Protein AF-A0A9X3EZK0-F1 (afdb_monomer)

pLDDT: mean 82.01, std 22.67, range [21.42, 98.69]

Nearest PDB structures (foldseek):
  5jm8-assembly1_A  TM=9.265E-01  e=2.446E-46  Klebsiella pneumoniae subsp. pneumoniae
  2x3j-assembly1_B  TM=8.415E-01  e=5.810E-31  Dickeya chrysanthemi
  2x3j-assembly1_A  TM=8.431E-01  e=9.894E-31  Dickeya chrysanthemi
  2x3k-assembly1_A  TM=8.236E-01  e=7.188E-31  Dickeya chrysanthemi
  2w02-assembly2_B  TM=8.451E-01  e=2.288E-29  Dickeya chrysanthemi

Sequence (748 aa):
MTTRDDIRLGERDDAAFEPAGRALLSALLRELGGWTPMRAPGREWLRLDMPAQGGAIEVPLARPAGVGRIAAGQARWRDAAGASEPLPLARLIARLVEEPAVAAALGLSSGPGLDRFVARVRASAANLEATLAARAADLDALFTGPLGFIEAEQGLLLGHSVHPAPRLREGLGDGDEALVPELRGRTPLCVWAVRRERLLHGGDDAHALLARLIASDPAWAAQAAAAGPEFVLLPLHPLQHRALQGEPALDGGRRRGDLVPLGPLGRAWSVTSSLRTLHADGAPFMLKQSLPVRLTNSRRTLSLAELDRGLLLGRILGDTDAPLPRHPDFHILREPAWFGLRDDANQPGPSVSFFALRDNPFRADQPAEMLATLLQDDPRSGRSRLVLRLERAAAQLGVRPIALAEKWFERFLAVVFAPIVAAQAELGLLLSAHQQNLVIGLADDGLTPTRAWFRDAQGTAYTDLALRRHGERVPGLERAVFRSPLAERVWAYSVVINGVFNTVASLAMIPGLDQGLLLEHLRACLLGLRAQEPADPRAIDYLLKSPELWTKANVRCFASGVDEVSLADPLTIYRAIPSPLHRPPVDLPAPTSGRAADFAGGDAQVELAQITPSQFTGDVDGAHAFTLTLADGHATVAWDHPFDARARDLLSDRLFTGRLGLRHLAHVQRTSAKSSPARPSISARCGTTAASGCRRLPRSPRPARSSTRCAGTTATRCCTAATAPPSIAPSACAASTWRATSTCSARG

Mean predicted aligned error: 13.55 Å

Foldseek 3Di:
DDDDDPPPPADDDDFFAQLLQLQAVQLCVAQDPQWDWDDDVVWTWTWHDQVVQQWIKIFTFDPPQDAARTTDGFIWIAHNVRDIGGQDPLNVLVSQCPRPVNCVSLVNDDDDLSVVLSVQLVQLSVQLVVLCVLCVVCLCCLQANFFFPLCQQLSLRSAQSHFNRRRRKAPDDPPCLLLRSVNQRKFFFWKKWAFPLFKDKDFDPQVVLQVLQQVLWPFSVVVQVVSDDRTGIQTAHPQLVVVVVPAPQCVVCVVVVRIGTPTGITGIWTQGNVSQWTDDPSRQWIKRAAHCIDGQLAHSFDDPVLLVLLCLVVQLCVVDPCQPVLAPQEAEKGQRMKMFTATPVSHGDDSNRIMTTIGDPGDRRASKHQQSSQLAARSGSRAGSLLSNLVVVCVVVVHASLVVLVQQLLQCCRAPVLSCVLCCLAQQKLQLQFRRQKIFGDDPSSRHGDHIYGYRSSPIAGEVNNCVVCVVPRPPNVVRYDYPPVSLQSSCQRPPNRRVSSSLVNSSVRPPHDSLVSLVSVLVSLVVSVVVVTNHNNNSCCLQAPQWHKYFSSSSSVSVSDRCVPDPDNCVGIDIDGRPNYQPQDPWDDFDFDDDDDDDDDDWDWGWDDPDPFWIWIDTPVPWTWIWGDDRLEIETETADDDDPVSVVVVVCCCVVRTDRRDYYHYHYDDDDDDDDDDDDDDDDDDDDDDDDDDDDDDDDDDDDDDDDDDDDDDDDDDDDDDDDDDDDDDDDDDDDDDDDDDDDDDD

Solvent-accessible surface area (backbone atoms only — not comparable to full-atom values): 42312 Å² total; per-residue (Å²): 141,79,85,78,80,81,78,63,85,79,74,71,79,97,54,70,45,38,67,58,45,27,10,28,46,30,26,45,69,74,64,51,81,75,66,43,84,45,78,53,94,98,45,48,30,37,35,36,77,34,74,91,74,49,30,29,44,35,36,34,44,29,70,78,73,72,54,49,63,34,47,27,49,47,37,26,39,29,44,76,89,64,54,74,43,83,36,56,54,74,57,45,52,50,56,46,62,69,27,65,71,53,12,53,73,39,57,40,56,90,56,76,51,39,55,51,42,54,52,41,32,51,48,8,46,53,47,37,52,55,41,49,64,76,38,57,91,47,45,67,51,73,36,53,49,78,50,20,29,50,53,20,29,21,50,44,70,75,53,51,62,52,22,54,27,44,46,29,58,48,74,66,62,93,88,43,57,46,56,32,12,58,72,65,6,49,39,46,32,23,32,28,43,30,30,56,90,41,55,35,73,44,47,78,64,34,69,59,54,50,50,52,52,38,58,60,32,69,54,44,34,53,49,42,63,72,63,33,96,62,37,43,76,46,82,28,53,62,68,26,45,61,57,56,76,76,36,76,61,44,47,63,38,39,76,73,63,40,45,39,80,70,42,70,52,54,71,61,31,35,24,25,71,76,51,39,33,32,42,44,72,84,37,70,43,24,43,40,42,10,30,88,30,38,46,70,49,31,64,43,54,48,51,71,73,42,52,50,35,14,33,52,52,34,53,62,54,66,75,39,100,59,81,50,75,95,35,80,46,46,42,76,53,38,25,53,24,35,41,30,38,36,24,71,86,71,41,87,31,65,45,46,55,24,34,32,39,26,62,41,92,63,47,50,73,38,52,25,34,28,41,46,35,43,49,34,55,38,75,74,78,59,48,24,20,50,41,49,34,44,44,53,49,16,64,76,70,74,49,62,40,61,64,54,49,52,57,41,49,53,32,39,41,63,37,47,49,50,46,54,50,43,36,32,21,72,53,11,36,40,61,53,44,23,29,84,23,31,34,36,26,33,40,96,84,58,67,47,52,61,27,23,35,40,44,70,38,64,61,47,36,26,30,72,57,25,44,74,75,40,38,93,82,39,83,69,46,79,81,45,51,41,60,78,74,58,38,46,35,59,35,41,22,24,35,41,52,53,25,50,26,32,48,44,42,28,54,24,64,42,80,92,41,58,54,68,59,55,51,47,54,53,49,50,50,47,51,57,53,56,71,67,66,48,85,41,52,62,55,55,47,46,55,50,66,32,65,54,39,39,39,75,29,48,49,42,39,43,33,65,68,53,46,64,91,70,51,92,58,72,64,82,39,47,41,78,41,82,30,90,60,32,68,78,88,75,86,70,77,80,83,76,83,68,89,66,87,73,92,87,72,81,92,68,45,70,49,71,47,79,78,50,102,42,32,31,40,34,30,40,70,87,76,40,43,32,39,40,38,50,56,96,38,33,36,40,36,36,24,72,50,95,72,54,74,64,56,52,49,54,53,47,52,50,47,59,74,73,33,91,70,58,78,46,77,45,82,44,78,55,78,82,79,85,83,82,90,81,86,89,86,89,84,90,80,88,75,90,80,86,83,88,78,88,86,81,90,88,85,87,84,87,88,90,86,84,89,83,88,85,87,79,90,82,90,88,83,90,83,90,84,89,86,85,86,87,90,86,85,87,87,88,86,87,79,88,85,84,84,90,81,89,82,91,83,85,90,134

Secondary structure (DSSP, 8-state):
-PPP----TT---S----HHHHHHHHHHHHH---EEEEEETTEEEEEEEEGGGTEEEEEEBPSS--SS--B-S--EEEETT--EEE--HHHHHHHHHHSHHHHHHTT--SSHHHHHHHHHHHHHHHHHHHHHHHTGGGHHHHHHS---HHHHHTT--S--TT-S-TT--BT--TT-GGG-GGGT-EEEEEEEEEEGGGEEEESTTHHHHHHHHHHHSHHHHHHHHHH-TTEEEEEE-HHHHHHHHT-GGGHHHHHTTSEEEEEEEEEEEEE-TTSSEEE-TT-SEEEEE-EEEEETTEEE---HHHHHHHHHHHHHHTTSS-SSTT-TTEEE----EEEEEB-TTSSB--GGG-EEEEE----TTSSEEEHHHHHPBPTTT--BHHHHHHHHHHHHHTS-HHHHHHHHHHHHIIIIIHHHHHHHHHH-EE----GGGEEEEE-TTSSSEEEEEE--GGG-EE-HHHHHHHTTTSTTGGGGB--TTHHHHHHHIIIIIIIIHHHHHHHTTSTT--HHHHHHHHHHHHHHHHTT--S--HHHHHHHH-SEEEEE-HHHHHHH---GGG-S-GGGGEEEEE-TT------PPPPPP---PPTTSS---EEEEEEETTEEEEEETTTEEEEEEEETTEEEEEESSPPPHHHHHHHHHHHHHH-TT--EEEEEE-------PPPP--------------------------------------------------------------------

InterPro domains:
  IPR007310 Aerobactin siderophore biosynthesis, IucA/IucC, N-terminal [PF04183] (149-375)
  IPR022770 Aerobactin siderophore biosynthesis IucA/IucC-like, C-terminal [PF06276] (407-555)
  IPR037455 Aerobactin siderophore biosynthesis, IucA/IucC-like [PTHR34384] (44-583)

Organism: NCBI:txid889268

Radius of gyration: 33.39 Å; Cα contacts (8 Å, |Δi|>4): 1273; chains: 1; bounding box: 81×99×103 Å

Structure (mmCIF, N/CA/C/O backbone):
data_AF-A0A9X3EZK0-F1
#
_entry.id   AF-A0A9X3EZK0-F1
#
loop_
_atom_site.group_PDB
_atom_site.id
_atom_site.type_symbol
_atom_site.label_atom_id
_atom_site.label_alt_id
_atom_site.label_comp_id
_atom_site.label_asym_id
_atom_site.label_entity_id
_atom_site.label_seq_id
_atom_site.pdbx_PDB_ins_code
_atom_site.Cartn_x
_atom_site.Cartn_y
_atom_site.Cartn_z
_atom_site.occupancy
_atom_site.B_iso_or_equiv
_atom_site.auth_seq_id
_atom_site.auth_comp_id
_atom_site.auth_asym_id
_atom_site.auth_atom_id
_atom_site.pdbx_PDB_model_num
ATOM 1 N N . MET A 1 1 ? -48.547 3.116 28.433 1.00 28.88 1 MET A N 1
ATOM 2 C CA . MET A 1 1 ? -47.912 2.217 27.447 1.00 28.88 1 MET A CA 1
ATOM 3 C C . MET A 1 1 ? -47.568 3.051 26.230 1.00 28.88 1 MET A C 1
ATOM 5 O O . MET A 1 1 ? -48.389 3.207 25.342 1.00 28.88 1 MET A O 1
ATOM 9 N N . THR A 1 2 ? -46.402 3.684 26.263 1.00 24.39 2 THR A N 1
ATOM 10 C CA . THR A 1 2 ? -45.820 4.418 25.140 1.00 24.39 2 THR A CA 1
ATOM 11 C C . THR A 1 2 ? -44.720 3.542 24.559 1.00 24.39 2 THR A C 1
ATOM 13 O O . THR A 1 2 ? -43.870 3.023 25.284 1.00 24.39 2 THR A O 1
ATOM 16 N N . THR A 1 3 ? -44.829 3.301 23.261 1.00 25.91 3 THR A N 1
ATOM 17 C CA . THR A 1 3 ? -43.888 2.580 22.409 1.00 25.91 3 THR A CA 1
ATOM 18 C C . THR A 1 3 ? -42.487 3.160 22.580 1.00 25.91 3 THR A C 1
ATOM 20 O O . THR A 1 3 ? -42.272 4.341 22.326 1.00 25.91 3 THR A O 1
ATOM 23 N N . ARG A 1 4 ? -41.552 2.336 23.067 1.00 27.44 4 ARG A N 1
ATOM 24 C CA . ARG A 1 4 ? -40.119 2.637 23.039 1.00 27.44 4 ARG A CA 1
ATOM 25 C C . ARG A 1 4 ? -39.674 2.635 21.581 1.00 27.44 4 ARG A C 1
ATOM 27 O O . ARG A 1 4 ? -39.881 1.639 20.895 1.00 27.44 4 ARG A O 1
ATOM 34 N N . ASP A 1 5 ? -39.083 3.744 21.159 1.00 30.11 5 ASP A N 1
ATOM 35 C CA . ASP A 1 5 ? -38.412 3.897 19.875 1.00 30.11 5 ASP A CA 1
ATOM 36 C C . ASP A 1 5 ? -37.325 2.828 19.705 1.00 30.11 5 ASP A C 1
ATOM 38 O O . ASP A 1 5 ? -36.302 2.829 20.398 1.00 30.11 5 ASP A O 1
ATOM 42 N N . ASP A 1 6 ? -37.555 1.923 18.755 1.00 30.41 6 ASP A N 1
ATOM 43 C CA . ASP A 1 6 ? -36.544 1.048 18.172 1.00 30.41 6 ASP A CA 1
ATOM 44 C C . ASP A 1 6 ? -35.576 1.901 17.337 1.00 30.41 6 ASP A C 1
ATOM 46 O O . ASP A 1 6 ? -35.684 1.995 16.113 1.00 30.41 6 ASP A O 1
ATOM 50 N N . ILE A 1 7 ? -34.595 2.528 17.989 1.00 27.42 7 ILE A N 1
ATOM 51 C CA . ILE A 1 7 ? -33.428 3.065 17.283 1.00 27.42 7 ILE A CA 1
ATOM 52 C C . ILE A 1 7 ? -32.608 1.864 16.804 1.00 27.42 7 ILE A C 1
ATOM 54 O O . ILE A 1 7 ? -31.819 1.275 17.550 1.00 27.42 7 ILE A O 1
ATOM 58 N N . ARG A 1 8 ? -32.800 1.483 15.538 1.00 28.05 8 ARG A N 1
ATOM 59 C CA . ARG A 1 8 ? -31.933 0.524 14.850 1.00 28.05 8 ARG A CA 1
ATOM 60 C C . ARG A 1 8 ? -30.504 1.070 14.860 1.00 28.05 8 ARG A C 1
ATOM 62 O O . ARG A 1 8 ? -30.214 2.102 14.260 1.00 28.05 8 ARG A O 1
ATOM 69 N N . LEU A 1 9 ? -29.596 0.357 15.527 1.00 31.36 9 LEU A N 1
ATOM 70 C CA . LEU A 1 9 ? -28.146 0.569 15.459 1.00 31.36 9 LEU A CA 1
ATOM 71 C C . LEU A 1 9 ? -27.674 0.417 14.001 1.00 31.36 9 LEU A C 1
ATOM 73 O O . LEU A 1 9 ? -27.341 -0.678 13.555 1.00 31.36 9 LEU A O 1
ATOM 77 N N . GLY A 1 10 ? -27.689 1.517 13.246 1.00 35.31 10 GLY A N 1
ATOM 78 C CA . GLY A 1 10 ? -27.326 1.540 11.828 1.00 35.31 10 GLY A CA 1
ATOM 79 C C . GLY A 1 10 ? -27.829 2.759 11.051 1.00 35.31 10 GLY A C 1
ATOM 80 O O . GLY A 1 10 ? -27.199 3.121 10.059 1.00 35.31 10 GLY A O 1
ATOM 81 N N . GLU A 1 11 ? -28.892 3.427 11.504 1.00 32.28 11 GLU A N 1
ATOM 82 C CA . GLU A 1 11 ? -29.330 4.693 10.903 1.00 32.28 11 GLU A CA 1
ATOM 83 C C . GLU A 1 11 ? -28.474 5.840 11.456 1.00 32.28 11 GLU A C 1
ATOM 85 O O . GLU A 1 11 ? -28.446 6.117 12.657 1.00 32.28 11 GLU A O 1
ATOM 90 N N . ARG A 1 12 ? -27.666 6.440 10.574 1.00 45.25 12 ARG A N 1
ATOM 91 C CA . ARG A 1 12 ? -26.888 7.640 10.885 1.00 45.25 12 ARG A CA 1
ATOM 92 C C . ARG A 1 12 ? -27.842 8.820 11.043 1.00 45.25 12 ARG A C 1
ATOM 94 O O . ARG A 1 12 ? -28.714 9.011 10.210 1.00 45.25 12 ARG A O 1
ATOM 101 N N . ASP A 1 13 ? -27.574 9.632 12.059 1.00 44.44 13 ASP A N 1
ATOM 102 C CA . ASP A 1 13 ? -27.968 11.040 12.128 1.00 44.44 13 ASP A CA 1
ATOM 103 C C . ASP A 1 13 ? -27.510 11.728 10.820 1.00 44.44 13 ASP A C 1
ATOM 105 O O . ASP A 1 13 ? -26.347 11.570 10.427 1.00 44.44 13 ASP A O 1
ATOM 109 N N . ASP A 1 14 ? -28.425 12.399 10.117 1.00 40.81 14 ASP A N 1
ATOM 110 C CA . ASP A 1 14 ? -28.306 12.904 8.739 1.00 40.81 14 ASP A CA 1
ATOM 111 C C . ASP A 1 14 ? -27.133 13.888 8.519 1.00 40.81 14 ASP A C 1
ATOM 113 O O . ASP A 1 14 ? -27.292 15.105 8.406 1.00 40.81 14 ASP A O 1
ATOM 117 N N . ALA A 1 15 ? -25.914 13.360 8.407 1.00 50.62 15 ALA A N 1
ATOM 118 C CA . ALA A 1 15 ? -24.743 14.069 7.906 1.00 50.62 15 ALA A CA 1
ATOM 119 C C . ALA A 1 15 ? -24.048 13.213 6.838 1.00 50.62 15 ALA A C 1
ATOM 121 O O . ALA A 1 15 ? -23.599 12.093 7.105 1.00 50.62 15 ALA A O 1
ATOM 122 N N . ALA A 1 16 ? -23.973 13.750 5.617 1.00 64.00 16 ALA A N 1
ATOM 123 C CA . ALA A 1 16 ? -23.376 13.103 4.454 1.00 64.00 16 ALA A CA 1
ATOM 124 C C . ALA A 1 16 ? -21.976 12.545 4.770 1.00 64.00 16 ALA A C 1
ATOM 126 O O . ALA A 1 16 ? -21.146 13.202 5.404 1.00 64.00 16 ALA A O 1
ATOM 127 N N . PHE A 1 17 ? -21.699 11.312 4.336 1.00 80.31 17 PHE A N 1
ATOM 128 C CA . PHE A 1 17 ? -20.348 10.765 4.404 1.00 80.31 17 PHE A CA 1
ATOM 129 C C . PHE A 1 17 ? -19.423 11.616 3.531 1.00 80.31 17 PHE A C 1
ATOM 131 O O . PHE A 1 17 ? -19.641 11.726 2.330 1.00 80.31 17 PHE A O 1
ATOM 138 N N . GLU A 1 18 ? -18.391 12.207 4.132 1.00 86.25 18 GLU A N 1
ATOM 139 C CA . GLU A 1 18 ? -17.416 13.039 3.426 1.00 86.25 18 GLU A CA 1
ATOM 140 C C . GLU A 1 18 ? -16.045 12.338 3.472 1.00 86.25 18 GLU A C 1
ATOM 142 O O . GLU A 1 18 ? -15.359 12.383 4.501 1.00 86.25 18 GLU A O 1
ATOM 147 N N . PRO A 1 19 ? -15.650 11.602 2.412 1.00 88.94 19 PRO A N 1
ATOM 148 C CA . PRO A 1 19 ? -14.517 10.681 2.498 1.00 88.94 19 PRO A CA 1
ATOM 149 C C . PRO A 1 19 ? -13.168 11.373 2.751 1.00 88.94 19 PRO A C 1
ATOM 151 O O . PRO A 1 19 ? -12.340 10.859 3.507 1.00 88.94 19 PRO A O 1
ATOM 154 N N . ALA A 1 20 ? -12.941 12.536 2.130 1.00 90.38 20 ALA A N 1
ATOM 155 C CA . ALA A 1 20 ? -11.692 13.283 2.261 1.00 90.38 20 ALA A CA 1
ATOM 156 C C . ALA A 1 20 ? -11.539 13.870 3.676 1.00 90.38 20 ALA A C 1
ATOM 158 O O . ALA A 1 20 ? -10.503 13.674 4.318 1.00 90.38 20 ALA A O 1
ATOM 159 N N . GLY A 1 21 ? -12.599 14.480 4.209 1.00 91.69 21 GLY A N 1
ATOM 160 C CA . GLY A 1 21 ? -12.700 14.919 5.596 1.00 91.69 21 GLY A CA 1
ATOM 161 C C . GLY A 1 21 ? -12.463 13.784 6.580 1.00 91.69 21 GLY A C 1
ATOM 162 O O . GLY A 1 21 ? -11.631 13.925 7.473 1.00 91.69 21 GLY A O 1
ATOM 163 N N . ARG A 1 22 ? -13.080 12.609 6.389 1.00 90.31 22 ARG A N 1
ATOM 164 C CA . ARG A 1 22 ? -12.841 11.450 7.269 1.00 90.31 22 ARG A CA 1
ATOM 165 C C . ARG A 1 22 ? -11.375 11.012 7.284 1.00 90.31 22 ARG A C 1
ATOM 167 O O . ARG A 1 22 ? -10.866 10.670 8.355 1.00 90.31 22 ARG A O 1
ATOM 174 N N . ALA A 1 23 ? -10.700 10.999 6.134 1.00 92.19 23 ALA A N 1
ATOM 175 C CA . ALA A 1 23 ? -9.289 10.617 6.051 1.00 92.19 23 ALA A CA 1
ATOM 176 C C . ALA A 1 23 ? -8.378 11.621 6.778 1.00 92.19 23 ALA A C 1
ATOM 178 O O . ALA A 1 23 ? -7.486 11.206 7.526 1.00 92.19 23 ALA A O 1
ATOM 179 N N . LEU A 1 24 ? -8.646 12.924 6.616 1.00 93.94 24 LEU A N 1
ATOM 180 C CA . LEU A 1 24 ? -7.956 13.996 7.334 1.00 93.94 24 LEU A CA 1
ATOM 181 C C . LEU A 1 24 ? -8.203 13.898 8.844 1.00 93.94 24 LEU A C 1
ATOM 183 O O . LEU A 1 24 ? -7.248 13.854 9.615 1.00 93.94 24 LEU A O 1
ATOM 187 N N . LEU A 1 25 ? -9.462 13.796 9.273 1.00 93.38 25 LEU A N 1
ATOM 188 C CA . LEU A 1 25 ? -9.840 13.685 10.683 1.00 93.38 25 LEU A CA 1
ATOM 189 C C . LEU A 1 25 ? -9.222 12.445 11.331 1.00 93.38 25 LEU A C 1
ATOM 191 O O . LEU A 1 25 ? -8.618 12.548 12.392 1.00 93.38 25 LEU A O 1
ATOM 195 N N . SER A 1 26 ? -9.278 11.286 10.669 1.00 91.69 26 SER A N 1
ATOM 196 C CA . SER A 1 26 ? -8.657 10.054 11.178 1.00 91.69 26 SER A CA 1
ATOM 197 C C . SER A 1 26 ? -7.145 10.195 11.371 1.00 91.69 26 SER A C 1
ATOM 199 O O . SER A 1 26 ? -6.589 9.553 12.260 1.00 91.69 26 SER A O 1
ATOM 201 N N . ALA A 1 27 ? -6.475 11.015 10.555 1.00 91.81 27 ALA A N 1
ATOM 202 C CA . ALA A 1 27 ? -5.059 11.327 10.726 1.00 91.81 27 ALA A CA 1
ATOM 203 C C . ALA A 1 27 ? -4.829 12.322 11.875 1.00 91.81 27 ALA A C 1
ATOM 205 O O . ALA A 1 27 ? -4.008 12.065 12.751 1.00 91.81 27 ALA A O 1
ATOM 206 N N . LEU A 1 28 ? -5.614 13.401 11.945 1.00 92.25 28 LEU A N 1
ATOM 207 C CA . LEU A 1 28 ? -5.524 14.407 13.008 1.00 92.25 28 LEU A CA 1
ATOM 208 C C . LEU A 1 28 ? -5.763 13.813 14.401 1.00 92.25 28 LEU A C 1
ATOM 210 O O . LEU A 1 28 ? -5.005 14.114 15.320 1.00 92.25 28 LEU A O 1
ATOM 214 N N . LEU A 1 29 ? -6.746 12.920 14.547 1.00 91.12 29 LEU A N 1
ATOM 215 C CA . LEU A 1 29 ? -7.040 12.229 15.809 1.00 91.12 29 LEU A CA 1
ATOM 216 C C . LEU A 1 29 ? -5.854 11.406 16.342 1.00 91.12 29 LEU A C 1
ATOM 218 O O . LEU A 1 29 ? -5.788 11.134 17.535 1.00 91.12 29 LEU A O 1
ATOM 222 N N . ARG A 1 30 ? -4.918 11.002 15.473 1.00 88.19 30 ARG A N 1
ATOM 223 C CA . ARG A 1 30 ? -3.704 10.261 15.857 1.00 88.19 30 ARG A CA 1
ATOM 224 C C . ARG A 1 30 ? -2.503 11.165 16.140 1.00 88.19 30 ARG A C 1
ATOM 226 O O . ARG A 1 30 ? -1.535 10.712 16.740 1.00 88.19 30 ARG A O 1
ATOM 233 N N . GLU A 1 31 ? -2.522 12.403 15.653 1.00 88.94 31 GLU A N 1
ATOM 234 C CA . GLU A 1 31 ? -1.340 13.277 15.582 1.00 88.94 31 GLU A CA 1
ATOM 235 C C . GLU A 1 31 ? -1.430 14.532 16.453 1.00 88.94 31 GLU A C 1
ATOM 237 O O . GLU A 1 31 ? -0.400 15.148 16.772 1.00 88.94 31 GLU A O 1
ATOM 242 N N . LEU A 1 32 ? -2.653 14.924 16.803 1.00 88.94 32 LEU A N 1
ATOM 243 C CA . LEU A 1 32 ? -2.960 16.060 17.656 1.00 88.94 32 LEU A CA 1
ATOM 244 C C . LEU A 1 32 ? -3.433 15.578 19.025 1.00 88.94 32 LEU A C 1
ATOM 246 O O . LEU A 1 32 ? -4.267 14.682 19.124 1.00 88.94 32 LEU A O 1
ATOM 250 N N . GLY A 1 33 ? -2.904 16.207 20.074 1.00 87.88 33 GLY A N 1
ATOM 251 C CA . GLY A 1 33 ? -3.487 16.150 21.413 1.00 87.88 33 GLY A CA 1
ATOM 252 C C . GLY A 1 33 ? -4.600 17.190 21.579 1.00 87.88 33 GLY A C 1
ATOM 253 O O . GLY A 1 33 ? -4.931 17.905 20.637 1.00 87.88 33 GLY A O 1
ATOM 254 N N . GLY A 1 34 ? -5.154 17.294 22.788 1.00 89.56 34 GLY A N 1
ATOM 255 C CA . GLY A 1 34 ? -6.176 18.300 23.118 1.00 89.56 34 GLY A CA 1
ATOM 256 C C . GLY A 1 34 ? -7.617 17.898 22.786 1.00 89.56 34 GLY A C 1
ATOM 257 O O . GLY A 1 34 ? -8.526 18.708 22.937 1.00 89.56 34 GLY A O 1
ATOM 258 N N . TRP A 1 35 ? -7.844 16.652 22.364 1.00 92.81 35 TRP A N 1
ATOM 259 C CA . TRP A 1 35 ? -9.187 16.115 22.157 1.00 92.81 35 TRP A CA 1
ATOM 260 C C . TRP A 1 35 ? -9.860 15.782 23.490 1.00 92.81 35 TRP A C 1
ATOM 262 O O . TRP A 1 35 ? -9.344 14.985 24.272 1.00 92.81 35 TRP A O 1
ATOM 272 N N . THR A 1 36 ? -11.047 16.337 23.708 1.00 94.31 36 THR A N 1
ATOM 273 C CA . THR A 1 36 ? -11.907 16.027 24.853 1.00 94.31 36 THR A CA 1
ATOM 274 C C . THR A 1 36 ? -12.991 15.033 24.428 1.00 94.31 36 THR A C 1
ATOM 276 O O . THR A 1 36 ? -13.741 15.329 23.492 1.00 94.31 36 THR A O 1
ATOM 279 N N . PRO A 1 37 ? -13.106 13.857 25.073 1.00 92.38 37 PRO A N 1
ATOM 280 C CA . PRO A 1 37 ? -14.167 12.908 24.771 1.00 92.38 37 PRO A CA 1
ATOM 281 C C . PRO A 1 37 ? -15.513 13.396 25.297 1.00 92.38 37 PRO A C 1
ATOM 283 O O . PRO A 1 37 ? -15.647 13.794 26.452 1.00 92.38 37 PRO A O 1
ATOM 286 N N . MET A 1 38 ? -16.524 13.312 24.441 1.00 91.44 38 MET A N 1
ATOM 287 C CA . MET A 1 38 ? -17.894 13.709 24.728 1.00 91.44 38 MET A CA 1
ATOM 288 C C . MET A 1 38 ? -18.836 12.528 24.484 1.00 91.44 38 MET A C 1
ATOM 290 O O . MET A 1 38 ? -18.669 11.763 23.527 1.00 91.44 38 MET A O 1
ATOM 294 N N . ARG A 1 39 ? -19.838 12.377 25.354 1.00 88.69 39 ARG A N 1
ATOM 295 C CA . ARG A 1 39 ? -20.812 11.282 25.304 1.00 88.69 39 ARG A CA 1
ATOM 296 C C . ARG A 1 39 ? -22.221 11.797 25.563 1.00 88.69 39 ARG A C 1
ATOM 298 O O . ARG A 1 39 ? -22.437 12.602 26.463 1.00 88.69 39 ARG A O 1
ATOM 305 N N . ALA A 1 40 ? -23.170 11.280 24.797 1.00 85.06 40 ALA A N 1
ATOM 306 C CA . ALA A 1 40 ? -24.605 11.391 25.022 1.00 85.06 40 ALA A CA 1
ATOM 307 C C . ALA A 1 40 ? -25.264 10.043 24.663 1.00 85.06 40 ALA A C 1
ATOM 309 O O . ALA A 1 40 ? -24.635 9.226 23.980 1.00 85.06 40 ALA A O 1
ATOM 310 N N . PRO A 1 41 ? -26.505 9.764 25.099 1.00 82.44 41 PRO A N 1
ATOM 311 C CA . PRO A 1 41 ? -27.210 8.548 24.699 1.00 82.44 41 PRO A CA 1
ATOM 312 C C . PRO A 1 41 ? -27.199 8.393 23.175 1.00 82.44 41 PRO A C 1
ATOM 314 O O . PRO A 1 41 ? -27.625 9.285 22.449 1.00 82.44 41 PRO A O 1
ATOM 317 N N . GLY A 1 42 ? -26.625 7.297 22.679 1.00 76.50 42 GLY A N 1
ATOM 318 C CA . GLY A 1 42 ? -26.530 7.059 21.240 1.00 76.50 42 GLY A CA 1
ATOM 319 C C . GLY A 1 42 ? -25.581 7.993 20.467 1.00 76.50 42 GLY A C 1
ATOM 320 O O . GLY A 1 42 ? -25.546 7.891 19.239 1.00 76.50 42 GLY A O 1
ATOM 321 N N . ARG A 1 43 ? -24.750 8.830 21.117 1.00 81.25 43 ARG A N 1
ATOM 322 C CA . ARG A 1 43 ? -23.744 9.707 20.471 1.00 81.25 43 ARG A CA 1
ATOM 323 C C . ARG A 1 43 ? -22.394 9.710 21.211 1.00 81.25 43 ARG A C 1
ATOM 325 O O . ARG A 1 43 ? -22.337 9.942 22.410 1.00 81.25 43 ARG A O 1
ATOM 332 N N . GLU A 1 44 ? -21.290 9.516 20.487 1.00 88.12 44 GLU A N 1
ATOM 333 C CA . GLU A 1 44 ? -19.923 9.696 21.006 1.00 88.12 44 GLU A CA 1
ATOM 334 C C . GLU A 1 44 ? -19.133 10.533 20.002 1.00 88.12 44 GLU A C 1
ATOM 336 O O . GLU A 1 44 ? -19.238 10.312 18.791 1.00 88.12 44 GLU A O 1
ATOM 341 N N . TRP A 1 45 ? -18.390 11.523 20.487 1.00 92.19 45 TRP A N 1
ATOM 342 C CA . TRP A 1 45 ? -17.589 12.408 19.647 1.00 92.19 45 TRP A CA 1
ATOM 343 C C . TRP A 1 45 ? -16.368 12.926 20.402 1.00 92.19 45 TRP A C 1
ATOM 345 O O . TRP A 1 45 ? -16.323 12.904 21.631 1.00 92.19 45 TRP A O 1
ATOM 355 N N . LEU A 1 46 ? -15.370 13.390 19.658 1.00 93.94 46 LEU A N 1
ATOM 356 C CA . LEU A 1 46 ? -14.231 14.122 20.202 1.00 93.94 46 LEU A CA 1
ATOM 357 C C . LEU A 1 46 ? -14.404 15.608 19.911 1.00 93.94 46 LEU A C 1
ATOM 359 O O . LEU A 1 46 ? -14.815 15.985 18.816 1.00 93.94 46 LEU A O 1
ATOM 363 N N . ARG A 1 47 ? -14.083 16.448 20.890 1.00 95.12 47 ARG A N 1
ATOM 364 C CA . ARG A 1 47 ? -14.116 17.906 20.783 1.00 95.12 47 ARG A CA 1
ATOM 365 C C . ARG A 1 47 ? -12.696 18.461 20.841 1.00 95.12 47 ARG A C 1
ATOM 367 O O . ARG A 1 47 ? -11.954 18.110 21.752 1.00 95.12 47 ARG A O 1
ATOM 374 N N . LEU A 1 48 ? -12.342 19.331 19.903 1.00 96.06 48 LEU A N 1
ATOM 375 C CA . LEU A 1 48 ? -11.112 20.122 19.919 1.00 96.06 48 LEU A CA 1
ATOM 376 C C . LEU A 1 48 ? -11.484 21.599 20.039 1.00 96.06 48 LEU A C 1
ATOM 378 O O . LEU A 1 48 ? -12.149 22.138 19.154 1.00 96.06 48 LEU A O 1
ATOM 382 N N . ASP A 1 49 ? -11.080 22.234 21.135 1.00 95.81 49 ASP A N 1
ATOM 383 C CA . ASP A 1 49 ? -11.340 23.656 21.359 1.00 95.81 49 ASP A CA 1
ATOM 384 C C . ASP A 1 49 ? -10.436 24.534 20.488 1.00 95.81 49 ASP A C 1
ATOM 386 O O . ASP A 1 49 ? -9.243 24.271 20.340 1.00 95.81 49 ASP A O 1
ATOM 390 N N . MET A 1 50 ? -11.028 25.589 19.928 1.00 95.56 50 MET A N 1
ATOM 391 C CA . MET A 1 50 ? -10.409 26.539 19.001 1.00 95.56 50 MET A CA 1
ATOM 392 C C . MET A 1 50 ? -10.514 27.948 19.615 1.00 95.56 50 MET A C 1
ATOM 394 O O . MET A 1 50 ? -11.374 28.744 19.215 1.00 95.56 50 MET A O 1
ATOM 398 N N . PRO A 1 51 ? -9.733 28.235 20.676 1.00 94.06 51 PRO A N 1
ATOM 399 C CA . PRO A 1 51 ? -9.914 29.417 21.516 1.00 94.06 51 PRO A CA 1
ATOM 400 C C . PRO A 1 51 ? -9.740 30.733 20.757 1.00 94.06 51 PRO A C 1
ATOM 402 O O . PRO A 1 51 ? -10.496 31.667 21.019 1.00 94.06 51 PRO A O 1
ATOM 405 N N . ALA A 1 52 ? -8.815 30.816 19.792 1.00 94.06 52 ALA A N 1
ATOM 406 C CA . ALA A 1 52 ? -8.632 32.036 19.001 1.00 94.06 52 ALA A CA 1
ATOM 407 C C . ALA A 1 52 ? -9.852 32.358 18.118 1.00 94.06 52 ALA A C 1
ATOM 409 O O . ALA A 1 52 ? -10.052 33.505 17.724 1.00 94.06 52 ALA A O 1
ATOM 410 N N . GLN A 1 53 ? -10.679 31.353 17.830 1.00 94.94 53 GLN A N 1
ATOM 411 C CA . GLN A 1 53 ? -11.851 31.456 16.962 1.00 94.94 53 GLN A CA 1
ATOM 412 C C . GLN A 1 53 ? -13.183 31.410 17.722 1.00 94.94 53 GLN A C 1
ATOM 414 O O . GLN A 1 53 ? -14.240 31.463 17.093 1.00 94.94 53 GLN A O 1
ATOM 419 N N . GLY A 1 54 ? -13.154 31.304 19.056 1.00 94.31 54 GLY A N 1
ATOM 420 C CA . GLY A 1 54 ? -14.357 31.311 19.892 1.00 94.31 54 GLY A CA 1
ATOM 421 C C . GLY A 1 54 ? -15.301 30.130 19.637 1.00 94.31 54 GLY A C 1
ATOM 422 O O . GLY A 1 54 ? -16.517 30.307 19.646 1.00 94.31 54 GLY A O 1
ATOM 423 N N . GLY A 1 55 ? -14.770 28.931 19.379 1.00 95.81 55 GLY A N 1
ATOM 424 C CA . GLY A 1 55 ? -15.591 27.738 19.159 1.00 95.81 55 GLY A CA 1
ATOM 425 C C . GLY A 1 55 ? -14.814 26.431 19.261 1.00 95.81 55 GLY A C 1
ATOM 426 O O . GLY A 1 55 ? -13.737 26.383 19.854 1.00 95.81 55 GLY A O 1
ATOM 427 N N . ALA A 1 56 ? -15.369 25.354 18.710 1.00 96.81 56 ALA A N 1
ATOM 428 C CA . ALA A 1 56 ? -14.777 24.024 18.755 1.00 96.81 56 ALA A CA 1
ATOM 429 C C . ALA A 1 56 ? -15.104 23.192 17.508 1.00 96.81 56 ALA A C 1
ATOM 431 O O . ALA A 1 56 ? -16.177 23.311 16.914 1.00 96.81 56 ALA A O 1
ATOM 432 N N . ILE A 1 57 ? -14.187 22.296 17.145 1.00 96.50 57 ILE A N 1
ATOM 433 C CA . ILE A 1 57 ? -14.424 21.246 16.153 1.00 96.50 57 ILE A CA 1
ATOM 434 C C . ILE A 1 57 ? -14.905 19.993 16.885 1.00 96.50 57 ILE A C 1
ATOM 436 O O . ILE A 1 57 ? -14.236 19.493 17.788 1.00 96.50 57 ILE A O 1
ATOM 440 N N . GLU A 1 58 ? -16.047 19.457 16.471 1.00 95.12 58 GLU A N 1
ATOM 441 C CA . GLU A 1 58 ? -16.599 18.195 16.955 1.00 95.12 58 GLU A CA 1
ATOM 442 C C . GLU A 1 58 ? -16.470 17.112 15.878 1.00 95.12 58 GLU A C 1
ATOM 444 O O . GLU A 1 58 ? -16.926 17.278 14.747 1.00 95.12 58 GLU A O 1
ATOM 449 N N . VAL A 1 59 ? -15.864 15.981 16.229 1.00 93.12 59 VAL A N 1
ATOM 450 C CA . VAL A 1 59 ? -15.631 14.846 15.332 1.00 93.12 59 VAL A CA 1
ATOM 451 C C . VAL A 1 59 ? -16.431 13.651 15.833 1.00 93.12 59 VAL A C 1
ATOM 453 O O . VAL A 1 59 ? -16.097 13.116 16.895 1.00 93.12 59 VAL A O 1
ATOM 456 N N . PRO A 1 60 ? -17.474 13.205 15.112 1.00 90.06 60 PRO A N 1
ATOM 457 C CA . PRO A 1 60 ? -18.207 12.010 15.503 1.00 90.06 60 PRO A CA 1
ATOM 458 C C . PRO A 1 60 ? -17.276 10.794 15.486 1.00 90.06 60 PRO A C 1
ATOM 460 O O . PRO A 1 60 ? -16.392 10.688 14.633 1.00 90.06 60 PRO A O 1
ATOM 463 N N . LEU A 1 61 ? -17.467 9.867 16.423 1.00 86.88 61 LEU A N 1
ATOM 464 C CA . LEU A 1 61 ? -16.699 8.625 16.476 1.00 86.88 61 LEU A CA 1
ATOM 465 C C . LEU A 1 61 ? -17.477 7.461 15.864 1.00 86.88 61 LEU A C 1
ATOM 467 O O . LEU A 1 61 ? -18.690 7.333 16.042 1.00 86.88 61 LEU A O 1
ATOM 471 N N . ALA A 1 62 ? -16.763 6.594 15.146 1.00 78.12 62 ALA A N 1
ATOM 472 C CA . ALA A 1 62 ? -17.290 5.314 14.694 1.00 78.12 62 ALA A CA 1
ATOM 473 C C . ALA A 1 62 ? -17.607 4.444 15.909 1.00 78.12 62 ALA A C 1
ATOM 475 O O . ALA A 1 62 ? -16.839 4.432 16.870 1.00 78.12 62 ALA A O 1
ATOM 476 N N . ARG A 1 63 ? -18.734 3.723 15.865 1.00 69.25 63 ARG A N 1
ATOM 477 C CA . ARG A 1 63 ? -19.105 2.773 16.914 1.00 69.25 63 ARG A CA 1
ATOM 478 C C . ARG A 1 63 ? -18.933 1.324 16.464 1.00 69.25 63 ARG A C 1
ATOM 480 O O . ARG A 1 63 ? -19.378 1.013 15.360 1.00 69.25 63 ARG A O 1
ATOM 487 N N . PRO A 1 64 ? -18.379 0.458 17.333 1.00 62.59 64 PRO A N 1
ATOM 488 C CA . PRO A 1 64 ? -17.708 0.813 18.593 1.00 62.59 64 PRO A CA 1
ATOM 489 C C . PRO A 1 64 ? -16.414 1.615 18.336 1.00 62.59 64 PRO A C 1
ATOM 491 O O . PRO A 1 64 ? -15.733 1.390 17.334 1.00 62.59 64 PRO A O 1
ATOM 494 N N . ALA A 1 65 ? -16.085 2.572 19.212 1.00 67.88 65 ALA A N 1
ATOM 495 C CA . ALA A 1 65 ? -14.823 3.306 19.115 1.00 67.88 65 ALA A CA 1
ATOM 496 C C . ALA A 1 65 ? -13.671 2.371 19.508 1.00 67.88 65 ALA A C 1
ATOM 498 O O . ALA A 1 65 ? -13.754 1.677 20.519 1.00 67.88 65 ALA A O 1
ATOM 499 N N . GLY A 1 66 ? -12.598 2.331 18.717 1.00 80.56 66 GLY A N 1
ATOM 500 C CA . GLY A 1 66 ? -11.513 1.382 18.957 1.00 80.56 66 GLY A CA 1
ATOM 501 C C . GLY A 1 66 ? -10.285 1.640 18.098 1.00 80.56 66 GLY A C 1
ATOM 502 O O . GLY A 1 66 ? -9.705 2.721 18.144 1.00 80.56 66 GLY A O 1
ATOM 503 N N . VAL A 1 67 ? -9.849 0.640 17.342 1.00 86.38 67 VAL A N 1
ATOM 504 C CA . VAL A 1 67 ? -8.628 0.732 16.531 1.00 86.38 67 VAL A CA 1
ATOM 505 C C . VAL A 1 67 ? -8.931 1.185 15.098 1.00 86.38 67 VAL A C 1
ATOM 507 O O . VAL A 1 67 ? -10.080 1.265 14.678 1.00 86.38 67 VAL A O 1
ATOM 510 N N . GLY A 1 68 ? -7.894 1.504 14.318 1.00 84.88 68 GLY A N 1
ATOM 511 C CA . GLY A 1 68 ? -8.045 1.841 12.899 1.00 84.88 68 GLY A CA 1
ATOM 512 C C . GLY A 1 68 ? -8.644 3.233 12.649 1.00 84.88 68 GLY A C 1
ATOM 513 O O . GLY A 1 68 ? -8.168 4.228 13.206 1.00 84.88 68 GLY A O 1
ATOM 514 N N . ARG A 1 69 ? -9.611 3.341 11.729 1.00 84.12 69 ARG A N 1
ATOM 515 C CA . ARG A 1 69 ? -10.222 4.619 11.311 1.00 84.12 69 ARG A CA 1
ATOM 516 C C . ARG A 1 69 ? -11.434 4.977 12.178 1.00 84.12 69 ARG A C 1
ATOM 518 O O . ARG A 1 69 ? -12.562 4.594 11.880 1.00 84.12 69 ARG A O 1
ATOM 525 N N . ILE A 1 70 ? -11.168 5.729 13.245 1.00 80.50 70 ILE A N 1
ATOM 526 C CA . ILE A 1 70 ? -12.127 6.008 14.324 1.00 80.50 70 ILE A CA 1
ATOM 527 C C . ILE A 1 70 ? -13.042 7.216 14.091 1.00 80.50 70 ILE A C 1
ATOM 529 O O . ILE A 1 70 ? -14.065 7.312 14.759 1.00 80.50 70 ILE A O 1
ATOM 533 N N . ALA A 1 71 ? -12.725 8.122 13.158 1.00 84.19 71 ALA A N 1
ATOM 534 C CA . ALA A 1 71 ? -13.647 9.200 12.800 1.00 84.19 71 ALA A CA 1
ATOM 535 C C . ALA A 1 71 ? -14.851 8.628 12.032 1.00 84.19 71 ALA A C 1
ATOM 537 O O . ALA A 1 71 ? -14.680 7.811 11.117 1.00 84.19 71 ALA A O 1
ATOM 538 N N . ALA A 1 72 ? -16.053 9.077 12.385 1.00 78.31 72 ALA A N 1
ATOM 539 C CA . ALA A 1 72 ? -17.295 8.797 11.681 1.00 78.31 72 ALA A CA 1
ATOM 540 C C . ALA A 1 72 ? -17.867 10.075 11.074 1.00 78.31 72 ALA A C 1
ATOM 542 O O . ALA A 1 72 ? -17.964 11.094 11.745 1.00 78.31 72 ALA A O 1
ATOM 543 N N . GLY A 1 73 ? -18.298 9.989 9.817 1.00 79.12 73 GLY A N 1
ATOM 544 C CA . GLY A 1 73 ? -19.015 11.075 9.150 1.00 79.12 73 GLY A CA 1
ATOM 545 C C . GLY A 1 73 ? -18.232 12.389 9.052 1.00 79.12 73 GLY A C 1
ATOM 546 O O . GLY A 1 73 ? -17.000 12.412 9.098 1.00 79.12 73 GLY A O 1
ATOM 547 N N . GLN A 1 74 ? -18.984 13.471 8.863 1.00 86.56 74 GLN A N 1
ATOM 548 C CA . GLN A 1 74 ? -18.482 14.834 8.717 1.00 86.56 74 GLN A CA 1
ATOM 549 C C . GLN A 1 74 ? -18.232 15.487 10.087 1.00 86.56 74 GLN A C 1
ATOM 551 O O . GLN A 1 74 ? -19.004 15.285 11.028 1.00 86.56 74 GLN A O 1
ATOM 556 N N . ALA A 1 75 ? -17.173 16.296 10.199 1.00 92.31 75 ALA A N 1
ATOM 557 C CA . ALA A 1 75 ? -16.963 17.138 11.377 1.00 92.31 75 ALA A CA 1
ATOM 558 C C . ALA A 1 75 ? -18.082 18.181 11.517 1.00 92.31 75 ALA A C 1
ATOM 560 O O . ALA A 1 75 ? -18.758 18.529 10.548 1.00 92.31 75 ALA A O 1
ATOM 561 N N . ARG A 1 76 ? -18.244 18.721 12.723 1.00 93.88 76 ARG A N 1
ATOM 562 C CA . ARG A 1 76 ? -19.150 19.833 13.011 1.00 93.88 76 ARG A CA 1
ATOM 563 C C . ARG A 1 76 ? -18.391 20.977 13.666 1.00 93.88 76 ARG A C 1
ATOM 565 O O . ARG A 1 76 ? -17.440 20.749 14.408 1.00 93.88 76 ARG A O 1
ATOM 572 N N . TRP A 1 77 ? -18.807 22.203 13.388 1.00 95.94 77 TRP A N 1
ATOM 573 C CA . TRP A 1 77 ? -18.354 23.389 14.102 1.00 95.94 77 TRP A CA 1
ATOM 574 C C . TRP A 1 77 ? -19.364 23.728 15.184 1.00 95.94 77 TRP A C 1
ATOM 576 O O . TRP A 1 77 ? -20.561 23.782 14.905 1.00 95.94 77 TRP A O 1
ATOM 586 N N . ARG A 1 78 ? -18.876 23.958 16.402 1.00 95.56 78 ARG A N 1
ATOM 587 C CA . ARG A 1 78 ? -19.665 24.468 17.515 1.00 95.56 78 ARG A CA 1
ATOM 588 C C . ARG A 1 78 ? -19.201 25.871 17.872 1.00 95.56 78 ARG A C 1
ATOM 590 O O . ARG A 1 78 ? -18.036 26.047 18.216 1.00 95.56 78 ARG A O 1
ATOM 597 N N . ASP A 1 79 ? -20.086 26.854 17.786 1.00 93.81 79 ASP A N 1
ATOM 598 C CA . ASP A 1 79 ? -19.760 28.238 18.140 1.00 93.81 79 ASP A CA 1
ATOM 599 C C . ASP A 1 79 ? -19.864 28.508 19.656 1.00 93.81 79 ASP A C 1
ATOM 601 O O . ASP A 1 79 ? -20.272 27.645 20.440 1.00 93.81 79 ASP A O 1
ATOM 605 N N . ALA A 1 80 ? -19.495 29.723 20.075 1.00 88.75 80 ALA A N 1
ATOM 606 C CA . ALA A 1 80 ? -19.591 30.173 21.465 1.00 88.75 80 ALA A CA 1
ATOM 607 C C . ALA A 1 80 ? -21.030 30.195 22.014 1.00 88.75 80 ALA A C 1
ATOM 609 O O . ALA A 1 80 ? -21.220 30.052 23.221 1.00 88.75 80 ALA A O 1
ATOM 610 N N . ALA A 1 81 ? -22.039 30.357 21.149 1.00 89.56 81 ALA A N 1
ATOM 611 C CA . ALA A 1 81 ? -23.452 30.304 21.527 1.00 89.56 81 ALA A CA 1
ATOM 612 C C . ALA A 1 81 ? -23.962 28.857 21.686 1.00 89.56 81 ALA A C 1
ATOM 614 O O . ALA A 1 81 ? -25.076 28.629 22.156 1.00 89.56 81 ALA A O 1
ATOM 615 N N . GLY A 1 82 ? -23.138 27.868 21.330 1.00 88.38 82 GLY A N 1
ATOM 616 C CA . GLY A 1 82 ? -23.428 26.448 21.440 1.00 88.38 82 GLY A CA 1
ATOM 617 C C . GLY A 1 82 ? -24.129 25.854 20.220 1.00 88.38 82 GLY A C 1
ATOM 618 O O . GLY A 1 82 ? -24.413 24.650 20.257 1.00 88.38 82 GLY A O 1
ATOM 619 N N . ALA A 1 83 ? -24.370 26.637 19.162 1.00 91.44 83 ALA A N 1
ATOM 620 C CA . ALA A 1 83 ? -24.951 26.159 17.913 1.00 91.44 83 ALA A CA 1
ATOM 621 C C . ALA A 1 83 ? -23.952 25.257 17.174 1.00 91.44 83 ALA A C 1
ATOM 623 O O . ALA A 1 83 ? -22.750 25.515 17.180 1.00 91.44 83 ALA A O 1
ATOM 624 N N . SER A 1 84 ? -24.449 24.173 16.567 1.00 91.56 84 SER A N 1
ATOM 625 C CA . SER A 1 84 ? -23.626 23.152 15.908 1.00 91.56 84 SER A CA 1
ATOM 626 C C . SER A 1 84 ? -24.025 22.982 14.445 1.00 91.56 84 SER A C 1
ATOM 628 O O . SER A 1 84 ? -25.136 22.535 14.155 1.00 91.56 84 SER A O 1
ATOM 630 N N . GLU A 1 85 ? -23.105 23.252 13.524 1.00 92.44 85 GLU A N 1
ATOM 631 C CA . GLU A 1 85 ? -23.312 23.125 12.075 1.00 92.44 85 GLU A CA 1
ATOM 632 C C . GLU A 1 85 ? -22.327 22.124 11.443 1.00 92.44 85 GLU A C 1
ATOM 634 O O . GLU A 1 85 ? -21.217 21.955 11.953 1.00 92.44 85 GLU A O 1
ATOM 639 N N . PRO A 1 86 ? -22.686 21.443 10.338 1.00 91.44 86 PRO A N 1
ATOM 640 C CA . PRO A 1 86 ? -21.734 20.637 9.579 1.00 91.44 86 PRO A CA 1
ATOM 641 C C . PRO A 1 86 ? -20.534 21.465 9.100 1.00 91.44 86 PRO A C 1
ATOM 643 O O . PRO A 1 86 ? -20.678 22.617 8.690 1.00 91.44 86 PRO A O 1
ATOM 646 N N . LEU A 1 87 ? -19.342 20.868 9.125 1.00 92.19 87 LEU A N 1
ATOM 647 C CA . LEU A 1 87 ? -18.083 21.515 8.766 1.00 92.19 87 LEU A CA 1
ATOM 648 C C . LEU A 1 87 ? -17.455 20.819 7.544 1.00 92.19 87 LEU A C 1
ATOM 650 O O . LEU A 1 87 ? -16.713 19.847 7.707 1.00 92.19 87 LEU A O 1
ATOM 654 N N . PRO A 1 88 ? -17.732 21.299 6.314 1.00 90.88 88 PRO A N 1
ATOM 655 C CA . PRO A 1 88 ? -17.116 20.779 5.096 1.00 90.88 88 PRO A CA 1
ATOM 656 C C . PRO A 1 88 ? -15.597 20.926 5.105 1.00 90.88 88 PRO A C 1
ATOM 658 O O . PRO A 1 88 ? -15.072 21.890 5.667 1.00 90.88 88 PRO A O 1
ATOM 661 N N . LEU A 1 89 ? -14.900 20.035 4.397 1.00 91.31 89 LEU A N 1
ATOM 662 C CA . LEU A 1 89 ? -13.439 19.991 4.322 1.00 91.31 89 LEU A CA 1
ATOM 663 C C . LEU A 1 89 ? -12.770 21.356 4.101 1.00 91.31 89 LEU A C 1
ATOM 665 O O . LEU A 1 89 ? -11.805 21.680 4.787 1.00 91.31 89 LEU A O 1
ATOM 669 N N . ALA A 1 90 ? -13.284 22.182 3.185 1.00 90.44 90 ALA A N 1
ATOM 670 C CA . ALA A 1 90 ? -12.708 23.500 2.914 1.00 90.44 90 ALA A CA 1
ATOM 671 C C . ALA A 1 90 ? -12.717 24.416 4.154 1.00 90.44 90 ALA A C 1
ATOM 673 O O . ALA A 1 90 ? -11.709 25.065 4.441 1.00 90.44 90 ALA A O 1
ATOM 674 N N . ARG A 1 91 ? -13.826 24.428 4.909 1.00 93.00 91 ARG A N 1
ATOM 675 C CA . ARG A 1 91 ? -13.951 25.177 6.169 1.00 93.00 91 ARG A CA 1
ATOM 676 C C . ARG A 1 91 ? -13.167 24.499 7.293 1.00 93.00 91 ARG A C 1
ATOM 678 O O . ARG A 1 91 ? -12.545 25.200 8.079 1.00 93.00 91 ARG A O 1
ATOM 685 N N . LEU A 1 92 ? -13.138 23.164 7.349 1.00 93.94 92 LEU A N 1
ATOM 686 C CA . LEU A 1 92 ? -12.325 22.410 8.311 1.00 93.94 92 LEU A CA 1
ATOM 687 C C . LEU A 1 92 ? -10.845 22.791 8.199 1.00 93.94 92 LEU A C 1
ATOM 689 O O . LEU A 1 92 ? -10.227 23.131 9.200 1.00 93.94 92 LEU A O 1
ATOM 693 N N . ILE A 1 93 ? -10.286 22.780 6.986 1.00 93.19 93 ILE A N 1
ATOM 694 C CA . ILE A 1 93 ? -8.886 23.153 6.761 1.00 93.19 93 ILE A CA 1
ATOM 695 C C . ILE A 1 93 ? -8.648 24.599 7.186 1.00 93.19 93 ILE A C 1
ATOM 697 O O . ILE A 1 93 ? -7.698 24.830 7.922 1.00 93.19 93 ILE A O 1
ATOM 701 N N . ALA A 1 94 ? -9.511 25.538 6.769 1.00 92.50 94 ALA A N 1
ATOM 702 C CA . ALA A 1 94 ? -9.405 26.952 7.141 1.00 92.50 94 ALA A CA 1
ATOM 703 C C . ALA A 1 94 ? -9.349 27.127 8.668 1.00 92.50 94 ALA A C 1
ATOM 705 O O . ALA A 1 94 ? -8.394 27.692 9.190 1.00 92.50 94 ALA A O 1
ATOM 706 N N . ARG A 1 95 ? -10.292 26.510 9.394 1.00 94.19 95 ARG A N 1
ATOM 707 C CA . ARG A 1 95 ? -10.321 26.519 10.864 1.00 94.19 95 ARG A CA 1
ATOM 708 C C . ARG A 1 95 ? -9.026 25.971 11.475 1.00 94.19 95 ARG A C 1
ATOM 710 O O . ARG A 1 95 ? -8.510 26.561 12.418 1.00 94.19 95 ARG A O 1
ATOM 717 N N . LEU A 1 96 ? -8.503 24.855 10.961 1.00 92.62 96 LEU A N 1
ATOM 718 C CA . LEU A 1 96 ? -7.281 24.224 11.482 1.00 92.62 96 LEU A CA 1
ATOM 719 C C . LEU A 1 96 ? -6.028 25.081 11.260 1.00 92.62 96 LEU A C 1
ATOM 721 O O . LEU A 1 96 ? -5.155 25.095 12.123 1.00 92.62 96 LEU A O 1
ATOM 725 N N . VAL A 1 97 ? -5.923 25.761 10.113 1.00 91.50 97 VAL A N 1
ATOM 726 C CA . VAL A 1 97 ? -4.757 26.598 9.785 1.00 91.50 97 VAL A CA 1
ATOM 727 C C . VAL A 1 97 ? -4.810 27.984 10.426 1.00 91.50 97 VAL A C 1
ATOM 729 O O . VAL A 1 97 ? -3.760 28.564 10.683 1.00 91.50 97 VAL A O 1
ATOM 732 N N . GLU A 1 98 ? -6.009 28.502 10.698 1.00 92.19 98 GLU A N 1
ATOM 733 C CA . GLU A 1 98 ? -6.220 29.793 11.366 1.00 92.19 98 GLU A CA 1
ATOM 734 C C . GLU A 1 98 ? -6.089 29.701 12.892 1.00 92.19 98 GLU A C 1
ATOM 736 O O . GLU A 1 98 ? -5.855 30.719 13.538 1.00 92.19 98 GLU A O 1
ATOM 741 N N . GLU A 1 99 ? -6.194 28.503 13.483 1.00 93.62 99 GLU A N 1
ATOM 742 C CA . GLU A 1 99 ? -5.971 28.311 14.918 1.00 93.62 99 GLU A CA 1
ATOM 743 C C . GLU A 1 99 ? -4.472 28.235 15.234 1.00 93.62 99 GLU A C 1
ATOM 745 O O . GLU A 1 99 ? -3.837 27.221 14.918 1.00 93.62 99 GLU A O 1
ATOM 750 N N . PRO A 1 100 ? -3.884 29.234 15.921 1.00 91.62 100 PRO A N 1
ATOM 751 C CA . PRO A 1 100 ? -2.433 29.316 16.073 1.00 91.62 100 PRO A CA 1
ATOM 752 C C . PRO A 1 100 ? -1.823 28.094 16.767 1.00 91.62 100 PRO A C 1
ATOM 754 O O . PRO A 1 100 ? -0.777 27.598 16.350 1.00 91.62 100 PRO A O 1
ATOM 757 N N . ALA A 1 101 ? -2.491 27.569 17.801 1.00 90.81 101 ALA A N 1
ATOM 758 C CA . ALA A 1 101 ? -2.018 26.402 18.542 1.00 90.81 101 ALA A CA 1
ATOM 759 C C . ALA A 1 101 ? -2.022 25.124 17.685 1.00 90.81 101 ALA A C 1
ATOM 761 O O . ALA A 1 101 ? -1.085 24.325 17.753 1.00 90.81 101 ALA A O 1
ATOM 762 N N . VAL A 1 102 ? -3.047 24.942 16.847 1.00 91.25 102 VAL A N 1
ATOM 763 C CA . VAL A 1 102 ? -3.165 23.778 15.957 1.00 91.25 102 VAL A CA 1
ATOM 764 C C . VAL A 1 102 ? -2.176 23.886 14.802 1.00 91.25 102 VAL A C 1
ATOM 766 O O . VAL A 1 102 ? -1.447 22.929 14.539 1.00 91.25 102 VAL A O 1
ATOM 769 N N . ALA A 1 103 ? -2.088 25.050 14.155 1.00 89.25 103 ALA A N 1
ATOM 770 C CA . ALA A 1 103 ? -1.136 25.300 13.080 1.00 89.25 103 ALA A CA 1
ATOM 771 C C . ALA A 1 103 ? 0.310 25.066 13.551 1.00 89.25 103 ALA A C 1
ATOM 773 O O . ALA A 1 103 ? 1.053 24.300 12.930 1.00 89.25 103 ALA A O 1
ATOM 774 N N . ALA A 1 104 ? 0.682 25.607 14.717 1.00 88.38 104 ALA A N 1
ATOM 775 C CA . ALA A 1 104 ? 1.986 25.362 15.329 1.00 88.38 104 ALA A CA 1
ATOM 776 C C . ALA A 1 104 ? 2.213 23.871 15.632 1.00 88.38 104 ALA A C 1
ATOM 778 O O . ALA A 1 104 ? 3.269 23.325 15.305 1.00 88.38 104 ALA A O 1
ATOM 779 N N . ALA A 1 105 ? 1.216 23.175 16.194 1.00 87.69 105 ALA A N 1
ATOM 780 C CA . ALA A 1 105 ? 1.313 21.743 16.474 1.00 87.69 105 ALA A CA 1
ATOM 781 C C . ALA A 1 105 ? 1.507 20.901 15.201 1.00 87.69 105 ALA A C 1
ATOM 783 O O . ALA A 1 105 ? 2.210 19.891 15.241 1.00 87.69 105 ALA A O 1
ATOM 784 N N . LEU A 1 106 ? 0.932 21.312 14.070 1.00 86.12 106 LEU A N 1
ATOM 785 C CA . LEU A 1 106 ? 1.104 20.649 12.776 1.00 86.12 106 LEU A CA 1
ATOM 786 C C . LEU A 1 106 ? 2.411 21.024 12.058 1.00 86.12 106 LEU A C 1
ATOM 788 O O . LEU A 1 106 ? 2.714 20.438 11.021 1.00 86.12 106 LEU A O 1
ATOM 792 N N . GLY A 1 107 ? 3.204 21.950 12.607 1.00 83.94 107 GLY A N 1
ATOM 793 C CA . GLY A 1 107 ? 4.403 22.471 11.944 1.00 83.94 107 GLY A CA 1
ATOM 794 C C . GLY A 1 107 ? 4.077 23.379 10.756 1.00 83.94 107 GLY A C 1
ATOM 795 O O . GLY A 1 107 ? 4.885 23.526 9.844 1.00 83.94 107 GLY A O 1
ATOM 796 N N . LEU A 1 108 ? 2.880 23.962 10.755 1.00 82.25 108 LEU A N 1
ATOM 797 C CA . LEU A 1 108 ? 2.394 24.912 9.770 1.00 82.25 108 LEU A CA 1
ATOM 798 C C . LEU A 1 108 ? 2.641 26.335 10.298 1.00 82.25 108 LEU A C 1
ATOM 800 O O . LEU A 1 108 ? 1.712 27.030 10.698 1.00 82.25 108 LEU A O 1
ATOM 804 N N . SER A 1 109 ? 3.905 26.762 10.361 1.00 65.19 109 SER A N 1
ATOM 805 C CA . SER A 1 109 ? 4.222 28.181 10.565 1.00 65.19 109 SER A CA 1
ATOM 806 C C . SER A 1 109 ? 3.833 28.979 9.312 1.00 65.19 109 SER A C 1
ATOM 808 O O . SER A 1 109 ? 3.873 28.456 8.195 1.00 65.19 109 SER A O 1
ATOM 810 N N . SER A 1 110 ? 3.391 30.224 9.496 1.00 65.06 110 SER A N 1
ATOM 811 C CA . SER A 1 110 ? 2.892 31.095 8.423 1.00 65.06 110 SER A CA 1
ATOM 812 C C . SER A 1 110 ? 3.845 31.171 7.217 1.00 65.06 110 SER A C 1
ATOM 814 O O . SER A 1 110 ? 5.067 31.115 7.364 1.00 65.06 110 SER A O 1
ATOM 816 N N . GLY A 1 111 ? 3.286 31.299 6.008 1.00 74.94 111 GLY A N 1
ATOM 817 C CA . GLY A 1 111 ? 4.046 31.431 4.758 1.00 74.94 111 GLY A CA 1
ATOM 818 C C . GLY A 1 111 ? 3.836 30.279 3.756 1.00 74.94 111 GLY A C 1
ATOM 819 O O . GLY A 1 111 ? 2.854 29.543 3.855 1.00 74.94 111 GLY A O 1
ATOM 820 N N . PRO A 1 112 ? 4.765 30.071 2.799 1.00 78.06 112 PRO A N 1
ATOM 821 C CA . PRO A 1 112 ? 4.563 29.189 1.635 1.00 78.06 112 PRO A CA 1
ATOM 822 C C . PRO A 1 112 ? 4.292 27.707 1.951 1.00 78.06 112 PRO A C 1
ATOM 824 O O . PRO A 1 112 ? 3.779 26.966 1.110 1.00 78.06 112 PRO A O 1
ATOM 827 N N . GLY A 1 113 ? 4.672 27.233 3.144 1.00 81.06 113 GLY A N 1
ATOM 828 C CA . GLY A 1 113 ? 4.388 25.868 3.597 1.00 81.06 113 GLY A CA 1
ATOM 829 C C . GLY A 1 113 ? 2.902 25.628 3.867 1.00 81.06 113 GLY A C 1
ATOM 830 O O . GLY A 1 113 ? 2.375 24.580 3.486 1.00 81.06 113 GLY A O 1
ATOM 831 N N . LEU A 1 114 ? 2.236 26.627 4.451 1.00 86.06 114 LEU A N 1
ATOM 832 C CA . LEU A 1 114 ? 0.803 26.631 4.726 1.00 86.06 114 LEU A CA 1
ATOM 833 C C . LEU A 1 114 ? -0.000 26.565 3.426 1.00 86.06 114 LEU A C 1
ATOM 835 O O . LEU A 1 114 ? -0.809 25.656 3.241 1.00 86.06 114 LEU A O 1
ATOM 839 N N . ASP A 1 115 ? 0.293 27.478 2.498 1.00 88.25 115 ASP A N 1
ATOM 840 C CA . ASP A 1 115 ? -0.410 27.587 1.217 1.00 88.25 115 ASP A CA 1
ATOM 841 C C . ASP A 1 115 ? -0.288 26.293 0.414 1.00 88.25 115 ASP A C 1
ATOM 843 O O . ASP A 1 115 ? -1.273 25.776 -0.116 1.00 88.25 115 ASP A O 1
ATOM 847 N N . ARG A 1 116 ? 0.913 25.700 0.399 1.00 89.69 116 ARG A N 1
ATOM 848 C CA . ARG A 1 116 ? 1.161 24.404 -0.239 1.00 89.69 116 ARG A CA 1
ATOM 849 C C . ARG A 1 116 ? 0.353 23.280 0.410 1.00 89.69 116 ARG A C 1
ATOM 851 O O . ARG A 1 116 ? -0.201 22.451 -0.309 1.00 89.69 116 ARG A O 1
ATOM 858 N N . PHE A 1 117 ? 0.288 23.215 1.742 1.00 91.38 117 PHE A N 1
ATOM 859 C CA . PHE A 1 117 ? -0.523 22.214 2.442 1.00 91.38 117 PHE A CA 1
ATOM 860 C C . PHE A 1 117 ? -2.001 22.342 2.052 1.00 91.38 117 PHE A C 1
ATOM 862 O O . PHE A 1 117 ? -2.600 21.365 1.596 1.00 91.38 117 PHE A O 1
ATOM 869 N N . VAL A 1 118 ? -2.562 23.552 2.147 1.00 92.62 118 VAL A N 1
ATOM 870 C CA . VAL A 1 118 ? -3.966 23.833 1.807 1.00 92.62 118 VAL A CA 1
ATOM 871 C C . VAL A 1 118 ? -4.257 23.492 0.345 1.00 92.62 118 VAL A C 1
ATOM 873 O O . VAL A 1 118 ? -5.220 22.774 0.064 1.00 92.62 118 VAL A O 1
ATOM 876 N N . ALA A 1 119 ? -3.411 23.946 -0.584 1.00 92.56 119 ALA A N 1
ATOM 877 C CA . ALA A 1 119 ? -3.564 23.688 -2.013 1.00 92.56 119 ALA A CA 1
ATOM 878 C C . ALA A 1 119 ? -3.577 22.187 -2.324 1.00 92.56 119 ALA A C 1
ATOM 880 O O . ALA A 1 119 ? -4.433 21.714 -3.069 1.00 92.56 119 ALA A O 1
ATOM 881 N N . ARG A 1 120 ? -2.686 21.407 -1.703 1.00 93.81 120 ARG A N 1
ATOM 882 C CA . ARG A 1 120 ? -2.622 19.961 -1.932 1.00 93.81 120 ARG A CA 1
ATOM 883 C C . ARG A 1 120 ? -3.808 19.198 -1.358 1.00 93.81 120 ARG A C 1
ATOM 885 O O . ARG A 1 120 ? -4.272 18.247 -1.987 1.00 93.81 120 ARG A O 1
ATOM 892 N N . VAL A 1 121 ? -4.303 19.578 -0.178 1.00 94.44 121 VAL A N 1
ATOM 893 C CA . VAL A 1 121 ? -5.510 18.947 0.378 1.00 94.44 121 VAL A CA 1
ATOM 894 C C . VAL A 1 121 ? -6.710 19.228 -0.529 1.00 94.44 121 VAL A C 1
ATOM 896 O O . VAL A 1 121 ? -7.440 18.298 -0.871 1.00 94.44 121 VAL A O 1
ATOM 899 N N . ARG A 1 122 ? -6.862 20.469 -1.012 1.00 93.69 122 ARG A N 1
ATOM 900 C CA . ARG A 1 122 ? -7.905 20.831 -1.987 1.00 93.69 122 ARG A CA 1
ATOM 901 C C . ARG A 1 122 ? -7.766 20.060 -3.301 1.00 93.69 122 ARG A C 1
ATOM 903 O O . ARG A 1 122 ? -8.747 19.492 -3.765 1.00 93.69 122 ARG A O 1
ATOM 910 N N . ALA A 1 123 ? -6.558 19.968 -3.857 1.00 94.44 123 ALA A N 1
ATOM 911 C CA . ALA A 1 123 ? -6.300 19.205 -5.079 1.00 94.44 123 ALA A CA 1
ATOM 912 C C . ALA A 1 123 ? -6.641 17.716 -4.910 1.00 94.44 123 ALA A C 1
ATOM 914 O O . ALA A 1 123 ? -7.251 17.106 -5.782 1.00 94.44 123 ALA A O 1
ATOM 915 N N . SER A 1 124 ? -6.307 17.126 -3.758 1.00 96.00 124 SER A N 1
ATOM 916 C CA . SER A 1 124 ? -6.699 15.752 -3.441 1.00 96.00 124 SER A CA 1
ATOM 917 C C . SER A 1 124 ? -8.217 15.576 -3.364 1.00 96.00 124 SER A C 1
ATOM 919 O O . SER A 1 124 ? -8.715 14.539 -3.796 1.00 96.00 124 SER A O 1
ATOM 921 N N . ALA A 1 125 ? -8.947 16.536 -2.794 1.00 94.62 125 ALA A N 1
ATOM 922 C CA . ALA A 1 125 ? -10.404 16.478 -2.718 1.00 94.62 125 ALA A CA 1
ATOM 923 C C . ALA A 1 125 ? -11.046 16.582 -4.110 1.00 94.62 125 ALA A C 1
ATOM 925 O O . ALA A 1 125 ? -11.849 15.727 -4.466 1.00 94.62 125 ALA A O 1
ATOM 926 N N . ALA A 1 126 ? -10.600 17.532 -4.937 1.00 94.50 126 ALA A N 1
ATOM 927 C CA . ALA A 1 126 ? -11.073 17.682 -6.315 1.00 94.50 126 ALA A CA 1
ATOM 928 C C . ALA A 1 126 ? -10.803 16.422 -7.162 1.00 94.50 126 ALA A C 1
ATOM 930 O O . ALA A 1 126 ? -11.681 15.933 -7.870 1.00 94.50 126 ALA A O 1
ATOM 931 N N . ASN A 1 127 ? -9.611 15.831 -7.026 1.00 95.69 127 ASN A N 1
ATOM 932 C CA . ASN A 1 127 ? -9.268 14.566 -7.676 1.00 95.69 127 ASN A CA 1
ATOM 933 C C . ASN A 1 127 ? -10.199 13.424 -7.255 1.00 95.69 127 ASN A C 1
ATOM 935 O O . ASN A 1 127 ? -10.545 12.572 -8.076 1.00 95.69 127 ASN A O 1
ATOM 939 N N . LEU A 1 128 ? -10.573 13.373 -5.974 1.00 95.88 128 LEU A N 1
ATOM 940 C CA . LEU A 1 128 ? -11.509 12.380 -5.465 1.00 95.88 128 LEU A CA 1
ATOM 941 C C . LEU A 1 128 ? -12.907 12.596 -6.047 1.00 95.88 128 LEU A C 1
ATOM 943 O O . LEU A 1 128 ? -13.481 11.644 -6.560 1.00 95.88 128 LEU A O 1
ATOM 947 N N . GLU A 1 129 ? -13.421 13.824 -6.030 1.00 95.00 129 GLU A N 1
ATOM 948 C CA . GLU A 1 129 ? -14.728 14.168 -6.604 1.00 95.00 129 GLU A CA 1
ATOM 949 C C . GLU A 1 129 ? -14.817 13.786 -8.087 1.00 95.00 129 GLU A C 1
ATOM 951 O O . GLU A 1 129 ? -15.731 13.060 -8.479 1.00 95.00 129 GLU A O 1
ATOM 956 N N . ALA A 1 130 ? -13.822 14.170 -8.893 1.00 95.25 130 ALA A N 1
ATOM 957 C CA . ALA A 1 130 ? -13.761 13.812 -10.310 1.00 95.25 130 ALA A CA 1
ATOM 958 C C . ALA A 1 130 ? -13.715 12.289 -10.524 1.00 95.25 130 ALA A C 1
ATOM 960 O O . ALA A 1 130 ? -14.388 11.750 -11.403 1.00 95.25 130 ALA A O 1
ATOM 961 N N . THR A 1 131 ? -12.961 11.576 -9.682 1.00 96.50 131 THR A N 1
ATOM 962 C CA . THR A 1 131 ? -12.878 10.110 -9.730 1.00 96.50 131 THR A CA 1
ATOM 963 C C . THR A 1 131 ? -14.220 9.466 -9.394 1.00 96.50 131 THR A C 1
ATOM 965 O O . THR A 1 131 ? -14.655 8.554 -10.090 1.00 96.50 131 THR A O 1
ATOM 968 N N . LEU A 1 132 ? -14.894 9.931 -8.341 1.00 96.31 132 LEU A N 1
ATOM 969 C CA . LEU A 1 132 ? -16.196 9.406 -7.933 1.00 96.31 132 LEU A CA 1
ATOM 970 C C . LEU A 1 132 ? -17.268 9.674 -8.992 1.00 96.31 132 LEU A C 1
ATOM 972 O O . LEU A 1 132 ? -18.070 8.784 -9.264 1.00 96.31 132 LEU A O 1
ATOM 976 N N . ALA A 1 133 ? -17.245 10.845 -9.633 1.00 96.50 133 ALA A N 1
ATOM 977 C CA . ALA A 1 133 ? -18.130 11.159 -10.751 1.00 96.50 133 ALA A CA 1
ATOM 978 C C . ALA A 1 133 ? -17.897 10.211 -11.941 1.00 96.50 133 ALA A C 1
ATOM 980 O O . ALA A 1 133 ? -18.847 9.624 -12.458 1.00 96.50 133 ALA A O 1
ATOM 981 N N . ALA A 1 134 ? -16.637 9.985 -12.326 1.00 96.94 134 ALA A N 1
ATOM 982 C CA . ALA A 1 134 ? -16.283 9.080 -13.422 1.00 96.94 134 ALA A CA 1
ATOM 983 C C . ALA A 1 134 ? -16.621 7.604 -13.133 1.00 96.94 134 ALA A C 1
ATOM 985 O O . ALA A 1 134 ? -16.843 6.822 -14.055 1.00 96.94 134 ALA A O 1
ATOM 986 N N . ARG A 1 135 ? -16.660 7.219 -11.853 1.00 97.06 135 ARG A N 1
ATOM 987 C CA . ARG A 1 135 ? -16.915 5.848 -11.383 1.00 97.06 135 ARG A CA 1
ATOM 988 C C . ARG A 1 135 ? -18.333 5.637 -10.852 1.00 97.06 135 ARG A C 1
ATOM 990 O O . ARG A 1 135 ? -18.643 4.576 -10.325 1.00 97.06 135 ARG A O 1
ATOM 997 N N . ALA A 1 136 ? -19.223 6.621 -10.993 1.00 96.19 136 ALA A N 1
ATOM 998 C CA . ALA A 1 136 ? -20.561 6.569 -10.403 1.00 96.19 136 ALA A CA 1
ATOM 999 C C . ALA A 1 136 ? -21.361 5.329 -10.847 1.00 96.19 136 ALA A C 1
ATOM 1001 O O . ALA A 1 136 ? -22.051 4.715 -10.035 1.00 96.19 136 ALA A O 1
ATOM 1002 N N . ALA A 1 137 ? -21.224 4.933 -12.117 1.00 96.19 137 ALA A N 1
ATOM 1003 C CA . ALA A 1 137 ? -21.968 3.824 -12.711 1.00 96.19 137 ALA A CA 1
ATOM 1004 C C . ALA A 1 137 ? -21.518 2.429 -12.237 1.00 96.19 137 ALA A C 1
ATOM 1006 O O . ALA A 1 137 ? -22.282 1.477 -12.371 1.00 96.19 137 ALA A O 1
ATOM 1007 N N . ASP A 1 138 ? -20.300 2.281 -11.702 1.00 95.88 138 ASP A N 1
ATOM 1008 C CA . ASP A 1 138 ? -19.753 0.978 -11.303 1.00 95.88 138 ASP A CA 1
ATOM 1009 C C . ASP A 1 138 ? -19.515 0.832 -9.794 1.00 95.88 138 ASP A C 1
ATOM 1011 O O . ASP A 1 138 ? -19.013 -0.207 -9.363 1.00 95.88 138 ASP A O 1
ATOM 1015 N N . LEU A 1 139 ? -19.917 1.817 -8.977 1.00 95.94 139 LEU A N 1
ATOM 1016 C CA . LEU A 1 139 ? -19.763 1.762 -7.517 1.00 95.94 139 LEU A CA 1
ATOM 1017 C C . LEU A 1 139 ? -20.402 0.505 -6.908 1.00 95.94 139 LEU A C 1
ATOM 1019 O O . LEU A 1 139 ? -19.776 -0.157 -6.085 1.00 95.94 139 LEU A O 1
ATOM 1023 N N . ASP A 1 140 ? -21.609 0.115 -7.322 1.00 95.00 140 ASP A N 1
ATOM 1024 C CA . ASP A 1 140 ? -22.274 -1.061 -6.736 1.00 95.00 140 ASP A CA 1
ATOM 1025 C C . ASP A 1 140 ? -21.500 -2.359 -6.986 1.00 95.00 140 ASP A C 1
ATOM 1027 O O . ASP A 1 140 ? -21.310 -3.161 -6.064 1.00 95.00 140 ASP A O 1
ATOM 1031 N N . ALA A 1 141 ? -20.992 -2.544 -8.207 1.00 95.38 141 ALA A N 1
ATOM 1032 C CA . ALA A 1 141 ? -20.132 -3.673 -8.546 1.00 95.38 141 ALA A CA 1
ATOM 1033 C C . ALA A 1 141 ? -18.819 -3.611 -7.751 1.00 95.38 141 ALA A C 1
ATOM 1035 O O . ALA A 1 141 ? -18.429 -4.593 -7.116 1.00 95.38 141 ALA A O 1
ATOM 1036 N N . LEU A 1 142 ? -18.197 -2.429 -7.694 1.00 96.69 142 LEU A N 1
ATOM 1037 C CA . LEU A 1 142 ? -16.938 -2.195 -6.995 1.00 96.69 142 LEU A CA 1
ATOM 1038 C C . LEU A 1 142 ? -17.025 -2.373 -5.480 1.00 96.69 142 LEU A C 1
ATOM 1040 O O . LEU A 1 142 ? -16.001 -2.641 -4.860 1.00 96.69 142 LEU A O 1
ATOM 1044 N N . PHE A 1 143 ? -18.194 -2.244 -4.855 1.00 96.50 143 PHE A N 1
ATOM 1045 C CA . PHE A 1 143 ? -18.342 -2.354 -3.398 1.00 96.50 143 PHE A CA 1
ATOM 1046 C C . PHE A 1 143 ? -19.028 -3.637 -2.928 1.00 96.50 143 PHE A C 1
ATOM 1048 O O . PHE A 1 143 ? -18.844 -4.024 -1.776 1.00 96.50 143 PHE A O 1
ATOM 1055 N N . THR A 1 144 ? -19.757 -4.339 -3.799 1.00 94.38 144 THR A N 1
ATOM 1056 C CA . THR A 1 144 ? -20.504 -5.548 -3.403 1.00 94.38 144 THR A CA 1
ATOM 1057 C C . THR A 1 144 ? -20.163 -6.801 -4.212 1.00 94.38 144 THR A C 1
ATOM 1059 O O . THR A 1 144 ? -20.372 -7.909 -3.718 1.00 94.38 144 THR A O 1
ATOM 1062 N N . GLY A 1 145 ? -19.639 -6.655 -5.432 1.00 93.38 145 GLY A N 1
ATOM 1063 C CA . GLY A 1 145 ? -19.263 -7.770 -6.304 1.00 93.38 145 GLY A CA 1
ATOM 1064 C C . GLY A 1 145 ? -17.845 -8.287 -6.042 1.00 93.38 145 GLY A C 1
ATOM 1065 O O . GLY A 1 145 ? -17.071 -7.607 -5.364 1.00 93.38 145 GLY A O 1
ATOM 1066 N N . PRO A 1 146 ? -17.480 -9.482 -6.540 1.00 94.25 146 PRO A N 1
ATOM 1067 C CA . PRO A 1 146 ? -16.083 -9.920 -6.598 1.00 94.25 146 PRO A CA 1
ATOM 1068 C C . PRO A 1 146 ? -15.273 -9.033 -7.557 1.00 94.25 146 PRO A C 1
ATOM 1070 O O . PRO A 1 146 ? -15.850 -8.413 -8.447 1.00 94.25 146 PRO A O 1
ATOM 1073 N N . LEU A 1 147 ? -13.953 -8.979 -7.372 1.00 96.75 147 LEU A N 1
ATOM 1074 C CA . LEU A 1 147 ? -13.034 -8.270 -8.267 1.00 96.75 147 LEU A CA 1
ATOM 1075 C C . LEU A 1 147 ? -11.881 -9.181 -8.688 1.00 96.75 147 LEU A C 1
ATOM 1077 O O . LEU A 1 147 ? -11.384 -9.973 -7.880 1.00 96.75 147 LEU A O 1
ATOM 1081 N N . GLY A 1 148 ? -11.426 -9.011 -9.928 1.00 97.06 148 GLY A N 1
ATOM 1082 C CA . GLY A 1 148 ? -10.127 -9.508 -10.369 1.00 97.06 148 GLY A CA 1
ATOM 1083 C C . GLY A 1 148 ? -8.962 -8.684 -9.802 1.00 97.06 148 GLY A C 1
ATOM 1084 O O . GLY A 1 148 ? -9.151 -7.580 -9.283 1.00 97.06 148 GLY A O 1
ATOM 1085 N N . PHE A 1 149 ? -7.735 -9.186 -9.955 1.00 98.38 149 PHE A N 1
ATOM 1086 C CA . PHE A 1 149 ? -6.506 -8.515 -9.524 1.00 98.38 149 PHE A CA 1
ATOM 1087 C C . PHE A 1 149 ? -6.419 -7.070 -10.004 1.00 98.38 149 PHE A C 1
ATOM 1089 O O . PHE A 1 149 ? -6.226 -6.155 -9.199 1.00 98.38 149 PHE A O 1
ATOM 1096 N N . ILE A 1 150 ? -6.579 -6.843 -11.310 1.00 98.38 150 ILE A N 1
ATOM 1097 C CA . ILE A 1 150 ? -6.383 -5.496 -11.847 1.00 98.38 150 ILE A CA 1
ATOM 1098 C C . ILE A 1 150 ? -7.537 -4.559 -11.486 1.00 98.38 150 ILE A C 1
ATOM 1100 O O . ILE A 1 150 ? -7.310 -3.383 -11.207 1.00 98.38 150 ILE A O 1
ATOM 1104 N N . GLU A 1 151 ? -8.762 -5.082 -11.416 1.00 98.19 151 GLU A N 1
ATOM 1105 C CA . GLU A 1 151 ? -9.926 -4.314 -10.975 1.00 98.19 151 GLU A CA 1
ATOM 1106 C C . GLU A 1 151 ? -9.776 -3.886 -9.517 1.00 98.19 151 GLU A C 1
ATOM 1108 O O . GLU A 1 151 ? -10.134 -2.763 -9.169 1.00 98.19 151 GLU A O 1
ATOM 1113 N N . ALA A 1 152 ? -9.194 -4.738 -8.668 1.00 98.25 152 ALA A N 1
ATOM 1114 C CA . ALA A 1 152 ? -8.905 -4.394 -7.287 1.00 98.25 152 ALA A CA 1
ATOM 1115 C C . ALA A 1 152 ? -7.806 -3.326 -7.176 1.00 98.25 152 ALA A C 1
ATOM 1117 O O . ALA A 1 152 ? -7.941 -2.394 -6.382 1.00 98.25 152 ALA A O 1
ATOM 1118 N N . GLU A 1 153 ? -6.747 -3.402 -7.986 1.00 98.50 153 GLU A N 1
ATOM 1119 C CA . GLU A 1 153 ? -5.702 -2.368 -8.051 1.00 98.50 153 GLU A CA 1
ATOM 1120 C C . GLU A 1 153 ? -6.241 -0.999 -8.493 1.00 98.50 153 GLU A C 1
ATOM 1122 O O . GLU A 1 153 ? -5.867 0.032 -7.933 1.00 98.50 153 GLU A O 1
ATOM 1127 N N . GLN A 1 154 ? -7.146 -0.996 -9.471 1.00 98.44 154 GLN A N 1
ATOM 1128 C CA . GLN A 1 154 ? -7.813 0.193 -10.021 1.00 98.44 154 GLN A CA 1
ATOM 1129 C C . GLN A 1 154 ? -9.085 0.581 -9.245 1.00 98.44 154 GLN A C 1
ATOM 1131 O O . GLN A 1 154 ? -9.777 1.555 -9.561 1.00 98.44 154 GLN A O 1
ATOM 1136 N N . GLY A 1 155 ? -9.414 -0.209 -8.226 1.00 97.94 155 GLY A N 1
ATOM 1137 C CA . GLY A 1 155 ? -10.635 -0.121 -7.443 1.00 97.94 155 GLY A CA 1
ATOM 1138 C C . GLY A 1 155 ? -10.482 0.661 -6.148 1.00 97.94 155 GLY A C 1
ATOM 1139 O O . GLY A 1 155 ? -11.486 1.012 -5.536 1.00 97.94 155 GLY A O 1
ATOM 1140 N N . LEU A 1 156 ? -9.259 0.970 -5.710 1.00 97.94 156 LEU A N 1
ATOM 1141 C CA . LEU A 1 156 ? -9.059 1.859 -4.570 1.00 97.94 156 LEU A CA 1
ATOM 1142 C C . LEU A 1 156 ? -9.482 3.267 -5.014 1.00 97.94 156 LEU A C 1
ATOM 1144 O O . LEU A 1 156 ? -8.721 3.892 -5.746 1.00 97.94 156 LEU A O 1
ATOM 1148 N N . LEU A 1 157 ? -10.620 3.800 -4.541 1.00 97.69 157 LEU A N 1
ATOM 1149 C CA . LEU A 1 157 ? -11.141 5.142 -4.885 1.00 97.69 157 LEU A CA 1
ATOM 1150 C C . LEU A 1 157 ? -10.896 6.198 -3.809 1.00 97.69 157 LEU A C 1
ATOM 1152 O O . LEU A 1 157 ? -10.557 7.328 -4.132 1.00 97.69 157 LEU A O 1
ATOM 1156 N N . LEU A 1 158 ? -10.896 5.828 -2.523 1.00 95.75 158 LEU A N 1
ATOM 1157 C CA . LEU A 1 158 ? -10.710 6.800 -1.425 1.00 95.75 158 LEU A CA 1
ATOM 1158 C C . LEU A 1 158 ? -9.245 7.083 -1.063 1.00 95.75 158 LEU A C 1
ATOM 1160 O O . LEU A 1 158 ? -8.866 8.215 -0.780 1.00 95.75 158 LEU A O 1
ATOM 1164 N N . GLY A 1 159 ? -8.401 6.057 -1.137 1.00 94.81 159 GLY A N 1
ATOM 1165 C CA . GLY A 1 159 ? -6.952 6.157 -0.984 1.00 94.81 159 GLY A CA 1
ATOM 1166 C C . GLY A 1 159 ? -6.544 5.817 0.438 1.00 94.81 159 GLY A C 1
ATOM 1167 O O . GLY A 1 159 ? -7.181 4.992 1.090 1.00 94.81 159 GLY A O 1
ATOM 1168 N N . HIS A 1 160 ? -5.469 6.425 0.933 1.00 93.88 160 HIS A N 1
ATOM 1169 C CA . HIS A 1 160 ? -5.013 6.173 2.296 1.00 93.88 160 HIS A CA 1
ATOM 1170 C C . HIS A 1 160 ? -6.008 6.745 3.325 1.00 93.88 160 HIS A C 1
ATOM 1172 O O . HIS A 1 160 ? -6.118 7.958 3.476 1.00 93.88 160 HIS A O 1
ATOM 1178 N N . SER A 1 161 ? -6.678 5.887 4.101 1.00 91.50 161 SER A N 1
ATOM 1179 C CA . SER A 1 161 ? -7.766 6.268 5.029 1.00 91.50 161 SER A CA 1
ATOM 1180 C C . SER A 1 161 ? -7.346 7.120 6.241 1.00 91.50 161 SER A C 1
ATOM 1182 O O . SER A 1 161 ? -8.160 7.409 7.111 1.00 91.50 161 SER A O 1
ATOM 1184 N N . VAL A 1 162 ? -6.059 7.455 6.341 1.00 92.25 162 VAL A N 1
ATOM 1185 C CA . VAL A 1 162 ? -5.422 8.194 7.446 1.00 92.25 162 VAL A CA 1
ATOM 1186 C C . VAL A 1 162 ? -4.318 9.090 6.872 1.00 92.25 162 VAL A C 1
ATOM 1188 O O . VAL A 1 162 ? -3.131 8.892 7.129 1.00 92.25 162 VAL A O 1
ATOM 1191 N N . HIS A 1 163 ? -4.681 9.980 5.957 1.00 94.06 163 HIS A N 1
ATOM 1192 C CA . HIS A 1 163 ? -3.760 10.902 5.291 1.00 94.06 163 HIS A CA 1
ATOM 1193 C C . HIS A 1 163 ? -4.522 12.186 4.927 1.00 94.06 163 HIS A C 1
ATOM 1195 O O . HIS A 1 163 ? -5.686 12.082 4.545 1.00 94.06 163 HIS A O 1
ATOM 1201 N N . PRO A 1 164 ? -3.905 13.381 5.001 1.00 93.69 164 PRO A N 1
ATOM 1202 C CA . PRO A 1 164 ? -4.597 14.639 4.696 1.00 93.69 164 PRO A CA 1
ATOM 1203 C C . PRO A 1 164 ? -4.982 14.787 3.215 1.00 93.69 164 PRO A C 1
ATOM 1205 O O . PRO A 1 164 ? -5.970 15.429 2.894 1.00 93.69 164 PRO A O 1
ATOM 1208 N N . ALA A 1 165 ? -4.201 14.199 2.308 1.00 95.06 165 ALA A N 1
ATOM 1209 C CA . ALA A 1 165 ? -4.379 14.324 0.858 1.00 95.06 165 ALA A CA 1
ATOM 1210 C C . ALA A 1 165 ? -4.177 12.973 0.128 1.00 95.06 165 ALA A C 1
ATOM 1212 O O . ALA A 1 165 ? -3.173 12.785 -0.563 1.00 95.06 165 ALA A O 1
ATOM 1213 N N . PRO A 1 166 ? -5.045 11.968 0.354 1.00 93.69 166 PRO A N 1
ATOM 1214 C CA . PRO A 1 166 ? -4.830 10.593 -0.112 1.00 93.69 166 PRO A CA 1
ATOM 1215 C C . PRO A 1 166 ? -4.894 10.418 -1.637 1.00 93.69 166 PRO A C 1
ATOM 1217 O O . PRO A 1 166 ? -4.422 9.405 -2.146 1.00 93.69 166 PRO A O 1
ATOM 1220 N N . ARG A 1 167 ? -5.456 11.396 -2.354 1.00 95.56 167 ARG A N 1
ATOM 1221 C CA . ARG A 1 167 ? -5.622 11.432 -3.817 1.00 95.56 167 ARG A CA 1
ATOM 1222 C C . ARG A 1 167 ? -4.840 12.542 -4.493 1.00 95.56 167 ARG A C 1
ATOM 1224 O O . ARG A 1 167 ? -5.112 12.891 -5.641 1.00 95.56 167 ARG A O 1
ATOM 1231 N N . LEU A 1 168 ? -3.834 13.069 -3.803 1.00 94.56 168 LEU A N 1
ATOM 1232 C CA . LEU A 1 168 ? -2.868 13.958 -4.421 1.00 94.56 168 LEU A CA 1
ATOM 1233 C C . LEU A 1 168 ? -2.057 13.209 -5.488 1.00 94.56 168 LEU A C 1
ATOM 1235 O O . LEU A 1 168 ? -1.466 12.165 -5.206 1.00 94.56 168 LEU A O 1
ATOM 1239 N N . ARG A 1 169 ? -2.011 13.785 -6.691 1.00 92.69 169 ARG A N 1
ATOM 1240 C CA . ARG A 1 169 ? -1.292 13.273 -7.864 1.00 92.69 169 ARG A CA 1
ATOM 1241 C C . ARG A 1 169 ? -0.466 14.394 -8.509 1.00 92.69 169 ARG A C 1
ATOM 1243 O O . ARG A 1 169 ? -0.698 14.765 -9.652 1.00 92.69 169 ARG A O 1
ATOM 1250 N N . GLU A 1 170 ? 0.460 14.992 -7.756 1.00 92.25 170 GLU A N 1
ATOM 1251 C CA . GLU A 1 170 ? 1.287 16.091 -8.280 1.00 92.25 170 GLU A CA 1
ATOM 1252 C C . GLU A 1 170 ? 2.243 15.582 -9.364 1.00 92.25 170 GLU A C 1
ATOM 1254 O O . GLU A 1 170 ? 2.982 14.619 -9.142 1.00 92.25 170 GLU A O 1
ATOM 1259 N N . GLY A 1 171 ? 2.260 16.268 -10.507 1.00 90.69 171 GLY A N 1
ATOM 1260 C CA . GLY A 1 171 ? 3.062 15.903 -11.677 1.00 90.69 171 GLY A CA 1
ATOM 1261 C C . GLY A 1 171 ? 2.278 15.191 -12.783 1.00 90.69 171 GLY A C 1
ATOM 1262 O O . GLY A 1 171 ? 2.875 14.869 -13.805 1.00 90.69 171 GLY A O 1
ATOM 1263 N N . LEU A 1 172 ? 0.974 14.958 -12.596 1.00 93.12 172 LEU A N 1
ATOM 1264 C CA . LEU A 1 172 ? 0.048 14.626 -13.684 1.00 93.12 172 LEU A CA 1
ATOM 1265 C C . LEU A 1 172 ? -0.627 15.913 -14.168 1.00 93.12 172 LEU A C 1
ATOM 1267 O O . LEU A 1 172 ? -0.977 16.760 -13.343 1.00 93.12 172 LEU A O 1
ATOM 1271 N N . GLY A 1 173 ? -0.783 16.051 -15.483 1.00 87.75 173 GLY A N 1
ATOM 1272 C CA . GLY A 1 173 ? -1.491 17.166 -16.112 1.00 87.75 173 GLY A CA 1
ATOM 1273 C C . GLY A 1 173 ? -2.769 16.728 -16.824 1.00 87.75 173 GLY A C 1
ATOM 1274 O O . GLY A 1 173 ? -3.137 15.552 -16.803 1.00 87.75 173 GLY A O 1
ATOM 1275 N N . ASP A 1 174 ? -3.420 17.684 -17.482 1.00 85.00 174 ASP A N 1
ATOM 1276 C CA . ASP A 1 174 ? -4.562 17.416 -18.358 1.00 85.00 174 ASP A CA 1
ATOM 1277 C C . ASP A 1 174 ? -4.148 16.437 -19.474 1.00 85.00 174 ASP A C 1
ATOM 1279 O O . ASP A 1 174 ? -3.081 16.593 -20.078 1.00 85.00 174 ASP A O 1
ATOM 1283 N N . GLY A 1 175 ? -4.963 15.411 -19.742 1.00 89.00 175 GLY A N 1
ATOM 1284 C CA . GLY A 1 175 ? -4.647 14.362 -20.722 1.00 89.00 175 GLY A CA 1
ATOM 1285 C C . GLY A 1 175 ? -3.905 13.139 -20.160 1.00 89.00 175 GLY A C 1
ATOM 1286 O O . GLY A 1 175 ? -3.646 12.185 -20.898 1.00 89.00 175 GLY A O 1
ATOM 1287 N N . ASP A 1 176 ? -3.559 13.130 -18.866 1.00 95.38 176 ASP A N 1
ATOM 1288 C CA . ASP A 1 176 ? -2.915 11.990 -18.197 1.00 95.38 176 ASP A CA 1
ATOM 1289 C C . ASP A 1 176 ? -3.915 10.993 -17.573 1.00 95.38 176 ASP A C 1
ATOM 1291 O O . ASP A 1 176 ? -3.523 10.136 -16.778 1.00 95.38 176 ASP A O 1
ATOM 1295 N N . GLU A 1 177 ? -5.203 11.039 -17.930 1.00 94.94 177 GLU A N 1
ATOM 1296 C CA . GLU A 1 177 ? -6.255 10.193 -17.341 1.00 94.94 177 GLU A CA 1
ATOM 1297 C C . GLU A 1 177 ? -5.984 8.698 -17.561 1.00 94.94 177 GLU A C 1
ATOM 1299 O O . GLU A 1 177 ? -6.218 7.880 -16.670 1.00 94.94 177 GLU A O 1
ATOM 1304 N N . ALA A 1 178 ? -5.395 8.332 -18.705 1.00 96.25 178 ALA A N 1
ATOM 1305 C CA . ALA A 1 178 ? -4.981 6.958 -19.000 1.00 96.25 178 ALA A CA 1
ATOM 1306 C C . ALA A 1 178 ? -3.858 6.442 -18.075 1.00 96.25 178 ALA A C 1
ATOM 1308 O O . ALA A 1 178 ? -3.564 5.245 -18.071 1.00 96.25 178 ALA A O 1
ATOM 1309 N N . LEU A 1 179 ? -3.230 7.325 -17.293 1.00 96.88 179 LEU A N 1
ATOM 1310 C CA . LEU A 1 179 ? -2.188 7.011 -16.313 1.00 96.88 179 LEU A CA 1
ATOM 1311 C C . LEU A 1 179 ? -2.736 6.951 -14.878 1.00 96.88 179 LEU A C 1
ATOM 1313 O O . LEU A 1 179 ? -1.982 6.712 -13.937 1.00 96.88 179 LEU A O 1
ATOM 1317 N N . VAL A 1 180 ? -4.037 7.183 -14.695 1.00 96.88 180 VAL A N 1
ATOM 1318 C CA . VAL A 1 180 ? -4.691 7.223 -13.388 1.00 96.88 180 VAL A CA 1
ATOM 1319 C C . VAL A 1 180 ? -5.338 5.865 -13.095 1.00 96.88 180 VAL A C 1
ATOM 1321 O O . VAL A 1 180 ? -6.291 5.487 -13.782 1.00 96.88 180 VAL A O 1
ATOM 1324 N N . PRO A 1 181 ? -4.888 5.119 -12.068 1.00 97.25 181 PRO A N 1
ATOM 1325 C CA . PRO A 1 181 ? -5.438 3.795 -11.779 1.00 97.25 181 PRO A CA 1
ATOM 1326 C C . PRO A 1 181 ? -6.932 3.842 -11.443 1.00 97.25 181 PRO A C 1
ATOM 1328 O O . PRO A 1 181 ? -7.692 2.998 -11.904 1.00 97.25 181 PRO A O 1
ATOM 1331 N N . GLU A 1 182 ? -7.391 4.855 -10.710 1.00 96.75 182 GLU A N 1
ATOM 1332 C CA . GLU A 1 182 ? -8.789 4.986 -10.290 1.00 96.75 182 GLU A CA 1
ATOM 1333 C C . GLU A 1 182 ? -9.750 5.268 -11.459 1.00 96.75 182 GLU A C 1
ATOM 1335 O O . GLU A 1 182 ? -10.955 5.051 -11.334 1.00 96.75 182 GLU A O 1
ATOM 1340 N N . LEU A 1 183 ? -9.225 5.705 -12.607 1.00 97.12 183 LEU A N 1
ATOM 1341 C CA . LEU A 1 183 ? -9.959 5.872 -13.867 1.00 97.12 183 LEU A CA 1
ATOM 1342 C C . LEU A 1 183 ? -9.787 4.660 -14.795 1.00 97.12 183 LEU A C 1
ATOM 1344 O O . LEU A 1 183 ? -10.040 4.750 -15.993 1.00 97.12 183 LEU A O 1
ATOM 1348 N N . ARG A 1 184 ? -9.355 3.519 -14.240 1.00 97.38 184 ARG A N 1
ATOM 1349 C CA . ARG A 1 184 ? -9.028 2.288 -14.975 1.00 97.38 184 ARG A CA 1
ATOM 1350 C C . ARG A 1 184 ? -7.926 2.501 -16.021 1.00 97.38 184 ARG A C 1
ATOM 1352 O O . ARG A 1 184 ? -7.934 1.887 -17.088 1.00 97.38 184 ARG A O 1
ATOM 1359 N N . GLY A 1 185 ? -6.968 3.373 -15.695 1.00 97.38 185 GLY A N 1
ATOM 1360 C CA . GLY A 1 185 ? -5.886 3.788 -16.578 1.00 97.38 185 GLY A CA 1
ATOM 1361 C C . GLY A 1 185 ? -5.108 2.613 -17.164 1.00 97.38 185 GLY A C 1
ATOM 1362 O O . GLY A 1 185 ? -4.616 1.733 -16.447 1.00 97.38 185 GLY A O 1
ATOM 1363 N N . ARG A 1 186 ? -4.998 2.602 -18.490 1.00 97.62 186 ARG A N 1
ATOM 1364 C CA . ARG A 1 186 ? -4.272 1.598 -19.259 1.00 97.62 186 ARG A CA 1
ATOM 1365 C C . ARG A 1 186 ? -3.626 2.270 -20.462 1.00 97.62 186 ARG A C 1
ATOM 1367 O O . ARG A 1 186 ? -4.294 2.987 -21.200 1.00 97.62 186 ARG A O 1
ATOM 1374 N N . THR A 1 187 ? -2.336 2.031 -20.672 1.00 97.19 187 THR A N 1
ATOM 1375 C CA . THR A 1 187 ? -1.562 2.743 -21.696 1.00 97.19 187 THR A CA 1
ATOM 1376 C C . THR A 1 187 ? -0.453 1.869 -22.295 1.00 97.19 187 THR A C 1
ATOM 1378 O O . THR A 1 187 ? 0.145 1.067 -21.571 1.00 97.19 187 THR A O 1
ATOM 1381 N N . PRO A 1 188 ? -0.168 1.941 -23.609 1.00 97.38 188 PRO A N 1
ATOM 1382 C CA . PRO A 1 188 ? 1.072 1.388 -24.148 1.00 97.38 188 PRO A CA 1
ATOM 1383 C C . PRO A 1 188 ? 2.284 2.114 -23.551 1.00 97.38 188 PRO A C 1
ATOM 1385 O O . PRO A 1 188 ? 2.240 3.310 -23.260 1.00 97.38 188 PRO A O 1
ATOM 1388 N N . LEU A 1 189 ? 3.391 1.394 -23.377 1.00 98.19 189 LEU A N 1
ATOM 1389 C CA . LEU A 1 189 ? 4.633 2.004 -22.902 1.00 98.19 189 LEU A CA 1
ATOM 1390 C C . LEU A 1 189 ? 5.401 2.630 -24.053 1.00 98.19 189 LEU A C 1
ATOM 1392 O O . LEU A 1 189 ? 5.362 2.147 -25.184 1.00 98.19 189 LEU A O 1
ATOM 1396 N N . CYS A 1 190 ? 6.127 3.697 -23.742 1.00 98.31 190 CYS A N 1
ATOM 1397 C CA . CYS A 1 190 ? 7.061 4.291 -24.677 1.00 98.31 190 CYS A CA 1
ATOM 1398 C C . CYS A 1 190 ? 8.343 3.463 -24.681 1.00 98.31 190 CYS A C 1
ATOM 1400 O O . CYS A 1 190 ? 8.936 3.244 -23.630 1.00 98.31 190 CYS A O 1
ATOM 1402 N N . VAL A 1 191 ? 8.801 3.029 -25.846 1.00 98.31 191 VAL A N 1
ATOM 1403 C CA . VAL A 1 191 ? 10.001 2.201 -25.969 1.00 98.31 191 VAL A CA 1
ATOM 1404 C C . VAL A 1 191 ? 11.151 3.037 -26.507 1.00 98.31 191 VAL A C 1
ATOM 1406 O O . VAL A 1 191 ? 10.974 3.855 -27.410 1.00 98.31 191 VAL A O 1
ATOM 1409 N N . TRP A 1 192 ? 12.339 2.857 -25.939 1.00 98.12 192 TRP A N 1
ATOM 1410 C CA . TRP A 1 192 ? 13.590 3.369 -26.496 1.00 98.12 192 TRP A CA 1
ATOM 1411 C C . TRP A 1 192 ? 14.454 2.197 -26.962 1.00 98.12 192 TRP A C 1
ATOM 1413 O O . TRP A 1 192 ? 14.544 1.195 -26.257 1.00 98.12 192 TRP A O 1
ATOM 1423 N N . ALA A 1 193 ? 15.115 2.327 -28.111 1.00 98.38 193 ALA A N 1
ATOM 1424 C CA . ALA A 1 193 ? 16.269 1.497 -28.440 1.00 98.38 193 ALA A CA 1
ATOM 1425 C C . ALA A 1 193 ? 17.519 2.144 -27.832 1.00 98.38 193 ALA A C 1
ATOM 1427 O O . ALA A 1 193 ? 17.829 3.304 -28.098 1.00 98.38 193 ALA A O 1
ATOM 1428 N N . VAL A 1 194 ? 18.216 1.397 -26.983 1.00 98.38 194 VAL A N 1
ATOM 1429 C CA . VAL A 1 194 ? 19.351 1.860 -26.179 1.00 98.38 194 VAL A CA 1
ATOM 1430 C C . VAL A 1 194 ? 20.560 0.995 -26.512 1.00 98.38 194 VAL A C 1
ATOM 1432 O O . VAL A 1 194 ? 20.473 -0.228 -26.405 1.00 98.38 194 VAL A O 1
ATOM 1435 N N . ARG A 1 195 ? 21.691 1.591 -26.909 1.00 98.12 195 ARG A N 1
ATOM 1436 C CA . ARG A 1 195 ? 22.946 0.837 -27.060 1.00 98.12 195 ARG A CA 1
ATOM 1437 C C . ARG A 1 195 ? 23.289 0.131 -25.754 1.00 98.12 195 ARG A C 1
ATOM 1439 O O . ARG A 1 195 ? 23.193 0.738 -24.688 1.00 98.12 195 ARG A O 1
ATOM 1446 N N . ARG A 1 196 ? 23.728 -1.128 -25.830 1.00 96.62 196 ARG A N 1
ATOM 1447 C CA . ARG A 1 196 ? 24.044 -1.966 -24.653 1.00 96.62 196 ARG A CA 1
ATOM 1448 C C . ARG A 1 196 ? 24.956 -1.268 -23.645 1.00 96.62 196 ARG A C 1
ATOM 1450 O O . ARG A 1 196 ? 24.679 -1.301 -22.453 1.00 96.62 196 ARG A O 1
ATOM 1457 N N . GLU A 1 197 ? 25.986 -0.574 -24.118 1.00 95.56 197 GLU A N 1
ATOM 1458 C CA . GLU A 1 197 ? 26.928 0.185 -23.280 1.00 95.56 197 GLU A CA 1
ATOM 1459 C C . GLU A 1 197 ? 26.288 1.323 -22.468 1.00 95.56 197 GLU A C 1
ATOM 1461 O O . GLU A 1 197 ? 26.833 1.734 -21.448 1.00 95.56 197 GLU A O 1
ATOM 1466 N N . ARG A 1 198 ? 25.120 1.824 -22.888 1.00 97.69 198 ARG A N 1
ATOM 1467 C CA . ARG A 1 198 ? 24.367 2.879 -22.198 1.00 97.69 198 ARG A CA 1
ATOM 1468 C C . ARG A 1 198 ? 23.375 2.334 -21.178 1.00 97.69 198 ARG A C 1
ATOM 1470 O O . ARG A 1 198 ? 22.806 3.124 -20.425 1.00 97.69 198 ARG A O 1
ATOM 1477 N N . LEU A 1 199 ? 23.164 1.020 -21.136 1.00 97.75 199 LEU A N 1
ATOM 1478 C CA . LEU A 1 199 ? 22.290 0.386 -20.161 1.00 97.75 199 LEU A CA 1
ATOM 1479 C C . LEU A 1 199 ? 23.012 0.270 -18.813 1.00 97.75 199 LEU A C 1
ATOM 1481 O O . LEU A 1 199 ? 24.093 -0.308 -18.696 1.00 97.75 199 LEU A O 1
ATOM 1485 N N . LEU A 1 200 ? 22.386 0.807 -17.775 1.00 97.88 200 LEU A N 1
ATOM 1486 C CA . LEU A 1 200 ? 22.713 0.496 -16.391 1.00 97.88 200 LEU A CA 1
ATOM 1487 C C . LEU A 1 200 ? 21.771 -0.616 -15.923 1.00 97.88 200 LEU A C 1
ATOM 1489 O O . LEU A 1 200 ? 20.581 -0.576 -16.232 1.00 97.88 200 LEU A O 1
ATOM 1493 N N . HIS A 1 201 ? 22.274 -1.597 -15.179 1.00 97.75 201 HIS A N 1
ATOM 1494 C CA . HIS A 1 201 ? 21.440 -2.666 -14.639 1.00 97.75 201 HIS A CA 1
ATOM 1495 C C . HIS A 1 201 ? 22.006 -3.228 -13.335 1.00 97.75 201 HIS A C 1
ATOM 1497 O O . HIS A 1 201 ? 23.194 -3.083 -13.043 1.00 97.75 201 HIS A O 1
ATOM 1503 N N . GLY A 1 202 ? 21.156 -3.934 -12.599 1.00 96.94 202 GLY A N 1
ATOM 1504 C CA . GLY A 1 202 ? 21.541 -4.772 -11.473 1.00 96.94 202 GLY A CA 1
ATOM 1505 C C . GLY A 1 202 ? 20.653 -6.008 -11.381 1.00 96.94 202 GLY A C 1
ATOM 1506 O O . GLY A 1 202 ? 19.545 -6.033 -11.919 1.00 96.94 202 GLY A O 1
ATOM 1507 N N . GLY A 1 203 ? 21.161 -7.030 -10.698 1.00 95.06 203 GLY A N 1
ATOM 1508 C CA . GLY A 1 203 ? 20.517 -8.332 -10.550 1.00 95.06 203 GLY A CA 1
ATOM 1509 C C . GLY A 1 203 ? 21.201 -9.417 -11.367 1.00 95.06 203 GLY A C 1
ATOM 1510 O O . GLY A 1 203 ? 21.854 -9.141 -12.378 1.00 95.06 203 GLY A O 1
ATOM 1511 N N . ASP A 1 204 ? 21.047 -10.649 -10.898 1.00 89.50 204 ASP A N 1
ATOM 1512 C CA . ASP A 1 204 ? 21.583 -11.828 -11.565 1.00 89.50 204 ASP A CA 1
ATOM 1513 C C . ASP A 1 204 ? 20.783 -12.062 -12.858 1.00 89.50 204 ASP A C 1
ATOM 1515 O O . ASP A 1 204 ? 19.561 -11.901 -12.886 1.00 89.50 204 ASP A O 1
ATOM 1519 N N . ASP A 1 205 ? 21.472 -12.361 -13.961 1.00 93.62 205 ASP A N 1
ATOM 1520 C CA . ASP A 1 205 ? 20.867 -12.587 -15.283 1.00 93.62 205 ASP A CA 1
ATOM 1521 C C . ASP A 1 205 ? 19.970 -11.447 -15.813 1.00 93.62 205 ASP A C 1
ATOM 1523 O O . ASP A 1 205 ? 19.110 -11.671 -16.670 1.00 93.62 205 ASP A O 1
ATOM 1527 N N . ALA A 1 206 ? 20.183 -10.201 -15.366 1.00 96.94 206 ALA A N 1
ATOM 1528 C CA . ALA A 1 206 ? 19.343 -9.051 -15.722 1.00 96.94 206 ALA A CA 1
ATOM 1529 C C . ALA A 1 206 ? 19.068 -8.943 -17.238 1.00 96.94 206 ALA A C 1
ATOM 1531 O O . ALA A 1 206 ? 17.921 -8.799 -17.659 1.00 96.94 206 ALA A O 1
ATOM 1532 N N . HIS A 1 207 ? 20.088 -9.105 -18.085 1.00 96.25 207 HIS A N 1
ATOM 1533 C CA . HIS A 1 207 ? 19.920 -9.079 -19.542 1.00 96.25 207 HIS A CA 1
ATOM 1534 C C . HIS A 1 207 ? 18.981 -10.173 -20.071 1.00 96.25 207 HIS A C 1
ATOM 1536 O O . HIS A 1 207 ? 18.164 -9.899 -20.950 1.00 96.25 207 HIS A O 1
ATOM 1542 N N . ALA A 1 208 ? 19.060 -11.393 -19.534 1.00 97.81 208 ALA A N 1
ATOM 1543 C CA . ALA A 1 208 ? 18.180 -12.490 -19.929 1.00 97.81 208 ALA A CA 1
ATOM 1544 C C . ALA A 1 208 ? 16.738 -12.242 -19.461 1.00 97.81 208 ALA A C 1
ATOM 1546 O O . ALA A 1 208 ? 15.790 -12.494 -20.207 1.00 97.81 208 ALA A O 1
ATOM 1547 N N . LEU A 1 209 ? 16.558 -11.685 -18.259 1.00 98.31 209 LEU A N 1
ATOM 1548 C CA . LEU A 1 209 ? 15.241 -11.309 -17.739 1.00 98.31 209 LEU A CA 1
ATOM 1549 C C . LEU A 1 209 ? 14.613 -10.174 -18.565 1.00 98.31 209 LEU A C 1
ATOM 1551 O O . LEU A 1 209 ? 13.429 -10.251 -18.900 1.00 98.31 209 LEU A O 1
ATOM 1555 N N . LEU A 1 210 ? 15.399 -9.170 -18.971 1.00 98.38 210 LEU A N 1
ATOM 1556 C CA . LEU A 1 210 ? 14.941 -8.119 -19.884 1.00 98.38 210 LEU A CA 1
ATOM 1557 C C . LEU A 1 210 ? 14.589 -8.692 -21.260 1.00 98.38 210 LEU A C 1
ATOM 1559 O O . LEU A 1 210 ? 13.519 -8.397 -21.781 1.00 98.38 210 LEU A O 1
ATOM 1563 N N . ALA A 1 211 ? 15.426 -9.563 -21.828 1.00 97.81 211 ALA A N 1
ATOM 1564 C CA . ALA A 1 211 ? 15.128 -10.225 -23.097 1.00 97.81 211 ALA A CA 1
ATOM 1565 C C . ALA A 1 211 ? 13.828 -11.043 -23.022 1.00 97.81 211 ALA A C 1
ATOM 1567 O O . ALA A 1 211 ? 13.017 -10.983 -23.942 1.00 97.81 211 ALA A O 1
ATOM 1568 N N . ARG A 1 212 ? 13.577 -11.739 -21.903 1.00 98.38 212 ARG A N 1
ATOM 1569 C CA . ARG A 1 212 ? 12.322 -12.466 -21.653 1.00 98.38 212 ARG A CA 1
ATOM 1570 C C . ARG A 1 212 ? 11.113 -11.532 -21.587 1.00 98.38 212 ARG A C 1
ATOM 1572 O O . ARG A 1 212 ? 10.058 -11.872 -22.115 1.00 98.38 212 ARG A O 1
ATOM 1579 N N . LEU A 1 213 ? 11.255 -10.360 -20.963 1.00 98.44 213 LEU A N 1
ATOM 1580 C CA . LEU A 1 213 ? 10.216 -9.328 -20.971 1.00 98.44 213 LEU A CA 1
ATOM 1581 C C . LEU A 1 213 ? 9.933 -8.845 -22.400 1.00 98.44 213 LEU A C 1
ATOM 1583 O O . LEU A 1 213 ? 8.778 -8.833 -22.815 1.00 98.44 213 LEU A O 1
ATOM 1587 N N . ILE A 1 214 ? 10.971 -8.481 -23.156 1.00 98.31 214 ILE A N 1
ATOM 1588 C CA . ILE A 1 214 ? 10.843 -7.990 -24.534 1.00 98.31 214 ILE A CA 1
ATOM 1589 C C . ILE A 1 214 ? 10.220 -9.050 -25.447 1.00 98.31 214 ILE A C 1
ATOM 1591 O O . ILE A 1 214 ? 9.281 -8.748 -26.176 1.00 98.31 214 ILE A O 1
ATOM 1595 N N . ALA A 1 215 ? 10.666 -10.302 -25.348 1.00 97.94 215 ALA A N 1
ATOM 1596 C CA . ALA A 1 215 ? 10.127 -11.423 -26.115 1.00 97.94 215 ALA A CA 1
ATOM 1597 C C . ALA A 1 215 ? 8.667 -11.749 -25.769 1.00 97.94 215 ALA A C 1
ATOM 1599 O O . ALA A 1 215 ? 7.966 -12.342 -26.586 1.00 97.94 215 ALA A O 1
ATOM 1600 N N . SER A 1 216 ? 8.195 -11.368 -24.576 1.00 97.56 216 SER A N 1
ATOM 1601 C CA . SER A 1 216 ? 6.802 -11.600 -24.196 1.00 97.56 216 SER A CA 1
ATOM 1602 C C . SER A 1 216 ? 5.823 -10.779 -25.032 1.00 97.56 216 SER A C 1
ATOM 1604 O O . SER A 1 216 ? 4.675 -11.200 -25.146 1.00 97.56 216 SER A O 1
ATOM 1606 N N . ASP A 1 217 ? 6.255 -9.662 -25.640 1.00 98.00 217 ASP A N 1
ATOM 1607 C CA . ASP A 1 217 ? 5.449 -8.790 -26.499 1.00 98.00 217 ASP A CA 1
ATOM 1608 C C . ASP A 1 217 ? 5.874 -8.866 -27.977 1.00 98.00 217 ASP A C 1
ATOM 1610 O O . ASP A 1 217 ? 6.997 -8.484 -28.302 1.00 98.00 217 ASP A O 1
ATOM 1614 N N . PRO A 1 218 ? 4.994 -9.312 -28.899 1.00 97.25 218 PRO A N 1
ATOM 1615 C CA . PRO A 1 218 ? 5.357 -9.477 -30.306 1.00 97.25 218 PRO A CA 1
ATOM 1616 C C . PRO A 1 218 ? 5.864 -8.199 -30.982 1.00 97.25 218 PRO A C 1
ATOM 1618 O O . PRO A 1 218 ? 6.775 -8.266 -31.807 1.00 97.25 218 PRO A O 1
ATOM 1621 N N . ALA A 1 219 ? 5.307 -7.034 -30.633 1.00 97.81 219 ALA A N 1
ATOM 1622 C CA . ALA A 1 219 ? 5.729 -5.771 -31.229 1.00 97.81 219 ALA A CA 1
ATOM 1623 C C . ALA A 1 219 ? 7.111 -5.359 -30.711 1.00 97.81 219 ALA A C 1
ATOM 1625 O O . ALA A 1 219 ? 7.955 -4.911 -31.487 1.00 97.81 219 ALA A O 1
ATOM 1626 N N . TRP A 1 220 ? 7.374 -5.558 -29.415 1.00 98.19 220 TRP A N 1
ATOM 1627 C CA . TRP A 1 220 ? 8.703 -5.315 -28.851 1.00 98.19 220 TRP A CA 1
ATOM 1628 C C . TRP A 1 220 ? 9.733 -6.306 -29.402 1.00 98.19 220 TRP A C 1
ATOM 1630 O O . TRP A 1 220 ? 10.834 -5.895 -29.752 1.00 98.19 220 TRP A O 1
ATOM 1640 N N . ALA A 1 221 ? 9.386 -7.585 -29.553 1.00 98.00 221 ALA A N 1
ATOM 1641 C CA . ALA A 1 221 ? 10.269 -8.594 -30.132 1.00 98.00 221 ALA A CA 1
ATOM 1642 C C . ALA A 1 221 ? 10.660 -8.262 -31.584 1.00 98.00 221 ALA A C 1
ATOM 1644 O O . ALA A 1 221 ? 11.845 -8.284 -31.923 1.00 98.00 221 ALA A O 1
ATOM 1645 N N . ALA A 1 222 ? 9.685 -7.892 -32.424 1.00 98.06 222 ALA A N 1
ATOM 1646 C CA . ALA A 1 222 ? 9.936 -7.475 -33.804 1.00 98.06 222 ALA A CA 1
ATOM 1647 C C . ALA A 1 222 ? 10.834 -6.230 -33.864 1.00 98.06 222 ALA A C 1
ATOM 1649 O O . ALA A 1 222 ? 11.796 -6.182 -34.632 1.00 98.06 222 ALA A O 1
ATOM 1650 N N . GLN A 1 223 ? 10.568 -5.248 -33.002 1.00 98.19 223 GLN A N 1
ATOM 1651 C CA . GLN A 1 223 ? 11.365 -4.030 -32.936 1.00 98.19 223 GLN A CA 1
ATOM 1652 C C . GLN A 1 223 ? 12.789 -4.278 -32.414 1.00 98.19 223 GLN A C 1
ATOM 1654 O O . GLN A 1 223 ? 13.729 -3.631 -32.873 1.00 98.19 223 GLN A O 1
ATOM 1659 N N . ALA A 1 224 ? 12.974 -5.221 -31.489 1.00 97.50 224 ALA A N 1
ATOM 1660 C CA . ALA A 1 224 ? 14.290 -5.600 -30.985 1.00 97.50 224 ALA A CA 1
ATOM 1661 C C . ALA A 1 224 ? 15.125 -6.277 -32.081 1.00 97.50 224 ALA A C 1
ATOM 1663 O O . ALA A 1 224 ? 16.309 -5.979 -32.220 1.00 97.50 224 ALA A O 1
ATOM 1664 N N . ALA A 1 225 ? 14.498 -7.131 -32.899 1.00 97.06 225 ALA A N 1
ATOM 1665 C CA . ALA A 1 225 ? 15.147 -7.733 -34.060 1.00 97.06 225 ALA A CA 1
ATOM 1666 C C . ALA A 1 225 ? 15.555 -6.673 -35.100 1.00 97.06 225 ALA A C 1
ATOM 1668 O O . ALA A 1 225 ? 16.672 -6.721 -35.611 1.00 97.06 225 ALA A O 1
ATOM 1669 N N . ALA A 1 226 ? 14.689 -5.688 -35.362 1.00 97.31 226 ALA A N 1
ATOM 1670 C CA . ALA A 1 226 ? 14.968 -4.595 -36.294 1.00 97.31 226 ALA A CA 1
ATOM 1671 C C . ALA A 1 226 ? 16.085 -3.649 -35.812 1.00 97.31 226 ALA A C 1
ATOM 1673 O O . ALA A 1 226 ? 16.862 -3.157 -36.625 1.00 97.31 226 ALA A O 1
ATOM 1674 N N . ALA A 1 227 ? 16.186 -3.399 -34.501 1.00 95.50 227 ALA A N 1
ATOM 1675 C CA . ALA A 1 227 ? 17.230 -2.546 -33.924 1.00 95.50 227 ALA A CA 1
ATOM 1676 C C . ALA A 1 227 ? 18.633 -3.190 -33.971 1.00 95.50 227 ALA A C 1
ATOM 1678 O O . ALA A 1 227 ? 19.639 -2.483 -33.948 1.00 95.50 227 ALA A O 1
ATOM 1679 N N . GLY A 1 228 ? 18.706 -4.521 -34.060 1.00 94.56 228 GLY A N 1
ATOM 1680 C CA . GLY A 1 228 ? 19.955 -5.266 -34.173 1.00 94.56 228 GLY A CA 1
ATOM 1681 C C . GLY A 1 228 ? 20.657 -5.556 -32.835 1.00 94.56 228 GLY A C 1
ATOM 1682 O O . GLY A 1 228 ? 20.251 -5.085 -31.769 1.00 94.56 228 GLY A O 1
ATOM 1683 N N . PRO A 1 229 ? 21.741 -6.353 -32.869 1.00 94.25 229 PRO A N 1
ATOM 1684 C CA . PRO A 1 229 ? 22.377 -6.939 -31.687 1.00 94.25 229 PRO A CA 1
ATOM 1685 C C . PRO A 1 229 ? 23.206 -5.957 -30.852 1.00 94.25 229 PRO A C 1
ATOM 1687 O O . PRO A 1 229 ? 23.736 -6.363 -29.826 1.00 94.25 229 PRO A O 1
ATOM 1690 N N . GLU A 1 230 ? 23.304 -4.686 -31.244 1.00 96.56 230 GLU A N 1
ATOM 1691 C CA . GLU A 1 230 ? 23.974 -3.630 -30.467 1.00 96.56 230 GLU A CA 1
ATOM 1692 C C . GLU A 1 230 ? 22.997 -2.891 -29.537 1.00 96.56 230 GLU A C 1
ATOM 1694 O O . GLU A 1 230 ? 23.396 -2.324 -28.518 1.00 96.56 230 GLU A O 1
ATOM 1699 N N . PHE A 1 231 ? 21.693 -2.974 -29.820 1.00 98.00 231 PHE A N 1
ATOM 1700 C CA . PHE A 1 231 ? 20.640 -2.283 -29.078 1.00 98.00 231 PHE A CA 1
ATOM 1701 C C . PHE A 1 231 ? 19.808 -3.228 -28.208 1.00 98.00 231 PHE A C 1
ATOM 1703 O O . PHE A 1 231 ? 19.569 -4.390 -28.544 1.00 98.00 231 PHE A O 1
ATOM 1710 N N . VAL A 1 232 ? 19.349 -2.708 -27.076 1.00 97.69 232 VAL A N 1
ATOM 1711 C CA . VAL A 1 232 ? 18.331 -3.314 -26.213 1.00 97.69 232 VAL A CA 1
ATOM 1712 C C . VAL A 1 232 ? 17.122 -2.391 -26.199 1.00 97.69 232 VAL A C 1
ATOM 1714 O O . VAL A 1 232 ? 17.264 -1.173 -26.311 1.00 97.69 232 VAL A O 1
ATOM 1717 N N . LEU A 1 233 ? 15.928 -2.953 -26.034 1.00 98.44 233 LEU A N 1
ATOM 1718 C CA . LEU A 1 233 ? 14.735 -2.141 -25.837 1.00 98.44 233 LEU A CA 1
ATOM 1719 C C . LEU A 1 233 ? 14.519 -1.835 -24.356 1.00 98.44 233 LEU A C 1
ATOM 1721 O O . LEU A 1 233 ? 14.548 -2.734 -23.515 1.00 98.44 233 LEU A O 1
ATOM 1725 N N . LEU A 1 234 ? 14.264 -0.564 -24.059 1.00 97.88 234 LEU A N 1
ATOM 1726 C CA . LEU A 1 234 ? 13.958 -0.059 -22.728 1.00 97.88 234 LEU A CA 1
ATOM 1727 C C . LEU A 1 234 ? 12.499 0.431 -22.692 1.00 97.88 234 LEU A C 1
ATOM 1729 O O . LEU A 1 234 ? 12.203 1.481 -23.272 1.00 97.88 234 LEU A O 1
ATOM 1733 N N . PRO A 1 235 ? 11.571 -0.311 -22.058 1.00 98.06 235 PRO A N 1
ATOM 1734 C CA . PRO A 1 235 ? 10.186 0.117 -21.910 1.00 98.06 235 PRO A CA 1
ATOM 1735 C C . PRO A 1 235 ? 10.054 1.134 -20.769 1.00 98.06 235 PRO A C 1
ATOM 1737 O O . PRO A 1 235 ? 10.373 0.854 -19.613 1.00 98.06 235 PRO A O 1
ATOM 1740 N N . LEU A 1 236 ? 9.538 2.312 -21.097 1.00 98.19 236 LEU A N 1
ATOM 1741 C CA . LEU A 1 236 ? 9.413 3.459 -20.207 1.00 98.19 236 LEU A CA 1
ATOM 1742 C C . LEU A 1 236 ? 7.948 3.855 -20.040 1.00 98.19 236 LEU A C 1
ATOM 1744 O O . LEU A 1 236 ? 7.163 3.875 -20.993 1.00 98.19 236 LEU A O 1
ATOM 1748 N N . HIS A 1 237 ? 7.587 4.249 -18.823 1.00 97.81 237 HIS A N 1
ATOM 1749 C CA . HIS A 1 237 ? 6.311 4.906 -18.577 1.00 97.81 237 HIS A CA 1
ATOM 1750 C C . HIS A 1 237 ? 6.213 6.209 -19.398 1.00 97.81 237 HIS A C 1
ATOM 1752 O O . HIS A 1 237 ? 7.215 6.923 -19.502 1.00 97.81 237 HIS A O 1
ATOM 1758 N N . PRO A 1 238 ? 5.032 6.612 -19.909 1.00 96.69 238 PRO A N 1
ATOM 1759 C CA . PRO A 1 238 ? 4.893 7.859 -20.675 1.00 96.69 238 PRO A CA 1
ATOM 1760 C C . PRO A 1 238 ? 5.405 9.121 -19.954 1.00 96.69 238 PRO A C 1
ATOM 1762 O O . PRO A 1 238 ? 5.945 10.028 -20.587 1.00 96.69 238 PRO A O 1
ATOM 1765 N N . LEU A 1 239 ? 5.292 9.177 -18.621 1.00 96.06 239 LEU A N 1
ATOM 1766 C CA . LEU A 1 239 ? 5.885 10.259 -17.810 1.00 96.06 239 LEU A CA 1
ATOM 1767 C C . LEU A 1 239 ? 7.420 10.201 -17.748 1.00 96.06 239 LEU A C 1
ATOM 1769 O O . LEU A 1 239 ? 8.061 11.247 -17.781 1.00 96.06 239 LEU A O 1
ATOM 1773 N N . GLN A 1 240 ? 8.021 9.007 -17.686 1.00 96.69 240 GLN A N 1
ATOM 1774 C CA . GLN A 1 240 ? 9.482 8.875 -17.764 1.00 96.69 240 GLN A CA 1
ATOM 1775 C C . GLN A 1 240 ? 9.981 9.286 -19.134 1.00 96.69 240 GLN A C 1
ATOM 1777 O O . GLN A 1 240 ? 10.934 10.046 -19.229 1.00 96.69 240 GLN A O 1
ATOM 1782 N N . HIS A 1 241 ? 9.309 8.818 -20.186 1.00 96.75 241 HIS A N 1
ATOM 1783 C CA . HIS A 1 241 ? 9.630 9.188 -21.553 1.00 96.75 241 HIS A CA 1
ATOM 1784 C C . HIS A 1 241 ? 9.668 10.710 -21.714 1.00 96.75 241 HIS A C 1
ATOM 1786 O O . HIS A 1 241 ? 10.690 11.236 -22.145 1.00 96.75 241 HIS A O 1
ATOM 1792 N N . ARG A 1 242 ? 8.602 11.414 -21.300 1.00 95.44 242 ARG A N 1
ATOM 1793 C CA . ARG A 1 242 ? 8.541 12.885 -21.339 1.00 95.44 242 ARG A CA 1
ATOM 1794 C C . ARG A 1 242 ? 9.688 13.537 -20.567 1.00 95.44 242 ARG A C 1
ATOM 1796 O O . ARG A 1 242 ? 10.335 14.427 -21.105 1.00 95.44 242 ARG A O 1
ATOM 1803 N N . ALA A 1 243 ? 9.970 13.073 -19.349 1.00 95.19 243 ALA A N 1
ATOM 1804 C CA . ALA A 1 243 ? 11.058 13.616 -18.538 1.00 95.19 243 ALA A CA 1
ATOM 1805 C C . ALA A 1 243 ? 12.444 13.390 -19.168 1.00 95.19 243 ALA A C 1
ATOM 1807 O O . ALA A 1 243 ? 13.301 14.262 -19.097 1.00 95.19 243 ALA A O 1
ATOM 1808 N N . LEU A 1 244 ? 12.661 12.242 -19.814 1.00 96.56 244 LEU A N 1
ATOM 1809 C CA . LEU A 1 244 ? 13.951 11.878 -20.398 1.00 96.56 244 LEU A CA 1
ATOM 1810 C C . LEU A 1 244 ? 14.229 12.558 -21.743 1.00 96.56 244 LEU A C 1
ATOM 1812 O O . LEU A 1 244 ? 15.401 12.710 -22.085 1.00 96.56 244 LEU A O 1
ATOM 1816 N N . GLN A 1 245 ? 13.202 12.966 -22.504 1.00 93.81 245 GLN A N 1
ATOM 1817 C CA . GLN A 1 245 ? 13.381 13.648 -23.799 1.00 93.81 245 GLN A CA 1
ATOM 1818 C C . GLN A 1 245 ? 14.237 14.916 -23.676 1.00 93.81 245 GLN A C 1
ATOM 1820 O O . GLN A 1 245 ? 15.098 15.150 -24.518 1.00 93.81 245 GLN A O 1
ATOM 1825 N N . GLY A 1 246 ? 14.021 15.706 -22.620 1.00 88.38 246 GLY A N 1
ATOM 1826 C CA . GLY A 1 246 ? 14.701 16.987 -22.397 1.00 88.38 246 GLY A CA 1
ATOM 1827 C C . GLY A 1 246 ? 15.858 16.940 -21.399 1.00 88.38 246 GLY A C 1
ATOM 1828 O O . GLY A 1 246 ? 16.285 17.990 -20.938 1.00 88.38 246 GLY A O 1
ATOM 1829 N N . GLU A 1 247 ? 16.322 15.753 -21.008 1.00 96.31 247 GLU A N 1
ATOM 1830 C CA . GLU A 1 247 ? 17.273 15.591 -19.904 1.00 96.31 247 GLU A CA 1
ATOM 1831 C C . GLU A 1 247 ? 18.730 15.817 -20.353 1.00 96.31 247 GLU A C 1
ATOM 1833 O O . GLU A 1 247 ? 19.263 14.955 -21.064 1.00 96.31 247 GLU A O 1
ATOM 1838 N N . PRO A 1 248 ? 19.402 16.918 -19.952 1.00 96.38 248 PRO A N 1
ATOM 1839 C CA . PRO A 1 248 ? 20.693 17.314 -20.523 1.00 96.38 248 PRO A CA 1
ATOM 1840 C C . PRO A 1 248 ? 21.802 16.270 -20.365 1.00 96.38 248 PRO A C 1
ATOM 1842 O O . PRO A 1 248 ? 22.660 16.145 -21.235 1.00 96.38 248 PRO A O 1
ATOM 1845 N N . ALA A 1 249 ? 21.763 15.462 -19.299 1.00 96.69 249 ALA A N 1
ATOM 1846 C CA . ALA A 1 249 ? 22.759 14.417 -19.041 1.00 96.69 249 ALA A CA 1
ATOM 1847 C C . ALA A 1 249 ? 22.794 13.290 -20.104 1.00 96.69 249 ALA A C 1
ATOM 1849 O O . ALA A 1 249 ? 23.689 12.441 -20.085 1.00 96.69 249 ALA A O 1
ATOM 1850 N N . LEU A 1 250 ? 21.808 13.253 -21.007 1.00 97.19 250 LEU A N 1
ATOM 1851 C CA . LEU A 1 250 ? 21.628 12.229 -22.042 1.00 97.19 250 LEU A CA 1
ATOM 1852 C C . LEU A 1 250 ? 21.741 12.785 -23.478 1.00 97.19 250 LEU A C 1
ATOM 1854 O O . LEU A 1 250 ? 21.529 12.051 -24.448 1.00 97.19 250 LEU A O 1
ATOM 1858 N N . ASP A 1 251 ? 22.044 14.075 -23.631 1.00 96.12 251 ASP A N 1
ATOM 1859 C CA . ASP A 1 251 ? 22.049 14.785 -24.914 1.00 96.12 251 ASP A CA 1
ATOM 1860 C C . ASP A 1 251 ? 23.075 14.243 -25.915 1.00 96.12 251 ASP A C 1
ATOM 1862 O O . ASP A 1 251 ? 22.784 14.090 -27.104 1.00 96.12 251 ASP A O 1
ATOM 1866 N N . GLY A 1 252 ? 24.288 13.952 -25.454 1.00 96.12 252 GLY A N 1
ATOM 1867 C CA . GLY A 1 252 ? 25.357 13.378 -26.260 1.00 96.12 252 GLY A CA 1
ATOM 1868 C C . GLY A 1 252 ? 24.989 11.993 -26.779 1.00 96.12 252 GLY A C 1
ATOM 1869 O O . GLY A 1 252 ? 25.130 11.742 -27.975 1.00 96.12 252 GLY A O 1
ATOM 1870 N N . GLY A 1 253 ? 24.460 11.124 -25.912 1.00 95.50 253 GLY A N 1
ATOM 1871 C CA . GLY A 1 253 ? 23.954 9.800 -26.286 1.00 95.50 253 GLY A CA 1
ATOM 1872 C C . GLY A 1 253 ? 22.852 9.857 -27.342 1.00 95.50 253 GLY A C 1
ATOM 1873 O O . GLY A 1 253 ? 22.891 9.099 -28.309 1.00 95.50 253 GLY A O 1
ATOM 1874 N N . ARG A 1 254 ? 21.910 10.803 -27.231 1.00 96.38 254 ARG A N 1
ATOM 1875 C CA . ARG A 1 254 ? 20.898 11.027 -28.277 1.00 96.38 254 ARG A CA 1
ATOM 1876 C C . ARG A 1 254 ? 21.516 11.487 -29.596 1.00 96.38 254 ARG A C 1
ATOM 1878 O O . ARG A 1 254 ? 21.205 10.914 -30.635 1.00 96.38 254 ARG A O 1
ATOM 1885 N N . ARG A 1 255 ? 22.421 12.475 -29.571 1.00 96.69 255 ARG A N 1
ATOM 1886 C CA . ARG A 1 255 ? 23.081 12.993 -30.789 1.00 96.69 255 ARG A CA 1
ATOM 1887 C C . ARG A 1 255 ? 23.895 11.931 -31.532 1.00 96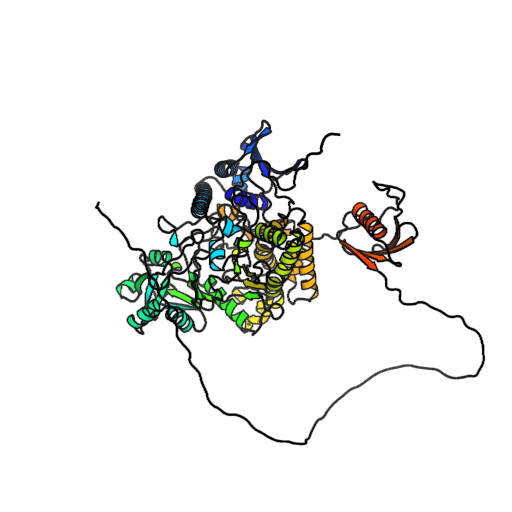.69 255 ARG A C 1
ATOM 1889 O O . ARG A 1 255 ? 23.953 11.975 -32.755 1.00 96.69 255 ARG A O 1
ATOM 1896 N N . ARG A 1 256 ? 24.505 10.984 -30.814 1.00 96.62 256 ARG A N 1
ATOM 1897 C CA . ARG A 1 256 ? 25.248 9.856 -31.408 1.00 96.62 256 ARG A CA 1
ATOM 1898 C C . ARG A 1 256 ? 24.352 8.720 -31.918 1.00 96.62 256 ARG A C 1
ATOM 1900 O O . ARG A 1 256 ? 24.851 7.801 -32.559 1.00 96.62 256 ARG A O 1
ATOM 1907 N N . GLY A 1 257 ? 23.045 8.775 -31.654 1.00 96.81 257 GLY A N 1
ATOM 1908 C CA . GLY A 1 257 ? 22.119 7.686 -31.967 1.00 96.81 257 GLY A CA 1
ATOM 1909 C C . GLY A 1 257 ? 22.233 6.496 -31.009 1.00 96.81 257 GLY A C 1
ATOM 1910 O O . GLY A 1 257 ? 21.774 5.406 -31.336 1.00 96.81 257 GLY A O 1
ATOM 1911 N N . ASP A 1 258 ? 22.828 6.686 -29.828 1.00 97.94 258 ASP A N 1
ATOM 1912 C CA . ASP A 1 258 ? 22.951 5.637 -28.810 1.00 97.94 258 ASP A CA 1
ATOM 1913 C C . ASP A 1 258 ? 21.634 5.432 -28.043 1.00 97.94 258 ASP A C 1
ATOM 1915 O O . ASP A 1 258 ? 21.403 4.373 -27.458 1.00 97.94 258 ASP A O 1
ATOM 1919 N N . LEU A 1 259 ? 20.783 6.463 -28.027 1.00 98.06 259 LEU A N 1
ATOM 1920 C CA . LEU A 1 259 ? 19.485 6.514 -27.356 1.00 98.06 259 LEU A CA 1
ATOM 1921 C C . LEU A 1 259 ? 18.424 6.964 -28.367 1.00 98.06 259 LEU A C 1
ATOM 1923 O O . LEU A 1 259 ? 18.323 8.152 -28.674 1.00 98.06 259 LEU A O 1
ATOM 1927 N N . VAL A 1 260 ? 17.635 6.024 -28.885 1.00 97.62 260 VAL A N 1
ATOM 1928 C CA . VAL A 1 260 ? 16.655 6.279 -29.949 1.00 97.62 260 VAL A CA 1
ATOM 1929 C C . VAL A 1 260 ? 15.233 6.097 -29.406 1.00 97.62 260 VAL A C 1
ATOM 1931 O O . VAL A 1 260 ? 14.819 4.963 -29.146 1.00 97.62 260 VAL A O 1
ATOM 1934 N N . PRO A 1 261 ? 14.456 7.178 -29.217 1.00 97.31 261 PRO A N 1
ATOM 1935 C CA . PRO A 1 261 ? 13.065 7.070 -28.799 1.00 97.31 261 PRO A CA 1
ATOM 1936 C C . PRO A 1 261 ? 12.195 6.543 -29.945 1.00 97.31 261 PRO A C 1
ATOM 1938 O O . PRO A 1 261 ? 12.108 7.162 -30.999 1.00 97.31 261 PRO A O 1
ATOM 1941 N N . LEU A 1 262 ? 11.516 5.417 -29.721 1.00 96.88 262 LEU A N 1
ATOM 1942 C CA . LEU A 1 262 ? 10.634 4.778 -30.707 1.00 96.88 262 LEU A CA 1
ATOM 1943 C C . LEU A 1 262 ? 9.154 5.135 -30.499 1.00 96.88 262 LEU A C 1
ATOM 1945 O O . LEU A 1 262 ? 8.322 4.865 -31.357 1.00 96.88 262 LEU A O 1
ATOM 1949 N N . GLY A 1 263 ? 8.827 5.751 -29.360 1.00 96.00 263 GLY A N 1
ATOM 1950 C CA . GLY A 1 263 ? 7.461 6.128 -29.003 1.00 96.00 263 GLY A CA 1
ATOM 1951 C C . GLY A 1 263 ? 6.646 4.970 -28.411 1.00 96.00 263 GLY A C 1
ATOM 1952 O O . GLY A 1 263 ? 7.220 3.958 -28.001 1.00 96.00 263 GLY A O 1
ATOM 1953 N N . PRO A 1 264 ? 5.318 5.135 -28.269 1.00 97.62 264 PRO A N 1
ATOM 1954 C CA . PRO A 1 264 ? 4.430 4.107 -27.731 1.00 97.62 264 PRO A CA 1
ATOM 1955 C C . PRO A 1 264 ? 4.386 2.861 -28.625 1.00 97.62 264 PRO A C 1
ATOM 1957 O O . PRO A 1 264 ? 4.124 2.972 -29.820 1.00 97.62 264 PRO A O 1
ATOM 1960 N N . LEU A 1 265 ? 4.610 1.676 -28.053 1.00 97.00 265 LEU A N 1
ATOM 1961 C CA . LEU A 1 265 ? 4.648 0.418 -28.805 1.00 97.00 265 LEU A CA 1
ATOM 1962 C C . LEU A 1 265 ? 4.151 -0.762 -27.960 1.00 97.00 265 LEU A C 1
ATOM 1964 O O . LEU A 1 265 ? 4.400 -0.818 -26.756 1.00 97.00 265 LEU A O 1
ATOM 1968 N N . GLY A 1 266 ? 3.535 -1.749 -28.614 1.00 96.88 266 GLY A N 1
ATOM 1969 C CA . GLY A 1 266 ? 3.149 -3.028 -28.010 1.00 96.88 266 GLY A CA 1
ATOM 1970 C C . GLY A 1 266 ? 1.832 -2.988 -27.247 1.00 96.88 266 GLY A C 1
ATOM 1971 O O . GLY A 1 266 ? 0.996 -2.103 -27.451 1.00 96.88 266 GLY A O 1
ATOM 1972 N N . ARG A 1 267 ? 1.615 -3.992 -26.391 1.00 96.88 267 ARG A N 1
ATOM 1973 C CA . ARG A 1 267 ? 0.388 -4.091 -25.594 1.00 96.88 267 ARG A CA 1
ATOM 1974 C C . ARG A 1 267 ? 0.240 -2.895 -24.658 1.00 96.88 267 ARG A C 1
ATOM 1976 O O . ARG A 1 267 ? 1.218 -2.352 -24.145 1.00 96.88 267 ARG A O 1
ATOM 1983 N N . ALA A 1 268 ? -1.005 -2.562 -24.339 1.00 97.56 268 ALA A N 1
ATOM 1984 C CA . ALA A 1 268 ? -1.282 -1.612 -23.276 1.00 97.56 268 ALA A CA 1
ATOM 1985 C C . ALA A 1 268 ? -1.183 -2.281 -21.894 1.00 97.56 268 ALA A C 1
ATOM 1987 O O . ALA A 1 268 ? -1.722 -3.374 -21.678 1.00 97.56 268 ALA A O 1
ATOM 1988 N N . TRP A 1 269 ? -0.510 -1.591 -20.977 1.00 98.62 269 TRP A N 1
ATOM 1989 C CA . TRP A 1 269 ? -0.262 -1.973 -19.593 1.00 98.62 269 TRP A CA 1
ATOM 1990 C C . TRP A 1 269 ? -1.206 -1.220 -18.664 1.00 98.62 269 TRP A C 1
ATOM 1992 O O . TRP A 1 269 ? -1.410 -0.015 -18.811 1.00 98.62 269 TRP A O 1
ATOM 2002 N N . SER A 1 270 ? -1.786 -1.933 -17.711 1.00 98.69 270 SER A N 1
ATOM 2003 C CA . SER A 1 270 ? -2.703 -1.374 -16.728 1.00 98.69 270 SER A CA 1
ATOM 2004 C C . SER A 1 270 ? -1.927 -0.762 -15.568 1.00 98.69 270 SER A C 1
ATOM 2006 O O . SER A 1 270 ? -0.999 -1.369 -15.021 1.00 98.69 270 SER A O 1
ATOM 2008 N N . VAL A 1 271 ? -2.316 0.449 -15.186 1.00 98.12 271 VAL A N 1
ATOM 2009 C CA . VAL A 1 271 ? -1.725 1.162 -14.057 1.00 98.12 271 VAL A CA 1
ATOM 2010 C C . VAL A 1 271 ? -2.303 0.618 -12.757 1.00 98.12 271 VAL A C 1
ATOM 2012 O O . VAL A 1 271 ? -3.521 0.544 -12.598 1.00 98.12 271 VAL A O 1
ATOM 2015 N N . THR A 1 272 ? -1.426 0.222 -11.834 1.00 98.25 272 THR A N 1
ATOM 2016 C CA . THR A 1 272 ? -1.822 -0.303 -10.517 1.00 98.25 272 THR A CA 1
ATOM 2017 C C . THR A 1 272 ? -1.953 0.808 -9.476 1.00 98.25 272 THR A C 1
ATOM 2019 O O . THR A 1 272 ? -1.633 1.968 -9.745 1.00 98.25 272 THR A O 1
ATOM 2022 N N . SER A 1 273 ? -2.362 0.472 -8.250 1.00 96.50 273 SER A N 1
ATOM 2023 C CA . SER A 1 273 ? -2.684 1.453 -7.206 1.00 96.50 273 SER A CA 1
ATOM 2024 C C . SER A 1 273 ? -1.516 2.374 -6.805 1.00 96.50 273 SER A C 1
ATOM 2026 O O . SER A 1 273 ? -1.729 3.387 -6.140 1.00 96.50 273 SER A O 1
ATOM 2028 N N . SER A 1 274 ? -0.271 2.021 -7.150 1.00 94.88 274 SER A N 1
ATOM 2029 C CA . SER A 1 274 ? 0.923 2.833 -6.876 1.00 94.88 274 SER A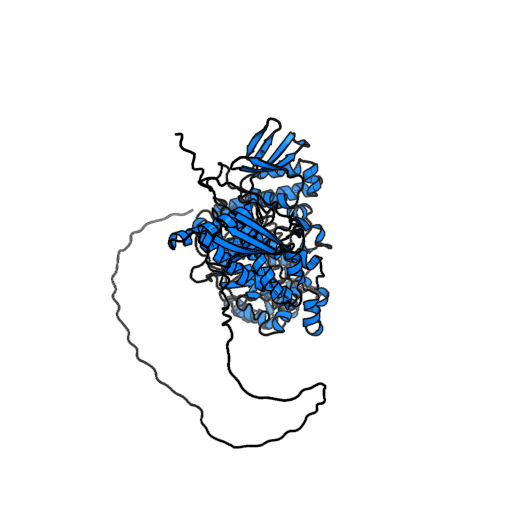 CA 1
ATOM 2030 C C . SER A 1 274 ? 1.209 3.890 -7.948 1.00 94.88 274 SER A C 1
ATOM 2032 O O . SER A 1 274 ? 2.160 4.660 -7.782 1.00 94.88 274 SER A O 1
ATOM 2034 N N . LEU A 1 275 ? 0.440 3.903 -9.048 1.00 94.56 275 LEU A N 1
ATOM 2035 C CA . LEU A 1 275 ? 0.644 4.659 -10.296 1.00 94.56 275 LEU A CA 1
ATOM 2036 C C . LEU A 1 275 ? 1.896 4.237 -11.081 1.00 94.56 275 LEU A C 1
ATOM 2038 O O . LEU A 1 275 ? 1.885 4.108 -12.298 1.00 94.56 275 LEU A O 1
ATOM 2042 N N . ARG A 1 276 ? 2.993 3.971 -10.377 1.00 95.75 276 ARG A N 1
ATOM 2043 C CA . ARG A 1 276 ? 4.291 3.649 -10.969 1.00 95.75 276 ARG A CA 1
ATOM 2044 C C . ARG A 1 276 ? 4.519 2.172 -11.260 1.00 95.75 276 ARG A C 1
ATOM 2046 O O . ARG A 1 276 ? 5.502 1.837 -11.911 1.00 95.75 276 ARG A O 1
ATOM 2053 N N . THR A 1 277 ? 3.684 1.281 -10.735 1.00 97.88 277 THR A N 1
ATOM 2054 C CA . THR A 1 277 ? 3.761 -0.147 -11.052 1.00 97.88 277 THR A CA 1
ATOM 2055 C C . THR A 1 277 ? 2.720 -0.491 -12.107 1.00 97.88 277 THR A C 1
ATOM 2057 O O . THR A 1 277 ? 1.554 -0.119 -11.983 1.00 97.88 277 THR A O 1
ATOM 2060 N N . LEU A 1 278 ? 3.152 -1.201 -13.140 1.00 98.56 278 LEU A N 1
ATOM 2061 C CA . LEU A 1 278 ? 2.351 -1.553 -14.302 1.00 98.56 278 LEU A CA 1
ATOM 2062 C C . LEU A 1 278 ? 2.174 -3.066 -14.381 1.00 98.56 278 LEU A C 1
ATOM 2064 O O . LEU A 1 278 ? 3.123 -3.819 -14.146 1.00 98.56 278 LEU A O 1
ATOM 2068 N N . HIS A 1 279 ? 0.972 -3.498 -14.743 1.00 98.56 279 HIS A N 1
ATOM 2069 C CA . HIS A 1 279 ? 0.607 -4.898 -14.946 1.00 98.56 279 HIS A CA 1
ATOM 2070 C C . HIS A 1 279 ? 0.148 -5.131 -16.384 1.00 98.56 279 HIS A C 1
ATOM 2072 O O . HIS A 1 279 ? -0.496 -4.275 -16.987 1.00 98.56 279 HIS A O 1
ATOM 2078 N N . ALA A 1 280 ? 0.469 -6.298 -16.930 1.00 97.88 280 ALA A N 1
ATOM 2079 C CA . ALA A 1 280 ? -0.136 -6.784 -18.155 1.00 97.88 280 ALA A CA 1
ATOM 2080 C C . ALA A 1 280 ? -0.264 -8.307 -18.099 1.00 97.88 280 ALA A C 1
ATOM 2082 O O . ALA A 1 280 ? 0.642 -9.004 -17.635 1.00 97.88 280 ALA A O 1
ATOM 2083 N N . ASP A 1 281 ? -1.371 -8.824 -18.625 1.00 95.00 281 ASP A N 1
ATOM 2084 C CA . ASP A 1 281 ? -1.584 -10.263 -18.726 1.00 95.00 281 ASP A CA 1
ATOM 2085 C C . ASP A 1 281 ? -0.543 -10.934 -19.618 1.00 95.00 281 ASP A C 1
ATOM 2087 O O . ASP A 1 281 ? -0.135 -10.406 -20.660 1.00 95.00 281 ASP A O 1
ATOM 2091 N N . GLY A 1 282 ? -0.092 -12.108 -19.175 1.00 92.38 282 GLY A N 1
ATOM 2092 C CA . GLY A 1 282 ? 0.930 -12.903 -19.853 1.00 92.38 282 GLY A CA 1
ATOM 2093 C C . GLY A 1 282 ? 2.335 -12.293 -19.833 1.00 92.38 282 GLY A C 1
ATOM 2094 O O . GLY A 1 282 ? 3.262 -12.924 -20.336 1.00 92.38 282 GLY A O 1
ATOM 2095 N N . ALA A 1 283 ? 2.528 -11.098 -19.262 1.00 97.62 283 ALA A N 1
ATOM 2096 C CA . ALA A 1 283 ? 3.863 -10.557 -19.052 1.00 97.62 283 ALA A CA 1
ATOM 2097 C C . ALA A 1 283 ? 4.532 -11.283 -17.871 1.00 97.62 283 ALA A C 1
ATOM 2099 O O . ALA A 1 283 ? 3.911 -11.410 -16.813 1.00 97.62 283 ALA A O 1
ATOM 2100 N N . PRO A 1 284 ? 5.801 -11.715 -17.997 1.00 98.00 284 PRO A N 1
ATOM 2101 C CA . PRO A 1 284 ? 6.499 -12.438 -16.930 1.00 98.00 284 PRO A CA 1
ATOM 2102 C C . PRO A 1 284 ? 6.782 -11.566 -15.700 1.00 98.00 284 PRO A C 1
ATOM 2104 O O . PRO A 1 284 ? 7.066 -12.091 -14.624 1.00 98.00 284 PRO A O 1
ATOM 2107 N N . PHE A 1 285 ? 6.723 -10.240 -15.861 1.00 98.62 285 PHE A N 1
ATOM 2108 C CA . PHE A 1 285 ? 7.017 -9.273 -14.815 1.00 98.62 285 PHE A CA 1
ATOM 2109 C C . PHE A 1 285 ? 6.034 -8.105 -14.838 1.00 98.62 285 PHE A C 1
ATOM 2111 O O . PHE A 1 285 ? 5.605 -7.657 -15.900 1.00 98.62 285 PHE A O 1
ATOM 2118 N N . MET A 1 286 ? 5.744 -7.576 -13.654 1.00 98.69 286 MET A N 1
ATOM 2119 C CA . MET A 1 286 ? 5.232 -6.225 -13.475 1.00 98.69 286 MET A CA 1
ATOM 2120 C C . MET A 1 286 ? 6.405 -5.242 -13.564 1.00 98.69 286 MET A C 1
ATOM 2122 O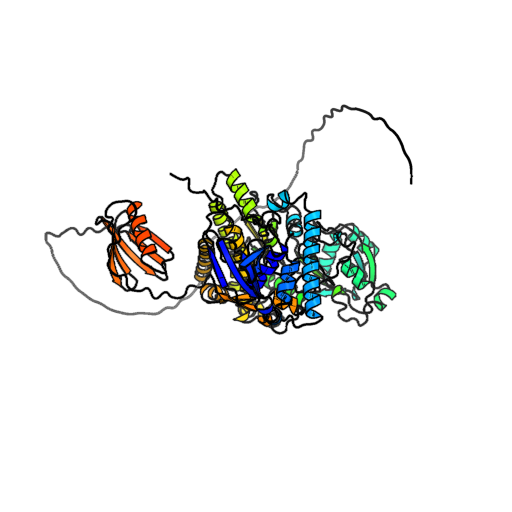 O . MET A 1 286 ? 7.528 -5.571 -13.173 1.00 98.69 286 MET A O 1
ATOM 2126 N N . LEU A 1 287 ? 6.150 -4.019 -14.027 1.00 98.62 287 LEU A N 1
ATOM 2127 C CA . LEU A 1 287 ? 7.189 -2.994 -14.173 1.00 98.62 287 LEU A CA 1
ATOM 2128 C C . LEU A 1 287 ? 7.002 -1.906 -13.124 1.00 98.62 287 LEU A C 1
ATOM 2130 O O . LEU A 1 287 ? 6.009 -1.186 -13.162 1.00 98.62 287 LEU A O 1
ATOM 2134 N N . LYS A 1 288 ? 7.940 -1.785 -12.182 1.00 98.38 288 LYS A N 1
ATOM 2135 C CA . LYS A 1 288 ? 7.966 -0.731 -11.158 1.00 98.38 288 LYS A CA 1
ATOM 2136 C C . LYS A 1 288 ? 8.872 0.401 -11.635 1.00 98.38 288 LYS A C 1
ATOM 2138 O O . LYS A 1 288 ? 10.089 0.312 -11.528 1.00 98.38 288 LYS A O 1
ATOM 2143 N N . GLN A 1 289 ? 8.261 1.450 -12.157 1.00 97.62 289 GLN A N 1
ATOM 2144 C CA . GLN A 1 289 ? 8.918 2.562 -12.834 1.00 97.62 289 GLN A CA 1
ATOM 2145 C C . GLN A 1 289 ? 9.291 3.691 -11.856 1.00 97.62 289 GLN A C 1
ATOM 2147 O O . GLN A 1 289 ? 8.634 3.898 -10.835 1.00 97.62 289 GLN A O 1
ATOM 2152 N N . SER A 1 290 ? 10.347 4.442 -12.152 1.00 97.31 290 SER A N 1
ATOM 2153 C CA . SER A 1 290 ? 10.731 5.651 -11.417 1.00 97.31 290 SER A CA 1
ATOM 2154 C C . SER A 1 290 ? 10.007 6.854 -12.013 1.00 97.31 290 SER A C 1
ATOM 2156 O O . SER A 1 290 ? 10.302 7.254 -13.131 1.00 97.31 290 SER A O 1
ATOM 2158 N N . LEU A 1 291 ? 9.038 7.436 -11.306 1.00 95.75 291 LEU A N 1
ATOM 2159 C CA . LEU A 1 291 ? 8.202 8.509 -11.860 1.00 95.75 291 LEU A CA 1
ATOM 2160 C C . LEU A 1 291 ? 8.498 9.874 -11.221 1.00 95.75 291 LEU A C 1
ATOM 2162 O O . LEU A 1 291 ? 8.620 9.954 -9.995 1.00 95.75 291 LEU A O 1
ATOM 2166 N N . PRO A 1 292 ? 8.516 10.973 -12.003 1.00 92.50 292 PRO A N 1
ATOM 2167 C CA . PRO A 1 292 ? 8.727 12.333 -11.504 1.00 92.50 292 PRO A CA 1
ATOM 2168 C C . PRO A 1 292 ? 7.448 12.926 -10.878 1.00 92.50 292 PRO A C 1
ATOM 2170 O O . PRO A 1 292 ? 7.142 14.099 -11.061 1.00 92.50 292 PRO A O 1
ATOM 2173 N N . VAL A 1 293 ? 6.694 12.113 -10.136 1.00 93.62 293 VAL A N 1
ATOM 2174 C CA . VAL A 1 293 ? 5.422 12.490 -9.503 1.00 93.62 293 VAL A CA 1
ATOM 2175 C C . VAL A 1 293 ? 5.545 12.428 -7.988 1.00 93.62 293 VAL A C 1
ATOM 2177 O O . VAL A 1 293 ? 6.352 11.660 -7.450 1.00 93.62 293 VAL A O 1
ATOM 2180 N N . ARG A 1 294 ? 4.719 13.200 -7.282 1.00 92.75 294 ARG A N 1
ATOM 2181 C CA . ARG A 1 294 ? 4.558 13.088 -5.829 1.00 92.75 294 ARG A CA 1
ATOM 2182 C C . ARG A 1 294 ? 3.172 12.559 -5.505 1.00 92.75 294 ARG A C 1
ATOM 2184 O O . ARG A 1 294 ? 2.165 13.149 -5.885 1.00 92.75 294 ARG A O 1
ATOM 2191 N N . LEU A 1 295 ? 3.147 11.467 -4.745 1.00 90.06 295 LEU A N 1
ATOM 2192 C CA . LEU A 1 295 ? 1.922 10.880 -4.207 1.00 90.06 295 LEU A CA 1
ATOM 2193 C C . LEU A 1 295 ? 2.054 10.829 -2.692 1.00 90.06 295 LEU A C 1
ATOM 2195 O O . LEU A 1 295 ? 3.050 10.309 -2.181 1.00 90.06 295 LEU A O 1
ATOM 2199 N N . THR A 1 296 ? 1.037 11.279 -1.962 1.00 87.25 296 THR A N 1
ATOM 2200 C CA . THR A 1 296 ? 1.059 11.322 -0.487 1.00 87.25 296 THR A CA 1
ATOM 2201 C C . THR A 1 296 ? 2.311 12.053 0.039 1.00 87.25 296 THR A C 1
ATOM 2203 O O . THR A 1 296 ? 2.527 13.209 -0.322 1.00 87.25 296 THR A O 1
ATOM 2206 N N . ASN A 1 297 ? 3.164 11.382 0.820 1.00 85.38 297 ASN A N 1
ATOM 2207 C CA . ASN A 1 297 ? 4.352 11.961 1.455 1.00 85.38 297 ASN A CA 1
ATOM 2208 C C . ASN A 1 297 ? 5.659 11.804 0.659 1.00 85.38 297 ASN A C 1
ATOM 2210 O O . ASN A 1 297 ? 6.696 12.278 1.119 1.00 85.38 297 ASN A O 1
ATOM 2214 N N . SER A 1 298 ? 5.639 11.192 -0.534 1.00 85.94 298 SER A N 1
ATOM 2215 C CA . SER A 1 298 ? 6.884 10.857 -1.243 1.00 85.94 298 SER A CA 1
ATOM 2216 C C . SER A 1 298 ? 6.867 11.123 -2.735 1.00 85.94 298 SER A C 1
ATOM 2218 O O . SER A 1 298 ? 5.845 10.955 -3.411 1.00 85.94 298 SER A O 1
ATOM 2220 N N . ARG A 1 299 ? 8.039 11.487 -3.267 1.00 90.62 299 ARG A N 1
ATOM 2221 C CA . ARG A 1 299 ? 8.311 11.381 -4.700 1.00 90.62 299 ARG A CA 1
ATOM 2222 C C . ARG A 1 299 ? 8.381 9.907 -5.074 1.00 90.62 299 ARG A C 1
ATOM 2224 O O . ARG A 1 299 ? 8.768 9.051 -4.283 1.00 90.62 299 ARG A O 1
ATOM 2231 N N . ARG A 1 300 ? 7.971 9.598 -6.296 1.00 94.06 300 ARG A N 1
ATOM 2232 C CA . ARG A 1 300 ? 7.913 8.224 -6.806 1.00 94.06 300 ARG A CA 1
ATOM 2233 C C . ARG A 1 300 ? 9.102 7.858 -7.685 1.00 94.06 300 ARG A C 1
ATOM 2235 O O . ARG A 1 300 ? 9.031 6.868 -8.412 1.00 94.06 300 ARG A O 1
ATOM 2242 N N . THR A 1 301 ? 10.201 8.594 -7.542 1.00 93.06 301 THR A N 1
ATOM 2243 C CA . THR A 1 301 ? 11.506 8.234 -8.093 1.00 93.06 301 THR A CA 1
ATOM 2244 C C . THR A 1 301 ? 12.126 7.072 -7.317 1.00 93.06 301 THR A C 1
ATOM 2246 O O . THR A 1 301 ? 11.812 6.870 -6.145 1.00 93.06 301 THR A O 1
ATOM 2249 N N . LEU A 1 302 ? 12.986 6.301 -7.975 1.00 94.50 302 LEU A N 1
ATOM 2250 C CA . LEU A 1 302 ? 13.756 5.207 -7.381 1.00 94.50 302 LEU A CA 1
ATOM 2251 C C . LEU A 1 302 ? 15.223 5.621 -7.259 1.00 94.50 302 LEU A C 1
ATOM 2253 O O . LEU A 1 302 ? 15.759 6.268 -8.154 1.00 94.50 302 LEU A O 1
ATOM 2257 N N . SER A 1 303 ? 15.880 5.228 -6.176 1.00 93.44 303 SER A N 1
ATOM 2258 C CA . SER A 1 303 ? 17.334 5.331 -6.014 1.00 93.44 303 SER A CA 1
ATOM 2259 C C . SER A 1 303 ? 18.011 3.972 -6.200 1.00 93.44 303 SER A C 1
ATOM 2261 O O . SER A 1 303 ? 17.385 2.931 -6.013 1.00 93.44 303 SER A O 1
ATOM 2263 N N . LEU A 1 304 ? 19.313 3.966 -6.506 1.00 93.88 304 LEU A N 1
ATOM 2264 C CA . LEU A 1 304 ? 20.087 2.720 -6.620 1.00 93.88 304 LEU A CA 1
ATOM 2265 C C . LEU A 1 304 ? 20.038 1.895 -5.328 1.00 93.88 304 LEU A C 1
ATOM 2267 O O . LEU A 1 304 ? 19.807 0.694 -5.373 1.00 93.88 304 LEU A O 1
ATOM 2271 N N . ALA A 1 305 ? 20.144 2.553 -4.169 1.00 90.50 305 ALA A N 1
ATOM 2272 C CA . ALA A 1 305 ? 20.056 1.880 -2.875 1.00 90.50 305 ALA A CA 1
ATOM 2273 C C . ALA A 1 305 ? 18.704 1.174 -2.667 1.00 90.50 305 ALA A C 1
ATOM 2275 O O . ALA A 1 305 ? 18.654 0.101 -2.075 1.00 90.50 305 ALA A O 1
ATOM 2276 N N . GLU A 1 306 ? 17.602 1.755 -3.148 1.00 91.62 306 GLU A N 1
ATOM 2277 C CA . GLU A 1 306 ? 16.274 1.136 -3.068 1.00 91.62 306 GLU A CA 1
ATOM 2278 C C . GLU A 1 306 ? 16.106 -0.022 -4.053 1.00 91.62 306 GLU A C 1
ATOM 2280 O O . GLU A 1 306 ? 15.448 -1.005 -3.721 1.00 91.62 306 GLU A O 1
ATOM 2285 N N . LEU A 1 307 ? 16.703 0.078 -5.241 1.00 94.56 307 LEU A N 1
ATOM 2286 C CA . LEU A 1 307 ? 16.707 -0.993 -6.236 1.00 94.56 307 LEU A CA 1
ATOM 2287 C C . LEU A 1 307 ? 17.532 -2.198 -5.758 1.00 94.56 307 LEU A C 1
ATOM 2289 O O . LEU A 1 307 ? 17.088 -3.342 -5.868 1.00 94.56 307 LEU A O 1
ATOM 2293 N N . ASP A 1 308 ? 18.682 -1.949 -5.132 1.00 92.38 308 ASP A N 1
ATOM 2294 C CA . ASP A 1 308 ? 19.543 -2.993 -4.572 1.00 92.38 308 ASP A CA 1
ATOM 2295 C C . ASP A 1 308 ? 18.895 -3.727 -3.389 1.00 92.38 308 ASP A C 1
ATOM 2297 O O . ASP A 1 308 ? 19.147 -4.920 -3.199 1.00 92.38 308 ASP A O 1
ATOM 2301 N N . ARG A 1 309 ? 17.998 -3.075 -2.629 1.00 91.38 309 ARG A N 1
ATOM 2302 C CA . ARG A 1 309 ? 17.179 -3.762 -1.608 1.00 91.38 309 ARG A CA 1
ATOM 2303 C C . ARG A 1 309 ? 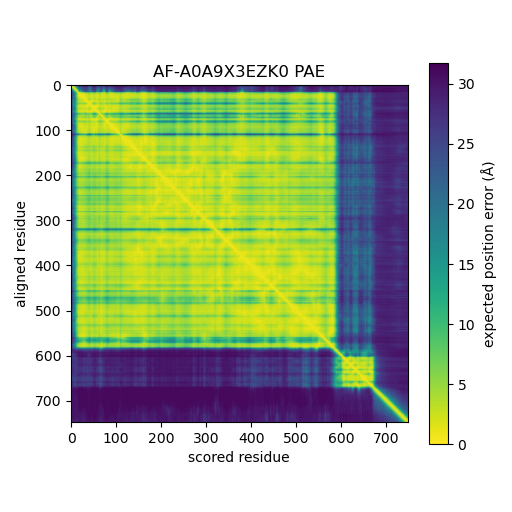16.280 -4.839 -2.218 1.00 91.38 309 ARG A C 1
ATOM 2305 O O . ARG A 1 309 ? 16.070 -5.868 -1.578 1.00 91.38 309 ARG A O 1
ATOM 2312 N N . GLY A 1 310 ? 15.791 -4.628 -3.442 1.00 93.00 310 GLY A N 1
ATOM 2313 C CA . GLY A 1 310 ? 15.027 -5.622 -4.200 1.00 93.00 310 GLY A CA 1
ATOM 2314 C C . GLY A 1 310 ? 15.824 -6.892 -4.472 1.00 93.00 310 GLY A C 1
ATOM 2315 O O . GLY A 1 310 ? 15.371 -7.994 -4.153 1.00 93.00 310 GLY A O 1
ATOM 2316 N N . LEU A 1 311 ? 17.054 -6.719 -4.956 1.00 94.62 311 LEU A N 1
ATOM 2317 C CA . LEU A 1 311 ? 17.985 -7.820 -5.201 1.00 94.62 311 LEU A CA 1
ATOM 2318 C C . LEU A 1 311 ? 18.368 -8.532 -3.902 1.00 94.62 311 LEU A C 1
ATOM 2320 O O . LEU A 1 311 ? 18.422 -9.759 -3.852 1.00 94.62 311 LEU A O 1
ATOM 2324 N N . LEU A 1 312 ? 18.609 -7.761 -2.838 1.00 93.38 312 LEU A N 1
ATOM 2325 C CA . LEU A 1 312 ? 18.968 -8.285 -1.524 1.00 93.38 312 LEU A CA 1
ATOM 2326 C C . LEU A 1 312 ? 17.873 -9.199 -0.956 1.00 93.38 312 LEU A C 1
ATOM 2328 O O . LEU A 1 312 ? 18.177 -10.298 -0.491 1.00 93.38 312 LEU A O 1
ATOM 2332 N N . LEU A 1 313 ? 16.606 -8.782 -1.060 1.00 93.88 313 LEU A N 1
ATOM 2333 C CA . LEU A 1 313 ? 15.468 -9.609 -0.663 1.00 93.88 313 LEU A CA 1
ATOM 2334 C C . LEU A 1 313 ? 15.404 -10.888 -1.504 1.00 93.88 313 LEU A C 1
ATOM 2336 O O . LEU A 1 313 ? 15.246 -11.974 -0.952 1.00 93.88 313 LEU A O 1
ATOM 2340 N N . GLY A 1 314 ? 15.578 -10.775 -2.825 1.00 92.69 314 GLY A N 1
ATOM 2341 C CA . GLY A 1 314 ? 15.614 -11.924 -3.731 1.00 92.69 314 GLY A CA 1
ATOM 2342 C C . GLY A 1 314 ? 16.676 -12.958 -3.344 1.00 92.69 314 GLY A C 1
ATOM 2343 O O . GLY A 1 314 ? 16.368 -14.147 -3.294 1.00 92.69 314 GLY A O 1
ATOM 2344 N N . ARG A 1 315 ? 17.889 -12.510 -2.992 1.00 92.00 315 ARG A N 1
ATOM 2345 C CA . ARG A 1 315 ? 18.983 -13.386 -2.539 1.00 92.00 315 ARG A CA 1
ATOM 2346 C C . ARG A 1 315 ? 18.665 -14.101 -1.227 1.00 92.00 315 ARG A C 1
ATOM 2348 O O . ARG A 1 315 ? 18.918 -15.294 -1.127 1.00 92.00 315 ARG A O 1
ATOM 2355 N N . ILE A 1 316 ? 18.066 -13.417 -0.248 1.00 91.19 316 ILE A N 1
ATOM 2356 C CA . ILE A 1 316 ? 17.667 -14.057 1.021 1.00 91.19 316 ILE A CA 1
ATOM 2357 C C . ILE A 1 316 ? 16.565 -15.094 0.795 1.00 91.19 316 ILE A C 1
ATOM 2359 O O . ILE A 1 316 ? 16.614 -16.180 1.365 1.00 91.19 316 ILE A O 1
ATOM 2363 N N . LEU A 1 317 ? 15.585 -14.794 -0.060 1.00 90.81 317 LEU A N 1
ATOM 2364 C CA . LEU A 1 317 ? 14.517 -15.743 -0.387 1.00 90.81 317 LEU A CA 1
ATOM 2365 C C . LEU A 1 317 ? 15.013 -16.941 -1.204 1.00 90.81 317 LEU A C 1
ATOM 2367 O O . LEU A 1 317 ? 14.388 -17.993 -1.145 1.00 90.81 317 LEU A O 1
ATOM 2371 N N . GLY A 1 318 ? 16.091 -16.777 -1.977 1.00 87.25 318 GLY A N 1
ATOM 2372 C CA . GLY A 1 318 ? 16.728 -17.844 -2.755 1.00 87.25 318 GLY A CA 1
ATOM 2373 C C . GLY A 1 318 ? 17.707 -18.710 -1.960 1.00 87.25 318 GLY A C 1
ATOM 2374 O O . GLY A 1 318 ? 18.187 -19.708 -2.481 1.00 87.25 318 GLY A O 1
ATOM 2375 N N . ASP A 1 319 ? 17.993 -18.354 -0.707 1.00 81.88 319 ASP A N 1
ATOM 2376 C CA . ASP A 1 319 ? 18.914 -19.088 0.167 1.00 81.88 319 ASP A CA 1
ATOM 2377 C C . ASP A 1 319 ? 18.335 -20.422 0.686 1.00 81.88 319 ASP A C 1
ATOM 2379 O O . ASP A 1 319 ? 19.030 -21.230 1.300 1.00 81.88 319 ASP A O 1
ATOM 2383 N N . THR A 1 320 ? 17.038 -20.647 0.467 1.00 75.19 320 THR A N 1
ATOM 2384 C CA . THR A 1 320 ? 16.300 -21.859 0.831 1.00 75.19 320 THR A CA 1
ATOM 2385 C C . THR A 1 320 ? 15.136 -22.064 -0.135 1.00 75.19 320 THR A C 1
ATOM 2387 O O . THR A 1 320 ? 14.499 -21.102 -0.560 1.00 75.19 320 THR A O 1
ATOM 2390 N N . ASP A 1 321 ? 14.809 -23.319 -0.443 1.00 72.06 321 ASP A N 1
ATOM 2391 C CA . ASP A 1 321 ? 13.691 -23.658 -1.335 1.00 72.06 321 ASP A CA 1
ATOM 2392 C C . ASP A 1 321 ? 12.320 -23.304 -0.733 1.00 72.06 321 ASP A C 1
ATOM 2394 O O . ASP A 1 321 ? 11.346 -23.084 -1.454 1.00 72.06 321 ASP A O 1
ATOM 2398 N N . ALA A 1 322 ? 12.235 -23.231 0.599 1.00 77.38 322 ALA A N 1
ATOM 2399 C CA . ALA A 1 322 ? 11.015 -22.909 1.330 1.00 77.38 322 ALA A CA 1
ATOM 2400 C C . ALA A 1 322 ? 11.338 -21.974 2.509 1.00 77.38 322 ALA A C 1
ATOM 2402 O O . ALA A 1 322 ? 11.565 -22.453 3.623 1.00 77.38 322 ALA A O 1
ATOM 2403 N N . PRO A 1 323 ? 11.361 -20.642 2.307 1.00 81.38 323 PRO A N 1
ATOM 2404 C CA . PRO A 1 323 ? 11.709 -19.695 3.368 1.00 81.38 323 PRO A CA 1
ATOM 2405 C C . PRO A 1 323 ? 10.702 -19.692 4.526 1.00 81.38 323 PRO A C 1
ATOM 2407 O O . PRO A 1 323 ? 11.085 -19.474 5.671 1.00 81.38 323 PRO A O 1
ATOM 2410 N N . LEU A 1 324 ? 9.426 -19.989 4.259 1.00 89.88 324 LEU A N 1
ATOM 2411 C CA . LEU A 1 324 ? 8.364 -20.061 5.267 1.00 89.88 324 LEU A CA 1
ATOM 2412 C C . LEU A 1 324 ? 7.586 -21.384 5.142 1.00 89.88 324 LEU A C 1
ATOM 2414 O O . LEU A 1 324 ? 6.439 -21.387 4.700 1.00 89.88 324 LEU A O 1
ATOM 2418 N N . PRO A 1 325 ? 8.167 -22.533 5.535 1.00 89.00 325 PRO A N 1
ATOM 2419 C CA . PRO A 1 325 ? 7.587 -23.851 5.253 1.00 89.00 325 PRO A CA 1
ATOM 2420 C C . PRO A 1 325 ? 6.254 -24.103 5.979 1.00 89.00 325 PRO A C 1
ATOM 2422 O O . PRO A 1 325 ? 5.434 -24.882 5.506 1.00 89.00 325 PRO A O 1
ATOM 2425 N N . ARG A 1 326 ? 6.006 -23.421 7.109 1.00 91.62 326 ARG A N 1
ATOM 2426 C CA . ARG A 1 326 ? 4.720 -23.461 7.835 1.00 91.62 326 ARG A CA 1
ATOM 2427 C C . ARG A 1 326 ? 3.626 -22.600 7.188 1.00 91.62 326 ARG A C 1
ATOM 2429 O O . ARG A 1 326 ? 2.479 -22.663 7.616 1.00 91.62 326 ARG A O 1
ATOM 2436 N N . HIS A 1 327 ? 3.974 -21.799 6.181 1.00 95.31 327 HIS A N 1
ATOM 2437 C CA . HIS A 1 327 ? 3.087 -20.829 5.541 1.00 95.31 327 HIS A CA 1
ATOM 2438 C C . HIS A 1 327 ? 3.193 -20.898 4.005 1.00 95.31 327 HIS A C 1
ATOM 2440 O O . HIS A 1 327 ? 3.570 -19.910 3.375 1.00 95.31 327 HIS A O 1
ATOM 2446 N N . PRO A 1 328 ? 2.861 -22.047 3.383 1.00 94.88 328 PRO A N 1
ATOM 2447 C CA . PRO A 1 328 ? 3.023 -22.249 1.938 1.00 94.88 328 PRO A CA 1
ATOM 2448 C C . PRO A 1 328 ? 2.141 -21.326 1.081 1.00 94.88 328 PRO A C 1
ATOM 2450 O O . PRO A 1 328 ? 2.471 -21.059 -0.072 1.00 94.88 328 PRO A O 1
ATOM 2453 N N . ASP A 1 329 ? 1.046 -20.821 1.650 1.00 96.00 329 ASP A N 1
ATOM 2454 C CA . ASP A 1 329 ? 0.087 -19.938 0.983 1.00 96.00 329 ASP A CA 1
ATOM 2455 C C . ASP A 1 329 ? 0.473 -18.446 1.034 1.00 96.00 329 ASP A C 1
ATOM 2457 O O . ASP A 1 329 ? -0.249 -17.594 0.505 1.00 96.00 329 ASP A O 1
ATOM 2461 N N . PHE A 1 330 ? 1.592 -18.109 1.687 1.00 97.88 330 PHE A N 1
ATOM 2462 C CA . PHE A 1 330 ? 2.113 -16.748 1.751 1.00 97.88 330 PHE A CA 1
ATOM 2463 C C . PHE A 1 330 ? 3.350 -16.600 0.870 1.00 97.88 330 PHE A C 1
ATOM 2465 O O . PHE A 1 330 ? 4.368 -17.266 1.055 1.00 97.88 330 PHE A O 1
ATOM 2472 N N . HIS A 1 331 ? 3.279 -15.672 -0.075 1.00 96.50 331 HIS A N 1
ATOM 2473 C CA . HIS A 1 331 ? 4.311 -15.462 -1.076 1.00 96.50 331 HIS A CA 1
ATOM 2474 C C . HIS A 1 331 ? 4.909 -14.058 -0.956 1.00 96.50 331 HIS A C 1
ATOM 2476 O O . HIS A 1 331 ? 4.196 -13.069 -0.812 1.00 96.50 331 HIS A O 1
ATOM 2482 N N . ILE A 1 332 ? 6.230 -13.953 -1.072 1.00 96.94 332 ILE A N 1
ATOM 2483 C CA . ILE A 1 332 ? 6.953 -12.677 -1.113 1.00 96.94 332 ILE A CA 1
ATOM 2484 C C . ILE A 1 332 ? 7.427 -12.481 -2.555 1.00 96.94 332 ILE A C 1
ATOM 2486 O O . ILE A 1 332 ? 8.241 -13.263 -3.047 1.00 96.94 332 ILE A O 1
ATOM 2490 N N . LEU A 1 333 ? 6.889 -11.475 -3.251 1.00 96.56 333 LEU A N 1
ATOM 2491 C CA . LEU A 1 333 ? 7.255 -11.204 -4.644 1.00 96.56 333 LEU A CA 1
ATOM 2492 C C . LEU A 1 333 ? 8.680 -10.662 -4.733 1.00 96.56 333 LEU A C 1
ATOM 2494 O O . LEU A 1 333 ? 9.041 -9.731 -4.008 1.00 96.56 333 LEU A O 1
ATOM 2498 N N . ARG A 1 334 ? 9.471 -11.216 -5.654 1.00 96.00 334 ARG A N 1
ATOM 2499 C CA . ARG A 1 334 ? 10.862 -10.808 -5.864 1.00 96.00 334 ARG A CA 1
ATOM 2500 C C . ARG A 1 334 ? 10.928 -9.642 -6.842 1.00 96.00 334 ARG A C 1
ATOM 2502 O O . ARG A 1 334 ? 10.071 -9.486 -7.715 1.00 96.00 334 ARG A O 1
ATOM 2509 N N . GLU A 1 335 ? 11.984 -8.849 -6.704 1.00 97.31 335 GLU A N 1
ATOM 2510 C CA . GLU A 1 335 ? 12.375 -7.819 -7.666 1.00 97.31 335 GLU A CA 1
ATOM 2511 C C . GLU A 1 335 ? 13.741 -8.217 -8.253 1.00 97.31 335 GLU A C 1
ATOM 2513 O O . GLU A 1 335 ? 14.764 -7.734 -7.771 1.00 97.31 335 GLU A O 1
ATOM 2518 N N . PRO A 1 336 ? 13.791 -9.185 -9.196 1.00 96.81 336 PRO A N 1
ATOM 2519 C CA . PRO A 1 336 ? 15.027 -9.902 -9.533 1.00 96.81 336 PRO A CA 1
ATOM 2520 C C . PRO A 1 336 ? 16.033 -9.091 -10.354 1.00 96.81 336 PRO A C 1
ATOM 2522 O O . PRO A 1 336 ? 17.206 -9.449 -10.398 1.00 96.81 336 PRO A O 1
ATOM 2525 N N . ALA A 1 337 ? 15.592 -8.019 -11.012 1.00 98.12 337 ALA A N 1
ATOM 2526 C CA . ALA A 1 337 ? 16.465 -7.152 -11.787 1.00 98.12 337 ALA A CA 1
ATOM 2527 C C . ALA A 1 337 ? 15.934 -5.723 -11.837 1.00 98.12 337 ALA A C 1
ATOM 2529 O O . ALA A 1 337 ? 14.725 -5.481 -11.766 1.00 98.12 337 ALA A O 1
ATOM 2530 N N . TRP A 1 338 ? 16.849 -4.782 -12.025 1.00 98.38 338 TRP A N 1
ATOM 2531 C CA . TRP A 1 338 ? 16.541 -3.382 -12.266 1.00 98.38 338 TRP A CA 1
ATOM 2532 C C . TRP A 1 338 ? 17.399 -2.819 -13.395 1.00 98.38 338 TRP A C 1
ATOM 2534 O O . TRP A 1 338 ? 18.474 -3.339 -13.689 1.00 98.38 338 TRP A O 1
ATOM 2544 N N . PHE A 1 339 ? 16.908 -1.758 -14.033 1.00 98.50 339 PHE A N 1
ATOM 2545 C CA . PHE A 1 339 ? 17.522 -1.120 -15.194 1.00 98.50 339 PHE A CA 1
ATOM 2546 C C . PHE A 1 339 ? 17.476 0.400 -15.079 1.00 98.50 339 PHE A C 1
ATOM 2548 O O . PHE A 1 339 ? 16.656 0.951 -14.347 1.00 98.50 339 PHE A O 1
ATOM 2555 N N . GLY A 1 340 ? 18.347 1.066 -15.826 1.00 97.81 340 GLY A N 1
ATOM 2556 C CA . GLY A 1 340 ? 18.450 2.512 -15.948 1.00 97.81 340 GLY A CA 1
ATOM 2557 C C . GLY A 1 340 ? 19.331 2.905 -17.130 1.00 97.81 340 GLY A C 1
ATOM 2558 O O . GLY A 1 340 ? 19.814 2.050 -17.874 1.00 97.81 340 GLY A O 1
ATOM 2559 N N . LEU A 1 341 ? 19.570 4.202 -17.292 1.00 98.12 341 LEU A N 1
ATOM 2560 C CA . LEU A 1 341 ? 20.488 4.728 -18.303 1.00 98.12 341 LEU A CA 1
ATOM 2561 C C . LEU A 1 341 ? 21.790 5.208 -17.664 1.00 98.12 341 LEU A C 1
ATOM 2563 O O . LEU A 1 341 ? 21.789 5.693 -16.534 1.00 98.12 341 LEU A O 1
ATOM 2567 N N . ARG A 1 342 ? 22.892 5.114 -18.408 1.00 98.00 342 ARG A N 1
ATOM 2568 C CA . ARG A 1 342 ? 24.130 5.846 -18.123 1.00 98.00 342 ARG A CA 1
ATOM 2569 C C . ARG A 1 342 ? 24.081 7.242 -18.734 1.00 98.00 342 ARG A C 1
ATOM 2571 O O . ARG A 1 342 ? 23.554 7.419 -19.839 1.00 98.00 342 ARG A O 1
ATOM 2578 N N . ASP A 1 343 ? 24.652 8.213 -18.033 1.00 96.50 343 ASP A N 1
ATOM 2579 C CA . ASP A 1 343 ? 24.852 9.562 -18.560 1.00 96.50 343 ASP A CA 1
ATOM 2580 C C . ASP A 1 343 ? 26.038 9.640 -19.534 1.00 96.50 343 ASP A C 1
ATOM 2582 O O . ASP A 1 343 ? 26.762 8.670 -19.785 1.00 96.50 343 ASP A O 1
ATOM 2586 N N . ASP A 1 344 ? 26.224 10.802 -20.154 1.00 95.69 344 ASP A N 1
ATOM 2587 C CA . ASP A 1 344 ? 27.325 11.040 -21.091 1.00 95.69 344 ASP A CA 1
ATOM 2588 C C . ASP A 1 344 ? 28.724 10.944 -20.465 1.00 95.69 344 ASP A C 1
ATOM 2590 O O . ASP A 1 344 ? 29.680 10.682 -21.193 1.00 95.69 344 ASP A O 1
ATOM 2594 N N . ALA A 1 345 ? 28.838 11.052 -19.139 1.00 95.62 345 ALA A N 1
ATOM 2595 C CA . ALA A 1 345 ? 30.065 10.807 -18.381 1.00 95.62 345 ALA A CA 1
ATOM 2596 C C . ALA A 1 345 ? 30.249 9.323 -17.988 1.00 95.62 345 ALA A C 1
ATOM 2598 O O . ALA A 1 345 ? 31.162 8.982 -17.231 1.00 95.62 345 ALA A O 1
ATOM 2599 N N . ASN A 1 346 ? 29.400 8.431 -18.513 1.00 95.00 346 ASN A N 1
ATOM 2600 C CA . ASN A 1 346 ? 29.374 6.993 -18.240 1.00 95.00 346 ASN A CA 1
ATOM 2601 C C . ASN A 1 346 ? 29.066 6.627 -16.769 1.00 95.00 346 ASN A C 1
ATOM 2603 O O . ASN A 1 346 ? 29.313 5.497 -16.332 1.00 95.00 346 ASN A O 1
ATOM 2607 N N . GLN A 1 347 ? 28.498 7.566 -16.013 1.00 96.25 347 GLN A N 1
ATOM 2608 C CA . GLN A 1 347 ? 28.024 7.390 -14.642 1.00 96.25 347 GLN A CA 1
ATOM 2609 C C . GLN A 1 347 ? 26.552 6.956 -14.626 1.00 96.25 347 GLN A C 1
ATOM 2611 O O . GLN A 1 347 ? 25.886 6.982 -15.669 1.00 96.25 347 GLN A O 1
ATOM 2616 N N . PRO A 1 348 ? 26.010 6.518 -13.471 1.00 96.69 348 PRO A N 1
ATOM 2617 C CA . PRO A 1 348 ? 24.573 6.337 -13.330 1.00 96.69 348 PRO A CA 1
ATOM 2618 C C . PRO A 1 348 ? 23.831 7.610 -13.731 1.00 96.69 348 PRO A C 1
ATOM 2620 O O . PRO A 1 348 ? 24.049 8.673 -13.156 1.00 96.69 348 PRO A O 1
ATOM 2623 N N . GLY A 1 349 ? 22.969 7.491 -14.735 1.00 94.56 349 GLY A N 1
ATOM 2624 C CA . GLY A 1 349 ? 22.215 8.610 -15.263 1.00 94.56 349 GLY A CA 1
ATOM 2625 C C . GLY A 1 349 ? 21.041 9.024 -14.370 1.00 94.56 349 GLY A C 1
ATOM 2626 O O . GLY A 1 349 ? 20.894 8.559 -13.236 1.00 94.56 349 GLY A O 1
ATOM 2627 N N . PRO A 1 350 ? 20.166 9.896 -14.893 1.00 95.44 350 PRO A N 1
ATOM 2628 C CA . PRO A 1 350 ? 19.019 10.429 -14.170 1.00 95.44 350 PRO A CA 1
ATOM 2629 C C . PRO A 1 350 ? 18.151 9.316 -13.578 1.00 95.44 350 PRO A C 1
ATOM 2631 O O . PRO A 1 350 ? 17.730 8.396 -14.287 1.00 95.44 350 PRO A O 1
ATOM 2634 N N . SER A 1 351 ? 17.808 9.433 -12.294 1.00 95.62 351 SER A N 1
ATOM 2635 C CA . SER A 1 351 ? 17.031 8.415 -11.575 1.00 95.62 351 SER A CA 1
ATOM 2636 C C . SER A 1 351 ? 15.639 8.174 -12.158 1.00 95.62 351 SER A C 1
ATOM 2638 O O . SER A 1 351 ? 15.067 7.102 -11.971 1.00 95.62 351 SER A O 1
ATOM 2640 N N . VAL A 1 352 ? 15.085 9.132 -12.907 1.00 96.06 352 VAL A N 1
ATOM 2641 C CA . VAL A 1 352 ? 13.818 8.967 -13.637 1.00 96.06 352 VAL A CA 1
ATOM 2642 C C . VAL A 1 352 ? 13.909 7.902 -14.741 1.00 96.06 352 VAL A C 1
ATOM 2644 O O . VAL A 1 352 ? 12.891 7.340 -15.126 1.00 96.06 352 VAL A O 1
ATOM 2647 N N . SER A 1 353 ? 15.113 7.544 -15.201 1.00 96.69 353 SER A N 1
ATOM 2648 C CA . SER A 1 353 ? 15.315 6.422 -16.132 1.00 96.69 353 SER A CA 1
ATOM 2649 C C . SER A 1 353 ? 15.145 5.043 -15.494 1.00 96.69 353 SER A C 1
ATOM 2651 O O . SER A 1 353 ? 15.055 4.051 -16.214 1.00 96.69 353 SER A O 1
ATOM 2653 N N . PHE A 1 354 ? 15.120 4.961 -14.162 1.00 98.12 354 PHE A N 1
ATOM 2654 C CA . PHE A 1 354 ? 15.205 3.681 -13.473 1.00 98.12 354 PHE A CA 1
ATOM 2655 C C . PHE A 1 354 ? 13.882 2.919 -13.456 1.00 98.12 354 PHE A C 1
ATOM 2657 O O . PHE A 1 354 ? 12.809 3.513 -13.333 1.00 98.12 354 PHE A O 1
ATOM 2664 N N . PHE A 1 355 ? 13.961 1.590 -13.472 1.00 97.62 355 PHE A N 1
ATOM 2665 C CA . PHE A 1 355 ? 12.840 0.716 -13.143 1.00 97.62 355 PHE A CA 1
ATOM 2666 C C . PHE A 1 355 ? 13.289 -0.650 -12.651 1.00 97.62 355 PHE A C 1
ATOM 2668 O O . PHE A 1 355 ? 14.392 -1.098 -12.947 1.00 97.62 355 PHE A O 1
ATOM 2675 N N . ALA A 1 356 ? 12.410 -1.326 -11.921 1.00 98.31 356 ALA A N 1
ATOM 2676 C CA . ALA A 1 356 ? 12.602 -2.699 -11.479 1.00 98.31 356 ALA A CA 1
ATOM 2677 C C . ALA A 1 356 ? 11.589 -3.635 -12.144 1.00 98.31 356 ALA A C 1
ATOM 2679 O O . ALA A 1 356 ? 10.419 -3.281 -12.336 1.00 98.31 356 ALA A O 1
ATOM 2680 N N . LEU A 1 357 ? 12.040 -4.847 -12.450 1.00 98.56 357 LEU A N 1
ATOM 2681 C CA . LEU A 1 357 ? 11.167 -5.976 -12.736 1.00 98.56 357 LEU A CA 1
ATOM 2682 C C . LEU A 1 357 ? 10.689 -6.548 -11.410 1.00 98.56 357 LEU A C 1
ATOM 2684 O O . LEU A 1 357 ? 11.490 -6.745 -10.503 1.00 98.56 357 LEU A O 1
ATOM 2688 N N . ARG A 1 358 ? 9.396 -6.839 -11.308 1.00 98.38 358 ARG A N 1
ATOM 2689 C CA . ARG A 1 358 ? 8.813 -7.600 -10.201 1.00 98.38 358 ARG A CA 1
ATOM 2690 C C . ARG A 1 358 ? 8.127 -8.832 -10.761 1.00 98.38 358 ARG A C 1
ATOM 2692 O O . ARG A 1 358 ? 7.442 -8.712 -11.772 1.00 98.38 358 ARG A O 1
ATOM 2699 N N . ASP A 1 359 ? 8.269 -9.982 -10.113 1.00 97.62 359 ASP A N 1
ATOM 2700 C CA . ASP A 1 359 ? 7.567 -11.201 -10.532 1.00 97.62 359 ASP A CA 1
ATOM 2701 C C . ASP A 1 359 ? 6.057 -10.954 -10.685 1.00 97.62 359 ASP A C 1
ATOM 2703 O O . ASP A 1 359 ? 5.435 -10.308 -9.835 1.00 97.62 359 ASP A O 1
ATOM 2707 N N . ASN A 1 360 ? 5.469 -11.467 -11.770 1.00 98.00 360 ASN A N 1
ATOM 2708 C CA . ASN A 1 360 ? 4.040 -11.336 -12.046 1.00 98.00 360 ASN A CA 1
ATOM 2709 C C . ASN A 1 360 ? 3.325 -12.692 -11.953 1.00 98.00 360 ASN A C 1
ATOM 2711 O O . ASN A 1 360 ? 3.256 -13.410 -12.951 1.00 98.00 360 ASN A O 1
ATOM 2715 N N . PRO A 1 361 ? 2.768 -13.056 -10.786 1.00 96.88 361 PRO A N 1
ATOM 2716 C CA . PRO A 1 361 ? 1.942 -14.254 -10.671 1.00 96.88 361 PRO A CA 1
ATOM 2717 C C . PRO A 1 361 ? 0.486 -14.014 -11.097 1.00 96.88 361 PRO A C 1
ATOM 2719 O O . PRO A 1 361 ? -0.307 -14.951 -11.047 1.00 96.88 361 PRO A O 1
ATOM 2722 N N . PHE A 1 362 ? 0.111 -12.778 -11.447 1.00 97.50 362 PHE A N 1
ATOM 2723 C CA . PHE A 1 362 ? -1.286 -12.376 -11.536 1.00 97.50 362 PHE A CA 1
ATOM 2724 C C . PHE A 1 362 ? -1.819 -12.393 -12.963 1.00 97.50 362 PHE A C 1
ATOM 2726 O O . PHE A 1 362 ? -1.288 -11.724 -13.856 1.00 97.50 362 PHE A O 1
ATOM 2733 N N . ARG A 1 363 ? -2.954 -13.067 -13.137 1.00 96.75 363 ARG A N 1
ATOM 2734 C CA . ARG A 1 363 ? -3.886 -12.773 -14.231 1.00 96.75 363 ARG A CA 1
ATOM 2735 C C . ARG A 1 363 ? -4.792 -11.611 -13.830 1.00 96.75 363 ARG A C 1
ATOM 2737 O O . ARG A 1 363 ? -5.118 -11.477 -12.653 1.00 96.75 363 ARG A O 1
ATOM 2744 N N . ALA A 1 364 ? -5.236 -10.808 -14.789 1.00 95.94 364 ALA A N 1
ATOM 2745 C CA . ALA A 1 364 ? -6.100 -9.655 -14.561 1.00 95.94 364 ALA A CA 1
ATOM 2746 C C . ALA A 1 364 ? -7.400 -10.031 -13.837 1.00 95.94 364 ALA A C 1
ATOM 2748 O O . ALA A 1 364 ? -7.824 -9.306 -12.940 1.00 95.94 364 ALA A O 1
ATOM 2749 N N . ASP A 1 365 ? -7.984 -11.173 -14.203 1.00 96.12 365 ASP A N 1
ATOM 2750 C CA . ASP A 1 365 ? -9.238 -11.725 -13.679 1.00 96.12 365 ASP A CA 1
ATOM 2751 C C . ASP A 1 365 ? -9.065 -12.599 -12.427 1.00 96.12 365 ASP A C 1
ATOM 2753 O O . ASP A 1 365 ? -10.050 -13.089 -11.879 1.00 96.12 365 ASP A O 1
ATOM 2757 N N . GLN A 1 366 ? -7.830 -12.811 -11.957 1.00 95.81 366 GLN A N 1
ATOM 2758 C CA . GLN A 1 366 ? -7.577 -13.657 -10.794 1.00 95.81 366 GLN A CA 1
ATOM 2759 C C . GLN A 1 366 ? -8.304 -13.089 -9.565 1.00 95.81 366 GLN A C 1
ATOM 2761 O O . GLN A 1 366 ? -8.137 -11.898 -9.303 1.00 95.81 366 GLN A O 1
ATOM 2766 N N . PRO A 1 367 ? -9.034 -13.905 -8.773 1.00 96.69 367 PRO A N 1
ATOM 2767 C CA . PRO A 1 367 ? -9.745 -13.456 -7.573 1.00 96.69 367 PRO A CA 1
ATOM 2768 C C . PRO A 1 367 ? -8.751 -13.119 -6.453 1.00 96.69 367 PRO A C 1
ATOM 2770 O O . PRO A 1 367 ? -8.512 -13.893 -5.524 1.00 96.69 367 PRO A O 1
ATOM 2773 N N . ALA A 1 368 ? -8.099 -11.971 -6.590 1.00 97.44 368 ALA A N 1
ATOM 2774 C CA . ALA A 1 368 ? -7.031 -11.505 -5.732 1.00 97.44 368 ALA A CA 1
ATOM 2775 C C . ALA A 1 368 ? -7.200 -10.004 -5.496 1.00 97.44 368 ALA A C 1
ATOM 2777 O O . ALA A 1 368 ? -6.996 -9.204 -6.398 1.00 97.44 368 ALA A O 1
ATOM 2778 N N . GLU A 1 369 ? -7.561 -9.597 -4.283 1.00 98.12 369 GLU A N 1
ATOM 2779 C CA . GLU A 1 369 ? -7.835 -8.192 -3.982 1.00 98.12 369 GLU A CA 1
ATOM 2780 C C . GLU A 1 369 ? -6.713 -7.573 -3.150 1.00 98.12 369 GLU A C 1
ATOM 2782 O O . GLU A 1 369 ? -6.305 -8.116 -2.123 1.00 98.12 369 GLU A O 1
ATOM 2787 N N . MET A 1 370 ? -6.224 -6.397 -3.549 1.00 98.25 370 MET A N 1
ATOM 2788 C CA . MET A 1 370 ? -5.341 -5.608 -2.689 1.00 98.25 370 MET A CA 1
ATOM 2789 C C . MET A 1 370 ? -6.088 -5.227 -1.398 1.00 98.25 370 MET A C 1
ATOM 2791 O O . MET A 1 370 ? -7.198 -4.689 -1.451 1.00 98.25 370 MET A O 1
ATOM 2795 N N . LEU A 1 371 ? -5.465 -5.449 -0.234 1.00 98.44 371 LEU A N 1
ATOM 2796 C CA . LEU A 1 371 ? -6.099 -5.282 1.078 1.00 98.44 371 LEU A CA 1
ATOM 2797 C C . LEU A 1 371 ? -6.687 -3.876 1.268 1.00 98.44 371 LEU A C 1
ATOM 2799 O O . LEU A 1 371 ? -7.783 -3.743 1.799 1.00 98.44 371 LEU A O 1
ATOM 2803 N N . ALA A 1 372 ? -6.021 -2.825 0.779 1.00 97.88 372 ALA A N 1
ATOM 2804 C CA . ALA A 1 372 ? -6.559 -1.464 0.881 1.00 97.88 372 ALA A CA 1
ATOM 2805 C C . ALA A 1 372 ? -7.896 -1.286 0.132 1.00 97.88 372 ALA A C 1
ATOM 2807 O O . ALA A 1 372 ? -8.753 -0.555 0.614 1.00 97.88 372 ALA A O 1
ATOM 2808 N N . THR A 1 373 ? -8.104 -1.958 -1.005 1.00 98.31 373 THR A N 1
ATOM 2809 C CA . THR A 1 373 ? -9.354 -1.903 -1.783 1.00 98.31 373 THR A CA 1
ATOM 2810 C C . THR A 1 373 ? -10.439 -2.668 -1.057 1.00 98.31 373 THR A C 1
ATOM 2812 O O . THR A 1 373 ? -11.553 -2.166 -0.930 1.00 98.31 373 THR A O 1
ATOM 2815 N N . LEU A 1 374 ? -10.097 -3.847 -0.533 1.00 97.75 374 LEU A N 1
ATOM 2816 C CA . LEU A 1 374 ? -11.018 -4.688 0.222 1.00 97.75 374 LEU A CA 1
ATOM 2817 C C . LEU A 1 374 ? -11.525 -3.989 1.493 1.00 97.75 374 LEU A C 1
ATOM 2819 O O . LEU A 1 374 ? -12.691 -4.126 1.855 1.00 97.75 374 LEU A O 1
ATOM 2823 N N . LEU A 1 375 ? -10.663 -3.215 2.158 1.00 97.00 375 LEU A N 1
ATOM 2824 C CA . LEU A 1 375 ? -10.996 -2.523 3.404 1.00 97.00 375 LEU A CA 1
ATOM 2825 C C . LEU A 1 375 ? -11.561 -1.114 3.213 1.00 97.00 375 LEU A C 1
ATOM 2827 O O . LEU A 1 375 ? -12.045 -0.547 4.193 1.00 97.00 375 LEU A O 1
ATOM 2831 N N . GLN A 1 376 ? -11.514 -0.534 2.010 1.00 96.44 376 GLN A N 1
ATOM 2832 C CA . GLN A 1 376 ? -11.982 0.837 1.795 1.00 96.44 376 GLN A CA 1
ATOM 2833 C C . GLN A 1 376 ? -13.488 0.979 2.066 1.00 96.44 376 GLN A C 1
ATOM 2835 O O . GLN A 1 376 ? -14.252 0.014 1.983 1.00 96.44 376 GLN A O 1
ATOM 2840 N N . ASP A 1 377 ? -13.911 2.205 2.359 1.00 94.25 377 ASP A N 1
ATOM 2841 C CA . ASP A 1 377 ? -15.316 2.527 2.591 1.00 94.25 377 ASP A CA 1
ATOM 2842 C C . ASP A 1 377 ? -16.029 2.905 1.286 1.00 94.25 377 ASP A C 1
ATOM 2844 O O . ASP A 1 377 ? -15.436 3.530 0.407 1.00 94.25 377 ASP A O 1
ATOM 2848 N N . ASP A 1 378 ? -17.309 2.555 1.175 1.00 94.31 378 ASP A N 1
ATOM 2849 C CA . ASP A 1 378 ? -18.198 3.038 0.121 1.00 94.31 378 ASP A CA 1
ATOM 2850 C C . ASP A 1 378 ? -18.343 4.565 0.255 1.00 94.31 378 ASP A C 1
ATOM 2852 O O . ASP A 1 378 ? -18.722 5.043 1.329 1.00 94.31 378 ASP A O 1
ATOM 2856 N N . PRO A 1 379 ? -18.059 5.351 -0.801 1.00 92.44 379 PRO A N 1
ATOM 2857 C CA . PRO A 1 379 ? -18.149 6.812 -0.782 1.00 92.44 379 PRO A CA 1
ATOM 2858 C C . PRO A 1 379 ? -19.560 7.356 -0.514 1.00 92.44 379 PRO A C 1
ATOM 2860 O O . PRO A 1 379 ? -19.700 8.549 -0.273 1.00 92.44 379 PRO A O 1
ATOM 2863 N N . ARG A 1 380 ? -20.600 6.518 -0.561 1.00 89.69 380 ARG A N 1
ATOM 2864 C CA . ARG A 1 380 ? -21.998 6.910 -0.337 1.00 89.69 380 ARG A CA 1
ATOM 2865 C C . ARG A 1 380 ? -22.437 6.600 1.089 1.00 89.69 380 ARG A C 1
ATOM 2867 O O . ARG A 1 380 ? -22.986 7.455 1.776 1.00 89.69 380 ARG A O 1
ATOM 2874 N N . SER A 1 381 ? -22.169 5.380 1.554 1.00 88.25 381 SER A N 1
ATOM 2875 C CA . SER A 1 381 ? -22.635 4.901 2.865 1.00 88.25 381 SER A CA 1
ATOM 2876 C C . SER A 1 381 ? -21.574 5.003 3.968 1.00 88.25 381 SER A C 1
ATOM 2878 O O . SER A 1 381 ? -21.888 5.015 5.159 1.00 88.25 381 SER A O 1
ATOM 2880 N N . GLY A 1 382 ? -20.292 5.082 3.607 1.00 89.31 382 GLY A N 1
ATOM 2881 C CA . GLY A 1 382 ? -19.164 5.000 4.532 1.00 89.31 382 GLY A CA 1
ATOM 2882 C C . GLY A 1 382 ? -18.977 3.625 5.182 1.00 89.31 382 GLY A C 1
ATOM 2883 O O . GLY A 1 382 ? -18.274 3.536 6.194 1.00 89.31 382 GLY A O 1
ATOM 2884 N N . ARG A 1 383 ? -19.631 2.588 4.641 1.00 91.38 383 ARG A N 1
ATOM 2885 C CA . ARG A 1 383 ? -19.516 1.179 5.047 1.00 91.38 383 ARG A CA 1
ATOM 2886 C C . ARG A 1 383 ? -18.350 0.523 4.316 1.00 91.38 383 ARG A C 1
ATOM 2888 O O . ARG A 1 383 ? -18.149 0.787 3.137 1.00 91.38 383 ARG A O 1
ATOM 2895 N N . SER A 1 384 ? -17.607 -0.355 4.980 1.00 94.00 384 SER A N 1
ATOM 2896 C CA . SER A 1 384 ? -16.492 -1.061 4.340 1.00 94.00 384 SER A CA 1
ATOM 2897 C C . SER A 1 384 ? -16.969 -2.022 3.245 1.00 94.00 384 SER A C 1
ATOM 2899 O O . SER A 1 384 ? -17.926 -2.768 3.463 1.00 94.00 384 SER A O 1
ATOM 2901 N N . ARG A 1 385 ? -16.250 -2.076 2.113 1.00 96.88 385 ARG A N 1
ATOM 2902 C CA . ARG A 1 385 ? -16.445 -3.081 1.051 1.00 96.88 385 ARG A CA 1
ATOM 2903 C C . ARG A 1 385 ? -16.469 -4.501 1.620 1.00 96.88 385 ARG A C 1
ATOM 2905 O O . ARG A 1 385 ? -17.412 -5.236 1.352 1.00 96.88 385 ARG A O 1
ATOM 2912 N N . LEU A 1 386 ? -15.486 -4.878 2.441 1.00 97.44 386 LEU A N 1
ATOM 2913 C CA . LEU A 1 386 ? -15.433 -6.201 3.074 1.00 97.44 386 LEU A CA 1
ATOM 2914 C C . LEU A 1 386 ? -16.738 -6.538 3.809 1.00 97.44 386 LEU A C 1
ATOM 2916 O O . LEU A 1 386 ? -17.283 -7.624 3.636 1.00 97.44 386 LEU A O 1
ATOM 2920 N N . VAL A 1 387 ? -17.268 -5.593 4.584 1.00 95.88 387 VAL A N 1
ATOM 2921 C CA . VAL A 1 387 ? -18.513 -5.794 5.334 1.00 95.88 387 VAL A CA 1
ATOM 2922 C C . VAL A 1 387 ? -19.718 -5.926 4.414 1.00 95.88 387 VAL A C 1
ATOM 2924 O O . VAL A 1 387 ? -20.493 -6.860 4.589 1.00 95.88 387 VAL A O 1
ATOM 2927 N N . LEU A 1 388 ? -19.845 -5.062 3.404 1.00 96.88 388 LEU A N 1
ATOM 2928 C CA . LEU A 1 388 ? -20.935 -5.154 2.428 1.00 96.88 388 LEU A CA 1
ATOM 2929 C C . LEU A 1 388 ? -20.949 -6.521 1.726 1.00 96.88 388 LEU A C 1
ATOM 2931 O O . LEU A 1 388 ? -22.012 -7.105 1.510 1.00 96.88 388 LEU A O 1
ATOM 2935 N N . ARG A 1 389 ? -19.768 -7.069 1.416 1.00 97.19 389 ARG A N 1
ATOM 2936 C CA . ARG A 1 389 ? -19.631 -8.404 0.819 1.00 97.19 389 ARG A CA 1
ATOM 2937 C C . ARG A 1 389 ? -19.996 -9.523 1.799 1.00 97.19 389 ARG A C 1
ATOM 2939 O O . ARG A 1 389 ? -20.727 -10.436 1.419 1.00 97.19 389 ARG A O 1
ATOM 2946 N N . LEU A 1 390 ? -19.538 -9.444 3.050 1.00 97.25 390 LEU A N 1
ATOM 2947 C CA . LEU A 1 390 ? -19.857 -10.429 4.090 1.00 97.25 390 LEU A CA 1
ATOM 2948 C C . LEU A 1 390 ? -21.353 -10.450 4.428 1.00 97.25 390 LEU A C 1
ATOM 2950 O O . LEU A 1 390 ? -21.925 -11.527 4.559 1.00 97.25 390 LEU A O 1
ATOM 2954 N N . GLU A 1 391 ? -22.005 -9.292 4.533 1.00 95.81 391 GLU A N 1
ATOM 2955 C CA . GLU A 1 391 ? -23.446 -9.199 4.804 1.00 95.81 391 GLU A CA 1
ATOM 2956 C C . GLU A 1 391 ? -24.278 -9.755 3.651 1.00 95.81 391 GLU A C 1
ATOM 2958 O O . GLU A 1 391 ? -25.215 -10.522 3.878 1.00 95.81 391 GLU A O 1
ATOM 2963 N N . ARG A 1 392 ? -23.899 -9.436 2.407 1.00 95.50 392 ARG A N 1
ATOM 2964 C CA . ARG A 1 392 ? -24.548 -9.994 1.217 1.00 95.50 392 ARG A CA 1
ATOM 2965 C C . ARG A 1 392 ? -24.440 -11.518 1.181 1.00 95.50 392 ARG A C 1
ATOM 2967 O O . ARG A 1 392 ? -25.433 -12.193 0.923 1.00 95.50 392 ARG A O 1
ATOM 2974 N N . ALA A 1 393 ? -23.261 -12.059 1.468 1.00 96.00 393 ALA A N 1
ATOM 2975 C CA . ALA A 1 393 ? -23.045 -13.501 1.496 1.00 96.00 393 ALA A CA 1
ATOM 2976 C C . ALA A 1 393 ? -23.762 -14.182 2.666 1.00 96.00 393 ALA A C 1
ATOM 2978 O O . ALA A 1 393 ? -24.352 -15.244 2.496 1.00 96.00 393 ALA A O 1
ATOM 2979 N N . ALA A 1 394 ? -23.778 -13.549 3.839 1.00 95.38 394 ALA A N 1
ATOM 2980 C CA . ALA A 1 394 ? -24.517 -14.030 4.998 1.00 95.38 394 ALA A CA 1
ATOM 2981 C C . ALA A 1 394 ? -26.018 -14.143 4.704 1.00 95.38 394 ALA A C 1
ATOM 2983 O O . ALA A 1 394 ? -26.625 -15.167 5.015 1.00 95.38 394 ALA A O 1
ATOM 2984 N N . ALA A 1 395 ? -26.590 -13.136 4.034 1.00 95.25 395 ALA A N 1
ATOM 2985 C CA . ALA A 1 395 ? -27.980 -13.155 3.595 1.00 95.25 395 ALA A CA 1
ATOM 2986 C C . ALA A 1 395 ? -28.259 -14.296 2.601 1.00 95.25 395 ALA A C 1
ATOM 2988 O O . ALA A 1 395 ? -29.271 -14.980 2.729 1.00 95.25 395 ALA A O 1
ATOM 2989 N N . GLN A 1 396 ? -27.351 -14.545 1.652 1.00 94.69 396 GLN A N 1
ATOM 2990 C CA . GLN A 1 396 ? -27.477 -15.645 0.685 1.00 94.69 396 GLN A CA 1
ATOM 2991 C C . GLN A 1 396 ? -27.369 -17.031 1.335 1.00 94.69 396 GLN A C 1
ATOM 2993 O O . GLN A 1 396 ? -28.061 -17.958 0.925 1.00 94.69 396 GLN A O 1
ATOM 2998 N N . LEU A 1 397 ? -26.511 -17.174 2.347 1.00 93.94 397 LEU A N 1
ATOM 2999 C CA . LEU A 1 397 ? -26.269 -18.433 3.055 1.00 93.94 397 LEU A CA 1
ATOM 3000 C C . LEU A 1 397 ? -27.245 -18.680 4.218 1.00 93.94 397 LEU A C 1
ATOM 3002 O O . LEU A 1 397 ? -27.218 -19.757 4.808 1.00 93.94 397 LEU A O 1
ATOM 3006 N N . GLY A 1 398 ? -28.074 -17.697 4.586 1.00 93.56 398 GLY A N 1
ATOM 3007 C CA . GLY A 1 398 ? -28.971 -17.792 5.741 1.00 93.56 398 GLY A CA 1
ATOM 3008 C C . GLY A 1 398 ? -28.236 -17.849 7.087 1.00 93.56 398 GLY A C 1
ATOM 3009 O O . GLY A 1 398 ? -28.710 -18.487 8.025 1.00 93.56 398 GLY A O 1
ATOM 3010 N N . VAL A 1 399 ? -27.067 -17.209 7.194 1.00 93.62 399 VAL A N 1
ATOM 3011 C CA . VAL A 1 399 ? -26.247 -17.178 8.419 1.00 93.62 399 VAL A CA 1
ATOM 3012 C C . VAL A 1 399 ? -26.100 -15.757 8.957 1.00 93.62 399 VAL A C 1
ATOM 3014 O O . VAL A 1 399 ? -26.381 -14.777 8.272 1.00 93.62 399 VAL A O 1
ATOM 3017 N N . ARG A 1 400 ? -25.628 -15.616 10.200 1.00 91.19 400 ARG A N 1
ATOM 3018 C CA . ARG A 1 400 ? -25.335 -14.293 10.772 1.00 91.19 400 ARG A CA 1
ATOM 3019 C C . ARG A 1 400 ? -24.033 -13.727 10.179 1.00 91.19 400 ARG A C 1
ATOM 3021 O O . ARG A 1 400 ? -23.031 -14.446 10.200 1.00 91.19 400 ARG A O 1
ATOM 3028 N N . PRO A 1 401 ? -23.982 -12.445 9.761 1.00 92.25 401 PRO A N 1
ATOM 3029 C CA . PRO A 1 401 ? -22.760 -11.817 9.244 1.00 92.25 401 PRO A CA 1
ATOM 3030 C C . PRO A 1 401 ? -21.565 -11.887 10.204 1.00 92.25 401 PRO A C 1
ATOM 3032 O O . PRO A 1 401 ? -20.440 -12.105 9.765 1.00 92.25 401 PRO A O 1
ATOM 3035 N N . ILE A 1 402 ? -21.822 -11.783 11.514 1.00 93.19 402 ILE A N 1
ATOM 3036 C CA . ILE A 1 402 ? -20.813 -11.904 12.581 1.00 93.19 402 ILE A CA 1
ATOM 3037 C C . ILE A 1 402 ? -20.022 -13.216 12.450 1.00 93.19 402 ILE A C 1
ATOM 3039 O O . ILE A 1 402 ? -18.796 -13.197 12.469 1.00 93.19 402 ILE A O 1
ATOM 3043 N N . ALA A 1 403 ? -20.704 -14.342 12.218 1.00 89.25 403 ALA A N 1
ATOM 3044 C CA . ALA A 1 403 ? -20.054 -15.650 12.132 1.00 89.25 403 ALA A CA 1
ATOM 3045 C C . ALA A 1 403 ? -19.151 -15.784 10.892 1.00 89.25 403 ALA A C 1
ATOM 3047 O O . ALA A 1 403 ? -18.140 -16.484 10.931 1.00 89.25 403 ALA A O 1
ATOM 3048 N N . LEU A 1 404 ? -19.503 -15.128 9.779 1.00 94.56 404 LEU A N 1
ATOM 3049 C CA . LEU A 1 404 ? -18.629 -15.075 8.604 1.00 94.56 404 LEU A CA 1
ATOM 3050 C C . LEU A 1 404 ? -17.438 -14.145 8.841 1.00 94.56 404 LEU A C 1
ATOM 3052 O O . LEU A 1 404 ? -16.330 -14.475 8.431 1.00 94.56 404 LEU A O 1
ATOM 3056 N N . ALA A 1 405 ? -17.646 -13.018 9.520 1.00 95.44 405 ALA A N 1
ATOM 3057 C CA . ALA A 1 405 ? -16.593 -12.063 9.844 1.00 95.44 405 ALA A CA 1
ATOM 3058 C C . ALA A 1 405 ? -15.513 -12.654 10.757 1.00 95.44 405 ALA A C 1
ATOM 3060 O O . ALA A 1 405 ? -14.328 -12.467 10.489 1.00 95.44 405 ALA A O 1
ATOM 3061 N N . GLU A 1 406 ? -15.906 -13.400 11.792 1.00 92.12 406 GLU A N 1
ATOM 3062 C CA . GLU A 1 406 ? -14.976 -14.087 12.697 1.00 92.12 406 GLU A CA 1
ATOM 3063 C C . GLU A 1 406 ? -14.121 -15.110 11.939 1.00 92.12 406 GLU A C 1
ATOM 3065 O O . GLU A 1 406 ? -12.893 -15.034 11.978 1.00 92.12 406 GLU A O 1
ATOM 3070 N N . LYS A 1 407 ? -14.757 -15.985 11.146 1.00 94.94 407 LYS A N 1
ATOM 3071 C CA . LYS A 1 407 ? -14.056 -16.963 10.295 1.00 94.94 407 LYS A CA 1
ATOM 3072 C C . LYS A 1 407 ? -13.134 -16.294 9.281 1.00 94.94 407 LYS A C 1
ATOM 3074 O O . LYS A 1 407 ? -12.011 -16.747 9.059 1.00 94.94 407 LYS A O 1
ATOM 3079 N N . TRP A 1 408 ? -13.595 -15.211 8.659 1.00 98.12 408 TRP A N 1
ATOM 3080 C CA . TRP A 1 408 ? -12.792 -14.438 7.718 1.00 98.12 408 TRP A CA 1
ATOM 3081 C C . TRP A 1 408 ? -11.554 -13.864 8.410 1.00 98.12 408 TRP A C 1
ATOM 3083 O O . TRP A 1 408 ? -10.449 -13.975 7.881 1.00 98.12 408 TRP A O 1
ATOM 3093 N N . PHE A 1 409 ? -11.713 -13.302 9.613 1.00 98.50 409 PHE A N 1
ATOM 3094 C CA . PHE A 1 409 ? -10.612 -12.717 10.371 1.00 98.50 409 PHE A CA 1
ATOM 3095 C C . PHE A 1 409 ? -9.602 -13.767 10.835 1.00 98.50 409 PHE A C 1
ATOM 3097 O O . PHE A 1 409 ? -8.401 -13.554 10.694 1.00 98.50 409 PHE A O 1
ATOM 3104 N N . GLU A 1 410 ? -10.056 -14.927 11.309 1.00 96.69 410 GLU A N 1
ATOM 3105 C CA . GLU A 1 410 ? -9.184 -16.062 11.636 1.00 96.69 410 GLU A CA 1
ATOM 3106 C C . GLU A 1 410 ? -8.351 -16.502 10.426 1.00 96.69 410 GLU A C 1
ATOM 3108 O O . GLU A 1 410 ? -7.131 -16.666 10.523 1.00 96.69 410 GLU A O 1
ATOM 3113 N N . ARG A 1 411 ? -8.986 -16.627 9.253 1.00 98.06 411 ARG A N 1
ATOM 3114 C CA . ARG A 1 411 ? -8.294 -16.950 7.997 1.00 98.06 411 ARG A CA 1
ATOM 3115 C C . ARG A 1 411 ? -7.316 -15.860 7.579 1.00 98.06 411 ARG A C 1
ATOM 3117 O O . ARG A 1 411 ? -6.198 -16.181 7.182 1.00 98.06 411 ARG A O 1
ATOM 3124 N N . PHE A 1 412 ? -7.687 -14.590 7.713 1.00 98.69 412 PHE A N 1
ATOM 3125 C CA . PHE A 1 412 ? -6.789 -13.462 7.477 1.00 98.69 412 PHE A CA 1
ATOM 3126 C C . PHE A 1 412 ? -5.566 -13.514 8.404 1.00 98.69 412 PHE A C 1
ATOM 3128 O O . PHE A 1 412 ? -4.435 -13.366 7.940 1.00 98.69 412 PHE A O 1
ATOM 3135 N N . LEU A 1 413 ? -5.753 -13.797 9.697 1.00 98.62 413 LEU A N 1
ATOM 3136 C CA . LEU A 1 413 ? -4.637 -13.941 10.628 1.00 98.62 413 LEU A CA 1
ATOM 3137 C C . LEU A 1 413 ? -3.714 -15.102 10.233 1.00 98.62 413 LEU A C 1
ATOM 3139 O O . LEU A 1 413 ? -2.498 -14.936 10.256 1.00 98.62 413 LEU A O 1
ATOM 3143 N N . ALA A 1 414 ? -4.272 -16.245 9.832 1.00 97.81 414 ALA A N 1
ATOM 3144 C CA . ALA A 1 414 ? -3.501 -17.433 9.467 1.00 97.81 414 ALA A CA 1
ATOM 3145 C C . ALA A 1 414 ? -2.734 -17.295 8.138 1.00 97.81 414 ALA A C 1
ATOM 3147 O O . ALA A 1 414 ? -1.600 -17.760 8.036 1.00 97.81 414 ALA A O 1
ATOM 3148 N N . VAL A 1 415 ? -3.344 -16.673 7.123 1.00 98.25 415 VAL A N 1
ATOM 3149 C CA . VAL A 1 415 ? -2.800 -16.582 5.751 1.00 98.25 415 VAL A CA 1
ATOM 3150 C C . VAL A 1 415 ? -1.975 -15.315 5.529 1.00 98.25 415 VAL A C 1
ATOM 3152 O O . VAL A 1 415 ? -1.131 -15.282 4.638 1.00 98.25 415 VAL A O 1
ATOM 3155 N N . VAL A 1 416 ? -2.197 -14.265 6.324 1.00 98.31 416 VAL A N 1
ATOM 3156 C CA . VAL A 1 416 ? -1.548 -12.959 6.137 1.00 98.31 416 VAL A CA 1
ATOM 3157 C C . VAL A 1 416 ? -0.677 -12.606 7.330 1.00 98.31 416 VAL A C 1
ATOM 3159 O O . VAL A 1 416 ? 0.532 -12.455 7.192 1.00 98.31 416 VAL A O 1
ATOM 3162 N N . PHE A 1 417 ? -1.274 -12.475 8.514 1.00 98.50 417 PHE A N 1
ATOM 3163 C CA . PHE A 1 417 ? -0.576 -11.902 9.663 1.00 98.50 417 PHE A CA 1
ATOM 3164 C C . PHE A 1 417 ? 0.512 -12.825 10.225 1.00 98.50 417 PHE A C 1
ATOM 3166 O O . PHE A 1 417 ? 1.661 -12.406 10.359 1.00 98.50 417 PHE A O 1
ATOM 3173 N N . ALA A 1 418 ? 0.175 -14.080 10.521 1.00 98.25 418 ALA A N 1
ATOM 3174 C CA . ALA A 1 418 ? 1.107 -15.055 11.076 1.00 98.25 418 ALA A CA 1
ATOM 3175 C C . ALA A 1 418 ? 2.347 -15.281 10.182 1.00 98.25 418 ALA A C 1
ATOM 3177 O O . ALA A 1 418 ? 3.453 -15.224 10.718 1.00 98.25 418 ALA A O 1
ATOM 3178 N N . PRO A 1 419 ? 2.226 -15.427 8.846 1.00 97.88 419 PRO A N 1
ATOM 3179 C CA . PRO A 1 419 ? 3.388 -15.508 7.961 1.00 97.88 419 PRO A CA 1
ATOM 3180 C C . PRO A 1 419 ? 4.286 -14.266 7.981 1.00 97.88 419 PRO A C 1
ATOM 3182 O O . PRO A 1 419 ? 5.505 -14.400 7.917 1.00 97.88 419 PRO A O 1
ATOM 3185 N N . ILE A 1 420 ? 3.720 -13.057 8.096 1.00 97.94 420 ILE A N 1
ATOM 3186 C CA . ILE A 1 420 ? 4.508 -11.813 8.187 1.00 97.94 420 ILE A CA 1
ATOM 3187 C C . ILE A 1 420 ? 5.281 -11.761 9.509 1.00 97.94 420 ILE A C 1
ATOM 3189 O O . ILE A 1 420 ? 6.447 -11.366 9.525 1.00 97.94 420 ILE A O 1
ATOM 3193 N N . VAL A 1 421 ? 4.655 -12.184 10.612 1.00 98.00 421 VAL A N 1
ATOM 3194 C CA . VAL A 1 421 ? 5.338 -12.332 11.906 1.00 98.00 421 VAL A CA 1
ATOM 3195 C C . VAL A 1 421 ? 6.447 -13.381 11.796 1.00 98.00 421 VAL A C 1
ATOM 3197 O O . VAL A 1 421 ? 7.566 -13.115 12.218 1.00 98.00 421 VAL A O 1
ATOM 3200 N N . ALA A 1 422 ? 6.177 -14.532 11.174 1.00 96.38 422 ALA A N 1
ATOM 3201 C CA . ALA A 1 422 ? 7.163 -15.590 10.958 1.00 96.38 422 ALA A CA 1
ATOM 3202 C C . ALA A 1 422 ? 8.344 -15.126 10.086 1.00 96.38 422 ALA A C 1
ATOM 3204 O O . ALA A 1 422 ? 9.487 -15.473 10.373 1.00 96.38 422 ALA A O 1
ATOM 3205 N N . ALA A 1 423 ? 8.108 -14.288 9.071 1.00 96.25 423 ALA A N 1
ATOM 3206 C CA . ALA A 1 423 ? 9.173 -13.699 8.258 1.00 96.25 423 ALA A CA 1
ATOM 3207 C C . ALA A 1 423 ? 10.162 -12.886 9.111 1.00 96.25 423 ALA A C 1
ATOM 3209 O O . ALA A 1 423 ? 11.375 -13.020 8.942 1.00 96.25 423 ALA A O 1
ATOM 3210 N N . GLN A 1 424 ? 9.678 -12.105 10.079 1.00 95.94 424 GLN A N 1
ATOM 3211 C CA . GLN A 1 424 ? 10.556 -11.418 11.030 1.00 95.94 424 GLN A CA 1
ATOM 3212 C C . GLN A 1 424 ? 11.190 -12.402 12.018 1.00 95.94 424 GLN A C 1
ATOM 3214 O O . GLN A 1 424 ? 12.405 -12.388 12.205 1.00 95.94 424 GLN A O 1
ATOM 3219 N N . ALA A 1 425 ? 10.372 -13.244 12.641 1.00 95.19 425 ALA A N 1
ATOM 3220 C CA . ALA A 1 425 ? 10.748 -14.083 13.768 1.00 95.19 425 ALA A CA 1
ATOM 3221 C C . ALA A 1 425 ? 11.741 -15.201 13.405 1.00 95.19 425 ALA A C 1
ATOM 3223 O O . ALA A 1 425 ? 12.582 -15.564 14.226 1.00 95.19 425 ALA A O 1
ATOM 3224 N N . GLU A 1 426 ? 11.673 -15.717 12.174 1.00 91.75 426 GLU A N 1
ATOM 3225 C CA . GLU A 1 426 ? 12.484 -16.847 11.714 1.00 91.75 426 GLU A CA 1
ATOM 3226 C C . GLU A 1 426 ? 13.578 -16.443 10.727 1.00 91.75 426 GLU A C 1
ATOM 3228 O O . GLU A 1 426 ? 14.683 -16.987 10.787 1.00 91.75 426 GLU A O 1
ATOM 3233 N N . LEU A 1 427 ? 13.308 -15.472 9.848 1.00 92.38 427 LEU A N 1
ATOM 3234 C CA . LEU A 1 427 ? 14.243 -15.044 8.798 1.00 92.38 427 LEU A CA 1
ATOM 3235 C C . LEU A 1 427 ? 14.890 -13.683 9.087 1.00 92.38 427 LEU A C 1
ATOM 3237 O O . LEU A 1 427 ? 15.864 -13.312 8.438 1.00 92.38 427 LEU A O 1
ATOM 3241 N N . GLY A 1 428 ? 14.368 -12.923 10.053 1.00 94.00 428 GLY A N 1
ATOM 3242 C CA . GLY A 1 428 ? 14.802 -11.553 10.316 1.00 94.00 428 GLY A CA 1
ATOM 3243 C C . GLY A 1 428 ? 14.339 -10.546 9.261 1.00 94.00 428 GLY A C 1
ATOM 3244 O O . GLY A 1 428 ? 14.956 -9.491 9.135 1.00 94.00 428 GLY A O 1
ATOM 3245 N N . LEU A 1 429 ? 13.283 -10.850 8.497 1.00 95.12 429 LEU A N 1
ATOM 3246 C CA . LEU A 1 429 ? 12.721 -9.966 7.472 1.00 95.12 429 LEU A CA 1
ATOM 3247 C C . LEU A 1 429 ? 11.664 -9.027 8.064 1.00 95.12 429 LEU A C 1
ATOM 3249 O O . LEU A 1 429 ? 10.584 -9.455 8.467 1.00 95.12 429 LEU A O 1
ATOM 3253 N N . LEU A 1 430 ? 11.934 -7.724 8.046 1.00 95.25 430 LEU A N 1
ATOM 3254 C CA . LEU A 1 430 ? 10.958 -6.689 8.378 1.00 95.25 430 LEU A CA 1
ATOM 3255 C C . LEU A 1 430 ? 10.249 -6.248 7.098 1.00 95.25 430 LEU A C 1
ATOM 3257 O O . LEU A 1 430 ? 10.678 -5.319 6.411 1.00 95.25 430 LEU A O 1
ATOM 3261 N N . LEU A 1 431 ? 9.158 -6.937 6.769 1.00 95.44 431 LEU A N 1
ATOM 3262 C CA . LEU A 1 431 ? 8.311 -6.594 5.628 1.00 95.44 431 LEU A CA 1
ATOM 3263 C C . LEU A 1 431 ? 7.450 -5.368 5.968 1.00 95.44 431 LEU A C 1
ATOM 3265 O O . LEU A 1 431 ? 6.659 -5.418 6.911 1.00 95.44 431 LEU A O 1
ATOM 3269 N N . SER A 1 432 ? 7.554 -4.289 5.184 1.00 93.94 432 SER A N 1
ATOM 3270 C CA . SER A 1 432 ? 6.676 -3.109 5.301 1.00 93.94 432 SER A CA 1
ATOM 3271 C C . SER A 1 432 ? 5.293 -3.398 4.699 1.00 93.94 432 SER A C 1
ATOM 3273 O O . SER A 1 432 ? 4.889 -2.865 3.660 1.00 93.94 432 SER A O 1
ATOM 3275 N N . ALA A 1 433 ? 4.581 -4.342 5.313 1.00 95.31 433 ALA A N 1
ATOM 3276 C CA . ALA A 1 433 ? 3.353 -4.936 4.797 1.00 95.31 433 ALA A CA 1
ATOM 3277 C C . ALA A 1 433 ? 2.110 -4.113 5.165 1.00 95.31 433 ALA A C 1
ATOM 3279 O O . ALA A 1 433 ? 1.174 -4.599 5.797 1.00 95.31 433 ALA A O 1
ATOM 3280 N N . HIS A 1 434 ? 2.101 -2.844 4.754 1.00 95.19 434 HIS A N 1
ATOM 3281 C CA . HIS A 1 434 ? 0.895 -2.020 4.803 1.00 95.19 434 HIS A CA 1
ATOM 3282 C C . HIS A 1 434 ? -0.149 -2.494 3.785 1.00 95.19 434 HIS A C 1
ATOM 3284 O O . HIS A 1 434 ? 0.158 -3.237 2.854 1.00 95.19 434 HIS A O 1
ATOM 3290 N N . GLN A 1 435 ? -1.382 -1.996 3.892 1.00 97.06 435 GLN A N 1
ATOM 3291 C CA . GLN A 1 435 ? -2.519 -2.488 3.102 1.00 97.06 435 GLN A CA 1
ATOM 3292 C C . GLN A 1 435 ? -2.287 -2.519 1.579 1.00 97.06 435 GLN A C 1
ATOM 3294 O O . GLN A 1 435 ? -2.753 -3.430 0.905 1.00 97.06 435 GLN A O 1
ATOM 3299 N N . GLN A 1 436 ? -1.550 -1.557 1.016 1.00 96.75 436 GLN A N 1
ATOM 3300 C CA . GLN A 1 436 ? -1.267 -1.528 -0.428 1.00 96.75 436 GLN A CA 1
ATOM 3301 C C . GLN A 1 436 ? -0.226 -2.569 -0.895 1.00 96.75 436 GLN A C 1
ATOM 3303 O O . GLN A 1 436 ? -0.176 -2.909 -2.079 1.00 96.75 436 GLN A O 1
ATOM 3308 N N . ASN A 1 437 ? 0.572 -3.110 0.028 1.00 97.75 437 ASN A N 1
ATOM 3309 C CA . ASN A 1 437 ? 1.609 -4.109 -0.238 1.00 97.75 437 ASN A CA 1
ATOM 3310 C C . ASN A 1 437 ? 1.119 -5.544 -0.018 1.00 97.75 437 ASN A C 1
ATOM 3312 O O . ASN A 1 437 ? 1.903 -6.475 -0.171 1.00 97.75 437 ASN A O 1
ATOM 3316 N N . LEU A 1 438 ? -0.159 -5.722 0.323 1.00 98.50 438 LEU A N 1
ATOM 3317 C CA . LEU A 1 438 ? -0.782 -7.018 0.552 1.00 98.50 438 LEU A CA 1
ATOM 3318 C C . LEU A 1 438 ? -1.885 -7.252 -0.475 1.00 98.50 438 LEU A C 1
ATOM 3320 O O . LEU A 1 438 ? -2.820 -6.459 -0.579 1.00 98.50 438 LEU A O 1
ATOM 3324 N N . VAL A 1 439 ? -1.776 -8.355 -1.210 1.00 98.69 439 VAL A N 1
ATOM 3325 C CA . VAL A 1 439 ? -2.796 -8.840 -2.147 1.00 98.69 439 VAL A CA 1
ATOM 3326 C C . VAL A 1 439 ? -3.338 -10.156 -1.608 1.00 98.69 439 VAL A C 1
ATOM 3328 O O . VAL A 1 439 ? -2.559 -11.065 -1.327 1.00 98.69 439 VAL A O 1
ATOM 3331 N N . ILE A 1 440 ? -4.653 -10.250 -1.429 1.00 98.62 440 ILE A N 1
ATOM 3332 C CA . ILE A 1 440 ? -5.335 -11.376 -0.790 1.00 98.62 440 ILE A CA 1
ATOM 3333 C C . ILE A 1 440 ? -6.007 -12.224 -1.863 1.00 98.62 440 ILE A C 1
ATOM 3335 O O . ILE A 1 440 ? -6.939 -11.764 -2.513 1.00 98.62 440 ILE A O 1
ATOM 3339 N N . GLY A 1 441 ? -5.539 -13.457 -2.034 1.00 98.38 441 GLY A N 1
ATOM 3340 C CA . GLY A 1 441 ? -6.189 -14.464 -2.865 1.00 98.38 441 GLY A CA 1
ATOM 3341 C C . GLY A 1 441 ? -7.407 -15.032 -2.154 1.00 98.38 441 GLY A C 1
ATOM 3342 O O . GLY A 1 441 ? -7.318 -15.434 -0.989 1.00 98.38 441 GLY A O 1
ATOM 3343 N N . LEU A 1 442 ? -8.530 -15.051 -2.860 1.00 97.94 442 LEU A N 1
ATOM 3344 C CA . LEU A 1 442 ? -9.821 -15.483 -2.345 1.00 97.94 442 LEU A CA 1
ATOM 3345 C C . LEU A 1 442 ? -10.177 -16.852 -2.936 1.00 97.94 442 LEU A C 1
ATOM 3347 O O . LEU A 1 442 ? -9.787 -17.172 -4.060 1.00 97.94 442 LEU A O 1
ATOM 3351 N N . ALA A 1 443 ? -10.884 -17.674 -2.161 1.00 96.12 443 ALA A N 1
ATOM 3352 C CA . ALA A 1 443 ? -11.464 -18.923 -2.651 1.00 96.12 443 ALA A CA 1
ATOM 3353 C C . ALA A 1 443 ? -12.554 -18.662 -3.709 1.00 96.12 443 ALA A C 1
ATOM 3355 O O . ALA A 1 443 ? -12.933 -17.519 -3.962 1.00 96.12 443 ALA A O 1
ATOM 3356 N N . ASP A 1 444 ? -13.110 -19.732 -4.280 1.00 91.38 444 ASP A N 1
ATOM 3357 C CA . ASP A 1 444 ? -14.188 -19.656 -5.279 1.00 91.38 444 ASP A CA 1
ATOM 3358 C C . ASP A 1 444 ? -15.483 -19.030 -4.726 1.00 91.38 444 ASP A C 1
ATOM 3360 O O . ASP A 1 444 ? -16.296 -18.508 -5.485 1.00 91.38 444 ASP A O 1
ATOM 3364 N N . ASP A 1 445 ? -15.652 -19.008 -3.397 1.00 90.62 445 ASP A N 1
ATOM 3365 C CA . ASP A 1 445 ? -16.712 -18.244 -2.719 1.00 90.62 445 ASP A CA 1
ATOM 3366 C C . ASP A 1 445 ? -16.521 -16.716 -2.826 1.00 90.62 445 ASP A C 1
ATOM 3368 O O . ASP A 1 445 ? -17.390 -15.931 -2.442 1.00 90.62 445 ASP A O 1
ATOM 3372 N N . GLY A 1 446 ? -15.367 -16.284 -3.338 1.00 90.56 446 GLY A N 1
ATOM 3373 C CA . GLY A 1 446 ? -14.964 -14.902 -3.512 1.00 90.56 446 GLY A CA 1
ATOM 3374 C C . GLY A 1 446 ? -14.673 -14.162 -2.209 1.00 90.56 446 GLY A C 1
ATOM 3375 O O . GLY A 1 446 ? -14.477 -12.953 -2.271 1.00 90.56 446 GLY A O 1
ATOM 3376 N N . LEU A 1 447 ? -14.666 -14.809 -1.044 1.00 93.25 447 LEU A N 1
ATOM 3377 C CA . LEU A 1 447 ? -14.578 -14.160 0.270 1.00 93.25 447 LEU A CA 1
ATOM 3378 C C . LEU A 1 447 ? -13.447 -14.706 1.126 1.00 93.25 447 LEU A C 1
ATOM 3380 O O . LEU A 1 447 ? -12.753 -13.926 1.776 1.00 93.25 447 LEU A O 1
ATOM 3384 N N . THR A 1 448 ? -13.278 -16.024 1.166 1.00 96.44 448 THR A N 1
ATOM 3385 C CA . THR A 1 448 ? -12.394 -16.680 2.128 1.00 96.44 448 THR A CA 1
ATOM 3386 C C . THR A 1 448 ? -10.928 -16.475 1.732 1.00 96.44 448 THR A C 1
ATOM 3388 O O . THR A 1 448 ? -10.544 -16.902 0.643 1.00 96.44 448 THR A O 1
ATOM 3391 N N . PRO A 1 449 ? -10.071 -15.890 2.597 1.00 98.19 449 PRO A N 1
ATOM 3392 C CA . PRO A 1 449 ? -8.638 -15.789 2.337 1.00 98.19 449 PRO A CA 1
ATOM 3393 C C . PRO A 1 449 ? -7.987 -17.177 2.257 1.00 98.19 449 PRO A C 1
ATOM 3395 O O . PRO A 1 449 ? -8.008 -17.961 3.219 1.00 98.19 449 PRO A O 1
ATOM 3398 N N . THR A 1 450 ? -7.386 -17.478 1.108 1.00 97.81 450 THR A N 1
ATOM 3399 C CA . THR A 1 450 ? -6.664 -18.738 0.866 1.00 97.81 450 THR A CA 1
ATOM 3400 C C . THR A 1 450 ? -5.187 -18.531 0.632 1.00 97.81 450 THR A C 1
ATOM 3402 O O . THR A 1 450 ? -4.416 -19.387 1.039 1.00 97.81 450 THR A O 1
ATOM 3405 N N . ARG A 1 451 ? -4.794 -17.409 0.024 1.00 97.81 451 ARG A N 1
ATOM 3406 C CA . ARG A 1 451 ? -3.395 -17.058 -0.246 1.00 97.81 451 ARG A CA 1
ATOM 3407 C C . ARG A 1 451 ? -3.156 -15.580 -0.023 1.00 97.81 451 ARG A C 1
ATOM 3409 O O . ARG A 1 451 ? -4.092 -14.781 -0.054 1.00 97.81 451 ARG A O 1
ATOM 3416 N N . ALA A 1 452 ? -1.900 -15.202 0.149 1.00 98.44 452 ALA A N 1
ATOM 3417 C CA . ALA A 1 452 ? -1.520 -13.803 0.160 1.00 98.44 452 ALA A CA 1
ATOM 3418 C C . ALA A 1 452 ? -0.158 -13.575 -0.483 1.00 98.44 452 ALA A C 1
ATOM 3420 O O . ALA A 1 452 ? 0.748 -14.401 -0.390 1.00 98.44 452 ALA A O 1
ATOM 3421 N N . TRP A 1 453 ? -0.019 -12.415 -1.116 1.00 98.44 453 TRP A N 1
ATOM 3422 C CA . TRP A 1 453 ? 1.237 -11.946 -1.676 1.00 98.44 453 TRP A CA 1
ATOM 3423 C C . TRP A 1 453 ? 1.641 -10.644 -0.998 1.00 98.44 453 TRP A C 1
ATOM 3425 O O . TRP A 1 453 ? 0.890 -9.665 -1.023 1.00 98.44 453 TRP A O 1
ATOM 3435 N N . PHE A 1 454 ? 2.844 -10.622 -0.432 1.00 98.25 454 PHE A N 1
ATOM 3436 C CA . PHE A 1 454 ? 3.543 -9.388 -0.114 1.00 98.25 454 PHE A CA 1
ATOM 3437 C C . PHE A 1 454 ? 4.315 -8.903 -1.340 1.00 98.25 454 PHE A C 1
ATOM 3439 O O . PHE A 1 454 ? 4.984 -9.681 -2.024 1.00 98.25 454 PHE A O 1
ATOM 3446 N N . ARG A 1 455 ? 4.262 -7.597 -1.593 1.00 95.81 455 ARG A N 1
ATOM 3447 C CA . ARG A 1 455 ? 5.001 -6.931 -2.667 1.00 95.81 455 ARG A CA 1
ATOM 3448 C C . ARG A 1 455 ? 5.691 -5.672 -2.157 1.00 95.81 455 ARG A C 1
ATOM 3450 O O . ARG A 1 455 ? 5.273 -5.103 -1.159 1.00 95.81 455 ARG A O 1
ATOM 3457 N N . ASP A 1 456 ? 6.653 -5.197 -2.943 1.00 91.31 456 ASP A N 1
ATOM 3458 C CA . ASP A 1 456 ? 7.467 -4.002 -2.691 1.00 91.31 456 ASP A CA 1
ATOM 3459 C C . ASP A 1 456 ? 8.633 -4.195 -1.724 1.00 91.31 456 ASP A C 1
ATOM 3461 O O . ASP A 1 456 ? 8.529 -4.018 -0.514 1.00 91.31 456 ASP A O 1
ATOM 3465 N N . ALA A 1 457 ? 9.790 -4.494 -2.313 1.00 88.25 457 ALA A N 1
ATOM 3466 C CA . ALA A 1 457 ? 11.028 -4.704 -1.579 1.00 88.25 457 ALA A CA 1
ATOM 3467 C C . ALA A 1 457 ? 11.695 -3.402 -1.098 1.00 88.25 457 ALA A C 1
ATOM 3469 O O . ALA A 1 457 ? 12.597 -3.453 -0.263 1.00 88.25 457 ALA A O 1
ATOM 3470 N N . GLN A 1 458 ? 11.260 -2.226 -1.579 1.00 85.75 458 GLN A N 1
ATOM 3471 C CA . GLN A 1 458 ? 11.879 -0.936 -1.230 1.00 85.75 458 GLN A CA 1
ATOM 3472 C C . GLN A 1 458 ? 11.823 -0.655 0.277 1.00 85.75 458 GLN A C 1
ATOM 3474 O O . GLN A 1 458 ? 12.760 -0.079 0.840 1.00 85.75 458 GLN A O 1
ATOM 3479 N N . GLY A 1 459 ? 10.719 -1.054 0.914 1.00 82.94 459 GLY A N 1
ATOM 3480 C CA . GLY A 1 459 ? 10.484 -0.886 2.346 1.00 82.94 459 GLY A CA 1
ATOM 3481 C C . GLY A 1 459 ? 10.979 -2.045 3.210 1.00 82.94 459 GLY A C 1
ATOM 3482 O O . GLY A 1 459 ? 10.759 -2.004 4.417 1.00 82.94 459 GLY A O 1
ATOM 3483 N N . THR A 1 460 ? 11.598 -3.078 2.629 1.00 90.56 460 THR A N 1
ATOM 3484 C CA . THR A 1 460 ? 12.094 -4.222 3.399 1.00 90.56 460 THR A CA 1
ATOM 3485 C C . THR A 1 460 ? 13.380 -3.858 4.130 1.00 90.56 460 THR A C 1
ATOM 3487 O O . THR A 1 460 ? 14.323 -3.328 3.538 1.00 90.56 460 THR A O 1
ATOM 3490 N N . ALA A 1 461 ? 13.415 -4.180 5.419 1.00 91.62 461 ALA A N 1
ATOM 3491 C CA . ALA A 1 461 ? 14.589 -4.064 6.272 1.00 91.62 461 ALA A CA 1
ATOM 3492 C C . ALA A 1 461 ? 14.890 -5.403 6.957 1.00 91.62 461 ALA A C 1
ATOM 3494 O O . ALA A 1 461 ? 14.097 -6.344 6.882 1.00 91.62 461 ALA A O 1
ATOM 3495 N N . TYR A 1 462 ? 16.037 -5.491 7.625 1.00 92.94 462 TYR A N 1
ATOM 3496 C CA . TYR A 1 462 ? 16.552 -6.756 8.150 1.00 92.94 462 TYR A CA 1
ATOM 3497 C C . TYR A 1 462 ? 16.936 -6.626 9.623 1.00 92.94 462 TYR A C 1
ATOM 3499 O O . TYR A 1 462 ? 17.492 -5.610 10.022 1.00 92.94 462 TYR A O 1
ATOM 3507 N N . THR A 1 463 ? 16.659 -7.628 10.452 1.00 93.69 463 THR A N 1
ATOM 3508 C CA . THR A 1 463 ? 17.102 -7.631 11.856 1.00 93.69 463 THR A CA 1
ATOM 3509 C C . THR A 1 463 ? 18.489 -8.263 11.995 1.00 93.69 463 THR A C 1
ATOM 3511 O O . THR A 1 463 ? 19.020 -8.873 11.065 1.00 93.69 463 THR A O 1
ATOM 3514 N N . ASP A 1 464 ? 19.064 -8.205 13.198 1.00 90.50 464 ASP A N 1
ATOM 3515 C CA . ASP A 1 464 ? 20.306 -8.927 13.514 1.00 90.50 464 ASP A CA 1
ATOM 3516 C C . ASP A 1 464 ? 20.189 -10.446 13.274 1.00 90.50 464 ASP A C 1
ATOM 3518 O O . ASP A 1 464 ? 21.200 -11.113 13.066 1.00 90.50 464 ASP A O 1
ATOM 3522 N N . LEU A 1 465 ? 18.973 -11.013 13.303 1.00 91.69 465 LEU A N 1
ATOM 3523 C CA . LEU A 1 465 ? 18.751 -12.424 12.980 1.00 91.69 465 LEU A CA 1
ATOM 3524 C C . LEU A 1 465 ? 19.084 -12.714 11.513 1.00 91.69 465 LEU A C 1
ATOM 3526 O O . LEU A 1 465 ? 19.788 -13.685 11.239 1.00 91.69 465 LEU A O 1
ATOM 3530 N N . ALA A 1 466 ? 18.630 -11.859 10.594 1.00 92.06 466 ALA A N 1
ATOM 3531 C CA . ALA A 1 466 ? 18.933 -11.999 9.174 1.00 92.06 466 ALA A CA 1
ATOM 3532 C C . ALA A 1 466 ? 20.443 -11.915 8.935 1.00 92.06 466 ALA A C 1
ATOM 3534 O O . ALA A 1 466 ? 20.996 -12.739 8.210 1.00 92.06 466 ALA A O 1
ATOM 3535 N N . LEU A 1 467 ? 21.126 -10.978 9.605 1.00 91.50 467 LEU A N 1
ATOM 3536 C CA . LEU A 1 467 ? 22.580 -10.854 9.515 1.00 91.50 467 LEU A CA 1
ATOM 3537 C C . LEU A 1 467 ? 23.290 -12.121 10.013 1.00 91.50 467 LEU A C 1
ATOM 3539 O O . LEU A 1 467 ? 24.156 -12.639 9.316 1.00 91.50 467 LEU A O 1
ATOM 3543 N N . ARG A 1 468 ? 22.896 -12.667 11.173 1.00 91.25 468 ARG A N 1
ATOM 3544 C CA . ARG A 1 468 ? 23.479 -13.915 11.700 1.00 91.25 468 ARG A CA 1
ATOM 3545 C C . ARG A 1 468 ? 23.235 -15.120 10.793 1.00 91.25 468 ARG A C 1
ATOM 3547 O O . ARG A 1 468 ? 24.083 -16.000 10.728 1.00 91.25 468 ARG A O 1
ATOM 3554 N N . ARG A 1 469 ? 22.076 -15.192 10.133 1.00 90.00 469 ARG A N 1
ATOM 3555 C CA . ARG A 1 469 ? 21.712 -16.329 9.274 1.00 90.00 469 ARG A CA 1
ATOM 3556 C C . ARG A 1 469 ? 22.315 -16.232 7.875 1.00 90.00 469 ARG A C 1
ATOM 3558 O O . ARG A 1 469 ? 22.748 -17.246 7.336 1.00 90.00 469 ARG A O 1
ATOM 3565 N N . HIS A 1 470 ? 22.322 -15.044 7.279 1.00 89.50 470 HIS A N 1
ATOM 3566 C CA . HIS A 1 470 ? 22.578 -14.862 5.847 1.00 89.50 470 HIS A CA 1
ATOM 3567 C C . HIS A 1 470 ? 23.781 -13.961 5.540 1.00 89.50 470 HIS A C 1
ATOM 3569 O O . HIS A 1 470 ? 24.219 -13.933 4.395 1.00 89.50 470 HIS A O 1
ATOM 3575 N N . GLY A 1 471 ? 24.343 -13.253 6.526 1.00 88.31 471 GLY A N 1
ATOM 3576 C CA . GLY A 1 471 ? 25.354 -12.209 6.311 1.00 88.31 471 GLY A CA 1
ATOM 3577 C C . GLY A 1 471 ? 26.609 -12.664 5.567 1.00 88.31 471 GLY A C 1
ATOM 3578 O O . GLY A 1 471 ? 27.098 -11.936 4.713 1.00 88.31 471 GLY A O 1
ATOM 3579 N N . GLU A 1 472 ? 27.094 -13.883 5.820 1.00 87.38 472 GLU A N 1
ATOM 3580 C CA . GLU A 1 472 ? 28.268 -14.432 5.117 1.00 87.38 472 GLU A CA 1
ATOM 3581 C C . GLU A 1 472 ? 27.993 -14.741 3.636 1.00 87.38 472 GLU A C 1
ATOM 3583 O O . GLU A 1 472 ? 28.898 -14.679 2.808 1.00 87.38 472 GLU A O 1
ATOM 3588 N N . ARG A 1 473 ? 26.743 -15.075 3.294 1.00 87.81 473 ARG A N 1
ATOM 3589 C CA . ARG A 1 473 ? 26.330 -15.522 1.951 1.00 87.81 473 ARG A CA 1
ATOM 3590 C C . ARG A 1 473 ? 25.703 -14.408 1.119 1.00 87.81 473 ARG A C 1
ATOM 3592 O O . ARG A 1 473 ? 25.627 -14.524 -0.101 1.00 87.81 473 ARG A O 1
ATOM 3599 N N . VAL A 1 474 ? 25.253 -13.334 1.765 1.00 86.94 474 VAL A N 1
ATOM 3600 C CA . VAL A 1 474 ? 24.525 -12.236 1.130 1.00 86.94 474 VAL A CA 1
ATOM 3601 C C . VAL A 1 474 ? 25.227 -10.901 1.421 1.00 86.94 474 VAL A C 1
ATOM 3603 O O . VAL A 1 474 ? 24.875 -10.213 2.384 1.00 86.94 474 VAL A O 1
ATOM 3606 N N . PRO A 1 475 ? 26.204 -10.501 0.583 1.00 84.94 475 PRO A N 1
ATOM 3607 C CA . PRO A 1 475 ? 26.936 -9.249 0.755 1.00 84.94 475 PRO A CA 1
ATOM 3608 C C . PRO A 1 475 ? 26.026 -8.013 0.736 1.00 84.94 475 PRO A C 1
ATOM 3610 O O . PRO A 1 475 ? 25.063 -7.944 -0.037 1.00 84.94 475 PRO A O 1
ATOM 3613 N N . GLY A 1 476 ? 26.355 -7.012 1.558 1.00 85.06 476 GLY A N 1
ATOM 3614 C CA . GLY A 1 476 ? 25.629 -5.743 1.647 1.00 85.06 476 GLY A CA 1
ATOM 3615 C C . GLY A 1 476 ? 24.430 -5.768 2.599 1.00 85.06 476 GLY A C 1
ATOM 3616 O O . GLY A 1 476 ? 23.816 -4.721 2.827 1.00 85.06 476 GLY A O 1
ATOM 3617 N N . LEU A 1 477 ? 24.099 -6.930 3.177 1.00 86.94 477 LEU A N 1
ATOM 3618 C CA . LEU A 1 477 ? 23.014 -7.083 4.146 1.00 86.94 477 LEU A CA 1
ATOM 3619 C C . LEU A 1 4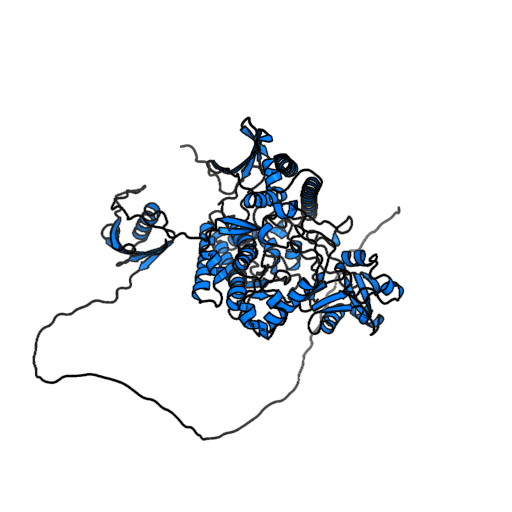77 ? 23.226 -6.211 5.388 1.00 86.94 477 LEU A C 1
ATOM 3621 O O . LEU A 1 477 ? 22.278 -5.613 5.890 1.00 86.94 477 LEU A O 1
ATOM 3625 N N . GLU A 1 478 ? 24.470 -6.072 5.846 1.00 87.06 478 GLU A N 1
ATOM 3626 C CA . GLU A 1 478 ? 24.855 -5.281 7.015 1.00 87.06 478 GLU A CA 1
ATOM 3627 C C . GLU A 1 478 ? 24.434 -3.808 6.913 1.00 87.06 478 GLU A C 1
ATOM 3629 O O . GLU A 1 478 ? 24.079 -3.193 7.918 1.00 87.06 478 GLU A O 1
ATOM 3634 N N . ARG A 1 479 ? 24.395 -3.256 5.693 1.00 85.31 479 ARG A N 1
ATOM 3635 C CA . ARG A 1 479 ? 23.974 -1.871 5.422 1.00 85.31 479 ARG A CA 1
ATOM 3636 C C . ARG A 1 479 ? 22.457 -1.689 5.451 1.00 85.31 479 ARG A C 1
ATOM 3638 O O . ARG A 1 479 ? 21.985 -0.557 5.520 1.00 85.31 479 ARG A O 1
ATOM 3645 N N . ALA A 1 480 ? 21.704 -2.783 5.368 1.00 84.69 480 ALA A N 1
ATOM 3646 C CA . ALA A 1 480 ? 20.247 -2.797 5.380 1.00 84.69 480 ALA A CA 1
ATOM 3647 C C . ALA A 1 480 ? 19.670 -3.289 6.724 1.00 84.69 480 ALA A C 1
ATOM 3649 O O . ALA A 1 480 ? 18.449 -3.403 6.869 1.00 84.69 480 ALA A O 1
ATOM 3650 N N . VAL A 1 481 ? 20.531 -3.563 7.714 1.00 87.56 481 VAL A N 1
ATOM 3651 C CA . VAL A 1 481 ? 20.097 -3.931 9.063 1.00 87.56 481 VAL A CA 1
ATOM 3652 C C . VAL A 1 481 ? 19.441 -2.739 9.748 1.00 87.56 481 VAL A C 1
ATOM 3654 O O . VAL A 1 481 ? 20.001 -1.646 9.827 1.00 87.56 481 VAL A O 1
ATOM 3657 N N . PHE A 1 482 ? 18.263 -2.978 10.308 1.00 86.31 482 PHE A N 1
ATOM 3658 C CA . PHE A 1 482 ? 17.505 -2.025 11.088 1.00 86.31 482 PHE A CA 1
ATOM 3659 C C . PHE A 1 482 ? 17.361 -2.530 12.518 1.00 86.31 482 PHE A C 1
ATOM 3661 O O . PHE A 1 482 ? 16.878 -3.635 12.772 1.00 86.31 482 PHE A O 1
ATOM 3668 N N . ARG A 1 483 ? 17.856 -1.728 13.460 1.00 84.06 483 ARG A N 1
ATOM 3669 C CA . ARG A 1 483 ? 18.093 -2.171 14.834 1.00 84.06 483 ARG A CA 1
ATOM 3670 C C . ARG A 1 483 ? 16.888 -1.926 15.741 1.00 84.06 483 ARG A C 1
ATOM 3672 O O . ARG A 1 483 ? 16.156 -0.944 15.610 1.00 84.06 483 ARG A O 1
ATOM 3679 N N . SER A 1 484 ? 16.727 -2.829 16.700 1.00 81.81 484 SER A N 1
ATOM 3680 C CA . SER A 1 484 ? 15.769 -2.720 17.803 1.00 81.81 484 SER A CA 1
ATOM 3681 C C . SER A 1 484 ? 16.132 -1.556 18.748 1.00 81.81 484 SER A C 1
ATOM 3683 O O . SER A 1 484 ? 17.317 -1.223 18.849 1.00 81.81 484 SER A O 1
ATOM 3685 N N . PRO A 1 485 ? 15.167 -0.909 19.441 1.00 80.44 485 PRO A N 1
ATOM 3686 C CA . PRO A 1 485 ? 13.712 -1.137 19.419 1.00 80.44 485 PRO A CA 1
ATOM 3687 C C . PRO A 1 485 ? 12.976 -0.429 18.270 1.00 80.44 485 PRO A C 1
ATOM 3689 O O . PRO A 1 485 ? 11.750 -0.485 18.171 1.00 80.44 485 PRO A O 1
ATOM 3692 N N . LEU A 1 486 ? 13.702 0.317 17.433 1.00 84.56 486 LEU A N 1
ATOM 3693 C CA . LEU A 1 486 ? 13.100 1.117 16.372 1.00 84.56 486 LEU A CA 1
ATOM 3694 C C . LEU A 1 486 ? 12.513 0.239 15.254 1.00 84.56 486 LEU A C 1
ATOM 3696 O O . LEU A 1 486 ? 11.439 0.540 14.728 1.00 84.56 486 LEU A O 1
ATOM 3700 N N . ALA A 1 487 ? 13.181 -0.875 14.959 1.00 87.00 487 ALA A N 1
ATOM 3701 C CA . ALA A 1 487 ? 12.716 -1.905 14.041 1.00 87.00 487 ALA A CA 1
ATOM 3702 C C . ALA A 1 487 ? 11.278 -2.355 14.319 1.00 87.00 487 ALA A C 1
ATOM 3704 O O . ALA A 1 487 ? 10.420 -2.266 13.438 1.00 87.00 487 ALA A O 1
ATOM 3705 N N . GLU A 1 488 ? 10.996 -2.783 15.550 1.00 90.25 488 GLU A N 1
ATOM 3706 C CA . GLU A 1 488 ? 9.688 -3.318 15.925 1.00 90.25 488 GLU A CA 1
ATOM 3707 C C . GLU A 1 488 ? 8.599 -2.241 15.860 1.00 90.25 488 GLU A C 1
ATOM 3709 O O . GLU A 1 488 ? 7.485 -2.523 15.425 1.00 90.25 488 GLU A O 1
ATOM 3714 N N . ARG A 1 489 ? 8.929 -0.992 16.217 1.00 91.44 489 ARG A N 1
ATOM 3715 C CA . ARG A 1 489 ? 8.003 0.154 16.179 1.00 91.44 489 ARG A CA 1
ATOM 3716 C C . ARG A 1 489 ? 7.526 0.468 14.760 1.00 91.44 489 ARG A C 1
ATOM 3718 O O . ARG A 1 489 ? 6.323 0.540 14.512 1.00 91.44 489 ARG A O 1
ATOM 3725 N N . VAL A 1 490 ? 8.460 0.637 13.824 1.00 89.62 490 VAL A N 1
ATOM 3726 C CA . VAL A 1 490 ? 8.151 0.962 12.419 1.00 89.62 490 VAL A CA 1
ATOM 3727 C C . VAL A 1 490 ? 7.459 -0.212 11.727 1.00 89.62 490 VAL A C 1
ATOM 3729 O O . VAL A 1 490 ? 6.475 -0.022 11.008 1.00 89.62 490 VAL A O 1
ATOM 3732 N N . TRP A 1 491 ? 7.926 -1.437 11.982 1.00 93.94 491 TRP A N 1
ATOM 3733 C CA . TRP A 1 491 ? 7.295 -2.641 11.451 1.00 93.94 491 TRP A CA 1
ATOM 3734 C C . TRP A 1 491 ? 5.850 -2.781 11.956 1.00 93.94 491 TRP A C 1
ATOM 3736 O O . TRP A 1 491 ? 4.932 -2.915 11.142 1.00 93.94 491 TRP A O 1
ATOM 3746 N N . ALA A 1 492 ? 5.612 -2.633 13.265 1.00 95.31 492 ALA A N 1
ATOM 3747 C CA . ALA A 1 492 ? 4.279 -2.720 13.862 1.00 95.31 492 ALA A CA 1
ATOM 3748 C C . ALA A 1 492 ? 3.314 -1.660 13.314 1.00 95.31 492 ALA A C 1
ATOM 3750 O O . ALA A 1 492 ? 2.134 -1.956 13.118 1.00 95.31 492 ALA A O 1
ATOM 3751 N N . TYR A 1 493 ? 3.792 -0.449 13.007 1.00 94.44 493 TYR A N 1
ATOM 3752 C CA . TYR A 1 493 ? 2.970 0.537 12.309 1.00 94.44 493 TYR A CA 1
ATOM 3753 C C . TYR A 1 493 ? 2.465 0.001 10.965 1.00 94.44 493 TYR A C 1
ATOM 3755 O O . TYR A 1 493 ? 1.261 0.032 10.704 1.00 94.44 493 TYR A O 1
ATOM 3763 N N . SER A 1 494 ? 3.373 -0.492 10.118 1.00 93.62 494 SER A N 1
ATOM 3764 C CA . SER A 1 494 ? 3.022 -0.940 8.767 1.00 93.62 494 SER A CA 1
ATOM 3765 C C . SER A 1 494 ? 2.081 -2.149 8.783 1.00 93.62 494 SER A C 1
ATOM 3767 O O . SER A 1 494 ? 1.066 -2.140 8.092 1.00 93.62 494 SER A O 1
ATOM 3769 N N . VAL A 1 495 ? 2.360 -3.147 9.623 1.00 96.31 495 VAL A N 1
ATOM 3770 C CA . VAL A 1 495 ? 1.622 -4.416 9.640 1.00 96.31 495 VAL A CA 1
ATOM 3771 C C . VAL A 1 495 ? 0.366 -4.317 10.500 1.00 96.31 495 VAL A C 1
ATOM 3773 O O . VAL A 1 495 ? -0.738 -4.615 10.045 1.00 96.31 495 VAL A O 1
ATOM 3776 N N . VAL A 1 496 ? 0.511 -3.877 11.750 1.00 97.25 496 VAL A N 1
ATOM 3777 C CA . VAL A 1 496 ? -0.559 -3.955 12.750 1.00 97.25 496 VAL A CA 1
ATOM 3778 C C . VAL A 1 496 ? -1.440 -2.717 12.709 1.00 97.25 496 VAL A C 1
ATOM 3780 O O . VAL A 1 496 ? -2.647 -2.848 12.542 1.00 97.25 496 VAL A O 1
ATOM 3783 N N . ILE A 1 497 ? -0.873 -1.512 12.802 1.00 95.06 497 ILE A N 1
ATOM 3784 C CA . ILE A 1 497 ? -1.681 -0.282 12.880 1.00 95.06 497 ILE A CA 1
ATOM 3785 C C . ILE A 1 497 ? -2.325 0.051 11.528 1.00 95.06 497 ILE A C 1
ATOM 3787 O O . ILE A 1 497 ? -3.497 0.428 11.471 1.00 95.06 497 ILE A O 1
ATOM 3791 N N . ASN A 1 498 ? -1.569 -0.062 10.434 1.00 93.94 498 ASN A N 1
ATOM 3792 C CA . ASN A 1 498 ? -2.070 0.235 9.095 1.00 93.94 498 ASN A CA 1
ATOM 3793 C C . ASN A 1 498 ? -2.864 -0.942 8.508 1.00 93.94 498 ASN A C 1
ATOM 3795 O O . ASN A 1 498 ? -3.912 -0.708 7.919 1.00 93.94 498 ASN A O 1
ATOM 3799 N N . GLY A 1 499 ? -2.414 -2.187 8.687 1.00 95.75 499 GLY A N 1
ATOM 3800 C CA . GLY A 1 499 ? -3.085 -3.382 8.165 1.00 95.75 499 GLY A CA 1
ATOM 3801 C C . GLY A 1 499 ? -4.164 -3.943 9.095 1.00 95.75 499 GLY A C 1
ATOM 3802 O O . GLY A 1 499 ? -5.364 -3.761 8.866 1.00 95.75 499 GLY A O 1
ATOM 3803 N N . VAL A 1 500 ? -3.745 -4.646 10.149 1.00 97.62 500 VAL A N 1
ATOM 3804 C CA . VAL A 1 500 ? -4.644 -5.459 10.993 1.00 97.62 500 VAL A CA 1
ATOM 3805 C C . VAL A 1 500 ? -5.702 -4.614 11.710 1.00 97.62 500 VAL A C 1
ATOM 3807 O O . VAL A 1 500 ? -6.880 -4.950 11.685 1.00 97.62 500 VAL A O 1
ATOM 3810 N N . PHE A 1 501 ? -5.339 -3.478 12.297 1.00 96.06 501 PHE A N 1
ATOM 3811 C CA . PHE A 1 501 ? -6.283 -2.608 13.004 1.00 96.06 501 PHE A CA 1
ATOM 3812 C C . PHE A 1 501 ? -7.311 -1.972 12.073 1.00 96.06 501 PHE A C 1
ATOM 3814 O O . PHE A 1 501 ? -8.469 -1.830 12.453 1.00 96.06 501 PHE A O 1
ATOM 3821 N N . ASN A 1 502 ? -6.943 -1.637 10.835 1.00 94.19 502 ASN A N 1
ATOM 3822 C CA . ASN A 1 502 ? -7.933 -1.196 9.852 1.00 94.19 502 ASN A CA 1
ATOM 3823 C C . ASN A 1 502 ? -8.844 -2.343 9.396 1.00 94.19 502 ASN A C 1
ATOM 3825 O O . ASN A 1 502 ? -9.996 -2.088 9.051 1.00 94.19 502 ASN A O 1
ATOM 3829 N N . THR A 1 503 ? -8.368 -3.588 9.435 1.00 96.81 503 THR A N 1
ATOM 3830 C CA . THR A 1 503 ? -9.195 -4.781 9.199 1.00 96.81 503 THR A CA 1
ATOM 3831 C C . THR A 1 503 ? -10.222 -4.950 10.320 1.00 96.81 503 THR A C 1
ATOM 3833 O O . THR A 1 503 ? -11.416 -5.018 10.042 1.00 96.81 503 THR A O 1
ATOM 3836 N N . VAL A 1 504 ? -9.778 -4.896 11.582 1.00 96.06 504 VAL A N 1
ATOM 3837 C CA . VAL A 1 504 ? -10.644 -4.929 12.777 1.00 96.06 504 VAL A CA 1
ATOM 3838 C C . VAL A 1 504 ? -11.692 -3.814 12.730 1.00 96.06 504 VAL A C 1
ATOM 3840 O O . VAL A 1 504 ? -12.882 -4.080 12.872 1.00 96.06 504 VAL A O 1
ATOM 3843 N N . ALA A 1 505 ? -11.269 -2.579 12.444 1.00 92.62 505 ALA A N 1
ATOM 3844 C CA . ALA A 1 505 ? -12.162 -1.427 12.328 1.00 92.62 505 ALA A CA 1
ATOM 3845 C C . ALA A 1 505 ? -13.199 -1.576 11.205 1.00 92.62 505 ALA A C 1
ATOM 3847 O O . ALA A 1 505 ? -14.306 -1.058 11.313 1.00 92.62 505 ALA A O 1
ATOM 3848 N N . SER A 1 506 ? -12.833 -2.260 10.116 1.00 93.56 506 SER A N 1
ATOM 3849 C CA . SER A 1 506 ? -13.747 -2.530 9.006 1.00 93.56 506 SER A CA 1
ATOM 3850 C C . SER A 1 506 ? -14.795 -3.551 9.424 1.00 93.56 506 SER A C 1
ATOM 3852 O O . SER A 1 506 ? -15.980 -3.267 9.313 1.00 93.56 506 SER A O 1
ATOM 3854 N N . LEU A 1 507 ? -14.370 -4.706 9.949 1.00 94.38 507 LEU A N 1
ATOM 3855 C CA . LEU A 1 507 ? -15.265 -5.791 10.358 1.00 94.38 507 LEU A CA 1
ATOM 3856 C C . LEU A 1 507 ? -16.256 -5.348 11.435 1.00 94.38 507 LEU A C 1
ATOM 3858 O O . LEU A 1 507 ? -17.435 -5.675 11.345 1.00 94.38 507 LEU A O 1
ATOM 3862 N N . ALA A 1 508 ? -15.813 -4.541 12.398 1.00 89.94 508 ALA A N 1
ATOM 3863 C CA . ALA A 1 508 ? -16.664 -4.023 13.466 1.00 89.94 508 ALA A CA 1
ATOM 3864 C C . ALA A 1 508 ? -17.762 -3.047 13.012 1.00 89.94 508 ALA A C 1
ATOM 3866 O O . ALA A 1 508 ? -18.553 -2.590 13.831 1.00 89.94 508 ALA A O 1
ATOM 3867 N N . MET A 1 509 ? -17.844 -2.728 11.715 1.00 90.31 509 MET A N 1
ATOM 3868 C CA . MET A 1 509 ? -19.026 -2.074 11.152 1.00 90.31 509 MET A CA 1
ATOM 3869 C C . MET A 1 509 ? -20.226 -3.030 11.041 1.00 90.31 509 MET A C 1
ATOM 3871 O O . MET A 1 509 ? -21.347 -2.564 10.834 1.00 90.31 509 MET A O 1
ATOM 3875 N N . ILE A 1 510 ? -20.023 -4.347 11.170 1.00 89.81 510 ILE A N 1
ATOM 3876 C CA . ILE A 1 510 ? -21.113 -5.320 11.288 1.00 89.81 510 ILE A CA 1
ATOM 3877 C C . ILE A 1 510 ? -21.820 -5.102 12.632 1.00 89.81 510 ILE A C 1
ATOM 3879 O O . ILE A 1 510 ? -21.170 -5.193 13.677 1.00 89.81 510 ILE A O 1
ATOM 3883 N N . PRO A 1 511 ? -23.141 -4.844 12.638 1.00 86.19 511 PRO A N 1
ATOM 3884 C CA . PRO A 1 511 ? -23.882 -4.646 13.877 1.00 86.19 511 PRO A CA 1
ATOM 3885 C C . PRO A 1 511 ? -23.719 -5.832 14.836 1.00 86.19 511 PRO A C 1
ATOM 3887 O O . PRO A 1 511 ? -23.924 -6.982 14.452 1.00 86.19 511 PRO A O 1
ATOM 3890 N N . GLY A 1 512 ? -23.358 -5.540 16.087 1.00 82.06 512 GLY A N 1
ATOM 3891 C CA . GLY A 1 512 ? -23.179 -6.538 17.146 1.00 82.06 512 GLY A CA 1
ATOM 3892 C C . GLY A 1 512 ? -21.800 -7.206 17.208 1.00 82.06 512 GLY A C 1
ATOM 3893 O O . GLY A 1 512 ? -21.567 -7.961 18.147 1.00 82.06 512 GLY A O 1
ATOM 3894 N N . LEU A 1 513 ? -20.880 -6.935 16.272 1.00 84.31 513 LEU A N 1
ATOM 3895 C CA . LEU A 1 513 ? -19.504 -7.432 16.365 1.00 84.31 513 LEU A CA 1
ATOM 3896 C C . LEU A 1 513 ? -18.638 -6.488 17.213 1.00 84.31 513 LEU A C 1
ATOM 3898 O O . LEU A 1 513 ? -18.428 -5.328 16.855 1.00 84.31 513 LEU A O 1
ATOM 3902 N N . ASP A 1 514 ? -18.103 -7.000 18.321 1.00 80.38 514 ASP A N 1
ATOM 3903 C CA . ASP A 1 514 ? -17.206 -6.249 19.201 1.00 80.38 514 ASP A CA 1
ATOM 3904 C C . ASP A 1 514 ? -15.752 -6.276 18.688 1.00 80.38 514 ASP A C 1
ATOM 3906 O O . ASP A 1 514 ? -15.178 -7.333 18.417 1.00 80.38 514 ASP A O 1
ATOM 3910 N N . GLN A 1 515 ? -15.118 -5.101 18.606 1.00 85.69 515 GLN A N 1
ATOM 3911 C CA . GLN A 1 515 ? -13.685 -4.993 18.314 1.00 85.69 515 GLN A CA 1
ATOM 3912 C C . GLN A 1 515 ? -12.828 -5.655 19.390 1.00 85.69 515 GLN A C 1
ATOM 3914 O O . GLN A 1 515 ? -11.766 -6.182 19.060 1.00 85.69 515 GLN A O 1
ATOM 3919 N N . GLY A 1 516 ? -13.269 -5.640 20.652 1.00 86.06 516 GLY A N 1
ATOM 3920 C CA . GLY A 1 516 ? -12.582 -6.302 21.758 1.00 86.06 516 GLY A CA 1
ATOM 3921 C C . GLY A 1 516 ? -12.335 -7.780 21.465 1.00 86.06 516 GLY A C 1
ATOM 3922 O O . GLY A 1 516 ? -11.205 -8.246 21.596 1.00 86.06 516 GLY A O 1
ATOM 3923 N N . LEU A 1 517 ? -13.348 -8.482 20.950 1.00 85.50 517 LEU A N 1
ATOM 3924 C CA . LEU A 1 517 ? -13.247 -9.892 20.573 1.00 85.50 517 LEU A CA 1
ATOM 3925 C C . LEU A 1 517 ? -12.223 -10.128 19.450 1.00 85.50 517 LEU A C 1
ATOM 3927 O O . LEU A 1 517 ? -11.362 -11.000 19.562 1.00 85.50 517 LEU A O 1
ATOM 3931 N N . LEU A 1 518 ? -12.245 -9.307 18.395 1.00 89.44 518 LEU A N 1
ATOM 3932 C CA . LEU A 1 518 ? -11.266 -9.406 17.304 1.00 89.44 518 LEU A CA 1
ATOM 3933 C C . LEU A 1 518 ? -9.834 -9.110 17.785 1.00 89.44 518 LEU A C 1
ATOM 3935 O O . LEU A 1 518 ? -8.873 -9.739 17.339 1.00 89.44 518 LEU A O 1
ATOM 3939 N N . LEU A 1 519 ? -9.664 -8.172 18.719 1.00 92.38 519 LEU A N 1
ATOM 3940 C CA . LEU A 1 519 ? -8.365 -7.902 19.336 1.00 92.38 519 LEU A CA 1
ATOM 3941 C C . LEU A 1 519 ? -7.884 -9.078 20.197 1.00 92.38 519 LEU A C 1
ATOM 3943 O O . LEU A 1 519 ? -6.685 -9.360 20.201 1.00 92.38 519 LEU A O 1
ATOM 3947 N N . GLU A 1 520 ? -8.787 -9.796 20.867 1.00 87.50 520 GLU A N 1
ATOM 3948 C CA . GLU A 1 520 ? -8.445 -11.038 21.570 1.00 87.50 520 GLU A CA 1
ATOM 3949 C C . GLU A 1 520 ? -8.064 -12.163 20.597 1.00 87.50 520 GLU A C 1
ATOM 3951 O O . GLU A 1 520 ? -7.093 -12.868 20.856 1.00 87.50 520 GLU A O 1
ATOM 3956 N N . HIS A 1 521 ? -8.707 -12.284 19.429 1.00 88.75 521 HIS A N 1
ATOM 3957 C CA . HIS A 1 521 ? -8.280 -13.237 18.389 1.00 88.75 521 HIS A CA 1
ATOM 3958 C C . HIS A 1 521 ? -6.860 -12.928 17.887 1.00 88.75 521 HIS A C 1
ATOM 3960 O O . HIS A 1 521 ? -6.021 -13.823 17.754 1.00 88.75 521 HIS A O 1
ATOM 3966 N N . LEU A 1 522 ? -6.551 -11.646 17.658 1.00 96.19 522 LEU A N 1
ATOM 3967 C CA . LEU A 1 522 ? -5.201 -11.204 17.304 1.00 96.19 522 LEU A CA 1
ATOM 3968 C C . LEU A 1 522 ? -4.193 -11.525 18.418 1.00 96.19 522 LEU A C 1
ATOM 3970 O O . LEU A 1 522 ? -3.101 -12.029 18.144 1.00 96.19 522 LEU A O 1
ATOM 3974 N N . ARG A 1 523 ? -4.553 -11.259 19.678 1.00 95.00 523 ARG A N 1
ATOM 3975 C CA . ARG A 1 523 ? -3.705 -11.558 20.836 1.00 95.00 523 ARG A CA 1
ATOM 3976 C C . ARG A 1 523 ? -3.473 -13.062 20.996 1.00 95.00 523 ARG A C 1
ATOM 3978 O O . ARG A 1 523 ? -2.334 -13.464 21.219 1.00 95.00 523 ARG A O 1
ATOM 3985 N N . ALA A 1 524 ? -4.502 -13.889 20.830 1.00 91.19 524 ALA A N 1
ATOM 3986 C CA . ALA A 1 524 ? -4.398 -15.345 20.863 1.00 91.19 524 ALA A CA 1
ATOM 3987 C C . ALA A 1 524 ? -3.474 -15.872 19.753 1.00 91.19 524 ALA A C 1
ATOM 3989 O O . ALA A 1 524 ? -2.616 -16.711 20.020 1.00 91.19 524 ALA A O 1
ATOM 3990 N N . CYS A 1 525 ? -3.571 -15.319 18.538 1.00 94.62 525 CYS A N 1
ATOM 3991 C CA . CYS A 1 525 ? -2.646 -15.623 17.445 1.00 94.62 525 CYS A CA 1
ATOM 3992 C C . CYS A 1 525 ? -1.191 -15.287 17.823 1.00 94.62 525 CYS A C 1
ATOM 3994 O O . CYS A 1 525 ? -0.307 -16.133 17.697 1.00 94.62 525 CYS A O 1
ATOM 3996 N N . LEU A 1 526 ? -0.940 -14.092 18.371 1.00 96.75 526 LEU A N 1
ATOM 3997 C CA . LEU A 1 526 ? 0.389 -13.685 18.847 1.00 96.75 526 LEU A CA 1
ATOM 3998 C C . LEU A 1 526 ? 0.932 -14.597 19.955 1.00 96.75 526 LEU A C 1
ATOM 4000 O O . LEU A 1 526 ? 2.105 -14.960 19.919 1.00 96.75 526 LEU A O 1
ATOM 4004 N N . LEU A 1 527 ? 0.099 -14.989 20.922 1.00 94.88 527 LEU A N 1
ATOM 4005 C CA . LEU A 1 527 ? 0.479 -15.924 21.985 1.00 94.88 527 LEU A CA 1
ATOM 4006 C C . LEU A 1 527 ? 0.799 -17.315 21.423 1.00 94.88 527 LEU A C 1
ATOM 4008 O O . LEU A 1 527 ? 1.803 -17.910 21.809 1.00 94.88 527 LEU A O 1
ATOM 4012 N N . GLY A 1 528 ? 0.003 -17.801 20.468 1.00 93.06 528 GLY A N 1
ATOM 4013 C CA . GLY A 1 528 ? 0.254 -19.060 19.768 1.00 93.06 528 GLY A CA 1
ATOM 4014 C C . GLY A 1 528 ? 1.562 -19.045 18.974 1.00 93.06 528 GLY A C 1
ATOM 4015 O O . GLY A 1 528 ? 2.302 -20.024 18.993 1.00 93.06 528 GLY A O 1
ATOM 4016 N N . LEU A 1 529 ? 1.896 -17.925 18.327 1.00 93.50 529 LEU A N 1
ATOM 4017 C CA . LEU A 1 529 ? 3.195 -17.732 17.671 1.00 93.50 529 LEU A CA 1
ATOM 4018 C C . LEU A 1 529 ? 4.332 -17.654 18.695 1.00 93.50 529 LEU A C 1
ATOM 4020 O O . LEU A 1 529 ? 5.380 -18.262 18.501 1.00 93.50 529 LEU A O 1
ATOM 4024 N N . ARG A 1 530 ? 4.124 -16.964 19.822 1.00 95.12 530 ARG A N 1
ATOM 4025 C CA . ARG A 1 530 ? 5.122 -16.857 20.893 1.00 95.12 530 ARG A CA 1
ATOM 4026 C C . ARG A 1 530 ? 5.448 -18.201 21.543 1.00 95.12 530 ARG A C 1
ATOM 4028 O O . ARG A 1 530 ? 6.596 -18.407 21.940 1.00 95.12 530 ARG A O 1
ATOM 4035 N N . ALA A 1 531 ? 4.450 -19.078 21.657 1.00 93.44 531 ALA A N 1
ATOM 4036 C CA . ALA A 1 531 ? 4.564 -20.423 22.218 1.00 93.44 531 ALA A CA 1
ATOM 4037 C C . ALA A 1 531 ? 5.343 -21.396 21.316 1.00 93.44 531 ALA A C 1
ATOM 4039 O O . ALA A 1 531 ? 5.778 -22.439 21.788 1.00 93.44 531 ALA A O 1
ATOM 4040 N N . GLN A 1 532 ? 5.564 -21.050 20.042 1.00 91.56 532 GLN A N 1
ATOM 4041 C CA . GLN A 1 532 ? 6.427 -21.818 19.135 1.00 91.56 532 GLN A CA 1
ATOM 4042 C C . GLN A 1 532 ? 7.924 -21.563 19.368 1.00 91.56 532 GLN A C 1
ATOM 4044 O O . GLN A 1 532 ? 8.736 -22.101 18.622 1.00 91.56 532 GLN A O 1
ATOM 4049 N N . GLU A 1 533 ? 8.271 -20.742 20.366 1.00 92.06 533 GLU A N 1
ATOM 4050 C CA . GLU A 1 533 ? 9.646 -20.360 20.716 1.00 92.06 533 GLU A CA 1
ATOM 4051 C C . GLU A 1 533 ? 10.453 -19.848 19.509 1.00 92.06 533 GLU A C 1
ATOM 4053 O O . GLU A 1 533 ? 11.488 -20.417 19.159 1.00 92.06 533 GLU A O 1
ATOM 4058 N N . PRO A 1 534 ? 9.982 -18.769 18.851 1.00 94.25 534 PRO A N 1
ATOM 4059 C CA . PRO A 1 534 ? 10.634 -18.254 17.656 1.00 94.25 534 PRO A CA 1
ATOM 4060 C C . PRO A 1 534 ? 12.062 -17.780 17.928 1.00 94.25 534 PRO A C 1
ATOM 4062 O O . PRO A 1 534 ? 12.372 -17.291 19.020 1.00 94.25 534 PRO A O 1
ATOM 4065 N N . ALA A 1 535 ? 12.908 -17.832 16.896 1.00 93.12 535 ALA A N 1
ATOM 4066 C CA . ALA A 1 535 ? 14.312 -17.428 16.998 1.00 93.12 535 ALA A CA 1
ATOM 4067 C C . ALA A 1 535 ? 14.498 -15.945 17.387 1.00 93.12 535 ALA A C 1
ATOM 4069 O O . ALA A 1 535 ? 15.476 -15.598 18.054 1.00 93.12 535 ALA A O 1
ATOM 4070 N N . ASP A 1 536 ? 13.576 -15.067 16.982 1.00 94.00 536 ASP A N 1
ATOM 4071 C CA . ASP A 1 536 ? 13.532 -13.659 17.383 1.00 94.00 536 ASP A CA 1
ATOM 4072 C C . ASP A 1 536 ? 12.115 -13.250 17.838 1.00 94.00 536 ASP A C 1
ATOM 4074 O O . ASP A 1 536 ? 11.290 -12.849 17.013 1.00 94.00 536 ASP A O 1
ATOM 4078 N N . PRO A 1 537 ? 11.808 -13.302 19.152 1.00 94.56 537 PRO A N 1
ATOM 4079 C CA . PRO A 1 537 ? 10.477 -12.993 19.672 1.00 94.56 537 PRO A CA 1
ATOM 4080 C C . PRO A 1 537 ? 10.193 -11.487 19.794 1.00 94.56 537 PRO A C 1
ATOM 4082 O O . PRO A 1 537 ? 9.109 -11.124 20.254 1.00 94.56 537 PRO A O 1
ATOM 4085 N N . ARG A 1 538 ? 11.135 -10.595 19.444 1.00 93.62 538 ARG A N 1
ATOM 4086 C CA . ARG A 1 538 ? 11.064 -9.164 19.799 1.00 93.62 538 ARG A CA 1
ATOM 4087 C C . ARG A 1 538 ? 9.818 -8.464 19.268 1.00 93.62 538 ARG A C 1
ATOM 4089 O O . ARG A 1 538 ? 9.194 -7.719 20.019 1.00 93.62 538 ARG A O 1
ATOM 4096 N N . ALA A 1 539 ? 9.415 -8.717 18.022 1.00 93.88 539 ALA A N 1
ATOM 4097 C CA . ALA A 1 539 ? 8.227 -8.074 17.461 1.00 93.88 539 ALA A CA 1
ATOM 4098 C C . ALA A 1 539 ? 6.932 -8.554 18.138 1.00 93.88 539 ALA A C 1
ATOM 4100 O O . ALA A 1 539 ? 6.047 -7.749 18.429 1.00 93.88 539 ALA A O 1
ATOM 4101 N N . ILE A 1 540 ? 6.841 -9.852 18.451 1.00 96.56 540 ILE A N 1
ATOM 4102 C CA . ILE A 1 540 ? 5.702 -10.435 19.175 1.00 96.56 540 ILE A CA 1
ATOM 4103 C C . ILE A 1 540 ? 5.632 -9.870 20.598 1.00 96.56 540 ILE A C 1
ATOM 4105 O O . ILE A 1 540 ? 4.580 -9.406 21.039 1.00 96.56 540 ILE A O 1
ATOM 4109 N N . ASP A 1 541 ? 6.765 -9.862 21.301 1.00 95.12 541 ASP A N 1
ATOM 4110 C CA . ASP A 1 541 ? 6.871 -9.339 22.659 1.00 95.12 541 ASP A CA 1
ATOM 4111 C C . ASP A 1 541 ? 6.559 -7.837 22.706 1.00 95.12 541 ASP A C 1
ATOM 4113 O O . ASP A 1 541 ? 5.855 -7.397 23.613 1.00 95.12 541 ASP A O 1
ATOM 4117 N N . TYR A 1 542 ? 7.005 -7.057 21.716 1.00 95.44 542 TYR A N 1
ATOM 4118 C CA . TYR A 1 542 ? 6.664 -5.640 21.596 1.00 95.44 542 TYR A CA 1
ATOM 4119 C C . TYR A 1 542 ? 5.145 -5.433 21.522 1.00 95.44 542 TYR A C 1
ATOM 4121 O O . TYR A 1 542 ? 4.596 -4.664 22.311 1.00 95.44 542 TYR A O 1
ATOM 4129 N N . LEU A 1 543 ? 4.453 -6.168 20.645 1.00 96.06 543 LEU A N 1
ATOM 4130 C CA . LEU A 1 543 ? 2.998 -6.063 20.489 1.00 96.06 543 LEU A CA 1
ATOM 4131 C C . LEU A 1 543 ? 2.227 -6.495 21.746 1.00 96.06 543 LEU A C 1
ATOM 4133 O O . LEU A 1 543 ? 1.226 -5.870 22.094 1.00 96.06 543 LEU A O 1
ATOM 4137 N N . LEU A 1 544 ? 2.674 -7.553 22.430 1.00 94.31 544 LEU A N 1
ATOM 4138 C CA . LEU A 1 544 ? 1.981 -8.104 23.600 1.00 94.31 544 LEU A CA 1
ATOM 4139 C C . LEU A 1 544 ? 2.246 -7.328 24.896 1.00 94.31 544 LEU A C 1
ATOM 4141 O O . LEU A 1 544 ? 1.367 -7.280 25.763 1.00 94.31 544 LEU A O 1
ATOM 4145 N N . LYS A 1 545 ? 3.460 -6.786 25.058 1.00 92.31 545 LYS A N 1
ATOM 4146 C CA . LYS A 1 545 ? 3.965 -6.271 26.341 1.00 92.31 545 LYS A CA 1
ATOM 4147 C C . LYS A 1 545 ? 4.131 -4.759 26.373 1.00 92.31 545 LYS A C 1
ATOM 4149 O O . LYS A 1 545 ? 4.124 -4.205 27.465 1.00 92.31 545 LYS A O 1
ATOM 4154 N N . SER A 1 546 ? 4.268 -4.075 25.237 1.00 93.81 546 SER A N 1
ATOM 4155 C CA . SER A 1 546 ? 4.462 -2.623 25.258 1.00 93.81 546 SER A CA 1
ATOM 4156 C C . SER A 1 546 ? 3.155 -1.889 25.568 1.00 93.81 546 SER A C 1
ATOM 4158 O O . SER A 1 546 ? 2.160 -2.169 24.898 1.00 93.81 546 SER A O 1
ATOM 4160 N N . PRO A 1 547 ? 3.140 -0.929 26.516 1.00 92.50 547 PRO A N 1
ATOM 4161 C CA . PRO A 1 547 ? 1.967 -0.094 26.780 1.00 92.50 547 PRO A CA 1
ATOM 4162 C C . PRO A 1 547 ? 1.635 0.850 25.620 1.00 92.50 547 PRO A C 1
ATOM 4164 O O . PRO A 1 547 ? 0.518 1.358 25.551 1.00 92.50 547 PRO A O 1
ATOM 4167 N N . GLU A 1 548 ? 2.568 1.055 24.687 1.00 93.62 548 GLU A N 1
ATOM 4168 C CA . GLU A 1 548 ? 2.434 2.011 23.594 1.00 93.62 548 GLU A CA 1
ATOM 4169 C C . GLU A 1 548 ? 2.860 1.419 22.248 1.00 93.62 548 GLU A C 1
ATOM 4171 O O . GLU A 1 548 ? 3.921 0.806 22.100 1.00 93.62 548 GLU A O 1
ATOM 4176 N N . LEU A 1 549 ? 2.058 1.687 21.221 1.00 94.00 549 LEU A N 1
ATOM 4177 C CA . LEU A 1 549 ? 2.411 1.445 19.828 1.00 94.00 549 LEU A CA 1
ATOM 4178 C C . LEU A 1 549 ? 2.798 2.755 19.152 1.00 94.00 549 LEU A C 1
ATOM 4180 O O . LEU A 1 549 ? 2.289 3.811 19.502 1.00 94.00 549 LEU A O 1
ATOM 4184 N N . TRP A 1 550 ? 3.702 2.709 18.179 1.00 93.31 550 TRP A N 1
ATOM 4185 C CA . TRP A 1 550 ? 4.143 3.914 17.477 1.00 93.31 550 TRP A CA 1
ATOM 4186 C C . TRP A 1 550 ? 3.438 4.005 16.127 1.00 93.31 550 TRP A C 1
ATOM 4188 O O . TRP A 1 550 ? 3.562 3.108 15.302 1.00 93.31 550 TRP A O 1
ATOM 4198 N N . THR A 1 551 ? 2.695 5.085 15.891 1.00 91.50 551 THR A N 1
ATOM 4199 C CA . THR A 1 551 ? 2.034 5.378 14.614 1.00 91.50 551 THR A CA 1
ATOM 4200 C C . THR A 1 551 ? 2.756 6.494 13.879 1.00 91.50 551 THR A C 1
ATOM 4202 O O . THR A 1 551 ? 3.320 7.401 14.490 1.00 91.50 551 THR A O 1
ATOM 4205 N N . LYS A 1 552 ? 2.700 6.458 12.551 1.00 90.44 552 LYS A N 1
ATOM 4206 C CA . LYS A 1 552 ? 3.206 7.536 11.709 1.00 90.44 552 LYS A CA 1
ATOM 4207 C C . LYS A 1 552 ? 2.279 8.754 11.741 1.00 90.44 552 LYS A C 1
ATOM 4209 O O . LYS A 1 552 ? 1.056 8.607 11.692 1.00 90.44 552 LYS A O 1
ATOM 4214 N N . ALA A 1 553 ? 2.886 9.933 11.773 1.00 90.56 553 ALA A N 1
ATOM 4215 C CA . ALA A 1 553 ? 2.270 11.245 11.720 1.00 90.56 553 ALA A CA 1
ATOM 4216 C C . ALA A 1 553 ? 2.243 11.762 10.270 1.00 90.56 553 ALA A C 1
ATOM 4218 O O . ALA A 1 553 ? 3.124 12.503 9.824 1.00 90.56 553 ALA A O 1
ATOM 4219 N N . ASN A 1 554 ? 1.252 11.301 9.506 1.00 91.81 554 ASN A N 1
ATOM 4220 C CA . ASN A 1 554 ? 1.104 11.615 8.092 1.00 91.81 554 ASN A CA 1
ATOM 4221 C C . ASN A 1 554 ? 0.773 13.093 7.839 1.00 91.81 554 ASN A C 1
ATOM 4223 O O . ASN A 1 554 ? 1.288 13.629 6.866 1.00 91.81 554 ASN A O 1
ATOM 4227 N N . VAL A 1 555 ? -0.032 13.758 8.676 1.00 91.75 555 VAL A N 1
ATOM 4228 C CA . VAL A 1 555 ? -0.351 15.190 8.525 1.00 91.75 555 VAL A CA 1
ATOM 4229 C C . VAL A 1 555 ? 0.893 16.038 8.746 1.00 91.75 555 VAL A C 1
ATOM 4231 O O . VAL A 1 555 ? 1.212 16.866 7.897 1.00 91.75 555 VAL A O 1
ATOM 4234 N N . ARG A 1 556 ? 1.637 15.799 9.832 1.00 88.62 556 ARG A N 1
ATOM 4235 C CA . ARG A 1 556 ? 2.882 16.535 10.122 1.00 88.62 556 ARG A CA 1
ATOM 4236 C C . ARG A 1 556 ? 3.952 16.305 9.055 1.00 88.62 556 ARG A C 1
ATOM 4238 O O . ARG A 1 556 ? 4.583 17.257 8.604 1.00 88.62 556 ARG A O 1
ATOM 4245 N N . CYS A 1 557 ? 4.137 15.055 8.625 1.00 88.31 557 CYS A N 1
ATOM 4246 C CA . CYS A 1 557 ? 5.056 14.725 7.533 1.00 88.31 557 CYS A CA 1
ATOM 4247 C C . CYS A 1 557 ? 4.665 15.449 6.237 1.00 88.31 557 CYS A C 1
ATOM 4249 O O . CYS A 1 557 ? 5.517 15.972 5.527 1.00 88.31 557 CYS A O 1
ATOM 4251 N N . PHE A 1 558 ? 3.370 15.508 5.937 1.00 89.12 558 PHE A N 1
ATOM 4252 C CA . PHE A 1 558 ? 2.869 16.166 4.739 1.00 89.12 558 PHE A CA 1
ATOM 4253 C C . PHE A 1 558 ? 3.023 17.693 4.796 1.00 89.12 558 PHE A C 1
ATOM 4255 O O . PHE A 1 558 ? 3.402 18.321 3.803 1.00 89.12 558 PHE A O 1
ATOM 4262 N N . ALA A 1 559 ? 2.766 18.284 5.966 1.00 86.50 559 ALA A N 1
ATOM 4263 C CA . ALA A 1 559 ? 2.907 19.710 6.241 1.00 86.50 559 ALA A CA 1
ATOM 4264 C C . ALA A 1 559 ? 4.357 20.194 6.081 1.00 86.50 559 ALA A C 1
ATOM 4266 O O . ALA A 1 559 ? 4.596 21.202 5.409 1.00 86.50 559 ALA A O 1
ATOM 4267 N N . SER A 1 560 ? 5.334 19.441 6.602 1.00 81.44 560 SER A N 1
ATOM 4268 C CA . SER A 1 560 ? 6.756 19.806 6.504 1.00 81.44 560 SER A CA 1
ATOM 4269 C C . SER A 1 560 ? 7.254 19.892 5.055 1.00 81.44 560 SER A C 1
ATOM 4271 O O . SER A 1 560 ? 8.201 20.617 4.759 1.00 81.44 560 SER A O 1
ATOM 4273 N N . GLY A 1 561 ? 6.605 19.177 4.127 1.00 74.81 561 GLY A N 1
ATOM 4274 C CA . GLY A 1 561 ? 6.995 19.110 2.718 1.00 74.81 561 GLY A CA 1
ATOM 4275 C C . GLY A 1 561 ? 8.250 18.275 2.454 1.00 74.81 561 GLY A C 1
ATOM 4276 O O . GLY A 1 561 ? 8.667 18.178 1.296 1.00 74.81 561 GLY A O 1
ATOM 4277 N N . VAL A 1 562 ? 8.825 17.664 3.494 1.00 76.06 562 VAL A N 1
ATOM 4278 C CA . VAL A 1 562 ? 9.976 16.764 3.394 1.00 76.06 562 VAL A CA 1
ATOM 4279 C C . VAL A 1 562 ? 9.536 15.447 2.765 1.00 76.06 562 VAL A C 1
ATOM 4281 O O . VAL A 1 562 ? 8.445 14.947 3.036 1.00 76.06 562 VAL A O 1
ATOM 4284 N N . ASP A 1 563 ? 10.381 14.888 1.900 1.00 75.06 563 ASP A N 1
ATOM 4285 C CA . ASP A 1 563 ? 10.139 13.556 1.364 1.00 75.06 563 ASP A CA 1
ATOM 4286 C C . ASP A 1 563 ? 10.442 12.504 2.432 1.00 75.06 563 ASP A C 1
ATOM 4288 O O . ASP A 1 563 ? 11.568 12.420 2.927 1.00 75.06 563 ASP A O 1
ATOM 4292 N N . GLU A 1 564 ? 9.444 11.692 2.768 1.00 75.88 564 GLU A N 1
ATOM 4293 C CA . GLU A 1 564 ? 9.560 10.643 3.781 1.00 75.88 564 GLU A CA 1
ATOM 4294 C C . GLU A 1 564 ? 10.757 9.716 3.544 1.00 75.88 564 GLU A C 1
ATOM 4296 O O . GLU A 1 564 ? 11.439 9.353 4.501 1.00 75.88 564 GLU A O 1
ATOM 4301 N N . VAL A 1 565 ? 11.050 9.359 2.288 1.00 70.50 565 VAL A N 1
ATOM 4302 C CA . VAL A 1 565 ? 12.146 8.420 1.984 1.00 70.50 565 VAL A CA 1
ATOM 4303 C C . VAL A 1 565 ? 13.537 9.039 2.168 1.00 70.50 565 VAL A C 1
ATOM 4305 O O . VAL A 1 565 ? 14.537 8.330 2.100 1.00 70.50 565 VAL A O 1
ATOM 4308 N N . SER A 1 566 ? 13.604 10.352 2.415 1.00 69.25 566 SER A N 1
ATOM 4309 C CA . SER A 1 566 ? 14.841 11.123 2.601 1.00 69.25 566 SER A CA 1
ATOM 4310 C C . SER A 1 566 ? 15.111 11.538 4.052 1.00 69.25 566 SER A C 1
ATOM 4312 O O . SER A 1 566 ? 16.098 12.223 4.319 1.00 69.25 566 SER A O 1
ATOM 4314 N N . LEU A 1 567 ? 14.250 11.149 5.000 1.00 71.69 567 LEU A N 1
ATOM 4315 C CA . LEU A 1 567 ? 14.408 11.515 6.408 1.00 71.69 567 LEU A CA 1
ATOM 4316 C C . LEU A 1 567 ? 15.652 10.859 7.022 1.00 71.69 567 LEU A C 1
ATOM 4318 O O . LEU A 1 567 ? 15.810 9.641 6.972 1.00 71.69 567 LEU A O 1
ATOM 4322 N N . ALA A 1 568 ? 16.503 11.674 7.655 1.00 68.19 568 ALA A N 1
ATOM 4323 C CA . ALA A 1 568 ? 17.696 11.202 8.361 1.00 68.19 568 ALA A CA 1
ATOM 4324 C C . ALA A 1 568 ? 17.350 10.379 9.615 1.00 68.19 568 ALA A C 1
ATOM 4326 O O . ALA A 1 568 ? 17.989 9.365 9.882 1.00 68.19 568 ALA A O 1
ATOM 4327 N N . ASP A 1 569 ? 16.318 10.796 10.356 1.00 74.12 569 ASP A N 1
ATOM 4328 C CA . ASP A 1 569 ? 15.738 10.031 11.460 1.00 74.12 569 ASP A CA 1
ATOM 4329 C C . ASP A 1 569 ? 14.253 9.744 11.173 1.00 74.12 569 ASP A C 1
ATOM 4331 O O . ASP A 1 569 ? 13.421 10.662 11.229 1.00 74.12 569 ASP A O 1
ATOM 4335 N N . PRO A 1 570 ? 13.893 8.477 10.891 1.00 72.50 570 PRO A N 1
ATOM 4336 C CA . PRO A 1 570 ? 12.510 8.072 10.692 1.00 72.50 570 PRO A CA 1
ATOM 4337 C C . PRO A 1 570 ? 11.595 8.420 11.871 1.00 72.50 570 PRO A C 1
ATOM 4339 O O . PRO A 1 570 ? 10.414 8.659 11.643 1.00 72.50 570 PRO A O 1
ATOM 4342 N N . LEU A 1 571 ? 12.097 8.492 13.114 1.00 74.94 571 LEU A N 1
ATOM 4343 C CA . LEU A 1 571 ? 11.274 8.751 14.305 1.00 74.94 571 LEU A CA 1
ATOM 4344 C C . LEU A 1 571 ? 10.689 10.156 14.379 1.00 74.94 571 LEU A C 1
ATOM 4346 O O . LEU A 1 571 ? 9.694 10.361 15.077 1.00 74.94 571 LEU A O 1
ATOM 4350 N N . THR A 1 572 ? 11.250 11.105 13.633 1.00 78.06 572 THR A N 1
ATOM 4351 C CA . THR A 1 572 ? 10.752 12.488 13.564 1.00 78.06 572 THR A CA 1
ATOM 4352 C C . THR A 1 572 ? 9.267 12.559 13.197 1.00 78.06 572 THR A C 1
ATOM 4354 O O . THR A 1 572 ? 8.551 13.452 13.657 1.00 78.06 572 THR A O 1
ATOM 4357 N N . ILE A 1 573 ? 8.789 11.572 12.434 1.00 84.50 573 ILE A N 1
ATOM 4358 C CA . ILE A 1 573 ? 7.406 11.455 11.976 1.00 84.50 573 ILE A CA 1
ATOM 4359 C C . ILE A 1 573 ? 6.621 10.337 12.676 1.00 84.50 573 ILE A C 1
ATOM 4361 O O . ILE A 1 573 ? 5.572 9.957 12.171 1.00 84.50 573 ILE A O 1
ATOM 4365 N N . TYR A 1 574 ? 7.076 9.796 13.810 1.00 88.44 574 TYR A N 1
ATOM 4366 C CA . TYR A 1 574 ? 6.295 8.835 14.602 1.00 88.44 574 TYR A CA 1
ATOM 4367 C C . TYR A 1 574 ? 5.852 9.420 15.947 1.00 88.44 574 TYR A C 1
ATOM 4369 O O . TYR A 1 574 ? 6.452 10.349 16.499 1.00 88.44 574 TYR A O 1
ATOM 4377 N N . ARG A 1 575 ? 4.750 8.876 16.468 1.00 88.69 575 ARG A N 1
ATOM 4378 C CA . ARG A 1 575 ? 4.131 9.239 17.746 1.00 88.69 575 ARG A CA 1
ATOM 4379 C C . ARG A 1 575 ? 3.637 7.988 18.461 1.00 88.69 575 ARG A C 1
ATOM 4381 O O . ARG A 1 575 ? 3.138 7.070 17.814 1.00 88.69 575 ARG A O 1
ATOM 4388 N N . ALA A 1 576 ? 3.767 7.964 19.782 1.00 90.75 576 ALA A N 1
ATOM 4389 C CA . ALA A 1 576 ? 3.209 6.904 20.608 1.00 90.75 576 ALA A CA 1
ATOM 4390 C C . ALA A 1 576 ? 1.682 7.050 20.721 1.00 90.75 576 ALA A C 1
ATOM 4392 O O . ALA A 1 576 ? 1.161 8.157 20.849 1.00 90.75 576 ALA A O 1
ATOM 4393 N N . ILE A 1 577 ? 0.980 5.924 20.673 1.00 89.38 577 ILE A N 1
ATOM 4394 C CA . ILE A 1 577 ? -0.441 5.775 20.979 1.00 89.38 577 ILE A CA 1
ATOM 4395 C C . ILE A 1 577 ? -0.609 4.624 21.978 1.00 89.38 577 ILE A C 1
ATOM 4397 O O . ILE A 1 577 ? 0.178 3.673 21.931 1.00 89.38 577 ILE A O 1
ATOM 4401 N N . PRO A 1 578 ? -1.628 4.652 22.852 1.00 90.44 578 PRO A N 1
ATOM 4402 C CA . PRO A 1 578 ? -1.899 3.540 23.756 1.00 90.44 578 PRO A CA 1
ATOM 4403 C C . PRO A 1 578 ? -2.069 2.222 22.994 1.00 90.44 578 PRO A C 1
ATOM 4405 O O . PRO A 1 578 ? -2.771 2.157 21.982 1.00 90.44 578 PRO A O 1
ATOM 4408 N N . SER A 1 579 ? -1.420 1.165 23.474 1.00 91.69 579 SER A N 1
ATOM 4409 C CA . SER A 1 579 ? -1.520 -0.162 22.876 1.00 91.69 579 SER A CA 1
ATOM 4410 C C . SER A 1 579 ? -2.832 -0.840 23.290 1.00 91.69 579 SER A C 1
ATOM 4412 O O . SER A 1 579 ? -3.014 -1.140 24.472 1.00 91.69 579 SER A O 1
ATOM 4414 N N . PRO A 1 580 ? -3.731 -1.175 22.345 1.00 90.75 580 PRO A N 1
ATOM 4415 C CA . PRO A 1 580 ? -4.965 -1.899 22.656 1.00 90.75 580 PRO A CA 1
ATOM 4416 C C . PRO A 1 580 ? -4.704 -3.379 22.996 1.00 90.75 580 PRO A C 1
ATOM 4418 O O . PRO A 1 580 ? -5.580 -4.064 23.529 1.00 90.75 580 PRO A O 1
ATOM 4421 N N . LEU A 1 581 ? -3.498 -3.879 22.700 1.00 90.38 581 LEU A N 1
ATOM 4422 C CA . LEU A 1 581 ? -3.064 -5.255 22.950 1.00 90.38 581 LEU A CA 1
ATOM 4423 C C . LEU A 1 581 ? -2.348 -5.419 24.290 1.00 90.38 581 LEU A C 1
ATOM 4425 O O . LEU A 1 581 ? -2.253 -6.544 24.791 1.00 90.38 581 LEU A O 1
ATOM 4429 N N . HIS A 1 582 ? -1.869 -4.318 24.877 1.00 87.50 582 HIS A N 1
ATOM 4430 C CA . HIS A 1 582 ? -1.220 -4.346 26.175 1.00 87.50 582 HIS A CA 1
ATOM 4431 C C . HIS A 1 582 ? -2.197 -4.783 27.261 1.00 87.50 582 HIS A C 1
ATOM 4433 O O . HIS A 1 582 ? -3.373 -4.400 27.288 1.00 87.50 582 HIS A O 1
ATOM 4439 N N . ARG A 1 583 ? -1.698 -5.607 28.173 1.00 72.94 583 ARG A N 1
ATOM 4440 C CA . ARG A 1 583 ? -2.423 -6.056 29.354 1.00 72.94 583 ARG A CA 1
ATOM 4441 C C . ARG A 1 583 ? -1.513 -5.759 30.545 1.00 72.94 583 ARG A C 1
ATOM 4443 O O . ARG A 1 583 ? -0.546 -6.499 30.723 1.00 72.94 583 ARG A O 1
ATOM 4450 N N . PRO A 1 584 ? -1.747 -4.670 31.301 1.00 61.00 584 PRO A N 1
ATOM 4451 C CA . PRO A 1 584 ? -0.991 -4.452 32.524 1.00 61.00 584 PRO A CA 1
ATOM 4452 C C . PRO A 1 584 ? -1.295 -5.602 33.498 1.00 61.00 584 PRO A C 1
ATOM 4454 O O . PRO A 1 584 ? -2.423 -6.113 33.481 1.00 61.00 584 PRO A O 1
ATOM 4457 N N . PRO A 1 585 ? -0.328 -6.021 34.332 1.00 52.41 585 PRO A N 1
ATOM 4458 C CA . PRO A 1 585 ? -0.606 -6.914 35.449 1.00 52.41 585 PRO A CA 1
ATOM 4459 C C . PRO A 1 585 ? -1.726 -6.299 36.290 1.00 52.41 585 PRO A C 1
ATOM 4461 O O . PRO A 1 585 ? -1.648 -5.129 36.665 1.00 52.41 585 PRO A O 1
ATOM 4464 N N . VAL A 1 586 ? -2.799 -7.051 36.522 1.00 48.66 586 VAL A N 1
ATOM 4465 C CA . VAL A 1 586 ? -3.895 -6.600 37.381 1.00 48.66 586 VAL A CA 1
ATOM 4466 C C . VAL A 1 586 ? -3.600 -7.105 38.786 1.00 48.66 586 VAL A C 1
ATOM 4468 O O . VAL A 1 586 ? -3.659 -8.312 39.017 1.00 48.66 586 VAL A O 1
ATOM 4471 N N . ASP A 1 587 ? -3.319 -6.197 39.721 1.00 39.41 587 ASP A N 1
ATOM 4472 C CA . ASP A 1 587 ? -3.448 -6.500 41.147 1.00 39.41 587 ASP A CA 1
ATOM 4473 C C . ASP A 1 587 ? -4.940 -6.662 41.439 1.00 39.41 587 ASP A C 1
ATOM 4475 O O . ASP A 1 587 ? -5.699 -5.693 41.494 1.00 39.41 587 ASP A O 1
ATOM 4479 N N . LEU A 1 588 ? -5.396 -7.910 41.538 1.00 40.00 588 LEU A N 1
ATOM 4480 C CA . LEU A 1 588 ? -6.784 -8.197 41.871 1.00 40.00 588 LEU A CA 1
ATOM 4481 C C . LEU A 1 588 ? -6.998 -7.921 43.368 1.00 40.00 588 LEU A C 1
ATOM 4483 O O . LEU A 1 588 ? -6.339 -8.564 44.190 1.00 40.00 588 LEU A O 1
ATOM 4487 N N . PRO A 1 589 ? -7.927 -7.029 43.764 1.00 38.69 589 PRO A N 1
ATOM 4488 C CA . PRO A 1 589 ? -8.341 -6.955 45.156 1.00 38.69 589 PRO A CA 1
ATOM 4489 C C . PRO A 1 589 ? -8.976 -8.287 45.585 1.00 38.69 589 PRO A C 1
ATOM 4491 O O . PRO A 1 589 ? -9.620 -8.981 44.788 1.00 38.69 589 PRO A O 1
ATOM 4494 N N . ALA A 1 590 ? -8.784 -8.649 46.856 1.00 37.78 590 ALA A N 1
ATOM 4495 C CA . ALA A 1 590 ? -9.413 -9.825 47.444 1.00 37.78 590 ALA A CA 1
ATOM 4496 C C . ALA A 1 590 ? -10.948 -9.729 47.304 1.00 37.78 590 ALA A C 1
ATOM 4498 O O . ALA A 1 590 ? -11.506 -8.650 47.523 1.00 37.78 590 ALA A O 1
ATOM 4499 N N . PRO A 1 591 ? -11.656 -10.818 46.956 1.00 41.28 591 PRO A N 1
ATOM 4500 C CA . PRO A 1 591 ? -13.111 -10.800 46.951 1.00 41.28 591 PRO A CA 1
ATOM 4501 C C . PRO A 1 591 ? -13.610 -10.631 48.383 1.00 41.28 591 PRO A C 1
ATOM 4503 O O . PRO A 1 591 ? -13.215 -11.383 49.273 1.00 41.28 591 PRO A O 1
ATOM 4506 N N . THR A 1 592 ? -14.514 -9.688 48.609 1.00 40.22 592 THR A N 1
ATOM 4507 C CA . THR A 1 592 ? -15.340 -9.694 49.813 1.00 40.22 592 THR A CA 1
ATOM 4508 C C . THR A 1 592 ? -16.407 -10.779 49.666 1.00 40.22 592 THR A C 1
ATOM 4510 O O . THR A 1 592 ? -17.096 -10.862 48.645 1.00 40.22 592 THR A O 1
ATOM 4513 N N . SER A 1 593 ? -16.535 -11.645 50.672 1.00 41.62 593 SER A N 1
ATOM 4514 C CA . SER A 1 593 ? -17.673 -12.556 50.788 1.00 41.62 593 SER A CA 1
ATOM 4515 C C . SER A 1 593 ? -18.964 -11.730 50.832 1.00 41.62 593 SER A C 1
ATOM 4517 O O . SER A 1 593 ? -19.071 -10.760 51.580 1.00 41.62 593 SER A O 1
ATOM 4519 N N . GLY A 1 594 ? -19.944 -12.063 49.991 1.00 46.78 594 GLY A N 1
ATOM 4520 C CA . GLY A 1 594 ? -21.183 -11.293 49.920 1.00 46.78 594 GLY A CA 1
ATOM 4521 C C . GLY A 1 594 ? -22.210 -11.879 48.959 1.00 46.78 594 GLY A C 1
ATOM 4522 O O . GLY A 1 594 ? -21.862 -12.316 47.858 1.00 46.78 594 GLY A O 1
ATOM 4523 N N . ARG A 1 595 ? -23.474 -11.855 49.404 1.00 43.00 595 ARG A N 1
ATOM 4524 C CA . ARG A 1 595 ? -24.675 -12.229 48.644 1.00 43.00 595 ARG A CA 1
ATOM 4525 C C . ARG A 1 595 ? -24.925 -11.208 47.529 1.00 43.00 595 ARG A C 1
ATOM 4527 O O . ARG A 1 595 ? -24.861 -10.009 47.787 1.00 43.00 595 ARG A O 1
ATOM 4534 N N . ALA A 1 596 ? -25.235 -11.671 46.323 1.00 39.28 596 ALA A N 1
ATOM 4535 C CA . ALA A 1 596 ? -25.736 -10.834 45.234 1.00 39.28 596 ALA A CA 1
ATOM 4536 C C . ALA A 1 596 ? -27.175 -11.270 44.923 1.00 39.28 596 ALA A C 1
ATOM 4538 O O . ALA A 1 596 ? -27.407 -12.451 44.695 1.00 39.28 596 ALA A O 1
ATOM 4539 N N . ALA A 1 597 ? -28.130 -10.339 44.973 1.00 38.00 597 ALA A N 1
ATOM 4540 C CA . ALA A 1 597 ? -29.504 -10.564 44.526 1.00 38.00 597 ALA A CA 1
ATOM 4541 C C . ALA A 1 597 ? -29.613 -10.196 43.039 1.00 38.00 597 ALA A C 1
ATOM 4543 O O . ALA A 1 597 ? -29.054 -9.172 42.639 1.00 38.00 597 ALA A O 1
ATOM 4544 N N . ASP A 1 598 ? -30.324 -11.001 42.245 1.00 44.09 598 ASP A N 1
ATOM 4545 C CA . ASP A 1 598 ? -30.520 -10.753 40.812 1.00 44.09 598 ASP A CA 1
ATOM 4546 C C . ASP A 1 598 ? -31.870 -10.085 40.487 1.00 44.09 598 ASP A C 1
ATOM 4548 O O . ASP A 1 598 ? -32.896 -10.301 41.144 1.00 44.09 598 ASP A O 1
ATOM 4552 N N . PHE A 1 599 ? -31.842 -9.282 39.423 1.00 45.34 599 PHE A N 1
ATOM 4553 C CA . PHE A 1 599 ? -32.983 -8.836 38.643 1.00 45.34 599 PHE A CA 1
ATOM 4554 C C . PHE A 1 599 ? -33.571 -10.048 37.903 1.00 45.34 599 PHE A C 1
ATOM 4556 O O . PHE A 1 599 ? -32.906 -10.656 37.081 1.00 45.34 599 PHE A O 1
ATOM 4563 N N . ALA A 1 600 ? -34.856 -10.329 38.136 1.00 39.94 600 ALA A N 1
ATOM 4564 C CA . ALA A 1 600 ? -35.645 -11.418 37.536 1.00 39.94 600 ALA A CA 1
ATOM 4565 C C . ALA A 1 600 ? -35.640 -12.783 38.267 1.00 39.94 600 ALA A C 1
ATOM 4567 O O . ALA A 1 600 ? -35.615 -13.835 37.642 1.00 39.94 600 ALA A O 1
ATOM 4568 N N . GLY A 1 601 ? -35.857 -12.758 39.588 1.00 42.69 601 GLY A N 1
ATOM 4569 C CA . GLY A 1 601 ? -36.585 -13.821 40.301 1.00 42.69 601 GLY A CA 1
ATOM 4570 C C . GLY A 1 601 ? -35.754 -14.748 41.200 1.00 42.69 601 GLY A C 1
ATOM 4571 O O . GLY A 1 601 ? -35.006 -15.581 40.713 1.00 42.69 601 GLY A O 1
ATOM 4572 N N . GLY A 1 602 ? 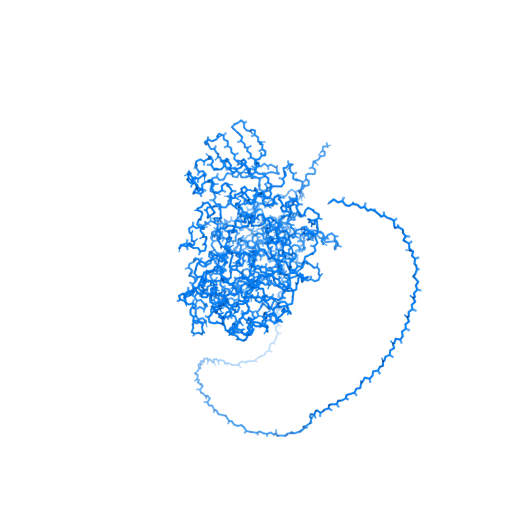-35.999 -14.648 42.515 1.00 50.41 602 GLY A N 1
ATOM 4573 C CA . GLY A 1 602 ? -35.845 -15.700 43.539 1.00 50.41 602 GLY A CA 1
ATOM 4574 C C . GLY A 1 602 ? -34.453 -16.308 43.785 1.00 50.41 602 GLY A C 1
ATOM 4575 O O . GLY A 1 602 ? -34.100 -17.291 43.143 1.00 50.41 602 GLY A O 1
ATOM 4576 N N . ASP A 1 603 ? -33.745 -15.774 44.791 1.00 56.75 603 ASP A N 1
ATOM 4577 C CA . ASP A 1 603 ? -32.699 -16.381 45.646 1.00 56.75 603 ASP A CA 1
ATOM 4578 C C . ASP A 1 603 ? -31.733 -17.422 45.033 1.00 56.75 603 ASP A C 1
ATOM 4580 O O . ASP A 1 603 ? -31.572 -18.515 45.573 1.00 56.75 603 ASP A O 1
ATOM 4584 N N . ALA A 1 604 ? -31.020 -17.073 43.959 1.00 58.00 604 ALA A N 1
ATOM 4585 C CA . ALA A 1 604 ? -29.822 -17.819 43.553 1.00 58.00 604 ALA A CA 1
ATOM 4586 C C . ALA A 1 604 ? -28.616 -17.472 44.458 1.00 58.00 604 ALA A C 1
ATOM 4588 O O . ALA A 1 604 ? -28.391 -16.301 44.781 1.00 58.00 604 ALA A O 1
ATOM 4589 N N . GLN A 1 605 ? -27.829 -18.470 44.875 1.00 66.00 605 GLN A N 1
ATOM 4590 C CA . GLN A 1 605 ? -26.694 -18.335 45.796 1.00 66.00 605 GLN A CA 1
ATOM 4591 C C . GLN A 1 605 ? -25.381 -18.773 45.135 1.00 66.00 605 GLN A C 1
ATOM 4593 O O . GLN A 1 605 ? -25.257 -19.894 44.662 1.00 66.00 605 GLN A O 1
ATOM 4598 N N . VAL A 1 606 ? -24.367 -17.901 45.149 1.00 72.75 606 VAL A N 1
ATOM 4599 C CA . VAL A 1 606 ? -22.985 -18.252 44.774 1.00 72.75 606 VAL A CA 1
ATOM 4600 C C . VAL A 1 606 ? -22.083 -18.018 45.978 1.00 72.75 606 VAL A C 1
ATOM 4602 O O . VAL A 1 606 ? -21.851 -16.869 46.369 1.00 72.75 606 VAL A O 1
ATOM 4605 N N . GLU A 1 607 ? -21.552 -19.095 46.549 1.00 74.88 607 GLU A N 1
ATOM 4606 C CA . GLU A 1 607 ? -20.572 -19.041 47.634 1.00 74.88 607 GLU A CA 1
ATOM 4607 C C . GLU A 1 607 ? -19.164 -19.297 47.096 1.00 74.88 607 GLU A C 1
ATOM 4609 O O . GLU A 1 607 ? -18.949 -20.151 46.242 1.00 74.88 607 GLU A O 1
ATOM 4614 N N . LEU A 1 608 ? -18.189 -18.526 47.579 1.00 77.44 608 LEU A N 1
ATOM 4615 C CA . LEU A 1 608 ? -16.795 -18.577 47.143 1.00 77.44 608 LEU A CA 1
ATOM 4616 C C . LEU A 1 608 ? -15.881 -18.429 48.361 1.00 77.44 608 LEU A C 1
ATOM 4618 O O . LEU A 1 608 ? -15.957 -17.439 49.087 1.00 77.44 608 LEU A O 1
ATOM 4622 N N . ALA A 1 609 ? -14.978 -19.384 48.538 1.00 74.81 609 ALA A N 1
ATOM 4623 C CA . ALA A 1 609 ? -13.926 -19.386 49.540 1.00 74.81 609 ALA A CA 1
ATOM 4624 C C . ALA A 1 609 ? -12.554 -19.392 48.855 1.00 74.81 609 ALA A C 1
ATOM 4626 O O . ALA A 1 609 ? -12.300 -20.149 47.917 1.00 74.81 609 ALA A O 1
ATOM 4627 N N . GLN A 1 610 ? -11.655 -18.528 49.315 1.00 75.12 610 GLN A N 1
ATOM 4628 C CA . GLN A 1 610 ? -10.302 -18.437 48.779 1.00 75.12 610 GLN A CA 1
ATOM 4629 C C . GLN A 1 610 ? -9.388 -19.498 49.406 1.00 75.12 610 GLN A C 1
ATOM 4631 O O . GLN A 1 610 ? -9.344 -19.628 50.626 1.00 75.12 610 GLN A O 1
ATOM 4636 N N . ILE A 1 611 ? -8.626 -20.212 48.571 1.00 75.31 611 ILE A N 1
ATOM 4637 C CA . ILE A 1 611 ? -7.597 -21.172 49.007 1.00 75.31 611 ILE A CA 1
ATOM 4638 C C . ILE A 1 611 ? -6.206 -20.543 48.879 1.00 75.31 611 ILE A C 1
ATOM 4640 O O . ILE A 1 611 ? -5.391 -20.627 49.794 1.00 75.31 611 ILE A O 1
ATOM 4644 N N . THR A 1 612 ? -5.932 -19.889 47.748 1.00 74.06 612 THR A N 1
ATOM 4645 C CA . THR A 1 612 ? -4.678 -19.167 47.474 1.00 74.06 612 THR A CA 1
ATOM 4646 C C . THR A 1 612 ? -4.984 -17.842 46.756 1.00 74.06 612 THR A C 1
ATOM 4648 O O . THR A 1 612 ? -6.130 -17.615 46.359 1.00 74.06 612 THR A O 1
ATOM 4651 N N . PRO A 1 613 ? -4.006 -16.939 46.532 1.00 69.69 613 PRO A N 1
ATOM 4652 C CA . PRO A 1 613 ? -4.222 -15.717 45.744 1.00 69.69 613 PRO A CA 1
ATOM 4653 C C . PRO A 1 613 ? -4.857 -15.958 44.364 1.00 69.69 613 PRO A C 1
ATOM 4655 O O . PRO A 1 613 ? -5.627 -15.131 43.882 1.00 69.69 613 PRO A O 1
ATOM 4658 N N . SER A 1 614 ? -4.578 -17.114 43.759 1.00 71.06 614 SER A N 1
ATOM 4659 C CA . SER A 1 614 ? -5.022 -17.498 42.419 1.00 71.06 614 SER A CA 1
ATOM 4660 C C . SER A 1 614 ? -6.006 -18.672 42.393 1.00 71.06 614 SER A C 1
ATOM 4662 O O . SER A 1 614 ? -6.438 -19.049 41.310 1.00 71.06 614 SER A O 1
ATOM 4664 N N . GLN A 1 615 ? -6.398 -19.263 43.527 1.00 79.62 615 GLN A N 1
ATOM 4665 C CA . GLN A 1 615 ? -7.363 -20.371 43.563 1.00 79.62 615 GLN A CA 1
ATOM 4666 C C . GLN A 1 615 ? -8.460 -20.182 44.606 1.00 79.62 615 GLN A C 1
ATOM 4668 O O . GLN A 1 615 ? -8.211 -19.803 45.751 1.00 79.62 615 GLN A O 1
ATOM 4673 N N . PHE A 1 616 ? -9.676 -20.526 44.197 1.00 85.88 616 PHE A N 1
ATOM 4674 C CA . PHE A 1 616 ? -10.902 -20.444 44.975 1.00 85.88 616 PHE A CA 1
ATOM 4675 C C . PHE A 1 616 ? -11.683 -21.744 44.812 1.00 85.88 616 PHE A C 1
ATOM 4677 O O . PHE A 1 616 ? -11.637 -22.383 43.762 1.00 85.88 616 PHE A O 1
ATOM 4684 N N . THR A 1 617 ? -12.442 -22.101 45.830 1.00 86.81 617 THR A N 1
ATOM 4685 C CA . THR A 1 617 ? -13.503 -23.106 45.748 1.00 86.81 617 THR A CA 1
ATOM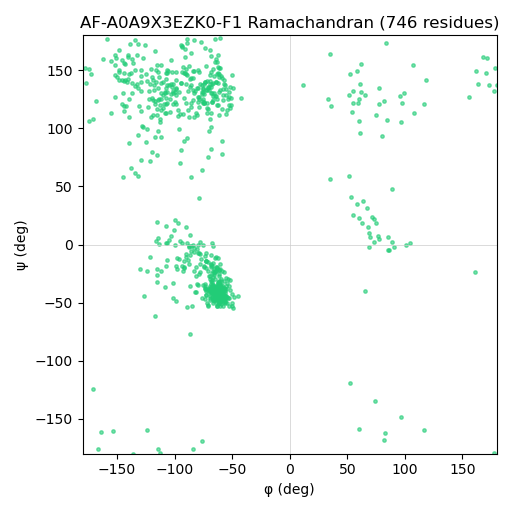 4686 C C . THR A 1 617 ? -14.829 -22.431 45.983 1.00 86.81 617 THR A C 1
ATOM 4688 O O . THR A 1 617 ? -14.897 -21.457 46.727 1.00 86.81 617 THR A O 1
ATOM 4691 N N . GLY A 1 618 ? -15.880 -22.932 45.366 1.00 86.38 618 GLY A N 1
ATOM 4692 C CA . GLY A 1 618 ? -17.201 -22.376 45.552 1.00 86.38 618 GLY A CA 1
ATOM 4693 C C . GLY A 1 618 ? -18.287 -23.360 45.199 1.00 86.38 618 GLY A C 1
ATOM 4694 O O . GLY A 1 618 ? -18.012 -24.473 44.753 1.00 86.38 618 GLY A O 1
ATOM 4695 N N . ASP A 1 619 ? -19.511 -22.919 45.416 1.00 85.62 619 ASP A N 1
ATOM 4696 C CA . ASP A 1 619 ? -20.707 -23.675 45.106 1.00 85.62 619 ASP A CA 1
ATOM 4697 C C . ASP A 1 619 ? -21.800 -22.726 44.591 1.00 85.62 619 ASP A C 1
ATOM 4699 O O . ASP A 1 619 ? -21.900 -21.580 45.045 1.00 85.62 619 ASP A O 1
ATOM 4703 N N . VAL A 1 620 ? -22.567 -23.187 43.598 1.00 83.06 620 VAL A N 1
ATOM 4704 C CA . VAL A 1 620 ? -23.777 -22.511 43.113 1.00 83.06 620 VAL A CA 1
ATOM 4705 C C . VAL A 1 620 ? -25.015 -23.288 43.572 1.00 83.06 620 VAL A C 1
ATOM 4707 O O . VAL A 1 620 ? -25.197 -24.455 43.211 1.00 83.06 620 VAL A O 1
ATOM 4710 N N . ASP A 1 621 ? -25.877 -22.610 44.330 1.00 77.69 621 ASP A N 1
ATOM 4711 C CA . ASP A 1 621 ? -27.158 -23.085 44.872 1.00 77.69 621 ASP A CA 1
ATOM 4712 C C . ASP A 1 621 ? -27.076 -24.314 45.807 1.00 77.69 621 ASP A C 1
ATOM 4714 O O . ASP A 1 621 ? -28.056 -25.036 45.987 1.00 77.69 621 ASP A O 1
ATOM 4718 N N . GLY A 1 622 ? -25.922 -24.571 46.424 1.00 79.06 622 GLY A N 1
ATOM 4719 C CA . GLY A 1 622 ? -25.685 -25.708 47.326 1.00 79.06 622 GLY A CA 1
ATOM 4720 C C . GLY A 1 622 ? -25.493 -27.057 46.618 1.00 79.06 622 GLY A C 1
ATOM 4721 O O . GLY A 1 622 ? -25.479 -28.092 47.289 1.00 79.06 622 GLY A O 1
ATOM 4722 N N . ALA A 1 623 ? -25.406 -27.073 45.284 1.00 80.88 623 ALA A N 1
ATOM 4723 C CA . ALA A 1 623 ? -25.425 -28.293 44.473 1.00 80.88 623 ALA A CA 1
ATOM 4724 C C . ALA A 1 623 ? -24.295 -28.389 43.435 1.00 80.88 623 ALA A C 1
ATOM 4726 O O . ALA A 1 623 ? -23.983 -29.492 42.975 1.00 80.88 623 ALA A O 1
ATOM 4727 N N . HIS A 1 624 ? -23.684 -27.269 43.047 1.00 86.44 624 HIS A N 1
ATOM 4728 C CA . HIS A 1 624 ? -22.720 -27.225 41.948 1.00 86.44 624 HIS A CA 1
ATOM 4729 C C . HIS A 1 624 ? -21.360 -26.735 42.434 1.00 86.44 624 HIS A C 1
ATOM 4731 O O . HIS A 1 624 ? -20.983 -25.579 42.227 1.00 86.44 624 HIS A O 1
ATOM 4737 N N . ALA A 1 625 ? -20.610 -27.646 43.048 1.00 89.50 625 ALA A N 1
ATOM 4738 C CA . ALA A 1 625 ? -19.263 -27.372 43.518 1.00 89.50 625 ALA A CA 1
ATOM 4739 C C . ALA A 1 625 ? -18.288 -27.129 42.353 1.00 89.50 625 ALA A C 1
ATOM 4741 O O . ALA A 1 625 ? -18.281 -27.845 41.340 1.00 89.50 625 ALA A O 1
ATOM 4742 N N . PHE A 1 626 ? -17.426 -26.128 42.515 1.00 90.19 626 PHE A N 1
ATOM 4743 C CA . PHE A 1 626 ? -16.398 -25.782 41.546 1.00 90.19 626 PHE A CA 1
ATOM 4744 C C . PHE A 1 626 ? -15.096 -25.310 42.197 1.00 90.19 626 PHE A C 1
ATOM 4746 O O . PHE A 1 626 ? -15.056 -24.769 43.300 1.00 90.19 626 PHE A O 1
ATOM 4753 N N . THR A 1 627 ? -14.003 -25.459 41.452 1.00 89.81 627 THR A N 1
ATOM 4754 C CA . THR A 1 627 ? -12.715 -24.821 41.718 1.00 89.81 627 THR A CA 1
ATOM 4755 C C . THR A 1 627 ? -12.466 -23.748 40.663 1.00 89.81 627 THR A C 1
ATOM 4757 O O . THR A 1 627 ? -12.384 -24.041 39.474 1.00 89.81 627 THR A O 1
ATOM 4760 N N . LEU A 1 628 ? -12.303 -22.504 41.086 1.00 87.12 628 LEU A N 1
ATOM 4761 C CA . LEU A 1 628 ? -11.949 -21.377 40.234 1.00 87.12 628 LEU A CA 1
ATOM 4762 C C . LEU A 1 628 ? -10.448 -21.106 40.351 1.00 87.12 628 LEU A C 1
ATOM 4764 O O . LEU A 1 628 ? -9.947 -20.803 41.429 1.00 87.12 628 LEU A O 1
ATOM 4768 N N . THR A 1 629 ? -9.730 -21.174 39.235 1.00 84.44 629 THR A N 1
ATOM 4769 C CA . THR A 1 629 ? -8.330 -20.743 39.140 1.00 84.44 629 THR A CA 1
ATOM 4770 C C . THR A 1 629 ? -8.251 -19.453 38.338 1.00 84.44 629 THR A C 1
ATOM 4772 O O . THR A 1 629 ? -8.831 -19.358 37.260 1.00 84.44 629 THR A O 1
ATOM 4775 N N . LEU A 1 630 ? -7.532 -18.469 38.863 1.00 74.62 630 LEU A N 1
ATOM 4776 C CA . LEU A 1 630 ? -7.299 -17.175 38.245 1.00 74.62 630 LEU A CA 1
ATOM 4777 C C . LEU A 1 630 ? -5.847 -17.0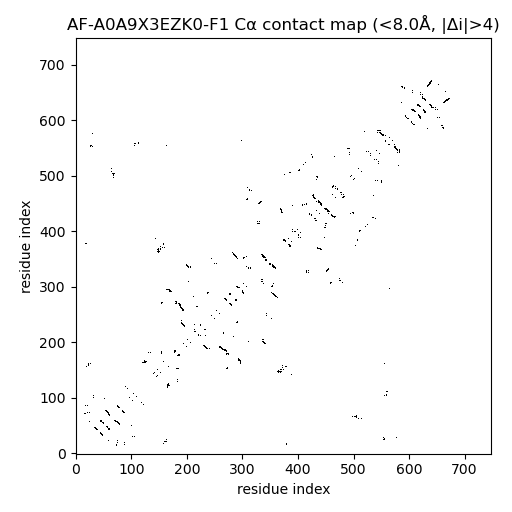59 37.816 1.00 74.62 630 LEU A C 1
ATOM 4779 O O . LEU A 1 630 ? -4.934 -17.254 38.616 1.00 74.62 630 LEU A O 1
ATOM 4783 N N . ALA A 1 631 ? -5.647 -16.682 36.564 1.00 75.81 631 ALA A N 1
ATOM 4784 C CA . ALA A 1 631 ? -4.343 -16.339 36.029 1.00 75.81 631 ALA A CA 1
ATOM 4785 C C . ALA A 1 631 ? -4.520 -15.222 34.999 1.00 75.81 631 ALA A C 1
ATOM 4787 O O . ALA A 1 631 ? -5.259 -15.385 34.034 1.00 75.81 631 ALA A O 1
ATOM 4788 N N . ASP A 1 632 ? -3.872 -14.077 35.215 1.00 67.00 632 ASP A N 1
ATOM 4789 C CA . ASP A 1 632 ? -3.735 -13.010 34.214 1.00 67.00 632 ASP A CA 1
ATOM 4790 C C . ASP A 1 632 ? -5.054 -12.514 33.578 1.00 67.00 632 ASP A C 1
ATOM 4792 O O . ASP A 1 632 ? -5.136 -12.267 32.375 1.00 67.00 632 ASP A O 1
ATOM 4796 N N . GLY A 1 633 ? -6.120 -12.364 34.375 1.00 55.06 633 GLY A N 1
ATOM 4797 C CA . GLY A 1 633 ? -7.444 -11.945 33.882 1.00 55.06 633 GLY A CA 1
ATOM 4798 C C . GLY A 1 633 ? -8.244 -13.057 33.188 1.00 55.06 633 GLY A C 1
ATOM 4799 O O . GLY A 1 633 ? -9.345 -12.800 32.702 1.00 55.06 633 GLY A O 1
ATOM 4800 N N . HIS A 1 634 ? -7.729 -14.287 33.175 1.00 68.12 634 HIS A N 1
ATOM 4801 C CA . HIS A 1 634 ? -8.459 -15.497 32.822 1.00 68.12 634 HIS A CA 1
ATOM 4802 C C . HIS A 1 634 ? -8.913 -16.215 34.093 1.00 68.12 634 HIS A C 1
ATOM 4804 O O . HIS A 1 634 ? -8.145 -16.404 35.038 1.00 68.12 634 HIS A O 1
ATOM 4810 N N . ALA A 1 635 ? -10.168 -16.641 34.089 1.00 80.69 635 ALA A N 1
ATOM 4811 C CA . ALA A 1 635 ? -10.726 -17.560 35.059 1.00 80.69 635 ALA A CA 1
ATOM 4812 C C . ALA A 1 635 ? -10.953 -18.915 34.396 1.00 80.69 635 ALA A C 1
ATOM 4814 O O . ALA A 1 635 ? -11.589 -18.998 33.346 1.00 80.69 635 ALA A O 1
ATOM 4815 N N . THR A 1 636 ? -10.486 -19.975 35.042 1.00 86.81 636 THR A N 1
ATOM 4816 C CA . THR A 1 636 ? -10.863 -21.347 34.712 1.00 86.81 636 THR A CA 1
ATOM 4817 C C . THR A 1 636 ? -11.692 -21.894 35.857 1.00 86.81 636 THR A C 1
ATOM 4819 O O . THR A 1 636 ? -11.192 -22.039 36.972 1.00 86.81 636 THR A O 1
ATOM 4822 N N . VAL A 1 637 ? -12.954 -22.199 35.581 1.00 89.69 637 VAL A N 1
ATOM 4823 C CA . VAL A 1 637 ? -13.872 -22.856 36.507 1.00 89.69 637 VAL A CA 1
ATOM 4824 C C . VAL A 1 637 ? -13.876 -24.341 36.187 1.00 89.69 637 VAL A C 1
ATOM 4826 O O . VAL A 1 637 ? -14.359 -24.761 35.139 1.00 89.69 637 VAL A O 1
ATOM 4829 N N . ALA A 1 638 ? -13.321 -25.134 37.091 1.00 90.62 638 ALA A N 1
ATOM 4830 C CA . ALA A 1 638 ? -13.369 -26.583 37.051 1.00 90.62 638 ALA A CA 1
ATOM 4831 C C . ALA A 1 638 ? -14.531 -27.071 37.922 1.00 90.62 638 ALA A C 1
ATOM 4833 O O . ALA A 1 638 ? -14.474 -26.928 39.140 1.00 90.62 638 ALA A O 1
ATOM 4834 N N . TRP A 1 639 ? -15.568 -27.638 37.315 1.00 90.56 639 TRP A N 1
ATOM 4835 C CA . TRP A 1 639 ? -16.731 -28.154 38.041 1.00 90.56 639 TRP A CA 1
ATOM 4836 C C . TRP A 1 639 ? -16.504 -29.595 38.485 1.00 90.56 639 TRP A C 1
ATOM 4838 O O . TRP A 1 639 ? -16.038 -30.421 37.691 1.00 90.56 639 TRP A O 1
ATOM 4848 N N . ASP A 1 640 ? -16.852 -29.898 39.735 1.00 84.00 640 ASP A N 1
ATOM 4849 C CA . ASP A 1 640 ? -16.694 -31.237 40.313 1.00 84.00 640 ASP A CA 1
ATOM 4850 C C . ASP A 1 640 ? -17.872 -32.170 39.946 1.00 84.00 640 ASP A C 1
ATOM 4852 O O . ASP A 1 640 ? -17.705 -33.389 39.869 1.00 84.00 640 ASP A O 1
ATOM 4856 N N . HIS A 1 641 ? -19.034 -31.597 39.609 1.00 78.25 641 HIS A N 1
ATOM 4857 C CA . HIS A 1 641 ? -20.228 -32.283 39.094 1.00 78.25 641 HIS A CA 1
ATOM 4858 C C . HIS A 1 641 ? -20.723 -31.629 37.793 1.00 78.25 641 HIS A C 1
ATOM 4860 O O . HIS A 1 641 ? -20.308 -30.505 37.498 1.00 78.25 641 HIS A O 1
ATOM 4866 N N . PRO A 1 642 ? -21.535 -32.310 36.958 1.00 76.12 642 PRO A N 1
ATOM 4867 C CA . PRO A 1 642 ? -22.124 -31.688 35.775 1.00 76.12 642 PRO A CA 1
ATOM 4868 C C . PRO A 1 642 ? -22.946 -30.464 36.179 1.00 76.12 642 PRO A C 1
ATOM 4870 O O . PRO A 1 642 ? -23.836 -30.570 37.017 1.00 76.12 642 PRO A O 1
ATOM 4873 N N . PHE A 1 643 ? -22.627 -29.317 35.595 1.00 76.88 643 PHE A N 1
ATOM 4874 C CA . PHE A 1 643 ? -23.367 -28.074 35.791 1.00 76.88 643 PHE A CA 1
ATOM 4875 C C . PHE A 1 643 ? -24.439 -27.913 34.705 1.00 76.88 643 PHE A C 1
ATOM 4877 O O . PHE A 1 643 ? -24.274 -28.413 33.588 1.00 76.88 643 PHE A O 1
ATOM 4884 N N . ASP A 1 644 ? -25.522 -27.197 35.010 1.00 79.56 644 ASP A N 1
ATOM 4885 C CA . ASP A 1 644 ? -26.517 -26.795 34.013 1.00 79.56 644 ASP A CA 1
ATOM 4886 C C . ASP A 1 644 ? -26.249 -25.378 33.462 1.00 79.56 644 ASP A C 1
ATOM 4888 O O . ASP A 1 644 ? -25.362 -24.651 33.925 1.00 79.56 644 ASP A O 1
ATOM 4892 N N . ALA A 1 645 ? -26.996 -24.983 32.424 1.00 69.00 645 ALA A N 1
ATOM 4893 C CA . ALA A 1 645 ? -26.837 -23.667 31.800 1.00 69.00 645 ALA A CA 1
ATOM 4894 C C . ALA A 1 645 ? -27.058 -22.523 32.804 1.00 69.00 645 ALA A C 1
ATOM 4896 O O . ALA A 1 645 ? -26.349 -21.523 32.749 1.00 69.00 645 ALA A O 1
ATOM 4897 N N . ARG A 1 646 ? -27.975 -22.702 33.762 1.00 74.12 646 ARG A N 1
ATOM 4898 C CA . ARG A 1 646 ? -28.305 -21.694 34.770 1.00 74.12 646 ARG A CA 1
ATOM 4899 C C . ARG A 1 646 ? -27.151 -21.498 35.755 1.00 74.12 646 ARG A C 1
ATOM 4901 O O . ARG A 1 646 ? -26.751 -20.362 35.982 1.00 74.12 646 ARG A O 1
ATOM 4908 N N . ALA A 1 647 ? -26.574 -22.572 36.289 1.00 75.50 647 ALA A N 1
ATOM 4909 C CA . ALA A 1 647 ? -25.440 -22.517 37.211 1.00 75.50 647 ALA A CA 1
ATOM 4910 C C . ALA A 1 647 ? -24.191 -21.915 36.547 1.00 75.50 647 ALA A C 1
ATOM 4912 O O . ALA A 1 647 ? -23.466 -21.126 37.163 1.00 75.50 647 ALA A O 1
ATOM 4913 N N . ARG A 1 648 ? -23.959 -22.240 35.266 1.00 79.38 648 ARG A N 1
ATOM 4914 C CA . ARG A 1 648 ? -22.891 -21.624 34.466 1.00 79.38 648 ARG A CA 1
ATOM 4915 C C . ARG A 1 648 ? -23.094 -20.121 34.326 1.00 79.38 648 ARG A C 1
ATOM 4917 O O . ARG A 1 648 ? -22.148 -19.368 34.559 1.00 79.38 648 ARG A O 1
ATOM 4924 N N . ASP A 1 649 ? -24.287 -19.703 33.922 1.00 72.38 649 ASP A N 1
ATOM 4925 C CA . ASP A 1 649 ? -24.580 -18.306 33.611 1.00 72.38 649 ASP A CA 1
ATOM 4926 C C . ASP A 1 649 ? -24.559 -17.453 34.894 1.00 72.38 649 ASP A C 1
ATOM 4928 O O . ASP A 1 649 ? -23.881 -16.430 34.924 1.00 72.38 649 ASP A O 1
ATOM 4932 N N . LEU A 1 650 ? -25.121 -17.947 36.006 1.00 71.81 650 LEU A N 1
ATOM 4933 C CA . LEU A 1 650 ? -25.066 -17.292 37.323 1.00 71.81 650 LEU A CA 1
ATOM 4934 C C . LEU A 1 650 ? -23.633 -17.062 37.824 1.00 71.81 650 LEU A C 1
ATOM 4936 O O . LEU A 1 650 ? -23.286 -15.966 38.274 1.00 71.81 650 LEU A O 1
ATOM 4940 N N . LEU A 1 651 ? -22.775 -18.086 37.751 1.00 77.50 651 LEU A N 1
ATOM 4941 C CA . LEU A 1 651 ? -21.376 -17.938 38.149 1.00 77.50 651 LEU A CA 1
ATOM 4942 C C . LEU A 1 651 ? -20.625 -16.999 37.199 1.00 77.50 651 LEU A C 1
ATOM 4944 O O . LEU A 1 651 ? -19.789 -16.214 37.651 1.00 77.50 651 LEU A O 1
ATOM 4948 N N . SER A 1 652 ? -20.926 -17.063 35.900 1.00 75.44 652 SER A N 1
ATOM 4949 C CA . SER A 1 652 ? -20.332 -16.178 34.896 1.00 75.44 652 SER A CA 1
ATOM 4950 C C . SER A 1 652 ? -20.654 -14.723 35.195 1.00 75.44 652 SER A C 1
ATOM 4952 O O . SER A 1 652 ? -19.737 -13.915 35.354 1.00 75.44 652 SER A O 1
ATOM 4954 N N . ASP A 1 653 ? -21.931 -14.409 35.378 1.00 65.56 653 ASP A N 1
ATOM 4955 C CA . ASP A 1 653 ? -22.397 -13.064 35.687 1.00 65.56 653 ASP A CA 1
ATOM 4956 C C . ASP A 1 653 ? -21.807 -12.568 37.004 1.00 65.56 653 ASP A C 1
ATOM 4958 O O . ASP A 1 653 ? -21.304 -11.446 37.063 1.00 65.56 653 ASP A O 1
ATOM 4962 N N . ARG A 1 654 ? -21.743 -13.407 38.049 1.00 70.94 654 ARG A N 1
ATOM 4963 C CA . ARG A 1 654 ? -21.102 -13.044 39.325 1.00 70.94 654 ARG A CA 1
ATOM 4964 C C . ARG A 1 654 ? -19.620 -12.709 39.162 1.00 70.94 654 ARG A C 1
ATOM 4966 O O . ARG A 1 654 ? -19.128 -11.769 39.792 1.00 70.94 654 ARG A O 1
ATOM 4973 N N . LEU A 1 655 ? -18.899 -13.471 38.345 1.00 71.19 655 LEU A N 1
ATOM 4974 C CA . LEU A 1 655 ? -17.474 -13.264 38.108 1.00 71.19 655 LEU A CA 1
ATOM 4975 C C . LEU A 1 655 ? -17.207 -12.029 37.239 1.00 71.19 655 LEU A C 1
ATOM 4977 O O . LEU A 1 655 ? -16.275 -11.287 37.542 1.00 71.19 655 LEU A O 1
ATOM 4981 N N . PHE A 1 656 ? -18.040 -11.758 36.232 1.00 61.59 656 PHE A N 1
ATOM 4982 C CA . PHE A 1 656 ? -17.921 -10.561 35.394 1.00 61.59 656 PHE A CA 1
ATOM 4983 C C . PHE A 1 656 ? -18.393 -9.278 36.097 1.00 61.59 656 PHE A C 1
ATOM 4985 O O . PHE A 1 656 ? -17.780 -8.228 35.915 1.00 61.59 656 PHE A O 1
ATOM 4992 N N . THR A 1 657 ? -19.427 -9.343 36.942 1.00 58.12 657 THR A N 1
ATOM 4993 C CA . THR A 1 657 ? -19.934 -8.183 37.704 1.00 58.12 657 THR A CA 1
ATOM 4994 C C . THR A 1 657 ? -19.104 -7.875 38.949 1.00 58.12 657 THR A C 1
ATOM 4996 O O . THR A 1 657 ? -18.940 -6.712 39.312 1.00 58.12 657 THR A O 1
ATOM 4999 N N . GLY A 1 658 ? -18.573 -8.903 39.619 1.00 57.06 658 GLY A N 1
ATOM 5000 C CA . GLY A 1 658 ? -17.856 -8.771 40.887 1.00 57.06 658 GLY A CA 1
ATOM 5001 C C . GLY A 1 658 ? -16.341 -8.597 40.768 1.00 57.06 658 GLY A C 1
ATOM 5002 O O . GLY A 1 658 ? -15.707 -8.230 41.757 1.00 57.06 658 GLY A O 1
ATOM 5003 N N . ARG A 1 659 ? -15.734 -8.862 39.600 1.00 60.12 659 ARG A N 1
ATOM 5004 C CA . ARG A 1 659 ? -14.278 -8.748 39.408 1.00 60.12 659 ARG A CA 1
ATOM 5005 C C . ARG A 1 659 ? -13.920 -7.817 38.258 1.00 60.12 659 ARG A C 1
ATOM 5007 O O . ARG A 1 659 ? -13.860 -8.211 37.095 1.00 60.12 659 ARG A O 1
ATOM 5014 N N . LEU A 1 660 ? -13.566 -6.587 38.625 1.00 42.12 660 LEU A N 1
ATOM 5015 C CA . LEU A 1 660 ? -12.879 -5.652 37.738 1.00 42.12 660 LEU A CA 1
ATOM 5016 C C . LEU A 1 660 ? -11.599 -6.311 37.193 1.00 42.12 660 LEU A C 1
ATOM 5018 O O . LEU A 1 660 ? -10.689 -6.637 37.950 1.00 42.12 660 LEU A O 1
ATOM 5022 N N . GLY A 1 661 ? -11.544 -6.519 35.875 1.00 47.53 661 GLY A N 1
ATOM 5023 C CA . GLY A 1 661 ? -10.364 -7.045 35.179 1.00 47.53 661 GLY A CA 1
ATOM 5024 C C . GLY A 1 661 ? -10.433 -8.509 34.732 1.00 47.53 661 GLY A C 1
ATOM 5025 O O . GLY A 1 661 ? -9.463 -8.976 34.133 1.00 47.53 661 GLY A O 1
ATOM 5026 N N . LEU A 1 662 ? -11.546 -9.220 34.960 1.00 53.62 662 LEU A N 1
ATOM 5027 C CA . LEU A 1 662 ? -11.777 -10.540 34.367 1.00 53.62 662 LEU A CA 1
ATOM 5028 C C . LEU A 1 662 ? -12.169 -10.407 32.883 1.00 53.62 662 LEU A C 1
ATOM 5030 O O . LEU A 1 662 ? -13.115 -9.701 32.550 1.00 53.62 662 LEU A O 1
ATOM 5034 N N . ARG A 1 663 ? -11.419 -11.059 31.988 1.00 50.28 663 ARG A N 1
ATOM 5035 C CA . ARG A 1 663 ? -11.520 -10.902 30.521 1.00 50.28 663 ARG A CA 1
ATOM 5036 C C . ARG A 1 663 ? -11.972 -12.169 29.805 1.00 50.28 663 ARG A C 1
ATOM 5038 O O . ARG A 1 663 ? -12.533 -12.089 28.721 1.00 50.28 663 ARG A O 1
ATOM 5045 N N . HIS A 1 664 ? -11.714 -13.328 30.398 1.00 53.09 664 HIS A N 1
ATOM 5046 C CA . HIS A 1 664 ? -12.091 -14.619 29.841 1.00 53.09 664 HIS A CA 1
ATOM 5047 C C . HIS A 1 664 ? -12.487 -15.567 30.965 1.00 53.09 664 HIS A C 1
ATOM 5049 O O . HIS A 1 664 ? -11.822 -15.624 32.001 1.00 53.09 664 HIS A O 1
ATOM 5055 N N . LEU A 1 665 ? -13.525 -16.357 30.720 1.00 75.19 665 LEU A N 1
ATOM 5056 C CA . LEU A 1 665 ? -14.013 -17.376 31.632 1.00 75.19 665 LEU A CA 1
ATOM 5057 C C . LEU A 1 665 ? -14.147 -18.695 30.869 1.00 75.19 665 LEU A C 1
ATOM 5059 O O . LEU A 1 665 ? -14.929 -18.805 29.930 1.00 75.19 665 LEU A O 1
ATOM 5063 N N . ALA A 1 666 ? -13.342 -19.683 31.243 1.00 76.38 666 ALA A N 1
ATOM 5064 C CA . ALA A 1 666 ? -13.420 -21.036 30.715 1.00 76.38 666 ALA A CA 1
ATOM 5065 C C . ALA A 1 666 ? -14.103 -21.935 31.745 1.00 76.38 666 ALA A C 1
ATOM 5067 O O . ALA A 1 666 ? -13.673 -21.981 32.896 1.00 76.38 666 ALA A O 1
ATOM 5068 N N . HIS A 1 667 ? -15.114 -22.692 31.327 1.00 85.31 667 HIS A N 1
ATOM 5069 C CA . HIS A 1 667 ? -15.696 -23.752 32.147 1.00 85.31 667 HIS A CA 1
ATOM 5070 C C . HIS A 1 667 ? -15.173 -25.102 31.672 1.00 85.31 667 HIS A C 1
ATOM 5072 O O . HIS A 1 667 ? -15.205 -25.409 30.481 1.00 85.31 667 HIS A O 1
ATOM 5078 N N . VAL A 1 668 ? -14.692 -25.908 32.609 1.00 84.81 668 VAL A N 1
ATOM 5079 C CA . VAL A 1 668 ? -14.124 -27.227 32.351 1.00 84.81 668 VAL A CA 1
ATOM 5080 C C . VAL A 1 668 ? -14.800 -28.226 33.280 1.00 84.81 668 VAL A C 1
ATOM 5082 O O . VAL A 1 668 ? -14.913 -27.993 34.482 1.00 84.81 668 VAL A O 1
ATOM 5085 N N . GLN A 1 669 ? -15.250 -29.352 32.735 1.00 85.19 669 GLN A N 1
ATOM 5086 C CA . GLN A 1 669 ? -15.781 -30.449 33.537 1.00 85.19 669 GLN A CA 1
ATOM 5087 C C . GLN A 1 669 ? -14.621 -31.315 34.037 1.00 85.19 669 GLN A C 1
ATOM 5089 O O . GLN A 1 669 ? -13.847 -31.823 33.220 1.00 85.19 669 GLN A O 1
ATOM 5094 N N . ARG A 1 670 ? -14.488 -31.536 35.352 1.00 75.62 670 ARG A N 1
ATOM 5095 C CA . ARG A 1 670 ? -13.545 -32.549 35.844 1.00 75.62 670 ARG A CA 1
ATOM 5096 C C . ARG A 1 670 ? -14.085 -33.936 35.519 1.00 75.62 670 ARG A C 1
ATOM 5098 O O . ARG A 1 670 ? -15.123 -34.353 36.022 1.00 75.62 670 ARG A O 1
ATOM 5105 N N . THR A 1 671 ? -13.363 -34.679 34.688 1.00 54.09 671 THR A N 1
ATOM 5106 C CA . THR A 1 671 ? -13.580 -36.119 34.540 1.00 54.09 671 THR A CA 1
ATOM 5107 C C . THR A 1 671 ? -13.073 -36.797 35.809 1.00 54.09 671 THR A C 1
ATOM 5109 O O . THR A 1 671 ? -11.871 -36.764 36.081 1.00 54.09 671 THR A O 1
ATOM 5112 N N . SER A 1 672 ? -13.963 -37.381 36.609 1.00 48.34 672 SER A N 1
ATOM 5113 C CA . SER A 1 672 ? -13.576 -38.082 37.831 1.00 48.34 672 SER A CA 1
ATOM 5114 C C . SER A 1 672 ? -12.661 -39.270 37.501 1.00 48.34 672 SER A C 1
ATOM 5116 O O . SER A 1 672 ? -13.065 -40.270 36.907 1.00 48.34 672 SER A O 1
ATOM 5118 N N . ALA A 1 673 ? -11.391 -39.177 37.897 1.00 40.16 673 ALA A N 1
ATOM 5119 C CA . ALA A 1 673 ? -10.549 -40.354 38.034 1.00 40.16 673 ALA A CA 1
ATOM 5120 C C . ALA A 1 673 ? -11.036 -41.120 39.275 1.00 40.16 673 ALA A C 1
ATOM 5122 O O . ALA A 1 673 ? -11.047 -40.589 40.383 1.00 40.16 673 ALA A O 1
ATOM 5123 N N . LYS A 1 674 ? -11.504 -42.351 39.050 1.00 36.47 674 LYS A N 1
ATOM 5124 C CA . LYS A 1 674 ? -12.099 -43.268 40.032 1.00 36.47 674 LYS A CA 1
ATOM 5125 C C . LYS A 1 674 ? -11.347 -43.305 41.369 1.00 36.47 674 LYS A C 1
ATOM 5127 O O . LYS A 1 674 ? -10.177 -43.674 41.415 1.00 36.47 674 LYS A O 1
ATOM 5132 N N . SER A 1 675 ? -12.078 -43.081 42.457 1.00 33.84 675 SER A N 1
ATOM 5133 C CA . SER A 1 675 ? -11.763 -43.621 43.777 1.00 33.84 675 SER A CA 1
ATOM 5134 C C . SER A 1 675 ? -12.610 -44.874 44.032 1.00 33.84 675 SER A C 1
ATOM 5136 O O . SER A 1 675 ? -13.818 -44.910 43.800 1.00 33.84 675 SER A O 1
ATOM 5138 N N . SER A 1 676 ? -11.972 -45.931 4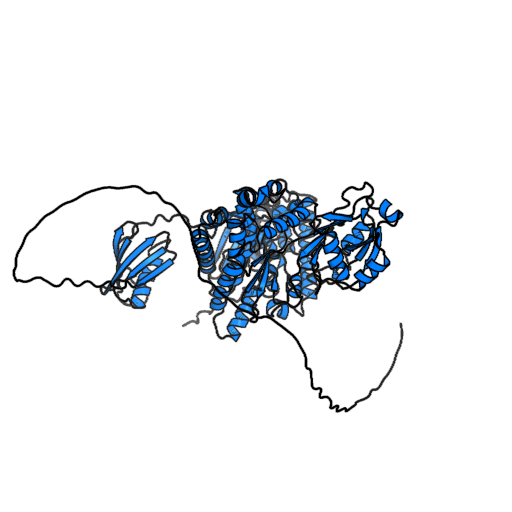4.522 1.00 28.42 676 SER A N 1
ATOM 5139 C CA . SER A 1 676 ? -12.605 -46.886 45.433 1.00 28.42 676 SER A CA 1
ATOM 5140 C C . SER A 1 676 ? -11.523 -47.572 46.262 1.00 28.42 676 SER A C 1
ATOM 5142 O O . SER A 1 676 ? -10.723 -48.325 45.708 1.00 28.42 676 SER A O 1
ATOM 5144 N N . PRO A 1 677 ? -11.482 -47.330 47.581 1.00 36.28 677 PRO A N 1
ATOM 5145 C CA . PRO A 1 677 ? -10.808 -48.191 48.533 1.00 36.28 677 PRO A CA 1
ATOM 5146 C C . PRO A 1 677 ? -11.807 -49.250 49.028 1.00 36.28 677 PRO A C 1
ATOM 5148 O O . PRO A 1 677 ? -12.849 -48.914 49.587 1.00 36.28 677 PRO A O 1
ATOM 5151 N N . ALA A 1 678 ? -11.498 -50.535 48.849 1.00 29.16 678 ALA A N 1
ATOM 5152 C CA . ALA A 1 678 ? -12.223 -51.623 49.506 1.00 29.16 678 ALA A CA 1
ATOM 5153 C C . ALA A 1 678 ? -11.410 -52.149 50.704 1.00 29.16 678 ALA A C 1
ATOM 5155 O O . ALA A 1 678 ? -10.203 -52.358 50.611 1.00 29.16 678 ALA A O 1
ATOM 5156 N N . ARG A 1 679 ? -12.109 -52.291 51.837 1.00 29.14 679 ARG A N 1
ATOM 5157 C CA . ARG A 1 679 ? -11.644 -52.631 53.197 1.00 29.14 679 ARG A CA 1
ATOM 5158 C C . ARG A 1 679 ? -10.983 -54.023 53.341 1.00 29.14 679 ARG A C 1
ATOM 5160 O O . ARG A 1 679 ? -11.226 -54.896 52.513 1.00 29.14 679 ARG A O 1
ATOM 5167 N N . PRO A 1 680 ? -10.229 -54.264 54.439 1.00 38.53 680 PRO A N 1
ATOM 5168 C CA . PRO A 1 680 ? -9.537 -55.527 54.721 1.00 38.53 680 PRO A CA 1
ATOM 5169 C C . PRO A 1 680 ? -10.371 -56.514 55.568 1.00 38.53 680 PRO A C 1
ATOM 5171 O O . PRO A 1 680 ? -11.084 -56.079 56.468 1.00 38.53 680 PRO A O 1
ATOM 5174 N N . SER A 1 681 ? -10.207 -57.834 55.360 1.00 25.72 681 SER A N 1
ATOM 5175 C CA . SER A 1 681 ? -10.148 -58.847 56.444 1.00 25.72 681 SER A CA 1
ATOM 5176 C C . SER A 1 681 ? -9.674 -60.249 55.973 1.00 25.72 681 SER A C 1
ATOM 5178 O O . SER A 1 681 ? -10.259 -60.845 55.080 1.00 25.72 681 SER A O 1
ATOM 5180 N N . ILE A 1 682 ? -8.596 -60.721 56.627 1.00 28.61 682 ILE A N 1
ATOM 5181 C CA . ILE A 1 682 ? -8.275 -62.076 57.149 1.00 28.61 682 ILE A CA 1
ATOM 5182 C C . ILE A 1 682 ? -8.191 -63.293 56.182 1.00 28.61 682 ILE A C 1
ATOM 5184 O O . ILE A 1 682 ? -9.193 -63.916 55.862 1.00 28.61 682 ILE A O 1
ATOM 5188 N N . SER A 1 683 ? -6.972 -63.785 55.881 1.00 25.95 683 SER A N 1
ATOM 5189 C CA . SER A 1 683 ? -6.344 -64.937 56.585 1.00 25.95 683 SER A CA 1
ATOM 5190 C C . SER A 1 683 ? -4.966 -65.358 56.008 1.00 25.95 683 SER A C 1
ATOM 5192 O O . SER A 1 683 ? -4.785 -65.506 54.807 1.00 25.95 683 SER A O 1
ATOM 5194 N N . ALA A 1 684 ? -4.003 -65.524 56.926 1.00 27.75 684 ALA A N 1
ATOM 5195 C CA . ALA A 1 684 ? -2.843 -66.434 56.981 1.00 27.75 684 ALA A CA 1
ATOM 5196 C C . ALA A 1 684 ? -2.027 -66.825 55.715 1.00 27.75 684 ALA A C 1
ATOM 5198 O O . ALA A 1 684 ? -2.469 -67.639 54.913 1.00 27.75 684 ALA A O 1
ATOM 5199 N N . ARG A 1 685 ? -0.722 -66.490 55.696 1.00 27.88 685 ARG A N 1
ATOM 5200 C CA . ARG A 1 685 ? 0.419 -67.379 56.067 1.00 27.88 685 ARG A CA 1
ATOM 5201 C C . ARG A 1 685 ? 1.781 -66.745 55.712 1.00 27.88 685 ARG A C 1
ATOM 5203 O O . ARG A 1 685 ? 1.876 -66.003 54.748 1.00 27.88 685 ARG A O 1
ATOM 5210 N N . CYS A 1 686 ? 2.777 -67.069 56.551 1.00 26.33 686 CYS A N 1
ATOM 5211 C CA . CYS A 1 686 ? 4.246 -67.128 56.381 1.00 26.33 686 CYS A CA 1
ATOM 5212 C C . CYS A 1 686 ? 4.871 -66.510 55.115 1.00 26.33 686 CYS A C 1
ATOM 5214 O O . CYS A 1 686 ? 4.455 -66.820 54.013 1.00 26.33 686 CYS A O 1
ATOM 5216 N N . GLY A 1 687 ? 5.974 -65.769 55.141 1.00 26.61 687 GLY A N 1
ATOM 5217 C CA . GLY A 1 687 ? 6.996 -65.459 56.137 1.00 26.61 687 GLY A CA 1
ATOM 5218 C C . GLY A 1 687 ? 8.153 -64.770 55.383 1.00 26.61 687 GLY A C 1
ATOM 5219 O O . GLY A 1 687 ? 8.197 -64.851 54.160 1.00 26.61 687 GLY A O 1
ATOM 5220 N N . THR A 1 688 ? 9.019 -64.057 56.117 1.00 27.83 688 THR A N 1
ATOM 5221 C CA . THR A 1 688 ? 10.474 -63.841 55.880 1.00 27.83 688 THR A CA 1
ATOM 5222 C C . THR A 1 688 ? 10.972 -63.767 54.418 1.00 27.83 688 THR A C 1
ATOM 5224 O O . THR A 1 688 ? 10.850 -64.726 53.672 1.00 27.83 688 THR A O 1
ATOM 5227 N N . THR A 1 689 ? 11.684 -62.740 53.939 1.00 29.06 689 THR A N 1
ATOM 5228 C CA . THR A 1 689 ? 12.917 -62.150 54.503 1.00 29.06 689 THR A CA 1
ATOM 5229 C C . THR A 1 689 ? 13.438 -61.014 53.601 1.00 29.06 689 THR A C 1
ATOM 5231 O O . THR A 1 689 ? 13.278 -61.095 52.390 1.00 29.06 689 THR A O 1
ATOM 5234 N N . ALA A 1 690 ? 14.131 -60.051 54.233 1.00 29.17 690 ALA A N 1
ATOM 5235 C CA . ALA A 1 690 ? 15.335 -59.307 53.798 1.00 29.17 690 ALA A CA 1
ATOM 5236 C C . ALA A 1 690 ? 15.327 -58.572 52.429 1.00 29.17 690 ALA A C 1
ATOM 5238 O O . ALA A 1 690 ? 15.201 -59.194 51.387 1.00 29.17 690 ALA A O 1
ATOM 5239 N N . ALA A 1 691 ? 15.394 -57.237 52.338 1.00 29.00 691 ALA A N 1
ATOM 5240 C CA . ALA A 1 691 ? 16.391 -56.249 52.809 1.00 29.00 691 ALA A CA 1
ATOM 5241 C C . ALA A 1 691 ? 17.365 -55.801 51.697 1.00 29.00 691 ALA A C 1
ATOM 5243 O O . ALA A 1 691 ? 17.973 -56.644 51.053 1.00 29.00 691 ALA A O 1
ATOM 5244 N N . SER A 1 692 ? 17.493 -54.462 51.587 1.00 28.62 692 SER A N 1
ATOM 5245 C CA . SER A 1 692 ? 18.641 -53.636 51.136 1.00 28.62 692 SER A CA 1
ATOM 5246 C C . SER A 1 692 ? 19.310 -53.944 49.778 1.00 28.62 692 SER A C 1
ATOM 5248 O O . SER A 1 692 ? 19.437 -55.065 49.336 1.00 28.62 692 SER A O 1
ATOM 5250 N N . GLY A 1 693 ? 19.833 -52.994 49.009 1.00 26.73 693 GLY A N 1
ATOM 5251 C CA . GLY A 1 693 ? 20.039 -51.565 49.168 1.00 26.73 693 GLY A CA 1
ATOM 5252 C C . GLY A 1 693 ? 21.083 -51.109 48.134 1.00 26.73 693 GLY A C 1
ATOM 5253 O O . GLY A 1 693 ? 21.982 -51.856 47.778 1.00 26.73 693 GLY A O 1
ATOM 5254 N N . CYS A 1 694 ? 20.949 -49.855 47.700 1.00 25.39 694 CYS A N 1
ATOM 5255 C CA . CYS A 1 694 ? 22.004 -48.928 47.267 1.00 25.39 694 CYS A CA 1
ATOM 5256 C C . CYS A 1 694 ? 23.031 -49.272 46.150 1.00 25.39 694 CYS A C 1
ATOM 5258 O O . CYS A 1 694 ? 23.986 -50.007 46.350 1.00 25.39 694 CYS A O 1
ATOM 5260 N N . ARG A 1 695 ? 22.983 -48.384 45.135 1.00 28.14 695 ARG A N 1
ATOM 5261 C CA . ARG A 1 695 ? 24.066 -47.508 44.604 1.00 28.14 695 ARG A CA 1
ATOM 5262 C C . ARG A 1 695 ? 24.887 -47.916 43.358 1.00 28.14 695 ARG A C 1
ATOM 5264 O O . ARG A 1 695 ? 25.721 -48.801 43.395 1.00 28.14 695 ARG A O 1
ATOM 5271 N N . ARG A 1 696 ? 24.784 -46.982 42.388 1.00 27.16 696 ARG A N 1
ATOM 5272 C CA . ARG A 1 696 ? 25.823 -46.299 41.568 1.00 27.16 696 ARG A CA 1
ATOM 5273 C C . ARG A 1 696 ? 26.524 -47.067 40.424 1.00 27.16 696 ARG A C 1
ATOM 5275 O O . ARG A 1 696 ? 27.357 -47.916 40.677 1.00 27.16 696 ARG A O 1
ATOM 5282 N N . LEU A 1 697 ? 26.205 -46.628 39.186 1.00 27.59 697 LEU A N 1
ATOM 5283 C CA . LEU A 1 697 ? 27.052 -45.995 38.129 1.00 27.59 697 LEU A CA 1
ATOM 5284 C C . LEU A 1 697 ? 28.532 -46.438 37.968 1.00 27.59 697 LEU A C 1
ATOM 5286 O O . LEU A 1 697 ? 29.181 -46.717 38.967 1.00 27.59 697 LEU A O 1
ATOM 5290 N N . PRO A 1 698 ? 29.207 -46.123 36.835 1.00 56.75 698 PRO A N 1
ATOM 5291 C CA . PRO A 1 698 ? 28.831 -46.135 35.408 1.00 56.75 698 PRO A CA 1
ATOM 5292 C C . PRO A 1 698 ? 29.962 -46.743 34.522 1.00 56.75 698 PRO A C 1
ATOM 5294 O O . PRO A 1 698 ? 31.034 -47.050 35.032 1.00 56.75 698 PRO A O 1
ATOM 5297 N N . ARG A 1 699 ? 29.773 -46.824 33.190 1.00 27.30 699 ARG A N 1
ATOM 5298 C CA . ARG A 1 699 ? 30.747 -46.470 32.111 1.00 27.30 699 ARG A CA 1
ATOM 5299 C C . ARG A 1 699 ? 30.453 -47.206 30.791 1.00 27.30 699 ARG A C 1
ATOM 5301 O O . ARG A 1 699 ? 30.380 -48.424 30.736 1.00 27.30 699 ARG A O 1
ATOM 5308 N N . SER A 1 700 ? 30.336 -46.417 29.724 1.00 33.47 700 SER A N 1
ATOM 5309 C CA . SER A 1 700 ? 30.505 -46.775 28.302 1.00 33.47 700 SER A CA 1
ATOM 5310 C C . SER A 1 700 ? 31.989 -47.105 27.997 1.00 33.47 700 SER A C 1
ATOM 5312 O O . SER A 1 700 ? 32.817 -46.635 28.784 1.00 33.47 700 SER A O 1
ATOM 5314 N N . PRO A 1 701 ? 32.393 -47.788 26.891 1.00 43.09 701 PRO A N 1
ATOM 5315 C CA . PRO A 1 701 ? 32.194 -47.314 25.503 1.00 43.09 701 PRO A CA 1
ATOM 5316 C C . PRO A 1 701 ? 31.993 -48.394 24.395 1.00 43.09 701 PRO A C 1
ATOM 5318 O O . PRO A 1 701 ? 32.215 -49.582 24.590 1.00 43.09 701 PRO A O 1
ATOM 5321 N N . ARG A 1 702 ? 31.559 -47.927 23.207 1.00 32.31 702 ARG A N 1
ATOM 5322 C CA . ARG A 1 702 ? 31.541 -48.584 21.861 1.00 32.31 702 ARG A CA 1
ATOM 5323 C C . ARG A 1 702 ? 32.982 -48.962 21.382 1.00 32.31 702 ARG A C 1
ATOM 5325 O O . ARG A 1 702 ? 33.884 -48.501 22.080 1.00 32.31 702 ARG A O 1
ATOM 5332 N N . PRO A 1 703 ? 33.288 -49.614 20.210 1.00 53.31 703 PRO A N 1
ATOM 5333 C CA . PRO A 1 703 ? 32.536 -49.725 18.926 1.00 53.31 703 PRO A CA 1
ATOM 5334 C C . PRO A 1 703 ? 32.796 -51.001 18.038 1.00 53.31 703 PRO A C 1
ATOM 5336 O O . PRO A 1 703 ? 33.364 -51.978 18.504 1.00 53.31 703 PRO A O 1
ATOM 5339 N N . ALA A 1 704 ? 32.438 -50.902 16.734 1.00 25.73 704 ALA A N 1
ATOM 5340 C CA . ALA A 1 704 ? 32.748 -51.737 15.536 1.00 25.73 704 ALA A CA 1
ATOM 5341 C C . ALA A 1 704 ? 31.684 -52.798 15.160 1.00 25.73 704 ALA A C 1
ATOM 5343 O O . ALA A 1 704 ? 31.237 -53.520 16.037 1.00 25.73 704 ALA A O 1
ATOM 5344 N N . ARG A 1 705 ? 31.115 -52.957 13.945 1.00 26.59 705 ARG A N 1
ATOM 5345 C CA . ARG A 1 705 ? 31.331 -52.667 12.491 1.00 26.59 705 ARG A CA 1
ATOM 5346 C C . ARG A 1 705 ? 31.407 -53.994 11.694 1.00 26.59 705 ARG A C 1
ATOM 5348 O O . ARG A 1 705 ? 32.086 -54.917 12.120 1.00 26.59 705 ARG A O 1
ATOM 5355 N N . SER A 1 706 ? 30.819 -53.967 10.484 1.00 25.84 706 SER A N 1
ATOM 5356 C CA . SER A 1 706 ? 30.926 -54.901 9.326 1.00 25.84 706 SER A CA 1
ATOM 5357 C C . SER A 1 706 ? 29.998 -56.143 9.356 1.00 25.84 706 SER A C 1
ATOM 5359 O O . SER A 1 706 ? 30.027 -56.905 10.308 1.00 25.84 706 SER A O 1
ATOM 5361 N N . SER A 1 707 ? 28.935 -56.199 8.528 1.00 27.30 707 SER A N 1
ATOM 5362 C CA . SER A 1 707 ? 28.825 -56.633 7.102 1.00 27.30 707 SER A CA 1
ATOM 5363 C C . SER A 1 707 ? 28.838 -58.171 6.953 1.00 27.30 707 SER A C 1
ATOM 5365 O O . SER A 1 707 ? 29.679 -58.812 7.555 1.00 27.30 707 SER A O 1
ATOM 5367 N N . THR A 1 708 ? 27.992 -58.865 6.173 1.00 29.88 708 THR A N 1
ATOM 5368 C CA . THR A 1 708 ? 27.582 -58.606 4.779 1.00 29.88 708 THR A CA 1
ATOM 5369 C C . THR A 1 708 ? 26.474 -59.589 4.316 1.00 29.88 708 THR A C 1
ATOM 5371 O O . THR A 1 708 ? 26.515 -60.749 4.700 1.00 29.88 708 THR A O 1
ATOM 5374 N N . ARG A 1 709 ? 25.626 -59.123 3.374 1.00 30.45 709 ARG A N 1
ATOM 5375 C CA . ARG A 1 709 ? 25.026 -59.797 2.182 1.00 30.45 709 ARG A CA 1
ATOM 5376 C C . ARG A 1 709 ? 24.033 -60.973 2.297 1.00 30.45 709 ARG A C 1
ATOM 5378 O O . ARG A 1 709 ? 24.389 -62.058 2.722 1.00 30.45 709 ARG A O 1
ATOM 5385 N N . CYS A 1 710 ? 22.904 -60.791 1.595 1.00 25.42 710 CYS A N 1
ATOM 5386 C CA . CYS A 1 710 ? 22.464 -61.669 0.497 1.00 25.42 710 CYS A CA 1
ATOM 5387 C C . CYS A 1 710 ? 21.835 -60.835 -0.647 1.00 25.42 710 CYS A C 1
ATOM 5389 O O . CYS A 1 710 ? 21.160 -59.839 -0.394 1.00 25.42 710 CYS A O 1
ATOM 5391 N N . ALA A 1 711 ? 22.138 -61.224 -1.890 1.00 30.70 711 ALA A N 1
ATOM 5392 C CA . ALA A 1 711 ? 21.652 -60.706 -3.181 1.00 30.70 711 ALA A CA 1
ATOM 5393 C C . ALA A 1 711 ? 20.422 -61.530 -3.658 1.00 30.70 711 ALA A C 1
ATOM 5395 O O . ALA A 1 711 ? 20.159 -62.568 -3.063 1.00 30.70 711 ALA A O 1
ATOM 5396 N N . GLY A 1 712 ? 19.641 -61.204 -4.698 1.00 25.92 712 GLY A N 1
ATOM 5397 C CA . GLY A 1 712 ? 19.699 -60.144 -5.710 1.00 25.92 712 GLY A CA 1
ATOM 5398 C C . GLY A 1 712 ? 18.563 -60.259 -6.757 1.00 25.92 712 GLY A C 1
ATOM 5399 O O . GLY A 1 712 ? 17.781 -61.200 -6.693 1.00 25.92 712 GLY A O 1
ATOM 5400 N N . THR A 1 713 ? 18.571 -59.312 -7.722 1.00 28.84 713 THR A N 1
ATOM 5401 C CA . THR A 1 713 ? 18.175 -59.398 -9.168 1.00 28.84 713 THR A CA 1
ATOM 5402 C C . THR A 1 713 ? 16.713 -59.772 -9.541 1.00 28.84 713 THR A C 1
ATOM 5404 O O . THR A 1 713 ? 16.148 -60.671 -8.947 1.00 28.84 713 THR A O 1
ATOM 5407 N N . THR A 1 714 ? 15.995 -59.174 -10.519 1.00 28.31 714 THR A N 1
ATOM 5408 C CA . THR A 1 714 ? 16.362 -58.478 -11.784 1.00 28.31 714 THR A CA 1
ATOM 5409 C C . THR A 1 714 ? 15.130 -57.812 -12.467 1.00 28.31 714 THR A C 1
ATOM 5411 O O . THR A 1 714 ? 14.067 -58.415 -12.436 1.00 28.31 714 THR A O 1
ATOM 5414 N N . ALA A 1 715 ? 15.352 -56.661 -13.147 1.00 29.59 715 ALA A N 1
ATOM 5415 C CA . ALA A 1 715 ? 14.858 -56.186 -14.482 1.00 29.59 715 ALA A CA 1
ATOM 5416 C C . ALA A 1 715 ? 13.323 -56.051 -14.785 1.00 29.59 715 ALA A C 1
ATOM 5418 O O . ALA A 1 715 ? 12.526 -56.787 -14.233 1.00 29.59 715 ALA A O 1
ATOM 5419 N N . THR A 1 716 ? 12.773 -55.146 -15.629 1.00 26.81 716 THR A N 1
ATOM 5420 C CA . THR A 1 716 ? 13.262 -54.385 -16.811 1.00 26.81 716 THR A CA 1
ATOM 5421 C C . THR A 1 716 ? 12.354 -53.161 -17.124 1.00 26.81 716 THR A C 1
ATOM 5423 O O . THR A 1 716 ? 11.194 -53.118 -16.724 1.00 26.81 716 THR A O 1
ATOM 5426 N N . ARG A 1 717 ? 12.894 -52.179 -17.868 1.00 28.27 717 ARG A N 1
ATOM 5427 C CA . ARG A 1 717 ? 12.314 -50.906 -18.366 1.00 28.27 717 ARG A CA 1
ATOM 5428 C C . ARG A 1 717 ? 11.654 -50.993 -19.769 1.00 28.27 717 ARG A C 1
ATOM 5430 O O . ARG A 1 717 ? 12.054 -51.833 -20.558 1.00 28.27 717 ARG A O 1
ATOM 5437 N N . CYS A 1 718 ? 10.797 -49.992 -20.051 1.00 25.44 718 CYS A N 1
ATOM 5438 C CA . CYS A 1 718 ? 10.542 -49.205 -21.293 1.00 25.44 718 CYS A CA 1
ATOM 5439 C C . CYS A 1 718 ? 10.266 -49.869 -22.668 1.00 25.44 718 CYS A C 1
ATOM 5441 O O . CYS A 1 718 ? 11.131 -50.561 -23.186 1.00 25.44 718 CYS A O 1
ATOM 5443 N N . CYS A 1 719 ? 9.170 -49.468 -23.352 1.00 25.58 719 CYS A N 1
ATOM 5444 C CA . CYS A 1 719 ? 9.143 -48.499 -24.485 1.00 25.58 719 CYS A CA 1
ATOM 5445 C C . CYS A 1 719 ? 7.834 -48.533 -25.335 1.00 25.58 719 CYS A C 1
ATOM 5447 O O . CYS A 1 719 ? 7.368 -49.595 -25.719 1.00 25.58 719 CYS A O 1
ATOM 5449 N N . THR A 1 720 ? 7.347 -47.327 -25.687 1.00 26.00 720 THR A N 1
ATOM 5450 C CA . THR A 1 720 ? 6.763 -46.855 -26.979 1.00 26.00 720 THR A CA 1
ATOM 5451 C C . THR A 1 720 ? 5.484 -47.434 -27.632 1.00 26.00 720 THR A C 1
ATOM 5453 O O . THR A 1 720 ? 5.428 -48.604 -27.981 1.00 26.00 720 THR A O 1
ATOM 5456 N N . ALA A 1 721 ? 4.607 -46.483 -28.020 1.00 25.94 721 ALA A N 1
ATOM 5457 C CA . ALA A 1 721 ? 4.006 -46.256 -29.358 1.00 25.94 721 ALA A CA 1
ATOM 5458 C C . ALA A 1 721 ? 2.472 -46.388 -29.554 1.00 25.94 721 ALA A C 1
ATOM 5460 O O . ALA A 1 721 ? 1.894 -47.456 -29.422 1.00 25.94 721 ALA A O 1
ATOM 5461 N N . ALA A 1 722 ? 1.908 -45.256 -30.012 1.00 25.83 722 ALA A N 1
ATOM 5462 C CA . ALA A 1 722 ? 0.884 -45.050 -31.053 1.00 25.83 722 ALA A CA 1
ATOM 5463 C C . ALA A 1 722 ? -0.514 -45.696 -30.938 1.00 25.83 722 ALA A C 1
ATOM 5465 O O . ALA A 1 722 ? -0.656 -46.907 -31.042 1.00 25.83 722 ALA A O 1
ATOM 5466 N N . THR A 1 723 ? -1.566 -44.859 -30.945 1.00 25.72 723 THR A N 1
ATOM 5467 C CA . THR A 1 723 ? -2.553 -44.748 -32.055 1.00 25.72 723 THR A CA 1
ATOM 5468 C C . THR A 1 723 ? -3.644 -43.694 -31.751 1.00 25.72 723 THR A C 1
ATOM 5470 O O . THR A 1 723 ? -4.151 -43.597 -30.640 1.00 25.72 723 THR A O 1
ATOM 5473 N N . ALA A 1 724 ? -3.982 -42.885 -32.758 1.00 27.20 724 ALA A N 1
ATOM 5474 C CA . ALA A 1 724 ? -5.196 -42.057 -32.892 1.00 27.20 724 ALA A CA 1
ATOM 5475 C C . ALA A 1 724 ? -6.043 -42.646 -34.054 1.00 27.20 724 ALA A C 1
ATOM 5477 O O . ALA A 1 724 ? -5.511 -43.525 -34.738 1.00 27.20 724 ALA A O 1
ATOM 5478 N N . PRO A 1 725 ? -7.228 -42.123 -34.452 1.00 44.94 725 PRO A N 1
ATOM 5479 C CA . PRO A 1 725 ? -8.317 -41.400 -33.768 1.00 44.94 725 PRO A CA 1
ATOM 5480 C C . PRO A 1 725 ? -9.682 -42.142 -33.971 1.00 44.94 725 PRO A C 1
ATOM 5482 O O . PRO A 1 725 ? -9.681 -43.322 -34.320 1.00 44.94 725 PRO A O 1
ATOM 5485 N N . PRO A 1 726 ? -10.858 -41.490 -33.804 1.00 34.84 726 PRO A N 1
ATOM 5486 C CA . PRO A 1 726 ? -11.526 -41.040 -35.033 1.00 34.84 726 PRO A CA 1
ATOM 5487 C C . PRO A 1 726 ? -12.250 -39.682 -34.947 1.00 34.84 726 PRO A C 1
ATOM 5489 O O . PRO A 1 726 ? -12.691 -39.212 -33.902 1.00 34.84 726 PRO A O 1
ATOM 5492 N N . SER A 1 727 ? -12.369 -39.082 -36.129 1.00 27.41 727 SER A N 1
ATOM 5493 C CA . SER A 1 727 ? -13.114 -37.885 -36.515 1.00 27.41 727 SER A CA 1
ATOM 5494 C C . SER A 1 727 ? -14.616 -38.137 -36.680 1.00 27.41 727 SER A C 1
ATOM 5496 O O . SER A 1 727 ? -14.965 -39.083 -37.383 1.00 27.41 727 SER A O 1
ATOM 5498 N N . ILE A 1 728 ? -15.479 -37.230 -36.201 1.00 25.59 728 ILE A N 1
ATOM 5499 C CA . ILE A 1 728 ? -16.805 -36.962 -36.796 1.00 25.59 728 ILE A CA 1
ATOM 5500 C C . ILE A 1 728 ? -17.132 -35.459 -36.682 1.00 25.59 728 ILE A C 1
ATOM 5502 O O . ILE A 1 728 ? -17.242 -34.906 -35.594 1.00 25.59 728 ILE A O 1
ATOM 5506 N N . ALA A 1 729 ? -17.323 -34.828 -37.837 1.00 26.05 729 ALA A N 1
ATOM 5507 C CA . ALA A 1 729 ? -18.190 -33.673 -38.107 1.00 26.05 729 ALA A CA 1
ATOM 5508 C C . ALA A 1 729 ? -18.993 -34.047 -39.384 1.00 26.05 729 ALA A C 1
ATOM 5510 O O . ALA A 1 729 ? -18.616 -35.048 -40.004 1.00 26.05 729 ALA A O 1
ATOM 5511 N N . PRO A 1 730 ? -20.015 -33.306 -39.874 1.00 38.97 730 PRO A N 1
ATOM 5512 C CA . PRO A 1 730 ? -20.597 -32.038 -39.410 1.00 38.97 730 PRO A CA 1
ATOM 5513 C C . PRO A 1 730 ? -22.153 -32.037 -39.390 1.00 38.97 730 PRO A C 1
ATOM 5515 O O . PRO A 1 730 ? -22.799 -32.946 -39.900 1.00 38.97 730 PRO A O 1
ATOM 5518 N N . SER A 1 731 ? -22.787 -30.964 -38.905 1.00 23.89 731 SER A N 1
ATOM 5519 C CA . SER A 1 731 ? -24.045 -30.497 -39.516 1.00 23.89 731 SER A CA 1
ATOM 5520 C C . SER A 1 731 ? -24.226 -28.992 -39.327 1.00 23.89 731 SER A C 1
ATOM 5522 O O . SER A 1 731 ? -24.107 -28.450 -38.231 1.00 23.89 731 SER A O 1
ATOM 5524 N N . ALA A 1 732 ? -24.453 -28.327 -40.454 1.00 24.55 732 ALA A N 1
ATOM 5525 C CA . ALA A 1 732 ? -24.884 -26.950 -40.565 1.00 24.55 732 ALA A CA 1
ATOM 5526 C C . ALA A 1 732 ? -26.416 -26.912 -40.577 1.00 24.55 732 ALA A C 1
ATOM 5528 O O . ALA A 1 732 ? -27.044 -27.777 -41.183 1.00 24.55 732 ALA A O 1
ATOM 5529 N N . CYS A 1 733 ? -27.008 -25.864 -40.008 1.00 22.78 733 CYS A N 1
ATOM 5530 C CA . CYS A 1 733 ? -28.303 -25.379 -40.466 1.00 22.78 733 CYS A CA 1
ATOM 5531 C C . CYS A 1 733 ? -28.307 -23.851 -40.397 1.00 22.78 733 CYS A C 1
ATOM 5533 O O . CYS A 1 733 ? -28.086 -23.250 -39.347 1.00 22.78 733 CYS A O 1
ATOM 5535 N N . ALA A 1 734 ? -28.494 -23.250 -41.566 1.00 22.69 734 ALA A N 1
ATOM 5536 C CA . ALA A 1 734 ? -28.644 -21.827 -41.798 1.00 22.69 734 ALA A CA 1
ATOM 5537 C C . ALA A 1 734 ? -30.132 -21.445 -41.806 1.00 22.69 734 ALA A C 1
ATOM 5539 O O . ALA A 1 734 ? -30.956 -22.233 -42.260 1.00 22.69 734 ALA A O 1
ATOM 5540 N N . ALA A 1 735 ? -30.430 -20.220 -41.371 1.00 23.55 735 ALA A N 1
ATOM 5541 C CA . ALA A 1 735 ? -31.468 -19.317 -41.893 1.00 23.55 735 ALA A CA 1
ATOM 5542 C C . ALA A 1 735 ? -31.301 -17.976 -41.140 1.00 23.55 735 ALA A C 1
ATOM 5544 O O . ALA A 1 735 ? -31.402 -17.949 -39.920 1.00 23.55 735 ALA A O 1
ATOM 5545 N N . SER A 1 736 ? -30.780 -16.891 -41.735 1.00 22.41 736 SER A N 1
ATOM 5546 C CA . SER A 1 736 ? -31.451 -15.952 -42.664 1.00 22.41 736 SER A CA 1
ATOM 5547 C C . SER A 1 736 ? -32.735 -15.373 -42.055 1.00 22.41 736 SER A C 1
ATOM 5549 O O . SER A 1 736 ? -33.577 -16.134 -41.610 1.00 22.41 736 SER A O 1
ATOM 5551 N N . THR A 1 737 ? -33.064 -14.085 -42.038 1.00 23.58 737 THR A N 1
ATOM 5552 C CA . THR A 1 737 ? -32.582 -12.851 -42.681 1.00 23.58 737 THR A CA 1
ATOM 5553 C C . THR A 1 737 ? -33.619 -11.806 -42.264 1.00 23.58 737 THR A C 1
ATOM 5555 O O . THR A 1 737 ? -34.792 -12.116 -42.414 1.00 23.58 737 THR A O 1
ATOM 5558 N N . TRP A 1 738 ? -33.244 -10.582 -41.884 1.00 21.42 738 TRP A N 1
ATOM 5559 C CA . TRP A 1 738 ? -34.044 -9.386 -42.202 1.00 21.42 738 TRP A CA 1
ATOM 5560 C C . TRP A 1 738 ? -33.097 -8.209 -42.494 1.00 21.42 738 TRP A C 1
ATOM 5562 O O . TRP A 1 738 ? -32.307 -7.789 -41.652 1.00 21.42 738 TRP A O 1
ATOM 5572 N N . ARG A 1 739 ? -33.148 -7.764 -43.758 1.00 22.72 739 ARG A N 1
ATOM 5573 C CA . ARG A 1 739 ? -32.569 -6.543 -44.354 1.00 22.72 739 ARG A CA 1
ATOM 5574 C C . ARG A 1 739 ? -33.358 -5.323 -43.839 1.00 22.72 739 ARG A C 1
ATOM 5576 O O . ARG A 1 739 ? -34.556 -5.447 -43.637 1.00 22.72 739 ARG A O 1
ATOM 5583 N N . ALA A 1 740 ? -32.728 -4.224 -43.421 1.00 23.16 740 ALA A N 1
ATOM 5584 C CA . ALA A 1 740 ? -32.083 -3.137 -44.182 1.00 23.16 740 ALA A CA 1
ATOM 5585 C C . ALA A 1 740 ? -33.053 -2.104 -44.790 1.00 23.16 740 ALA A C 1
ATOM 5587 O O . ALA A 1 740 ? -33.835 -2.469 -45.655 1.00 23.16 740 ALA A O 1
ATOM 5588 N N . THR A 1 741 ? -32.870 -0.834 -44.397 1.00 23.55 741 THR A N 1
ATOM 5589 C CA . THR A 1 741 ? -33.002 0.432 -45.171 1.00 23.55 741 THR A CA 1
ATOM 5590 C C . THR A 1 741 ? -32.455 1.560 -44.266 1.00 23.55 741 THR A C 1
ATOM 5592 O O . THR A 1 741 ? -32.948 1.708 -43.154 1.00 23.55 741 THR A O 1
ATOM 5595 N N . SER A 1 742 ? -31.275 2.158 -44.518 1.00 22.80 742 SER A N 1
ATOM 5596 C CA . SER A 1 742 ? -30.994 3.333 -45.391 1.00 22.80 742 SER A CA 1
ATOM 5597 C C . SER A 1 742 ? -31.745 4.599 -44.927 1.00 22.80 742 SER A C 1
ATOM 5599 O O . SER A 1 742 ? -32.953 4.524 -44.770 1.00 22.80 742 SER A O 1
ATOM 5601 N N . THR A 1 743 ? -31.137 5.765 -44.652 1.00 24.42 743 THR A N 1
ATOM 5602 C CA . THR A 1 743 ? -30.340 6.630 -45.558 1.00 24.42 743 THR A CA 1
ATOM 5603 C C . THR A 1 743 ? -29.763 7.875 -44.842 1.00 24.42 743 THR A C 1
ATOM 5605 O O . THR A 1 743 ? -30.451 8.421 -43.989 1.00 24.42 743 THR A O 1
ATOM 5608 N N . CYS A 1 744 ? -28.615 8.373 -45.354 1.00 22.67 744 CYS A N 1
ATOM 5609 C CA . CYS A 1 744 ? -28.152 9.785 -45.472 1.00 22.67 744 CYS A CA 1
ATOM 5610 C C . CYS A 1 744 ? -27.937 10.657 -44.214 1.00 22.67 744 CYS A C 1
ATOM 5612 O O . CYS A 1 744 ? -28.647 10.525 -43.236 1.00 22.67 744 CYS A O 1
ATOM 5614 N N . SER A 1 745 ? -27.105 11.706 -44.177 1.00 23.17 745 SER A N 1
ATOM 5615 C CA . SER A 1 745 ? -25.909 12.218 -44.885 1.00 23.17 745 SER A CA 1
ATOM 5616 C C . SER A 1 745 ? -25.663 13.651 -44.351 1.00 23.17 745 SER A C 1
ATOM 5618 O O . SER A 1 745 ? -26.633 14.283 -43.945 1.00 23.17 745 SER A O 1
ATOM 5620 N N . ALA A 1 746 ? -24.441 14.180 -44.529 1.00 25.72 746 ALA A N 1
ATOM 5621 C CA . ALA A 1 746 ? -23.975 15.584 -44.379 1.00 25.72 746 ALA A CA 1
ATOM 5622 C C . ALA A 1 746 ? -23.317 15.914 -43.019 1.00 25.72 746 ALA A C 1
ATOM 5624 O O . ALA A 1 746 ? -23.957 15.819 -41.984 1.00 25.72 746 ALA A O 1
ATOM 5625 N N . ARG A 1 747 ? -21.982 16.067 -42.948 1.00 27.06 747 ARG A N 1
ATOM 5626 C CA . ARG A 1 747 ? -21.062 17.131 -43.448 1.00 27.06 747 ARG A CA 1
ATOM 5627 C C . ARG A 1 747 ? -20.995 18.355 -42.522 1.00 27.06 747 ARG A C 1
ATOM 5629 O O . ARG A 1 747 ? -22.003 19.018 -42.307 1.00 27.06 747 ARG A O 1
ATOM 5636 N N . GLY A 1 748 ? -19.764 18.648 -42.102 1.00 34.25 748 GLY A N 1
ATOM 5637 C CA . GLY A 1 748 ? -19.280 19.804 -41.351 1.00 34.25 748 GLY A CA 1
ATOM 5638 C C . GLY A 1 748 ? -17.843 19.529 -40.953 1.00 34.25 748 GLY A C 1
ATOM 5639 O O . GLY A 1 748 ? -17.685 18.885 -39.897 1.00 34.25 748 GLY A O 1
#